Protein 1XX7 (pdb70)

Solvent-accessible surface area: 35501 Å² total; per-residue (Å²): 66,10,107,30,0,43,22,0,0,51,0,16,65,0,11,27,4,26,5,17,20,57,16,10,40,93,32,8,8,0,0,8,0,1,2,0,0,2,0,0,0,0,22,4,1,56,70,0,97,112,64,71,23,86,24,69,16,54,65,0,0,33,0,0,1,0,0,12,1,1,6,0,18,0,4,15,2,13,128,43,0,73,84,67,17,87,28,52,105,4,8,36,59,0,1,57,100,52,0,82,111,13,55,75,23,10,47,30,17,42,129,11,135,57,86,19,0,17,0,0,41,0,0,24,42,0,0,43,0,0,4,0,45,16,30,48,54,22,4,10,122,29,0,87,72,18,45,83,9,14,121,57,1,86,126,24,115,9,8,122,71,0,164,99,12,15,50,68,0,147,119,64,65,9,107,48,0,45,23,0,0,53,0,15,65,0,11,27,5,22,5,21,16,55,15,10,43,62,27,7,10,0,0,7,0,0,2,0,0,3,0,0,0,0,24,6,1,57,81,0,110,105,99,68,26,97,24,75,17,52,50,0,0,43,0,0,1,7,0,8,9,0,4,0,16,0,4,11,1,13,124,42,0,65,82,42,18,93,38,40,81,6,7,7,130,0,1,87,98,60,20,94,85,16,24,83,31,4,59,30,28,24,69,16,144,41,39,18,0,23,0,0,38,1,0,22,60,0,0,44,0,0,3,0,53,17,32,49,62,24,6,10,111,32,0,85,74,18,51,114,12,19,70,37,2,80,72,40,104,4,3,153,55,3,132,98,13,7,49,82,2,130,115,78,65,25,108,27,1,45,20,0,0,54,0,17,62,0,10,26,6,23,5,17,20,56,14,9,49,61,31,8,10,0,0,6,0,0,2,0,0,2,0,0,0,0,23,6,1,48,57,0,110,108,79,68,33,98,26,70,21,48,55,0,0,37,0,0,1,0,0,12,2,0,3,1,16,0,6,9,1,10,139,42,0,65,83,64,22,86,44,46,106,3,6,42,60,0,2,61,100,49,0,76,107,17,60,74,23,10,51,29,19,47,59,18,138,47,34,16,0,11,0,0,42,0,0,24,41,0,0,41,0,0,3,0,47,16,29,50,58,23,4,10,120,29,1,86,70,26,54,88,6,34,131,76,0,78,69,32,122,4,6,164,75,1,73,106,14,34,53,78,0,62,115,68,63,8,109,32,2,44,18,0,0,56,0,18,64,0,11,29,4,23,5,17,17,52,14,10,51,66,31,8,11,0,0,7,0,0,2,0,0,2,0,0,0,0,23,7,0,48,66,0,93,108,82,70,29,94,27,71,15,49,48,0,0,43,0,0,1,0,0,11,2,2,2,0,18,0,4,8,1,10,129,43,0,66,82,64,16,85,46,50,112,2,7,42,59,0,2,82,99,48,1,84,114,11,59,128,26,12,45,13,28,44,135,39,118,43,38,17,0,44,0,0,40,29,0,25,77,10,0,57,66,5,4,4,108,16,28,64,54,24,3,8,109,31,2,109,118,45,122,6,28,160,58,1,144,107,12,65,54,83,32,88,144,65,16,108,36,1,43,21,0,0,52,0,18,64,1,11,28,6,24,6,20,19,61,14,8,47,64,30,7,10,0,0,7,0,1,2,0,0,3,12,0,0,18,39,4,0,60,63,0,102,109,78,71,19,83,24,72,16,52,66,0,0,32,0,0,1,0,0,12,0,0,2,0,15,0,5,13,2,15,123,46,0,64,83,60,16,84,39,51,105,4,6,41,60,0,1,64,95,51,0,78,100,7,58,101,22,11,53,30,20,38,128,17,141,55,50,19,0,4,0,0,46,0,0,28,51,0,0,54,49,0,3,5,55,18,30,63,58,21,5,8,119,24,2,113,118,39,60,92,163,32,84,0,13,140,60,1,73,93,11,24,75,72,14,159,162,78,67,12,107,29,0,44,20,0,0,54,0,16,63,0,10,28,4,24,4,18,19,64,15,8,50,63,29,6,8,0,0,7,0,1,2,0,0,2,0,0,0,0,27,5,0,41,77,0,81,106,100,69,26,157,15,69,5,48,54,0,0,38,0,0,1,0,0,12,0,0,7,0,15,0,5,16,5,12,143,43,0,68,85,65,19,88,33,43,87,1,7,31,93,0,1,64,95,49,0,82,103,12,53,100,18,7,56,1,17,33,92,49,113,41,52,18,0,71,0,0,62,37,0,25,86,6,0,43,2,0,5,0,50,16,27,49,61,24,2,10,114,25,0,82,71,27,54,122,41,63,42,49,178,70,2,76,78,14,31,48,67,0,145,115,62

Nearest PDB structures (foldseek):
  1xx7-assembly1_C  TM=1.003E+00  e=1.089E-21  Pyrococcus furiosus
  1xx7-assembly1_E  TM=1.002E+00  e=3.606E-20  Pyrococcus furiosus
  1xx7-assembly1_F  TM=9.987E-01  e=1.120E-19  Pyrococcus furiosus
  1xx7-assembly1_D  TM=9.949E-01  e=1.136E-18  Pyrococcus furiosus
  2cqz-assembly1_D  TM=9.915E-01  e=1.113E-16  Pyrococcus horikoshii OT3

Organism: Pyrococcus furiosus (strain ATCC 43587 / DSM 3638 / JCM 8422 / Vc1) (NCBI:txid186497)

Radius of gyration: 29.21 Å; Cα contacts (8 Å, |Δi|>4): 1602; chains: 6; bounding box: 80×81×67 Å

Foldseek 3Di:
DVVLVVLVVLQQPFFQVVCVVLPLPPGGGNVSLLVQLLVVLVVVCVLCVVVVHHDPNVLLNVLSNCQCSLCSPVGNDDPVCVVPDPPLVSSLVSCCVPPVVCSVSNVLLVVVPDPSNLSSVVSSLLSQLVVLVVSVVVPRPPSVVSVCCLVVNVVRVCCVSVVVVSVVSVVD/DVVLVVLLVLQQVFFQVVCVVLPLPDGGGNVSLLVQLLVQLLVVCVLVVVVVHDDPNVLLSLLSSLQCSLCSVVGNDDPVCVVPDVRLVSSLVSCCVPPVVSSVSNCCLVVVPDLSNLSSVLSSLLSQLVVLVVSVVVPRPPSPVSCVCLVVNVPHPNVVSVVPVSVVSVVD/DVVLVVLQVLQQVQFQVVCVVLVLPPGGGNVRLLVQLLVQLQVVCVLCVVVVHDDPSVLLNVLSNCQCSLCSPVGNDDPVRVVPDPDLVSSLVSCCVPPVVCSVSNCCLVVVPDPSNLSSVLSSLLSQLVVLVVSVVVPRPDSVCSVVCLVVNVVHPNVVSVVPVSVVSVVD/DVVLVVLLVLQQVFFQVQCVVLPLPPGGGNVVLLVQLLVQLQVVVVLCVVVVHDDDSVLLNVLSNCQCSLCSVVGNDDPVCCVPDPDLVSSLVSCCVPPVVCSVSNVCQVVVVDLSNVSSVVSSLLSQLVVLVVSVVVPRPPSPPRVNCVSVVPVVVVSVD/DVVLVVLQVLQQVQFQVVCVVLPLPDGGGNVVLLVQLLVQLLVVCVLCVVVVHDDPSVLLSVLSNCQCSLCSVVGNDDPVCVVPDPPLVSSLVSCCVVPVVCNVSNVLLVVVPDPSNLSSVQSSLLSQLQVLVVSVVVPRPPSPVRHVVRPNCVSVVVVVVVSVVD/DVVLVVLQVLQQVQFQVVCVVLPLDPGGGNVSLLVQLLVQLQVVQVLCVVVPHDDDSVLLNVLSNCQCSLCSVVGNDDPVNVVPDPDLVSSLVSCCVPPVVCSVSNCCQVVVVDPSNVSSVVSSLLSQLVVLVVSVVVPRPPCVVSNPSQVCVSVVVVSVVSVVD

Structure (mmCIF, N/CA/C/O backbone):
data_1XX7
#
_entry.id   1XX7
#
_cell.length_a   98.073
_cell.length_b   111.335
_cell.length_c   125.984
_cell.angle_alpha   90.00
_cell.angle_beta   90.00
_cell.angle_gamma   90.00
#
_symmetry.space_group_name_H-M   'P 21 21 21'
#
loop_
_entity.id
_entity.type
_entity.pdbx_description
1 polymer 'oxetanocin-like protein'
2 non-polymer 'NICKEL (II) ION'
3 non-polymer 'UNKNOWN ATOM OR ION'
4 water water
#
loop_
_atom_site.group_PDB
_atom_site.id
_atom_site.type_symbol
_atom_site.label_atom_id
_atom_site.label_alt_id
_atom_site.label_comp_id
_atom_site.label_asym_id
_atom_site.label_entity_id
_atom_site.label_seq_id
_atom_site.pdbx_PDB_ins_code
_atom_site.Cartn_x
_atom_site.Cartn_y
_atom_site.Cartn_z
_atom_site.occupancy
_atom_site.B_iso_or_equiv
_atom_site.auth_seq_id
_atom_site.auth_comp_id
_atom_site.auth_asym_id
_atom_site.auth_atom_id
_atom_site.pdbx_PDB_model_num
ATOM 1 N N . SER A 1 9 ? 98.420 65.769 3.278 1.00 45.35 1 SER A N 1
ATOM 2 C CA . SER A 1 9 ? 98.358 64.265 3.362 1.00 42.85 1 SER A CA 1
ATOM 3 C C . SER A 1 9 ? 96.923 63.835 3.697 1.00 39.71 1 SER A C 1
ATOM 4 O O . SER A 1 9 ? 96.363 64.231 4.756 1.00 33.49 1 SER A O 1
ATOM 7 N N . ILE A 1 10 ? 96.341 63.059 2.771 1.00 35.65 2 ILE A N 1
ATOM 8 C CA . ILE A 1 10 ? 95.012 62.468 2.908 1.00 36.39 2 ILE A CA 1
ATOM 9 C C . ILE A 1 10 ? 94.912 61.524 4.124 1.00 32.94 2 ILE A C 1
ATOM 10 O O . ILE A 1 10 ? 93.838 61.406 4.712 1.00 30.82 2 ILE A O 1
ATOM 14 N N . ASP A 1 11 ? 96.036 60.914 4.515 1.00 30.26 3 ASP A N 1
ATOM 15 C CA . ASP A 1 11 ? 96.100 59.997 5.663 1.00 31.44 3 ASP A CA 1
ATOM 16 C C . ASP A 1 11 ? 95.816 60.689 6.965 1.00 28.27 3 ASP A C 1
ATOM 17 O O . ASP A 1 11 ? 95.091 60.154 7.798 1.00 30.07 3 ASP A O 1
ATOM 22 N N . LEU A 1 12 ? 96.400 61.867 7.163 1.00 27.11 4 LEU A N 1
ATOM 23 C CA . LEU A 1 12 ? 96.082 62.673 8.315 1.00 27.18 4 LEU A CA 1
ATOM 24 C C . LEU A 1 12 ? 94.578 62.984 8.373 1.00 25.81 4 LEU A C 1
ATOM 25 O O . LEU A 1 12 ? 93.968 62.946 9.416 1.00 24.38 4 LEU A O 1
ATOM 30 N N . ILE A 1 13 ? 93.995 63.261 7.227 1.00 22.13 5 ILE A N 1
ATOM 31 C CA . ILE A 1 13 ? 92.638 63.743 7.161 1.00 24.40 5 ILE A CA 1
ATOM 32 C C . ILE A 1 13 ? 91.679 62.575 7.403 1.00 21.36 5 ILE A C 1
ATOM 33 O O . ILE A 1 13 ? 90.700 62.728 8.101 1.00 18.69 5 ILE A O 1
ATOM 38 N N . LEU A 1 14 ? 91.999 61.429 6.818 1.00 24.30 6 LEU A N 1
ATOM 39 C CA . LEU A 1 14 ? 91.341 60.148 7.092 1.00 26.75 6 LEU A CA 1
ATOM 40 C C . LEU A 1 14 ? 91.428 59.784 8.572 1.00 25.23 6 LEU A C 1
ATOM 41 O O . LEU A 1 14 ? 90.448 59.331 9.172 1.00 26.64 6 LEU A O 1
ATOM 46 N N . LEU A 1 15 ? 92.593 60.009 9.162 1.00 25.91 7 LEU A N 1
ATOM 47 C CA . LEU A 1 15 ? 92.754 59.849 10.601 1.00 25.92 7 LEU A CA 1
ATOM 48 C C . LEU A 1 15 ? 91.788 60.702 11.425 1.00 25.27 7 LEU A C 1
ATOM 49 O O . LEU A 1 15 ? 91.123 60.182 12.285 1.00 19.62 7 LEU A O 1
ATOM 54 N N . ALA A 1 16 ? 91.763 62.017 11.194 1.00 23.40 8 ALA A N 1
ATOM 55 C CA . ALA A 1 16 ? 90.776 62.899 11.818 1.00 24.83 8 ALA A CA 1
ATOM 56 C C . ALA A 1 16 ? 89.302 62.496 11.554 1.00 23.28 8 ALA A C 1
ATOM 57 O O . ALA A 1 16 ? 88.424 62.719 12.389 1.00 24.88 8 ALA A O 1
ATOM 59 N N . GLY A 1 17 ? 89.021 61.969 10.376 1.00 20.39 9 GLY A N 1
ATOM 60 C CA . GLY A 1 17 ? 87.702 61.414 10.087 1.00 19.09 9 GLY A CA 1
ATOM 61 C C . GLY A 1 17 ? 87.283 60.280 11.026 1.00 14.16 9 GLY A C 1
ATOM 62 O O . GLY A 1 17 ? 86.118 60.099 11.288 1.00 19.61 9 GLY A O 1
ATOM 63 N N . LYS A 1 18 ? 88.237 59.528 11.539 1.00 14.86 10 LYS A N 1
ATOM 64 C CA . LYS A 1 18 ? 87.953 58.510 12.546 1.00 19.44 10 LYS A CA 1
ATOM 65 C C . LYS A 1 18 ? 87.248 59.057 13.817 1.00 18.26 10 LYS A C 1
ATOM 66 O O . LYS A 1 18 ? 86.346 58.401 14.389 1.00 16.98 10 LYS A O 1
ATOM 72 N N . LEU A 1 19 ? 87.606 60.287 14.193 1.00 18.54 11 LEU A N 1
ATOM 73 C CA . LEU A 1 19 ? 86.945 60.980 15.296 1.00 16.90 11 LEU A CA 1
ATOM 74 C C . LEU A 1 19 ? 85.508 61.269 15.055 1.00 16.20 11 LEU A C 1
ATOM 75 O O . LEU A 1 19 ? 84.794 61.524 16.019 1.00 13.03 11 LEU A O 1
ATOM 80 N N . LYS A 1 20 ? 85.059 61.249 13.781 1.00 15.41 12 LYS A N 1
ATOM 81 C CA . LYS A 1 20 ? 83.633 61.452 13.501 1.00 15.02 12 LYS A CA 1
ATOM 82 C C . LYS A 1 20 ? 82.802 60.253 13.930 1.00 11.28 12 LYS A C 1
ATOM 83 O O . LYS A 1 20 ? 81.607 60.376 14.150 1.00 14.80 12 LYS A O 1
ATOM 89 N N . ARG A 1 21 ? 83.439 59.115 14.022 1.00 14.93 13 ARG A N 1
ATOM 90 C CA . ARG A 1 21 ? 82.761 57.845 14.260 1.00 21.48 13 ARG A CA 1
ATOM 91 C C . ARG A 1 21 ? 83.029 57.269 15.648 1.00 21.04 13 ARG A C 1
ATOM 92 O O . ARG A 1 21 ? 82.191 56.560 16.155 1.00 25.12 13 ARG A O 1
ATOM 100 N N . ILE A 1 22 ? 84.179 57.599 16.236 1.00 16.68 14 ILE A N 1
ATOM 101 C CA . ILE A 1 22 ? 84.552 57.109 17.561 1.00 23.73 14 ILE A CA 1
ATOM 102 C C . ILE A 1 22 ? 83.678 57.780 18.648 1.00 20.07 14 ILE A C 1
ATOM 103 O O . ILE A 1 22 ? 83.583 59.006 18.707 1.00 24.01 14 ILE A O 1
ATOM 108 N N . PRO A 1 23 ? 82.930 56.970 19.428 1.00 22.29 15 PRO A N 1
ATOM 109 C CA . PRO A 1 23 ? 82.084 57.570 20.461 1.00 19.71 15 PRO A CA 1
ATOM 110 C C . PRO A 1 23 ? 82.852 58.036 21.726 1.00 17.82 15 PRO A C 1
ATOM 111 O O . PRO A 1 23 ? 83.939 57.548 22.093 1.00 13.45 15 PRO A O 1
ATOM 115 N N . ARG A 1 24 ? 82.295 59.064 22.312 1.00 18.49 16 ARG A N 1
ATOM 116 C CA . ARG A 1 24 ? 82.636 59.447 23.640 1.00 20.38 16 ARG A CA 1
ATOM 117 C C . ARG A 1 24 ? 82.053 58.339 24.605 1.00 18.71 16 ARG A C 1
ATOM 118 O O . ARG A 1 24 ? 80.808 58.263 24.841 1.00 16.54 16 ARG A O 1
ATOM 126 N N . MET A 1 25 ? 82.959 57.504 25.124 1.00 20.74 17 MET A N 1
ATOM 127 C CA . MET A 1 25 ? 82.603 56.219 25.775 1.00 25.22 17 MET A CA 1
ATOM 128 C C . MET A 1 25 ? 81.904 56.364 27.118 1.00 20.54 17 MET A C 1
ATOM 129 O O . MET A 1 25 ? 81.017 55.582 27.432 1.00 21.18 17 MET A O 1
ATOM 134 N N . GLY A 1 26 ? 82.289 57.368 27.885 1.00 23.45 18 GLY A N 1
ATOM 135 C CA . GLY A 1 26 ? 81.622 57.700 29.144 1.00 22.49 18 GLY A CA 1
ATOM 136 C C . GLY A 1 26 ? 80.096 57.724 28.990 1.00 23.32 18 GLY A C 1
ATOM 137 O O . GLY A 1 26 ? 79.383 57.026 29.707 1.00 24.17 18 GLY A O 1
ATOM 138 N N . TRP A 1 27 ? 79.594 58.480 28.011 1.00 21.05 19 TRP A N 1
ATOM 139 C CA . TRP A 1 27 ? 78.133 58.534 27.768 1.00 20.38 19 TRP A CA 1
ATOM 140 C C . TRP A 1 27 ? 77.592 57.127 27.429 1.00 19.04 19 TRP A C 1
ATOM 141 O O . TRP A 1 27 ? 76.581 56.690 27.959 1.00 17.69 19 TRP A O 1
ATOM 152 N N . LEU A 1 28 ? 78.301 56.437 26.553 1.00 17.39 20 LEU A N 1
ATOM 153 C CA . LEU A 1 28 ? 77.800 55.254 25.925 1.00 21.46 20 LEU A CA 1
ATOM 154 C C . LEU A 1 28 ? 77.608 54.143 26.943 1.00 22.08 20 LEU A C 1
ATOM 155 O O . LEU A 1 28 ? 76.569 53.456 26.969 1.00 19.81 20 LEU A O 1
ATOM 160 N N . ILE A 1 29 ? 78.594 54.022 27.810 1.00 24.40 21 ILE A N 1
ATOM 161 C CA . ILE A 1 29 ? 78.574 53.073 28.887 1.00 28.46 21 ILE A CA 1
ATOM 162 C C . ILE A 1 29 ? 77.502 53.391 29.963 1.00 28.01 21 ILE A C 1
ATOM 163 O O . ILE A 1 29 ? 76.981 52.482 30.578 1.00 27.15 21 ILE A O 1
ATOM 168 N N . LYS A 1 30 ? 77.225 54.673 30.187 1.00 24.45 22 LYS A N 1
ATOM 169 C CA . LYS A 1 30 ? 76.124 55.104 30.975 1.00 22.43 22 LYS A CA 1
ATOM 170 C C . LYS A 1 30 ? 74.730 54.773 30.399 1.00 23.70 22 LYS A C 1
ATOM 171 O O . LYS A 1 30 ? 73.765 54.863 31.111 1.00 21.38 22 LYS A O 1
ATOM 177 N N . GLY A 1 31 ? 74.621 54.441 29.121 1.00 21.29 23 GLY A N 1
ATOM 178 C CA . GLY A 1 31 ? 73.322 54.174 28.520 1.00 15.42 23 GLY A CA 1
ATOM 179 C C . GLY A 1 31 ? 72.747 55.328 27.738 1.00 14.68 23 GLY A C 1
ATOM 180 O O . GLY A 1 31 ? 71.602 55.273 27.293 1.00 14.72 23 GLY A O 1
ATOM 181 N N . VAL A 1 32 ? 73.507 56.403 27.590 1.00 16.10 24 VAL A N 1
ATOM 182 C CA . VAL A 1 32 ? 73.067 57.487 26.725 1.00 16.93 24 VAL A CA 1
ATOM 183 C C . VAL A 1 32 ? 72.992 56.901 25.310 1.00 13.17 24 VAL A C 1
ATOM 184 O O . VAL A 1 32 ? 73.973 56.348 24.823 1.00 18.71 24 VAL A O 1
ATOM 188 N N . PRO A 1 33 ? 71.803 56.987 24.679 1.00 21.33 25 PRO A N 1
ATOM 189 C CA . PRO A 1 33 ? 71.483 56.226 23.458 1.00 25.47 25 PRO A CA 1
ATOM 190 C C . PRO A 1 33 ? 72.190 56.547 22.125 1.00 31.02 25 PRO A C 1
ATOM 191 O O . PRO A 1 33 ? 72.431 55.615 21.302 1.00 32.92 25 PRO A O 1
ATOM 195 N N . ASN A 1 34 ? 72.487 57.807 21.868 1.00 29.00 26 ASN A N 1
ATOM 196 C CA . ASN A 1 34 ? 73.207 58.104 20.622 1.00 31.93 26 ASN A CA 1
ATOM 197 C C . ASN A 1 34 ? 74.288 59.087 20.969 1.00 24.96 26 ASN A C 1
ATOM 198 O O . ASN A 1 34 ? 74.185 60.238 20.666 1.00 22.25 26 ASN A O 1
ATOM 203 N N . PRO A 1 35 ? 75.321 58.613 21.666 1.00 19.62 27 PRO A N 1
ATOM 204 C CA . PRO A 1 35 ? 76.237 59.525 22.272 1.00 19.88 27 PRO A CA 1
ATOM 205 C C . PRO A 1 35 ? 77.054 60.309 21.183 1.00 22.26 27 PRO A C 1
ATOM 206 O O . PRO A 1 35 ? 77.285 59.775 20.109 1.00 16.15 27 PRO A O 1
ATOM 210 N N . GLU A 1 36 ? 77.435 61.554 21.483 1.00 20.15 28 GLU A N 1
ATOM 211 C CA . GLU A 1 36 ? 78.378 62.349 20.658 1.00 16.22 28 GLU A CA 1
ATOM 212 C C . GLU A 1 36 ? 79.667 61.601 20.331 1.00 15.77 28 GLU A C 1
ATOM 213 O O . GLU A 1 36 ? 80.104 60.727 21.034 1.00 15.32 28 GLU A O 1
ATOM 219 N N . SER A 1 37 ? 80.243 61.956 19.210 1.00 17.74 29 SER A N 1
ATOM 220 C CA . SER A 1 37 ? 81.531 61.504 18.824 1.00 16.09 29 SER A CA 1
ATOM 221 C C . SER A 1 37 ? 82.634 62.383 19.435 1.00 13.43 29 SER A C 1
ATOM 222 O O . SER A 1 37 ? 82.373 63.465 20.025 1.00 11.38 29 SER A O 1
ATOM 225 N N . VAL A 1 38 ? 83.869 61.912 19.279 1.00 11.65 30 VAL A N 1
ATOM 226 C CA . VAL A 1 38 ? 85.026 62.658 19.748 1.00 14.43 30 VAL A CA 1
ATOM 227 C C . VAL A 1 38 ? 85.203 63.966 18.940 1.00 15.45 30 VAL A C 1
ATOM 228 O O . VAL A 1 38 ? 85.645 64.995 19.482 1.00 17.19 30 VAL A O 1
ATOM 232 N N . ALA A 1 39 ? 84.835 63.927 17.658 1.00 16.15 31 ALA A N 1
ATOM 233 C CA . ALA A 1 39 ? 84.841 65.110 16.829 1.00 17.48 31 ALA A CA 1
ATOM 234 C C . ALA A 1 39 ? 83.781 66.129 17.236 1.00 16.18 31 ALA A C 1
ATOM 235 O O . ALA A 1 39 ? 84.044 67.318 17.197 1.00 17.58 31 ALA A O 1
ATOM 237 N N . ASP A 1 40 ? 82.581 65.658 17.566 1.00 15.91 32 ASP A N 1
ATOM 238 C CA . ASP A 1 40 ? 81.484 66.489 18.112 1.00 16.48 32 ASP A CA 1
ATOM 239 C C . ASP A 1 40 ? 82.003 67.278 19.337 1.00 15.86 32 ASP A C 1
ATOM 240 O O . ASP A 1 40 ? 81.842 68.494 19.460 1.00 12.47 32 ASP A O 1
ATOM 245 N N . HIS A 1 41 ? 82.595 66.514 20.247 1.00 15.09 33 HIS A N 1
ATOM 246 C CA . HIS A 1 41 ? 83.180 67.002 21.450 1.00 13.94 33 HIS A CA 1
ATOM 247 C C . HIS A 1 41 ? 84.268 68.014 21.183 1.00 14.78 33 HIS A C 1
ATOM 248 O O . HIS A 1 41 ? 84.245 69.092 21.760 1.00 11.48 33 HIS A O 1
ATOM 255 N N . SER A 1 42 ? 85.211 67.631 20.325 1.00 14.96 34 SER A N 1
ATOM 256 C CA . SER A 1 42 ? 86.368 68.440 19.979 1.00 18.95 34 SER A CA 1
ATOM 257 C C . SER A 1 42 ? 86.048 69.724 19.247 1.00 20.13 34 SER A C 1
ATOM 258 O O . SER A 1 42 ? 86.757 70.741 19.438 1.00 19.82 34 SER A O 1
ATOM 261 N N . TYR A 1 43 ? 85.010 69.681 18.418 1.00 18.76 35 TYR A N 1
ATOM 262 C CA . TYR A 1 43 ? 84.440 70.885 17.839 1.00 17.19 35 TYR A CA 1
ATOM 263 C C . TYR A 1 43 ? 84.032 71.921 18.888 1.00 20.23 35 TYR A C 1
ATOM 264 O O . TYR A 1 43 ? 84.394 73.124 18.769 1.00 16.40 35 TYR A O 1
ATOM 273 N N . ARG A 1 44 ? 83.214 71.510 19.866 1.00 19.79 36 ARG A N 1
ATOM 274 C CA . ARG A 1 44 ? 82.725 72.488 20.869 1.00 16.96 36 ARG A CA 1
ATOM 275 C C . ARG A 1 44 ? 83.820 72.921 21.845 1.00 17.48 36 ARG A C 1
ATOM 276 O O . ARG A 1 44 ? 83.786 74.057 22.361 1.00 21.49 36 ARG A O 1
ATOM 284 N N . VAL A 1 45 ? 84.791 72.052 22.081 1.00 15.28 37 VAL A N 1
ATOM 285 C CA . VAL A 1 45 ? 85.989 72.437 22.862 1.00 20.20 37 VAL A CA 1
ATOM 286 C C . VAL A 1 45 ? 86.741 73.632 22.157 1.00 21.05 37 VAL A C 1
ATOM 287 O O . VAL A 1 45 ? 87.114 74.606 22.828 1.00 19.25 37 VAL A O 1
ATOM 291 N N . ALA A 1 46 ? 86.948 73.516 20.828 1.00 17.76 38 ALA A N 1
ATOM 292 C CA . ALA A 1 46 ? 87.527 74.580 20.017 1.00 19.10 38 ALA A CA 1
ATOM 293 C C . ALA A 1 46 ? 86.678 75.823 20.109 1.00 21.36 38 ALA A C 1
ATOM 294 O O . ALA A 1 46 ? 87.209 76.923 20.402 1.00 17.11 38 ALA A O 1
ATOM 296 N N . PHE A 1 47 ? 85.350 75.645 19.938 1.00 20.55 39 PHE A N 1
ATOM 297 C CA . PHE A 1 47 ? 84.424 76.752 20.110 1.00 18.69 39 PHE A CA 1
ATOM 298 C C . PHE A 1 47 ? 84.514 77.438 21.489 1.00 19.06 39 PHE A C 1
ATOM 299 O O . PHE A 1 47 ? 84.469 78.669 21.585 1.00 21.02 39 PHE A O 1
ATOM 307 N N . ILE A 1 48 ? 84.534 76.644 22.551 1.00 21.61 40 ILE A N 1
ATOM 308 C CA . ILE A 1 48 ? 84.505 77.190 23.891 1.00 19.79 40 ILE A CA 1
ATOM 309 C C . ILE A 1 48 ? 85.836 77.898 24.152 1.00 19.47 40 ILE A C 1
ATOM 310 O O . ILE A 1 48 ? 85.858 78.963 24.771 1.00 19.93 40 ILE A O 1
ATOM 315 N N . THR A 1 49 ? 86.920 77.297 23.676 1.00 19.41 41 THR A N 1
ATOM 316 C CA . THR A 1 49 ? 88.269 77.882 23.794 1.00 23.05 41 THR A CA 1
ATOM 317 C C . THR A 1 49 ? 88.319 79.319 23.211 1.00 23.87 41 THR A C 1
ATOM 318 O O . THR A 1 49 ? 88.838 80.239 23.848 1.00 22.07 41 THR A O 1
ATOM 322 N N . LEU A 1 50 ? 87.783 79.472 21.994 1.00 26.94 42 LEU A N 1
ATOM 323 C CA . LEU A 1 50 ? 87.617 80.755 21.333 1.00 25.85 42 LEU A CA 1
ATOM 324 C C . LEU A 1 50 ? 86.828 81.736 22.182 1.00 27.50 42 LEU A C 1
ATOM 325 O O . LEU A 1 50 ? 87.273 82.850 22.423 1.00 28.85 42 LEU A O 1
ATOM 330 N N . LEU A 1 51 ? 85.652 81.311 22.615 1.00 25.76 43 LEU A N 1
ATOM 331 C CA . LEU A 1 51 ? 84.795 82.098 23.480 1.00 31.16 43 LEU A CA 1
ATOM 332 C C . LEU A 1 51 ? 85.509 82.529 24.787 1.00 30.76 43 LEU A C 1
ATOM 333 O O . LEU A 1 51 ? 85.489 83.704 25.163 1.00 27.60 43 LEU A O 1
ATOM 338 N N . LEU A 1 52 ? 86.135 81.580 25.475 1.00 29.75 44 LEU A N 1
ATOM 339 C CA . LEU A 1 52 ? 86.828 81.901 26.721 1.00 28.81 44 LEU A CA 1
ATOM 340 C C . LEU A 1 52 ? 88.039 82.816 26.471 1.00 27.32 44 LEU A C 1
ATOM 341 O O . LEU A 1 52 ? 88.218 83.783 27.190 1.00 26.97 44 LEU A O 1
ATOM 346 N N . ALA A 1 53 ? 88.855 82.507 25.462 1.00 26.77 45 ALA A N 1
ATOM 347 C CA . ALA A 1 53 ? 89.946 83.391 25.047 1.00 26.40 45 ALA A CA 1
ATOM 348 C C . ALA A 1 53 ? 89.447 84.838 24.916 1.00 30.05 45 ALA A C 1
ATOM 349 O O . ALA A 1 53 ? 90.071 85.762 25.440 1.00 28.65 45 ALA A O 1
ATOM 351 N N . GLU A 1 54 ? 88.296 85.032 24.273 1.00 31.53 46 GLU A N 1
ATOM 352 C CA . GLU A 1 54 ? 87.746 86.391 24.116 1.00 35.58 46 GLU A CA 1
ATOM 353 C C . GLU A 1 54 ? 87.234 87.047 25.397 1.00 34.59 46 GLU A C 1
ATOM 354 O O . GLU A 1 54 ? 87.523 88.217 25.634 1.00 34.29 46 GLU A O 1
ATOM 360 N N . GLU A 1 55 ? 86.517 86.301 26.222 1.00 34.59 47 GLU A N 1
ATOM 361 C CA . GLU A 1 55 ? 86.197 86.734 27.583 1.00 38.09 47 GLU A CA 1
ATOM 362 C C . GLU A 1 55 ? 87.462 87.140 28.426 1.00 38.45 47 GLU A C 1
ATOM 363 O O . GLU A 1 55 ? 87.417 88.116 29.194 1.00 35.47 47 GLU A O 1
ATOM 369 N N . LEU A 1 56 ? 88.559 86.382 28.279 1.00 36.11 48 LEU A N 1
ATOM 370 C CA . LEU A 1 56 ? 89.824 86.656 28.992 1.00 35.12 48 LEU A CA 1
ATOM 371 C C . LEU A 1 56 ? 90.499 87.951 28.500 1.00 36.39 48 LEU A C 1
ATOM 372 O O . LEU A 1 56 ? 91.084 88.694 29.287 1.00 34.99 48 LEU A O 1
ATOM 377 N N . LYS A 1 57 ? 90.404 88.207 27.201 1.00 37.53 49 LYS A N 1
ATOM 378 C CA . LYS A 1 57 ? 90.930 89.417 26.593 1.00 40.43 49 LYS A CA 1
ATOM 379 C C . LYS A 1 57 ? 90.220 90.635 27.184 1.00 44.09 49 LYS A C 1
ATOM 380 O O . LYS A 1 57 ? 90.865 91.639 27.480 1.00 46.01 49 LYS A O 1
ATOM 384 N N . LYS A 1 58 ? 88.905 90.522 27.387 1.00 44.00 50 LYS A N 1
ATOM 385 C CA . LYS A 1 58 ? 88.112 91.567 28.037 1.00 45.41 50 LYS A CA 1
ATOM 386 C C . LYS A 1 58 ? 88.493 91.787 29.504 1.00 46.17 50 LYS A C 1
ATOM 387 O O . LYS A 1 58 ? 88.201 92.830 30.065 1.00 49.86 50 LYS A O 1
ATOM 390 N N . LYS A 1 59 ? 89.092 90.795 30.141 1.00 43.96 51 LYS A N 1
ATOM 391 C CA . LYS A 1 59 ? 89.497 90.913 31.530 1.00 42.71 51 LYS A CA 1
ATOM 392 C C . LYS A 1 59 ? 90.978 91.294 31.644 1.00 40.69 51 LYS A C 1
ATOM 393 O O . LYS A 1 59 ? 91.544 91.299 32.737 1.00 42.35 51 LYS A O 1
ATOM 398 N N . GLY A 1 60 ? 91.590 91.610 30.510 1.00 38.03 52 GLY A N 1
ATOM 399 C CA . GLY A 1 60 ? 92.976 92.005 30.438 1.00 35.86 52 GLY A CA 1
ATOM 400 C C . GLY A 1 60 ? 93.961 90.859 30.468 1.00 36.67 52 GLY A C 1
ATOM 401 O O . GLY A 1 60 ? 95.100 91.048 30.849 1.00 36.43 52 GLY A O 1
ATOM 402 N N . VAL A 1 61 ? 93.540 89.662 30.071 1.00 37.14 53 VAL A N 1
ATOM 403 C CA . VAL A 1 61 ? 94.430 88.495 30.113 1.00 34.47 53 VAL A CA 1
ATOM 404 C C . VAL A 1 61 ? 94.731 88.101 28.680 1.00 34.40 53 VAL A C 1
ATOM 405 O O . VAL A 1 61 ? 93.863 87.638 27.966 1.00 37.32 53 VAL A O 1
ATOM 409 N N . GLU A 1 62 ? 95.958 88.334 28.254 1.00 35.47 54 GLU A N 1
ATOM 410 C CA . GLU A 1 62 ? 96.374 87.998 26.912 1.00 36.47 54 GLU A CA 1
ATOM 411 C C . GLU A 1 62 ? 96.539 86.490 26.825 1.00 33.59 54 GLU A C 1
ATOM 412 O O . GLU A 1 62 ? 97.029 85.850 27.746 1.00 34.37 54 GLU A O 1
ATOM 414 N N . ILE A 1 63 ? 96.110 85.939 25.700 1.00 33.09 55 ILE A N 1
ATOM 415 C CA . ILE A 1 63 ? 96.229 84.518 25.418 1.00 29.52 55 ILE A CA 1
ATOM 416 C C . ILE A 1 63 ? 96.824 84.492 24.035 1.00 29.24 55 ILE A C 1
ATOM 417 O O . ILE A 1 63 ? 96.498 85.349 23.209 1.00 24.43 55 ILE A O 1
ATOM 422 N N . ASP A 1 64 ? 97.719 83.543 23.791 1.00 26.29 56 ASP A N 1
ATOM 423 C CA . ASP A 1 64 ? 98.088 83.179 22.442 1.00 25.74 56 ASP A CA 1
ATOM 424 C C . ASP A 1 64 ? 96.952 82.320 21.824 1.00 25.90 56 ASP A C 1
ATOM 425 O O . ASP A 1 64 ? 96.909 81.106 21.980 1.00 27.24 56 ASP A O 1
ATOM 430 N N . VAL A 1 65 ? 96.034 82.985 21.139 1.00 25.22 57 VAL A N 1
ATOM 431 C CA . VAL A 1 65 ? 94.829 82.376 20.650 1.00 25.27 57 VAL A CA 1
ATOM 432 C C . VAL A 1 65 ? 95.108 81.359 19.571 1.00 23.97 57 VAL A C 1
ATOM 433 O O . VAL A 1 65 ? 94.506 80.296 19.571 1.00 20.15 57 VAL A O 1
ATOM 437 N N . GLU A 1 66 ? 96.045 81.676 18.682 1.00 20.84 58 GLU A N 1
ATOM 438 C CA . GLU A 1 66 ? 96.491 80.754 17.677 1.00 20.50 58 GLU A CA 1
ATOM 439 C C . GLU A 1 66 ? 96.903 79.444 18.293 1.00 27.52 58 GLU A C 1
ATOM 440 O O . GLU A 1 66 ? 96.372 78.381 17.891 1.00 25.03 58 GLU A O 1
ATOM 446 N N . LYS A 1 67 ? 97.847 79.502 19.266 1.00 24.57 59 LYS A N 1
ATOM 447 C CA . LYS A 1 67 ? 98.240 78.288 19.979 1.00 21.65 59 LYS A CA 1
ATOM 448 C C . LYS A 1 67 ? 97.088 77.552 20.693 1.00 15.58 59 LYS A C 1
ATOM 449 O O . LYS A 1 67 ? 97.019 76.334 20.645 1.00 17.70 59 LYS A O 1
ATOM 455 N N . ALA A 1 68 ? 96.207 78.281 21.347 1.00 17.25 60 ALA A N 1
ATOM 456 C CA . ALA A 1 68 ? 95.112 77.677 22.066 1.00 20.12 60 ALA A CA 1
ATOM 457 C C . ALA A 1 68 ? 94.108 76.935 21.138 1.00 21.52 60 ALA A C 1
ATOM 458 O O . ALA A 1 68 ? 93.623 75.861 21.489 1.00 22.27 60 ALA A O 1
ATOM 460 N N . LEU A 1 69 ? 93.848 77.488 19.951 1.00 22.43 61 LEU A N 1
ATOM 461 C CA . LEU A 1 69 ? 93.001 76.833 18.964 1.00 19.87 61 LEU A CA 1
ATOM 462 C C . LEU A 1 69 ? 93.690 75.635 18.355 1.00 19.08 61 LEU A C 1
ATOM 463 O O . LEU A 1 69 ? 93.038 74.577 18.175 1.00 18.69 61 LEU A O 1
ATOM 468 N N . LYS A 1 70 ? 94.991 75.713 18.079 1.00 19.90 62 LYS A N 1
ATOM 469 C CA . LYS A 1 70 ? 95.669 74.505 17.574 1.00 19.80 62 LYS A CA 1
ATOM 470 C C . LYS A 1 70 ? 95.584 73.365 18.605 1.00 23.38 62 LYS A C 1
ATOM 471 O O . LYS A 1 70 ? 95.355 72.216 18.255 1.00 21.17 62 LYS A O 1
ATOM 477 N N . ILE A 1 71 ? 95.762 73.702 19.877 1.00 21.97 63 ILE A N 1
ATOM 478 C CA . ILE A 1 71 ? 95.744 72.694 20.947 1.00 22.25 63 ILE A CA 1
ATOM 479 C C . ILE A 1 71 ? 94.367 72.041 21.060 1.00 20.36 63 ILE A C 1
ATOM 480 O O . ILE A 1 71 ? 94.274 70.843 21.199 1.00 19.73 63 ILE A O 1
ATOM 485 N N . ALA A 1 72 ? 93.320 72.865 21.025 1.00 19.85 64 ALA A N 1
ATOM 486 C CA . ALA A 1 72 ? 91.957 72.407 21.096 1.00 18.07 64 ALA A CA 1
ATOM 487 C C . ALA A 1 72 ? 91.603 71.403 19.966 1.00 19.01 64 ALA A C 1
ATOM 488 O O . ALA A 1 72 ? 90.915 70.418 20.205 1.00 21.23 64 ALA A O 1
ATOM 490 N N . ILE A 1 73 ? 92.104 71.688 18.771 1.00 20.55 65 ILE A N 1
ATOM 491 C CA . ILE A 1 73 ? 91.950 70.865 17.595 1.00 24.49 65 ILE A CA 1
ATOM 492 C C . ILE A 1 73 ? 92.665 69.542 17.703 1.00 21.89 65 ILE A C 1
ATOM 493 O O . ILE A 1 73 ? 92.078 68.497 17.370 1.00 23.75 65 ILE A O 1
ATOM 498 N N . ILE A 1 74 ? 93.895 69.547 18.195 1.00 22.43 66 ILE A N 1
ATOM 499 C CA . ILE A 1 74 ? 94.675 68.289 18.232 1.00 20.67 66 ILE A CA 1
ATOM 500 C C . ILE A 1 74 ? 94.491 67.501 19.542 1.00 21.50 66 ILE A C 1
ATOM 501 O O . ILE A 1 74 ? 94.924 66.377 19.644 1.00 19.55 66 ILE A O 1
ATOM 506 N N . HIS A 1 75 ? 93.823 68.077 20.539 1.00 21.32 67 HIS A N 1
ATOM 507 C CA . HIS A 1 75 ? 93.985 67.551 21.891 1.00 22.98 67 HIS A CA 1
ATOM 508 C C . HIS A 1 75 ? 93.485 66.101 22.111 1.00 26.29 67 HIS A C 1
ATOM 509 O O . HIS A 1 75 ? 94.061 65.374 22.927 1.00 22.20 67 HIS A O 1
ATOM 516 N N . ASP A 1 76 ? 92.463 65.672 21.359 1.00 25.44 68 ASP A N 1
ATOM 517 C CA . ASP A 1 76 ? 91.939 64.309 21.453 1.00 20.55 68 ASP A CA 1
ATOM 518 C C . ASP A 1 76 ? 92.154 63.533 20.153 1.00 22.40 68 ASP A C 1
ATOM 519 O O . ASP A 1 76 ? 91.606 62.447 19.993 1.00 20.47 68 ASP A O 1
ATOM 524 N N . LEU A 1 77 ? 93.009 64.051 19.265 1.00 17.43 69 LEU A N 1
ATOM 525 C CA . LEU A 1 77 ? 93.251 63.414 17.985 1.00 22.80 69 LEU A CA 1
ATOM 526 C C . LEU A 1 77 ? 93.958 62.041 18.096 1.00 27.32 69 LEU A C 1
ATOM 527 O O . LEU A 1 77 ? 93.761 61.165 17.242 1.00 25.26 69 LEU A O 1
ATOM 532 N N . GLY A 1 78 ? 94.755 61.861 19.157 1.00 23.92 70 GLY A N 1
ATOM 533 C CA . GLY A 1 78 ? 95.336 60.565 19.481 1.00 25.38 70 GLY A CA 1
ATOM 534 C C . GLY A 1 78 ? 94.305 59.460 19.752 1.00 22.90 70 GLY A C 1
ATOM 535 O O . GLY A 1 78 ? 94.627 58.262 19.657 1.00 19.81 70 GLY A O 1
ATOM 536 N N . GLU A 1 79 ? 93.072 59.870 20.063 1.00 22.19 71 GLU A N 1
ATOM 537 C CA . GLU A 1 79 ? 91.967 58.940 20.252 1.00 23.99 71 GLU A CA 1
ATOM 538 C C . GLU A 1 79 ? 91.486 58.310 18.944 1.00 24.20 71 GLU A C 1
ATOM 539 O O . GLU A 1 79 ? 90.837 57.278 18.974 1.00 24.71 71 GLU A O 1
ATOM 545 N N . ALA A 1 80 ? 91.834 58.916 17.802 1.00 21.97 72 ALA A N 1
ATOM 546 C CA . ALA A 1 80 ? 91.629 58.303 16.507 1.00 19.53 72 ALA A CA 1
ATOM 547 C C . ALA A 1 80 ? 92.279 56.938 16.432 1.00 16.67 72 ALA A C 1
ATOM 548 O O . ALA A 1 80 ? 91.768 56.049 15.780 1.00 22.06 72 ALA A O 1
ATOM 550 N N . ILE A 1 81 ? 93.389 56.785 17.126 1.00 18.44 73 ILE A N 1
ATOM 551 C CA . ILE A 1 81 ? 94.152 55.524 17.227 1.00 21.12 73 ILE A CA 1
ATOM 552 C C . ILE A 1 81 ? 93.821 54.698 18.490 1.00 20.50 73 ILE A C 1
ATOM 553 O O . ILE A 1 81 ? 93.607 53.493 18.426 1.00 23.28 73 ILE A O 1
ATOM 558 N N . ILE A 1 82 ? 93.739 55.378 19.625 1.00 25.42 74 ILE A N 1
ATOM 559 C CA . ILE A 1 82 ? 93.622 54.748 20.954 1.00 24.84 74 ILE A CA 1
ATOM 560 C C . ILE A 1 82 ? 92.159 54.519 21.383 1.00 26.12 74 ILE A C 1
ATOM 561 O O . ILE A 1 82 ? 91.901 53.682 22.252 1.00 24.47 74 ILE A O 1
ATOM 566 N N . THR A 1 83 ? 91.224 55.234 20.733 1.00 24.36 75 THR A N 1
ATOM 567 C CA . THR A 1 83 ? 89.817 55.396 21.180 1.00 23.51 75 THR A CA 1
ATOM 568 C C . THR A 1 83 ? 89.751 56.232 22.454 1.00 23.22 75 THR A C 1
ATOM 569 O O . THR A 1 83 ? 90.769 56.570 23.036 1.00 22.96 75 THR A O 1
ATOM 573 N N . ASP A 1 84 ? 88.526 56.582 22.841 1.00 21.24 76 ASP A N 1
ATOM 574 C CA . ASP A 1 84 ? 88.278 57.367 24.007 1.00 24.02 76 ASP A CA 1
ATOM 575 C C . ASP A 1 84 ? 88.151 56.392 25.210 1.00 25.11 76 ASP A C 1
ATOM 576 O O . ASP A 1 84 ? 87.085 55.902 25.506 1.00 28.81 76 ASP A O 1
ATOM 581 N N . LEU A 1 85 ? 89.247 56.124 25.893 1.00 23.96 77 LEU A N 1
ATOM 582 C CA . LEU A 1 85 ? 89.219 55.207 27.016 1.00 25.11 77 LEU A CA 1
ATOM 583 C C . LEU A 1 85 ? 88.418 55.806 28.187 1.00 23.20 77 LEU A C 1
ATOM 584 O O . LEU A 1 85 ? 88.670 56.945 28.619 1.00 22.97 77 LEU A O 1
ATOM 589 N N . PRO A 1 86 ? 87.394 55.062 28.650 1.00 23.25 78 PRO A N 1
ATOM 590 C CA . PRO A 1 86 ? 86.609 55.543 29.789 1.00 24.89 78 PRO A CA 1
ATOM 591 C C . PRO A 1 86 ? 87.407 55.452 31.080 1.00 27.73 78 PRO A C 1
ATOM 592 O O . PRO A 1 86 ? 88.500 54.838 31.107 1.00 22.86 78 PRO A O 1
ATOM 596 N N . LEU A 1 87 ? 86.865 56.046 32.141 1.00 29.13 79 LEU A N 1
ATOM 597 C CA . LEU A 1 87 ? 87.533 56.044 33.446 1.00 30.40 79 LEU A CA 1
ATOM 598 C C . LEU A 1 87 ? 87.832 54.636 33.931 1.00 27.11 79 LEU A C 1
ATOM 599 O O . LEU A 1 87 ? 88.875 54.398 34.518 1.00 32.73 79 LEU A O 1
ATOM 604 N N . SER A 1 88 ? 86.914 53.704 33.682 1.00 27.95 80 SER A N 1
ATOM 605 C CA . SER A 1 88 ? 87.060 52.317 34.143 1.00 26.06 80 SER A CA 1
ATOM 606 C C . SER A 1 88 ? 88.348 51.696 33.598 1.00 26.08 80 SER A C 1
ATOM 607 O O . SER A 1 88 ? 89.047 50.998 34.313 1.00 26.80 80 SER A O 1
ATOM 610 N N . ALA A 1 89 ? 88.650 52.000 32.330 1.00 25.92 81 ALA A N 1
ATOM 611 C CA . ALA A 1 89 ? 89.777 51.450 31.603 1.00 28.45 81 ALA A CA 1
ATOM 612 C C . ALA A 1 89 ? 91.073 52.132 32.015 1.00 30.53 81 ALA A C 1
ATOM 613 O O . ALA A 1 89 ? 92.171 51.526 31.979 1.00 27.45 81 ALA A O 1
ATOM 615 N N . GLN A 1 90 ? 90.940 53.397 32.409 1.00 30.39 82 GLN A N 1
ATOM 616 C CA . GLN A 1 90 ? 92.085 54.201 32.853 1.00 32.96 82 GLN A CA 1
ATOM 617 C C . GLN A 1 90 ? 92.712 53.719 34.171 1.00 31.41 82 GLN A C 1
ATOM 618 O O . GLN A 1 90 ? 93.825 54.085 34.472 1.00 35.71 82 GLN A O 1
ATOM 624 N N . LYS A 1 91 ? 91.997 52.909 34.939 1.00 29.74 83 LYS A N 1
ATOM 625 C CA . LYS A 1 91 ? 92.553 52.301 36.125 1.00 33.54 83 LYS A CA 1
ATOM 626 C C . LYS A 1 91 ? 93.571 51.191 35.782 1.00 32.78 83 LYS A C 1
ATOM 627 O O . LYS A 1 91 ? 94.323 50.769 36.654 1.00 34.04 83 LYS A O 1
ATOM 629 N N . TYR A 1 92 ? 93.568 50.713 34.525 1.00 31.93 84 TYR A N 1
ATOM 630 C CA . TYR A 1 92 ? 94.435 49.615 34.091 1.00 30.13 84 TYR A CA 1
ATOM 631 C C . TYR A 1 92 ? 95.349 49.982 32.952 1.00 32.46 84 TYR A C 1
ATOM 632 O O . TYR A 1 92 ? 96.254 49.223 32.666 1.00 36.25 84 TYR A O 1
ATOM 641 N N . LEU A 1 93 ? 95.101 51.126 32.296 1.00 34.18 85 LEU A N 1
ATOM 642 C CA . LEU A 1 93 ? 95.854 51.569 31.110 1.00 33.20 85 LEU A CA 1
ATOM 643 C C . LEU A 1 93 ? 96.179 53.029 31.253 1.00 34.31 85 LEU A C 1
ATOM 644 O O . LEU A 1 93 ? 95.347 53.784 31.738 1.00 36.16 85 LEU A O 1
ATOM 649 N N . ASN A 1 94 ? 97.358 53.442 30.790 1.00 37.61 86 ASN A N 1
ATOM 650 C CA . ASN A 1 94 ? 97.747 54.872 30.786 1.00 38.89 86 ASN A CA 1
ATOM 651 C C . ASN A 1 94 ? 97.285 55.562 29.485 1.00 36.31 86 ASN A C 1
ATOM 652 O O . ASN A 1 94 ? 97.976 55.546 28.471 1.00 34.35 86 ASN A O 1
ATOM 657 N N . LYS A 1 95 ? 96.115 56.185 29.552 1.00 39.53 87 LYS A N 1
ATOM 658 C CA . LYS A 1 95 ? 95.496 56.826 28.409 1.00 40.65 87 LYS A CA 1
ATOM 659 C C . LYS A 1 95 ? 96.404 57.919 27.804 1.00 38.43 87 LYS A C 1
ATOM 660 O O . LYS A 1 95 ? 96.670 57.906 26.589 1.00 32.12 87 LYS A O 1
ATOM 664 N N . GLU A 1 96 ? 96.876 58.835 28.660 1.00 36.85 88 GLU A N 1
ATOM 665 C CA . GLU A 1 96 ? 97.589 60.024 28.210 1.00 37.94 88 GLU A CA 1
ATOM 666 C C . GLU A 1 96 ? 98.900 59.651 27.542 1.00 37.22 88 GLU A C 1
ATOM 667 O O . GLU A 1 96 ? 99.232 60.172 26.475 1.00 33.12 88 GLU A O 1
ATOM 669 N N . GLU A 1 97 ? 99.612 58.713 28.159 1.00 37.35 89 GLU A N 1
ATOM 670 C CA . GLU A 1 97 ? 100.848 58.202 27.612 1.00 41.74 89 GLU A CA 1
ATOM 671 C C . GLU A 1 97 ? 100.651 57.560 26.233 1.00 37.83 89 GLU A C 1
ATOM 672 O O . GLU A 1 97 ? 101.426 57.799 25.316 1.00 37.77 89 GLU A O 1
ATOM 678 N N . ALA A 1 98 ? 99.612 56.743 26.094 1.00 36.43 90 ALA A N 1
ATOM 679 C CA . ALA A 1 98 ? 99.360 56.028 24.832 1.00 31.93 90 ALA A CA 1
ATOM 680 C C . ALA A 1 98 ? 98.922 57.006 23.719 1.00 28.28 90 ALA A C 1
ATOM 681 O O . ALA A 1 98 ? 99.339 56.863 22.557 1.00 29.93 90 ALA A O 1
ATOM 683 N N . GLU A 1 99 ? 98.139 58.021 24.075 1.00 29.89 91 GLU A N 1
ATOM 684 C CA . GLU A 1 99 ? 97.758 59.091 23.094 1.00 31.42 91 GLU A CA 1
ATOM 685 C C . GLU A 1 99 ? 98.977 59.887 22.630 1.00 33.79 91 GLU A C 1
ATOM 686 O O . GLU A 1 99 ? 99.093 60.201 21.440 1.00 33.72 91 GLU A O 1
ATOM 692 N N . ALA A 1 100 ? 99.883 60.214 23.566 1.00 33.85 92 ALA A N 1
ATOM 693 C CA . ALA A 1 100 ? 101.073 60.996 23.233 1.00 32.84 92 ALA A CA 1
ATOM 694 C C . ALA A 1 100 ? 101.945 60.217 22.274 1.00 33.10 92 ALA A C 1
ATOM 695 O O . ALA A 1 100 ? 102.443 60.786 21.298 1.00 30.69 92 ALA A O 1
ATOM 697 N N . LYS A 1 101 ? 102.095 58.909 22.524 1.00 34.83 93 LYS A N 1
ATOM 698 C CA . LYS A 1 101 ? 102.848 58.048 21.639 1.00 33.13 93 LYS A CA 1
ATOM 699 C C . LYS A 1 101 ? 102.210 57.956 20.249 1.00 36.30 93 LYS A C 1
ATOM 700 O O . LYS A 1 101 ? 102.914 58.000 19.234 1.00 39.73 93 LYS A O 1
ATOM 703 N N . ALA A 1 102 ? 100.896 57.779 20.199 1.00 36.68 94 ALA A N 1
ATOM 704 C CA . ALA A 1 102 ? 100.182 57.692 18.915 1.00 35.54 94 ALA A CA 1
ATOM 705 C C . ALA A 1 102 ? 100.348 58.992 18.125 1.00 37.87 94 ALA A C 1
ATOM 706 O O . ALA A 1 102 ? 100.677 58.959 16.925 1.00 34.74 94 ALA A O 1
ATOM 708 N N . LEU A 1 103 ? 100.119 60.133 18.800 1.00 38.07 95 LEU A N 1
ATOM 709 C CA . LEU A 1 103 ? 100.334 61.436 18.179 1.00 42.41 95 LEU A CA 1
ATOM 710 C C . LEU A 1 103 ? 101.771 61.616 17.649 1.00 42.56 95 LEU A C 1
ATOM 711 O O . LEU A 1 103 ? 101.966 62.091 16.539 1.00 44.94 95 LEU A O 1
ATOM 716 N N . LYS A 1 104 ? 102.763 61.262 18.453 1.00 42.84 96 LYS A N 1
ATOM 717 C CA . LYS A 1 104 ? 104.142 61.434 18.057 1.00 45.86 96 LYS A CA 1
ATOM 718 C C . LYS A 1 104 ? 104.361 60.708 16.730 1.00 47.00 96 LYS A C 1
ATOM 719 O O . LYS A 1 104 ? 104.964 61.268 15.804 1.00 48.03 96 LYS A O 1
ATOM 722 N N . ASP A 1 105 ? 103.842 59.485 16.619 1.00 44.97 97 ASP A N 1
ATOM 723 C CA . ASP A 1 105 ? 104.036 58.678 15.398 1.00 45.42 97 ASP A CA 1
ATOM 724 C C . ASP A 1 105 ? 103.362 59.218 14.134 1.00 43.65 97 ASP A C 1
ATOM 725 O O . ASP A 1 105 ? 103.787 58.878 13.040 1.00 39.69 97 ASP A O 1
ATOM 730 N N . VAL A 1 106 ? 102.328 60.047 14.276 1.00 44.05 98 VAL A N 1
ATOM 731 C CA . VAL A 1 106 ? 101.618 60.584 13.107 1.00 44.12 98 VAL A CA 1
ATOM 732 C C . VAL A 1 106 ? 101.774 62.078 12.866 1.00 45.64 98 VAL A C 1
ATOM 733 O O . VAL A 1 106 ? 101.843 62.510 11.712 1.00 45.35 98 VAL A O 1
ATOM 737 N N . LEU A 1 107 ? 101.772 62.855 13.949 1.00 47.56 99 LEU A N 1
ATOM 738 C CA . LEU A 1 107 ? 101.897 64.323 13.911 1.00 47.03 99 LEU A CA 1
ATOM 739 C C . LEU A 1 107 ? 103.011 64.764 14.872 1.00 45.52 99 LEU A C 1
ATOM 740 O O . LEU A 1 107 ? 102.762 65.519 15.823 1.00 38.21 99 LEU A O 1
ATOM 745 N N . PRO A 1 108 ? 104.252 64.320 14.613 1.00 43.79 100 PRO A N 1
ATOM 746 C CA . PRO A 1 108 ? 105.366 64.631 15.535 1.00 45.56 100 PRO A CA 1
ATOM 747 C C . PRO A 1 108 ? 105.546 66.137 15.795 1.00 45.07 100 PRO A C 1
ATOM 748 O O . PRO A 1 108 ? 106.058 66.517 16.823 1.00 41.89 100 PRO A O 1
ATOM 752 N N . GLU A 1 109 ? 105.082 66.959 14.864 1.00 49.64 101 GLU A N 1
ATOM 753 C CA . GLU A 1 109 ? 105.131 68.420 14.963 1.00 54.31 101 GLU A CA 1
ATOM 754 C C . GLU A 1 109 ? 104.105 69.060 15.917 1.00 51.00 101 GLU A C 1
ATOM 755 O O . GLU A 1 109 ? 104.162 70.251 16.144 1.00 45.46 101 GLU A O 1
ATOM 761 N N . TYR A 1 110 ? 103.163 68.281 16.449 1.00 51.60 102 TYR A N 1
ATOM 762 C CA . TYR A 1 110 ? 102.238 68.780 17.472 1.00 54.18 102 TYR A CA 1
ATOM 763 C C . TYR A 1 110 ? 102.442 68.069 18.810 1.00 55.77 102 TYR A C 1
ATOM 764 O O . TYR A 1 110 ? 101.509 67.965 19.627 1.00 59.21 102 TYR A O 1
ATOM 773 N N . THR A 1 111 ? 103.657 67.580 19.039 1.00 54.72 103 THR A N 1
ATOM 774 C CA . THR A 1 111 ? 103.949 66.804 20.247 1.00 54.24 103 THR A CA 1
ATOM 775 C C . THR A 1 111 ? 103.941 67.709 21.474 1.00 48.78 103 THR A C 1
ATOM 776 O O . THR A 1 111 ? 103.334 67.370 22.494 1.00 46.66 103 THR A O 1
ATOM 780 N N . GLU A 1 112 ? 104.621 68.855 21.345 1.00 45.28 104 GLU A N 1
ATOM 781 C CA . GLU A 1 112 ? 104.708 69.849 22.410 1.00 45.94 104 GLU A CA 1
ATOM 782 C C . GLU A 1 112 ? 103.363 70.468 22.729 1.00 44.24 104 GLU A C 1
ATOM 783 O O . GLU A 1 112 ? 103.119 70.816 23.874 1.00 43.66 104 GLU A O 1
ATOM 785 N N . LEU A 1 113 ? 102.496 70.591 21.719 1.00 44.67 105 LEU A N 1
ATOM 786 C CA . LEU A 1 113 ? 101.130 71.116 21.911 1.00 43.83 105 LEU A CA 1
ATOM 787 C C . LEU A 1 113 ? 100.267 70.185 22.746 1.00 38.39 105 LEU A C 1
ATOM 788 O O . LEU A 1 113 ? 99.563 70.654 23.645 1.00 34.51 105 LEU A O 1
ATOM 793 N N . PHE A 1 114 ? 100.322 68.879 22.455 1.00 35.83 106 PHE A N 1
ATOM 794 C CA . PHE A 1 114 ? 99.602 67.883 23.275 1.00 34.53 106 PHE A CA 1
ATOM 795 C C . PHE A 1 114 ? 100.223 67.752 24.697 1.00 37.52 106 PHE A C 1
ATOM 796 O O . PHE A 1 114 ? 99.492 67.498 25.666 1.00 36.92 106 PHE A O 1
ATOM 804 N N . GLU A 1 115 ? 101.551 67.961 24.820 1.00 37.48 107 GLU A N 1
ATOM 805 C CA . GLU A 1 115 ? 102.197 68.066 26.151 1.00 36.20 107 GLU A CA 1
ATOM 806 C C . GLU A 1 115 ? 101.606 69.229 26.941 1.00 33.21 107 GLU A C 1
ATOM 807 O O . GLU A 1 115 ? 101.308 69.072 28.132 1.00 32.18 107 GLU A O 1
ATOM 809 N N . GLU A 1 116 ? 101.432 70.391 26.291 1.00 30.88 108 GLU A N 1
ATOM 810 C CA . GLU A 1 116 ? 100.874 71.554 26.975 1.00 29.72 108 GLU A CA 1
ATOM 811 C C . GLU A 1 116 ? 99.466 71.270 27.471 1.00 32.01 108 GLU A C 1
ATOM 812 O O . GLU A 1 116 ? 99.060 71.713 28.563 1.00 29.25 108 GLU A O 1
ATOM 818 N N . TYR A 1 117 ? 98.687 70.595 26.627 1.00 31.01 109 TYR A N 1
ATOM 819 C CA . TYR A 1 117 ? 97.318 70.242 26.990 1.00 28.44 109 TYR A CA 1
ATOM 820 C C . TYR A 1 117 ? 97.388 69.281 28.200 1.00 24.63 109 TYR A C 1
ATOM 821 O O . TYR A 1 117 ? 96.733 69.527 29.250 1.00 24.62 109 TYR A O 1
ATOM 830 N N . SER A 1 118 ? 98.167 68.215 28.058 1.00 25.06 110 SER A N 1
ATOM 831 C CA . SER A 1 118 ? 98.142 67.174 29.086 1.00 33.68 110 SER A CA 1
ATOM 832 C C . SER A 1 118 ? 98.713 67.694 30.416 1.00 31.79 110 SER A C 1
ATOM 833 O O . SER A 1 118 ? 98.162 67.452 31.450 1.00 32.87 110 SER A O 1
ATOM 836 N N . LYS A 1 119 ? 99.749 68.500 30.377 1.00 33.08 111 LYS A N 1
ATOM 837 C CA . LYS A 1 119 ? 100.289 69.065 31.608 1.00 29.68 111 LYS A CA 1
ATOM 838 C C . LYS A 1 119 ? 99.398 70.139 32.185 1.00 29.21 111 LYS A C 1
ATOM 839 O O . LYS A 1 119 ? 99.281 70.242 33.414 1.00 25.60 111 LYS A O 1
ATOM 844 N N . ALA A 1 120 ? 98.766 70.930 31.304 1.00 24.78 112 ALA A N 1
ATOM 845 C CA . ALA A 1 120 ? 97.885 72.037 31.677 1.00 23.37 112 ALA A CA 1
ATOM 846 C C . ALA A 1 120 ? 98.540 73.033 32.642 1.00 25.92 112 ALA A C 1
ATOM 847 O O . ALA A 1 120 ? 97.945 73.470 33.647 1.00 23.17 112 ALA A O 1
ATOM 849 N N . LEU A 1 121 ? 99.773 73.372 32.318 1.00 30.51 113 LEU A N 1
ATOM 850 C CA . LEU A 1 121 ? 100.587 74.259 33.143 1.00 31.82 113 LEU A CA 1
ATOM 851 C C . LEU A 1 121 ? 100.618 75.661 32.526 1.00 29.11 113 LEU A C 1
ATOM 852 O O . LEU A 1 121 ? 100.420 76.635 33.241 1.00 33.09 113 LEU A O 1
ATOM 857 N N . THR A 1 122 ? 100.827 75.755 31.207 1.00 27.65 114 THR A N 1
ATOM 858 C CA . THR A 1 122 ? 100.808 77.051 30.512 1.00 26.31 114 THR A CA 1
ATOM 859 C C . THR A 1 122 ? 99.410 77.688 30.471 1.00 26.01 114 THR A C 1
ATOM 860 O O . THR A 1 122 ? 98.415 77.033 30.719 1.00 26.36 114 THR A O 1
ATOM 864 N N . LEU A 1 123 ? 99.331 78.972 30.181 1.00 24.76 115 LEU A N 1
ATOM 865 C CA . LEU A 1 123 ? 98.004 79.625 30.136 1.00 25.97 115 LEU A CA 1
ATOM 866 C C . LEU A 1 123 ? 97.096 78.943 29.096 1.00 24.69 115 LEU A C 1
ATOM 867 O O . LEU A 1 123 ? 95.908 78.694 29.338 1.00 22.81 115 LEU A O 1
ATOM 872 N N . GLU A 1 124 ? 97.675 78.663 27.931 1.00 21.15 116 GLU A N 1
ATOM 873 C CA . GLU A 1 124 ? 96.950 78.069 26.810 1.00 22.51 116 GLU A CA 1
ATOM 874 C C . GLU A 1 124 ? 96.548 76.617 27.129 1.00 22.04 116 GLU A C 1
ATOM 875 O O . GLU A 1 124 ? 95.441 76.238 26.864 1.00 22.00 116 GLU A O 1
ATOM 881 N N . GLY A 1 125 ? 97.456 75.834 27.725 1.00 23.39 117 GLY A N 1
ATOM 882 C CA . GLY A 1 125 ? 97.135 74.497 28.206 1.00 21.90 117 GLY A CA 1
ATOM 883 C C . GLY A 1 125 ? 96.010 74.470 29.232 1.00 22.43 117 GLY A C 1
ATOM 884 O O . GLY A 1 125 ? 95.109 73.625 29.160 1.00 19.90 117 GLY A O 1
ATOM 885 N N . GLN A 1 126 ? 96.052 75.385 30.203 1.00 23.84 118 GLN A N 1
ATOM 886 C CA . GLN A 1 126 ? 94.983 75.511 31.187 1.00 19.51 118 GLN A CA 1
ATOM 887 C C . GLN A 1 126 ? 93.663 75.897 30.555 1.00 21.26 118 GLN A C 1
ATOM 888 O O . GLN A 1 126 ? 92.590 75.404 30.969 1.00 23.37 118 GLN A O 1
ATOM 894 N N . LEU A 1 127 ? 93.727 76.844 29.618 1.00 21.55 119 LEU A N 1
ATOM 895 C CA . LEU A 1 127 ? 92.533 77.301 28.908 1.00 25.41 119 LEU A CA 1
ATOM 896 C C . LEU A 1 127 ? 91.779 76.143 28.179 1.00 20.61 119 LEU A C 1
ATOM 897 O O . LEU A 1 127 ? 90.566 76.067 28.245 1.00 17.28 119 LEU A O 1
ATOM 902 N N . VAL A 1 128 ? 92.516 75.288 27.483 1.00 19.59 120 VAL A N 1
ATOM 903 C CA . VAL A 1 128 ? 91.906 74.211 26.729 1.00 21.04 120 VAL A CA 1
ATOM 904 C C . VAL A 1 128 ? 91.419 73.104 27.664 1.00 21.66 120 VAL A C 1
ATOM 905 O O . VAL A 1 128 ? 90.386 72.500 27.395 1.00 20.02 120 VAL A O 1
ATOM 909 N N . LYS A 1 129 ? 92.142 72.853 28.756 1.00 18.60 121 LYS A N 1
ATOM 910 C CA . LYS A 1 129 ? 91.641 71.969 29.810 1.00 21.06 121 LYS A CA 1
ATOM 911 C C . LYS A 1 129 ? 90.314 72.431 30.434 1.00 20.74 121 LYS A C 1
ATOM 912 O O . LYS A 1 129 ? 89.385 71.627 30.695 1.00 22.50 121 LYS A O 1
ATOM 918 N N . ILE A 1 130 ? 90.202 73.726 30.660 1.00 21.80 122 ILE A N 1
ATOM 919 C CA . ILE A 1 130 ? 88.958 74.283 31.120 1.00 23.18 122 ILE A CA 1
ATOM 920 C C . ILE A 1 130 ? 87.835 74.081 30.092 1.00 20.95 122 ILE A C 1
ATOM 921 O O . ILE A 1 130 ? 86.746 73.707 30.444 1.00 16.65 122 ILE A O 1
ATOM 926 N N . ALA A 1 131 ? 88.119 74.356 28.831 1.00 21.50 123 ALA A N 1
ATOM 927 C CA . ALA A 1 131 ? 87.111 74.235 27.761 1.00 22.64 123 ALA A CA 1
ATOM 928 C C . ALA A 1 131 ? 86.619 72.796 27.620 1.00 18.99 123 ALA A C 1
ATOM 929 O O . ALA A 1 131 ? 85.467 72.538 27.400 1.00 18.14 123 ALA A O 1
ATOM 931 N N . ASP A 1 132 ? 87.551 71.871 27.707 1.00 23.11 124 ASP A N 1
ATOM 932 C CA . ASP A 1 132 ? 87.267 70.464 27.598 1.00 23.80 124 ASP A CA 1
ATOM 933 C C . ASP A 1 132 ? 86.290 69.941 28.684 1.00 23.91 124 ASP A C 1
ATOM 934 O O . ASP A 1 132 ? 85.310 69.219 28.400 1.00 21.40 124 ASP A O 1
ATOM 939 N N . LYS A 1 133 ? 86.577 70.336 29.921 1.00 25.09 125 LYS A N 1
ATOM 940 C CA . LYS A 1 133 ? 85.737 70.026 31.060 1.00 22.62 125 LYS A CA 1
ATOM 941 C C . LYS A 1 133 ? 84.406 70.704 30.995 1.00 21.36 125 LYS A C 1
ATOM 942 O O . LYS A 1 133 ? 83.400 70.117 31.372 1.00 22.89 125 LYS A O 1
ATOM 948 N N . LEU A 1 134 ? 84.379 71.943 30.514 1.00 19.47 126 LEU A N 1
ATOM 949 C CA . LEU A 1 134 ? 83.104 72.657 30.325 1.00 20.68 126 LEU A CA 1
ATOM 950 C C . LEU A 1 134 ? 82.206 72.028 29.262 1.00 18.81 126 LEU A C 1
ATOM 951 O O . LEU A 1 134 ? 81.016 71.952 29.452 1.00 18.16 126 LEU A O 1
ATOM 956 N N . ASP A 1 135 ? 82.781 71.604 28.139 1.00 19.05 127 ASP A N 1
ATOM 957 C CA . ASP A 1 135 ? 82.019 70.898 27.138 1.00 20.05 127 ASP A CA 1
ATOM 958 C C . ASP A 1 135 ? 81.338 69.639 27.761 1.00 15.88 127 ASP A C 1
ATOM 959 O O . ASP A 1 135 ? 80.153 69.422 27.566 1.00 17.78 127 ASP A O 1
ATOM 964 N N . MET A 1 136 ? 82.110 68.862 28.515 1.00 15.98 128 MET A N 1
ATOM 965 C CA . MET A 1 136 ? 81.641 67.639 29.201 1.00 18.58 128 MET A CA 1
ATOM 966 C C . MET A 1 136 ? 80.515 67.855 30.196 1.00 16.58 128 MET A C 1
ATOM 967 O O . MET A 1 136 ? 79.564 67.121 30.200 1.00 18.85 128 MET A O 1
ATOM 972 N N . ILE A 1 137 ? 80.637 68.882 31.024 1.00 18.86 129 ILE A N 1
ATOM 973 C CA . ILE A 1 137 ? 79.708 69.127 32.078 1.00 19.17 129 ILE A CA 1
ATOM 974 C C . ILE A 1 137 ? 78.430 69.643 31.493 1.00 20.27 129 ILE A C 1
ATOM 975 O O . ILE A 1 137 ? 77.333 69.278 31.949 1.00 21.28 129 ILE A O 1
ATOM 980 N N . ILE A 1 138 ? 78.558 70.512 30.504 1.00 17.51 130 ILE A N 1
ATOM 981 C CA . ILE A 1 138 ? 77.394 71.055 29.834 1.00 19.13 130 ILE A CA 1
ATOM 982 C C . ILE A 1 138 ? 76.697 69.967 29.010 1.00 14.40 130 ILE A C 1
ATOM 983 O O . ILE A 1 138 ? 75.479 69.933 28.978 1.00 16.54 130 ILE A O 1
ATOM 988 N N . GLN A 1 139 ? 77.478 69.082 28.386 1.00 13.96 131 GLN A N 1
ATOM 989 C CA . GLN A 1 139 ? 76.932 67.933 27.682 1.00 15.53 131 GLN A CA 1
ATOM 990 C C . GLN A 1 139 ? 76.157 67.011 28.611 1.00 16.09 131 GLN A C 1
ATOM 991 O O . GLN A 1 139 ? 75.118 66.495 28.228 1.00 13.01 131 GLN A O 1
ATOM 997 N N . ALA A 1 140 ? 76.633 66.869 29.850 1.00 17.81 132 ALA A N 1
ATOM 998 C CA . ALA A 1 140 ? 75.957 66.060 30.869 1.00 19.19 132 ALA A CA 1
ATOM 999 C C . ALA A 1 140 ? 74.596 66.635 31.216 1.00 18.72 132 ALA A C 1
ATOM 1000 O O . ALA A 1 140 ? 73.602 65.895 31.220 1.00 18.69 132 ALA A O 1
ATOM 1002 N N . TYR A 1 141 ? 74.537 67.946 31.395 1.00 17.96 133 TYR A N 1
ATOM 1003 C CA . TYR A 1 141 ? 73.273 68.663 31.564 1.00 18.16 133 TYR A CA 1
ATOM 1004 C C . TYR A 1 141 ? 72.321 68.479 30.340 1.00 20.63 133 TYR A C 1
ATOM 1005 O O . TYR A 1 141 ? 71.143 68.205 30.484 1.00 19.99 133 TYR A O 1
ATOM 1014 N N . GLU A 1 142 ? 72.854 68.593 29.127 1.00 24.16 134 GLU A N 1
ATOM 1015 C CA . GLU A 1 142 ? 72.050 68.370 27.918 1.00 20.07 134 GLU A CA 1
ATOM 1016 C C . GLU A 1 142 ? 71.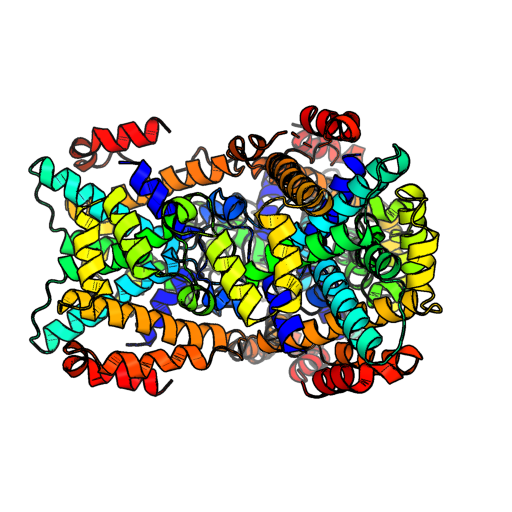540 66.946 27.877 1.00 17.90 134 GLU A C 1
ATOM 1017 O O . GLU A 1 142 ? 70.407 66.747 27.518 1.00 14.17 134 GLU A O 1
ATOM 1023 N N . TYR A 1 143 ? 72.362 65.953 28.253 1.00 16.76 135 TYR A N 1
ATOM 1024 C CA . TYR A 1 143 ? 71.900 64.559 28.215 1.00 13.64 135 TYR A CA 1
ATOM 1025 C C . TYR A 1 143 ? 70.859 64.275 29.296 1.00 15.57 135 TYR A C 1
ATOM 1026 O O . TYR A 1 143 ? 69.961 63.528 29.057 1.00 17.97 135 TYR A O 1
ATOM 1035 N N . GLU A 1 144 ? 70.961 64.928 30.443 1.00 18.64 136 GLU A N 1
ATOM 1036 C CA . GLU A 1 144 ? 69.918 64.891 31.459 1.00 21.20 136 GLU A CA 1
ATOM 1037 C C . GLU A 1 144 ? 68.566 65.460 30.993 1.00 19.41 136 GLU A C 1
ATOM 1038 O O . GLU A 1 144 ? 67.541 64.894 31.299 1.00 22.25 136 GLU A O 1
ATOM 1044 N N . LEU A 1 145 ? 68.580 66.554 30.250 1.00 17.30 137 LEU A N 1
ATOM 1045 C CA . LEU A 1 145 ? 67.379 67.085 29.637 1.00 21.28 137 LEU A CA 1
ATOM 1046 C C . LEU A 1 145 ? 66.640 66.084 28.699 1.00 22.23 137 LEU A C 1
ATOM 1047 O O . LEU A 1 145 ? 65.439 66.161 28.542 1.00 22.04 137 LEU A O 1
ATOM 1052 N N . SER A 1 146 ? 67.376 65.174 28.084 1.00 22.33 138 SER A N 1
ATOM 1053 C CA . SER A 1 146 ? 66.830 64.171 27.162 1.00 23.94 138 SER A CA 1
ATOM 1054 C C . SER A 1 146 ? 66.606 62.841 27.859 1.00 25.22 138 SER A C 1
ATOM 1055 O O . SER A 1 146 ? 66.185 61.889 27.219 1.00 23.86 138 SER A O 1
ATOM 1058 N N . GLY A 1 147 ? 66.925 62.765 29.162 1.00 24.66 139 GLY A N 1
ATOM 1059 C CA . GLY A 1 147 ? 66.438 61.697 29.991 1.00 24.87 139 GLY A CA 1
ATOM 1060 C C . GLY A 1 147 ? 67.393 60.974 30.910 1.00 26.33 139 GLY A C 1
ATOM 1061 O O . GLY A 1 147 ? 66.936 60.203 31.772 1.00 27.61 139 GLY A O 1
ATOM 1062 N N . ALA A 1 148 ? 68.698 61.216 30.779 1.00 20.54 140 ALA A N 1
ATOM 1063 C CA . ALA A 1 148 ? 69.664 60.509 31.634 1.00 21.17 140 ALA A CA 1
ATOM 1064 C C . ALA A 1 148 ? 69.512 60.928 33.114 1.00 22.85 140 ALA A C 1
ATOM 1065 O O . ALA A 1 148 ? 69.452 62.113 33.408 1.00 25.51 140 ALA A O 1
ATOM 1067 N N . LYS A 1 149 ? 69.464 59.946 34.021 1.00 25.07 141 LYS A N 1
ATOM 1068 C CA . LYS A 1 149 ? 69.379 60.198 35.463 1.00 27.60 141 LYS A CA 1
ATOM 1069 C C . LYS A 1 149 ? 70.651 59.793 36.225 1.00 25.59 141 LYS A C 1
ATOM 1070 O O . LYS A 1 149 ? 70.670 59.856 37.435 1.00 21.40 141 LYS A O 1
ATOM 1074 N N . ASN A 1 150 ? 71.689 59.378 35.499 1.00 22.44 142 ASN A N 1
ATOM 1075 C CA . ASN A 1 150 ? 72.848 58.693 36.052 1.00 18.07 142 ASN A CA 1
ATOM 1076 C C . ASN A 1 150 ? 74.204 59.355 35.719 1.00 17.00 142 ASN A C 1
ATOM 1077 O O . ASN A 1 150 ? 75.233 58.701 35.695 1.00 23.92 142 ASN A O 1
ATOM 1082 N N . LEU A 1 151 ? 74.188 60.658 35.486 1.00 18.60 143 LEU A N 1
ATOM 1083 C CA . LEU A 1 151 ? 75.353 61.415 35.049 1.00 23.40 143 LEU A CA 1
ATOM 1084 C C . LEU A 1 151 ? 75.829 62.482 36.077 1.00 28.99 143 LEU A C 1
ATOM 1085 O O . LEU A 1 151 ? 76.605 63.349 35.722 1.00 30.96 143 LEU A O 1
ATOM 1090 N N . SER A 1 152 ? 75.373 62.423 37.330 1.00 32.28 144 SER A N 1
ATOM 1091 C CA . SER A 1 152 ? 75.734 63.444 38.344 1.00 34.21 144 SER A CA 1
ATOM 1092 C C . SER A 1 152 ? 77.242 63.543 38.622 1.00 33.32 144 SER A C 1
ATOM 1093 O O . SER A 1 152 ? 77.757 64.613 38.897 1.00 31.25 144 SER A O 1
ATOM 1096 N N . GLU A 1 153 ? 77.929 62.417 38.565 1.00 34.93 145 GLU A N 1
ATOM 1097 C CA . GLU A 1 153 ? 79.358 62.384 38.756 1.00 38.78 145 GLU A CA 1
ATOM 1098 C C . GLU A 1 153 ? 80.125 63.325 37.803 1.00 38.31 145 GLU A C 1
ATOM 1099 O O . GLU A 1 153 ? 81.235 63.781 38.153 1.00 31.22 145 GLU A O 1
ATOM 1105 N N . PHE A 1 154 ? 79.572 63.586 36.603 1.00 33.10 146 PHE A N 1
ATOM 1106 C CA . PHE A 1 154 ? 80.313 64.330 35.578 1.00 32.42 146 PHE A CA 1
ATOM 1107 C C . PHE A 1 154 ? 80.479 65.783 35.993 1.00 31.82 146 PHE A C 1
ATOM 1108 O O . PHE A 1 154 ? 81.398 66.464 35.560 1.00 36.04 146 PHE A O 1
ATOM 1116 N N . TRP A 1 155 ? 79.601 66.228 36.875 1.00 32.42 147 TRP A N 1
ATOM 1117 C CA . TRP A 1 155 ? 79.677 67.552 37.463 1.00 34.93 147 TRP A CA 1
ATOM 1118 C C . TRP A 1 155 ? 80.838 67.728 38.446 1.00 36.65 147 TRP A C 1
ATOM 1119 O O . TRP A 1 155 ? 81.182 68.855 38.813 1.00 40.11 147 TRP A O 1
ATOM 1130 N N . ASN A 1 156 ? 81.436 66.617 38.881 1.00 38.15 148 ASN A N 1
ATOM 1131 C CA . ASN A 1 156 ? 82.565 66.675 39.796 1.00 37.77 148 ASN A CA 1
ATOM 1132 C C . ASN A 1 156 ? 83.774 67.336 39.126 1.00 38.73 148 ASN A C 1
ATOM 1133 O O . ASN A 1 156 ? 84.709 67.763 39.814 1.00 40.26 148 ASN A O 1
ATOM 1138 N N . ALA A 1 157 ? 83.760 67.428 37.793 1.00 38.79 149 ALA A N 1
ATOM 1139 C CA . ALA A 1 157 ? 84.845 68.100 37.075 1.00 36.85 149 ALA A CA 1
ATOM 1140 C C . ALA A 1 157 ? 84.875 69.617 37.348 1.00 34.54 149 ALA A C 1
ATOM 1141 O O . ALA A 1 157 ? 85.913 70.227 37.171 1.00 35.60 149 ALA A O 1
ATOM 1143 N N . LEU A 1 158 ? 83.761 70.211 37.777 1.00 34.14 150 LEU A N 1
ATOM 1144 C CA . LEU A 1 158 ? 83.787 71.602 38.251 1.00 39.03 150 LEU A CA 1
ATOM 1145 C C . LEU A 1 158 ? 84.885 71.798 39.314 1.00 42.77 150 LEU A C 1
ATOM 1146 O O . LEU A 1 158 ? 85.626 72.793 39.267 1.00 41.35 150 LEU A O 1
ATOM 1151 N N . GLU A 1 159 ? 85.006 70.841 40.242 1.00 42.58 151 GLU A N 1
ATOM 1152 C CA . GLU A 1 159 ? 86.007 70.919 41.314 1.00 46.14 151 GLU A CA 1
ATOM 1153 C C . GLU A 1 159 ? 87.433 70.984 40.768 1.00 46.71 151 GLU A C 1
ATOM 1154 O O . GLU A 1 159 ? 88.299 71.591 41.377 1.00 47.71 151 GLU A O 1
ATOM 1160 N N . ASP A 1 160 ? 87.677 70.334 39.631 1.00 50.09 152 ASP A N 1
ATOM 1161 C CA . ASP A 1 160 ? 89.021 70.289 39.024 1.00 51.01 152 ASP A CA 1
ATOM 1162 C C . ASP A 1 160 ? 89.468 71.647 38.400 1.00 48.77 152 ASP A C 1
ATOM 1163 O O . ASP A 1 160 ? 90.650 71.849 38.126 1.00 43.11 152 ASP A O 1
ATOM 1168 N N . LEU A 1 161 ? 88.516 72.558 38.172 1.00 50.88 153 LEU A N 1
ATOM 1169 C CA . LEU A 1 161 ? 88.790 73.843 37.503 1.00 49.76 153 LEU A CA 1
ATOM 1170 C C . LEU A 1 161 ? 89.456 74.870 38.387 1.00 52.64 153 LEU A C 1
ATOM 1171 O O . LEU A 1 161 ? 90.329 75.613 37.918 1.00 50.32 153 LEU A O 1
ATOM 1176 N N . GLU A 1 162 ? 89.034 74.914 39.652 1.00 54.09 154 GLU A N 1
ATOM 1177 C CA . GLU A 1 162 ? 89.596 75.824 40.645 1.00 54.13 154 GLU A CA 1
ATOM 1178 C C . GLU A 1 162 ? 91.096 75.634 40.795 1.00 53.29 154 GLU A C 1
ATOM 1179 O O . GLU A 1 162 ? 91.842 76.584 41.110 1.00 57.53 154 GLU A O 1
ATOM 1181 N N . LYS A 1 163 ? 91.550 74.415 40.551 1.00 47.13 155 LYS A N 1
ATOM 1182 C CA . LYS A 1 163 ? 92.966 74.106 40.648 1.00 47.67 155 LYS A CA 1
ATOM 1183 C C . LYS A 1 163 ? 93.812 74.736 39.500 1.00 46.33 155 LYS A C 1
ATOM 1184 O O . LYS A 1 163 ? 95.044 74.752 39.558 1.00 50.56 155 LYS A O 1
ATOM 1188 N N . LEU A 1 164 ? 93.140 75.232 38.461 1.00 41.62 156 LEU A N 1
ATOM 1189 C CA . LEU A 1 164 ? 93.783 75.925 37.345 1.00 38.74 156 LEU A CA 1
ATOM 1190 C C . LEU A 1 164 ? 93.703 77.420 37.635 1.00 34.97 156 LEU A C 1
ATOM 1191 O O . LEU A 1 164 ? 92.603 77.962 37.728 1.00 34.44 156 LEU A O 1
ATOM 1196 N N . GLU A 1 165 ? 94.852 78.078 37.811 1.00 33.54 157 GLU A N 1
ATOM 1197 C CA . GLU A 1 165 ? 94.874 79.519 38.090 1.00 33.32 157 GLU A CA 1
ATOM 1198 C C . GLU A 1 165 ? 93.968 80.374 37.209 1.00 29.36 157 GLU A C 1
ATOM 1199 O O . GLU A 1 165 ? 93.331 81.281 37.702 1.00 30.20 157 GLU A O 1
ATOM 1205 N N . ILE A 1 166 ? 93.951 80.105 35.904 1.00 33.16 158 ILE A N 1
ATOM 1206 C CA . ILE A 1 166 ? 93.290 81.001 34.928 1.00 29.70 158 ILE A CA 1
ATOM 1207 C C . ILE A 1 166 ? 91.759 81.068 35.149 1.00 27.96 158 ILE A C 1
ATOM 1208 O O . ILE A 1 166 ? 91.105 82.012 34.731 1.00 25.50 158 ILE A O 1
ATOM 1212 N N . SER A 1 167 ? 91.216 80.088 35.867 1.00 29.14 159 SER A N 1
ATOM 1213 C CA . SER A 1 167 ? 89.780 80.041 36.192 1.00 34.58 159 SER A CA 1
ATOM 1214 C C . SER A 1 167 ? 89.297 81.163 37.121 1.00 33.82 159 SER A C 1
ATOM 1215 O O . SER A 1 167 ? 88.104 81.426 37.209 1.00 33.83 159 SER A O 1
ATOM 1218 N N . ARG A 1 168 ? 90.207 81.825 37.818 1.00 34.83 160 ARG A N 1
ATOM 1219 C CA . ARG A 1 168 ? 89.808 82.993 38.601 1.00 38.36 160 ARG A CA 1
ATOM 1220 C C . ARG A 1 168 ? 89.361 84.160 37.706 1.00 35.24 160 ARG A C 1
ATOM 1221 O O . ARG A 1 168 ? 88.608 85.023 38.137 1.00 37.05 160 ARG A O 1
ATOM 1229 N N . TYR A 1 169 ? 89.787 84.139 36.447 1.00 37.20 161 TYR A N 1
ATOM 1230 C CA . TYR A 1 169 ? 89.317 85.094 35.415 1.00 36.29 161 TYR A CA 1
ATOM 1231 C C . TYR A 1 169 ? 88.072 84.643 34.644 1.00 35.56 161 TYR A C 1
ATOM 1232 O O . TYR A 1 169 ? 87.619 85.344 33.738 1.00 37.94 161 TYR A O 1
ATOM 1241 N N . LEU A 1 170 ? 87.503 83.498 35.039 1.00 35.52 162 LEU A N 1
ATOM 1242 C CA . LEU A 1 170 ? 86.402 82.878 34.315 1.00 36.71 162 LEU A CA 1
ATOM 1243 C C . LEU A 1 170 ? 85.295 82.489 35.248 1.00 39.88 162 LEU A C 1
ATOM 1244 O O . LEU A 1 170 ? 84.582 81.549 34.992 1.00 34.60 162 LEU A O 1
ATOM 1249 N N . ARG A 1 171 ? 85.144 83.253 36.324 1.00 45.77 163 ARG A N 1
ATOM 1250 C CA . ARG A 1 171 ? 84.213 82.917 37.389 1.00 50.32 163 ARG A CA 1
ATOM 1251 C C . ARG A 1 171 ? 82.737 83.040 36.996 1.00 47.24 163 ARG A C 1
ATOM 1252 O O . ARG A 1 171 ? 81.922 82.258 37.451 1.00 41.97 163 ARG A O 1
ATOM 1260 N N . GLU A 1 172 ? 82.422 83.995 36.128 1.00 48.98 164 GLU A N 1
ATOM 1261 C CA . GLU A 1 172 ? 81.043 84.226 35.690 1.00 52.27 164 GLU A CA 1
ATOM 1262 C C . GLU A 1 172 ? 80.481 83.048 34.865 1.00 49.40 164 GLU A C 1
ATOM 1263 O O . GLU A 1 172 ? 79.374 82.585 35.132 1.00 50.13 164 GLU A O 1
ATOM 1269 N N . ILE A 1 173 ? 81.249 82.549 33.893 1.00 46.42 165 ILE A N 1
ATOM 1270 C CA . ILE A 1 173 ? 80.843 81.357 33.131 1.00 43.33 165 ILE A CA 1
ATOM 1271 C C . ILE A 1 173 ? 80.809 80.114 34.020 1.00 41.03 165 ILE A C 1
ATOM 1272 O O . ILE A 1 173 ? 79.884 79.330 33.912 1.00 36.47 165 ILE A O 1
ATOM 1276 N N . ILE A 1 174 ? 81.789 79.940 34.914 1.00 38.70 166 ILE A N 1
ATOM 1277 C CA . ILE A 1 174 ? 81.811 78.758 35.785 1.00 41.52 166 ILE A CA 1
ATOM 1278 C C . ILE A 1 174 ? 80.595 78.730 36.723 1.00 44.76 166 ILE A C 1
ATOM 1279 O O . ILE A 1 174 ? 80.099 77.649 37.070 1.00 48.09 166 ILE A O 1
ATOM 1284 N N . GLU A 1 175 ? 80.132 79.917 37.126 1.00 45.82 167 GLU A N 1
ATOM 1285 C CA . GLU A 1 175 ? 78.923 80.063 37.956 1.00 46.42 167 GLU A CA 1
ATOM 1286 C C . GLU A 1 175 ? 77.634 79.783 37.144 1.00 44.58 167 GLU A C 1
ATOM 1287 O O . GLU A 1 175 ? 76.721 79.184 37.661 1.00 41.24 167 GLU A O 1
ATOM 1289 N N . GLU A 1 176 ? 77.573 80.231 35.885 1.00 45.66 168 GLU A N 1
ATOM 1290 C CA . GLU A 1 176 ? 76.448 79.897 35.003 1.00 44.62 168 GLU A CA 1
ATOM 1291 C C . GLU A 1 176 ? 76.307 78.383 34.900 1.00 43.29 168 GLU A C 1
ATOM 1292 O O . GLU A 1 176 ? 75.200 77.855 34.963 1.00 44.71 168 GLU A O 1
ATOM 1298 N N . VAL A 1 177 ? 77.440 77.692 34.772 1.00 42.89 169 VAL A N 1
ATOM 1299 C CA . VAL A 1 177 ? 77.456 76.239 34.584 1.00 43.42 169 VAL A CA 1
ATOM 1300 C C . VAL A 1 177 ? 76.987 75.522 35.863 1.00 47.80 169 VAL A C 1
ATOM 1301 O O . VAL A 1 177 ? 76.188 74.571 35.797 1.00 48.12 169 VAL A O 1
ATOM 1305 N N . ARG A 1 178 ? 77.469 75.993 37.009 1.00 52.04 170 ARG A N 1
ATOM 1306 C CA . ARG A 1 178 ? 76.995 75.522 38.306 1.00 54.82 170 ARG A CA 1
ATOM 1307 C C . ARG A 1 178 ? 75.474 75.723 38.436 1.00 54.03 170 ARG A C 1
ATOM 1308 O O . ARG A 1 178 ? 74.772 74.841 38.914 1.00 53.97 170 ARG A O 1
ATOM 1316 N N . ARG A 1 179 ? 74.980 76.874 37.971 1.00 55.41 171 ARG A N 1
ATOM 1317 C CA . ARG A 1 179 ? 73.539 77.222 38.026 1.00 55.56 171 ARG A CA 1
ATOM 1318 C C . ARG A 1 179 ? 72.600 76.250 37.256 1.00 56.24 171 ARG A C 1
ATOM 1319 O O . ARG A 1 179 ? 71.388 76.230 37.495 1.00 55.34 171 ARG A O 1
ATOM 1322 N N . LEU A 1 180 ? 73.157 75.457 36.344 1.00 54.76 172 LEU A N 1
ATOM 1323 C CA . LEU A 1 180 ? 72.390 74.407 35.669 1.00 53.65 172 LEU A CA 1
ATOM 1324 C C . LEU A 1 180 ? 72.096 73.288 36.686 1.00 53.47 172 LEU A C 1
ATOM 1325 O O . LEU A 1 180 ? 71.996 72.118 36.339 1.00 52.37 172 LEU A O 1
ATOM 1330 N N . SER B 1 9 ? 54.399 58.394 -12.077 1.00 43.83 1 SER B N 1
ATOM 1331 C CA . SER B 1 9 ? 55.909 58.521 -12.235 1.00 41.08 1 SER B CA 1
ATOM 1332 C C . SER B 1 9 ? 56.692 57.997 -10.997 1.00 35.67 1 SER B C 1
ATOM 1333 O O . SER B 1 9 ? 56.333 58.235 -9.831 1.00 31.30 1 SER B O 1
ATOM 1336 N N . ILE B 1 10 ? 57.755 57.262 -11.288 1.00 35.07 2 ILE B N 1
ATOM 1337 C CA . ILE B 1 10 ? 58.620 56.716 -10.280 1.00 34.53 2 ILE B CA 1
ATOM 1338 C C . ILE B 1 10 ? 59.414 57.826 -9.594 1.00 32.03 2 ILE B C 1
ATOM 1339 O O . ILE B 1 10 ? 59.804 57.636 -8.461 1.00 26.32 2 ILE B O 1
ATOM 1343 N N . ASP B 1 11 ? 59.634 58.985 -10.257 1.00 29.08 3 ASP B N 1
ATOM 1344 C CA . ASP B 1 11 ? 60.376 60.089 -9.625 1.00 29.22 3 ASP B CA 1
ATOM 1345 C C . ASP B 1 11 ? 59.581 60.657 -8.449 1.00 25.69 3 ASP B C 1
ATOM 1346 O O . ASP B 1 11 ? 60.139 60.973 -7.438 1.00 25.02 3 ASP B O 1
ATOM 1351 N N . LEU B 1 12 ? 58.280 60.786 -8.609 1.00 21.60 4 LEU B N 1
ATOM 1352 C CA . LEU B 1 12 ? 57.420 61.247 -7.533 1.00 27.34 4 LEU B CA 1
ATOM 1353 C C . LEU B 1 12 ? 57.409 60.277 -6.350 1.00 22.64 4 LEU B C 1
ATOM 1354 O O . LEU B 1 12 ? 57.288 60.676 -5.202 1.00 23.73 4 LEU B O 1
ATOM 1359 N N . ILE B 1 13 ? 57.520 59.006 -6.656 1.00 23.14 5 ILE B N 1
ATOM 1360 C CA . ILE B 1 13 ? 57.546 57.956 -5.648 1.00 23.72 5 ILE B CA 1
ATOM 1361 C C . ILE B 1 13 ? 58.882 58.013 -4.950 1.00 19.39 5 ILE B C 1
ATOM 1362 O O . ILE B 1 13 ? 58.932 57.914 -3.758 1.00 16.33 5 ILE B O 1
ATOM 1367 N N . LEU B 1 14 ? 59.956 58.218 -5.706 1.00 21.60 6 LEU B N 1
ATOM 1368 C CA . LEU B 1 14 ? 61.275 58.421 -5.099 1.00 23.69 6 LEU B CA 1
ATOM 1369 C C . LEU B 1 14 ? 61.347 59.693 -4.265 1.00 22.55 6 LEU B C 1
ATOM 1370 O O . LEU B 1 14 ? 61.886 59.675 -3.175 1.00 22.74 6 LEU B O 1
ATOM 1375 N N . LEU B 1 15 ? 60.759 60.776 -4.751 1.00 21.87 7 LEU B N 1
ATOM 1376 C CA . LEU B 1 15 ? 60.591 61.981 -3.980 1.00 21.80 7 LEU B CA 1
ATOM 1377 C C . LEU B 1 15 ? 59.871 61.751 -2.610 1.00 23.29 7 LEU B C 1
ATOM 1378 O O . LEU B 1 15 ? 60.340 62.220 -1.568 1.00 18.85 7 LEU B O 1
ATOM 1383 N N . ALA B 1 16 ? 58.722 61.073 -2.637 1.00 17.80 8 ALA B N 1
ATOM 1384 C CA . ALA B 1 16 ? 58.022 60.720 -1.413 1.00 18.71 8 ALA B CA 1
ATOM 1385 C C . ALA B 1 16 ? 58.826 59.804 -0.462 1.00 18.50 8 ALA B C 1
ATOM 1386 O O . ALA B 1 16 ? 58.616 59.869 0.730 1.00 22.53 8 ALA B O 1
ATOM 1388 N N . GLY B 1 17 ? 59.710 58.964 -1.000 1.00 22.24 9 GLY B N 1
ATOM 1389 C CA . GLY B 1 17 ? 60.589 58.083 -0.196 1.00 21.26 9 GLY B CA 1
ATOM 1390 C C . GLY B 1 17 ? 61.542 58.888 0.681 1.00 21.06 9 GLY B C 1
ATOM 1391 O O . GLY B 1 17 ? 61.891 58.484 1.783 1.00 18.82 9 GLY B O 1
ATOM 1392 N N . LYS B 1 18 ? 61.918 60.063 0.209 1.00 21.83 10 LYS B N 1
ATOM 1393 C CA . LYS B 1 18 ? 62.742 60.975 0.999 1.00 22.81 10 LYS B CA 1
ATOM 1394 C C . LYS B 1 18 ? 62.144 61.349 2.347 1.00 18.69 10 LYS B C 1
ATOM 1395 O O . LYS B 1 18 ? 62.876 61.582 3.294 1.00 19.00 10 LYS B O 1
ATOM 1401 N N . LEU B 1 19 ? 60.823 61.381 2.455 1.00 20.40 11 LEU B N 1
ATOM 1402 C CA . LEU B 1 19 ? 60.201 61.622 3.772 1.00 17.65 11 LEU B CA 1
ATOM 1403 C C . LEU B 1 19 ? 60.439 60.499 4.791 1.00 20.45 11 LEU B C 1
ATOM 1404 O O . LEU B 1 19 ? 60.251 60.724 5.994 1.00 21.97 11 LEU B O 1
ATOM 1409 N N . LYS B 1 20 ? 60.782 59.287 4.320 1.00 18.82 12 LYS B N 1
ATOM 1410 C CA . LYS B 1 20 ? 61.134 58.179 5.223 1.00 16.29 12 LYS B CA 1
ATOM 1411 C C . LYS B 1 20 ? 62.454 58.476 5.957 1.00 15.64 12 LYS B C 1
ATOM 1412 O O . LYS B 1 20 ? 62.645 58.024 7.049 1.00 18.98 12 LYS B O 1
ATOM 1418 N N . ARG B 1 21 ? 63.324 59.269 5.341 1.00 15.88 13 ARG B N 1
ATOM 1419 C CA . ARG B 1 21 ? 64.649 59.563 5.848 1.00 19.16 13 ARG B CA 1
ATOM 1420 C C . ARG B 1 21 ? 64.827 60.910 6.519 1.00 21.70 13 ARG B C 1
ATOM 1421 O O . ARG B 1 21 ? 65.664 61.027 7.409 1.00 26.46 13 ARG B O 1
ATOM 1429 N N . ILE B 1 22 ? 64.055 61.903 6.074 1.00 19.16 14 ILE B N 1
ATOM 1430 C CA . ILE B 1 22 ? 64.072 63.277 6.593 1.00 20.59 14 ILE B CA 1
ATOM 1431 C C . ILE B 1 22 ? 63.493 63.387 8.016 1.00 18.27 14 ILE B C 1
ATOM 1432 O O . ILE B 1 22 ? 62.312 63.101 8.254 1.00 18.32 14 ILE B O 1
ATOM 1437 N N . PRO B 1 23 ? 64.332 63.770 8.980 1.00 18.61 15 PRO B N 1
ATOM 1438 C CA . PRO B 1 23 ? 63.856 63.770 10.355 1.00 17.21 15 PRO B CA 1
ATOM 1439 C C . PRO B 1 23 ? 62.931 64.928 10.649 1.00 18.98 15 PRO B C 1
ATOM 1440 O O . PRO B 1 23 ? 63.008 66.009 10.024 1.00 20.09 15 PRO B O 1
ATOM 1444 N N . ARG B 1 24 ? 62.033 64.707 11.594 1.00 19.15 16 ARG B N 1
ATOM 1445 C CA . ARG B 1 24 ? 61.332 65.802 12.175 1.00 13.75 16 ARG B CA 1
ATOM 1446 C C . ARG B 1 24 ? 62.267 66.567 13.113 1.00 15.39 16 ARG B C 1
ATOM 1447 O O . ARG B 1 24 ? 62.682 66.086 14.191 1.00 17.92 16 ARG B O 1
ATOM 1455 N N . MET B 1 25 ? 62.608 67.775 12.679 1.00 18.36 17 MET B N 1
ATOM 1456 C CA . MET B 1 25 ? 63.805 68.460 13.175 1.00 22.89 17 MET B CA 1
ATOM 1457 C C . MET B 1 25 ? 63.696 69.081 14.555 1.00 17.72 17 MET B C 1
ATOM 1458 O O . MET B 1 25 ? 64.676 69.151 15.277 1.00 22.06 17 MET B O 1
ATOM 1463 N N . GLY B 1 26 ? 62.524 69.517 14.930 1.00 19.54 18 GLY B N 1
ATOM 1464 C CA . GLY B 1 26 ? 62.320 70.017 16.275 1.00 23.65 18 GLY B CA 1
ATOM 1465 C C . GLY B 1 26 ? 62.707 69.012 17.378 1.00 21.66 18 GLY B C 1
ATOM 1466 O O . GLY B 1 26 ? 63.309 69.391 18.361 1.00 24.76 18 GLY B O 1
ATOM 1467 N N . TRP B 1 27 ? 62.313 67.747 17.224 1.00 22.02 19 TRP B N 1
ATOM 1468 C CA . TRP B 1 27 ? 62.672 66.688 18.174 1.00 17.79 19 TRP B CA 1
ATOM 1469 C C . TRP B 1 27 ? 64.175 66.535 18.232 1.00 18.65 19 TRP B C 1
ATOM 1470 O O . TRP B 1 27 ? 64.799 66.452 19.308 1.00 17.55 19 TRP B O 1
ATOM 1481 N N . LEU B 1 28 ? 64.762 66.492 17.054 1.00 19.24 20 LEU B N 1
ATOM 1482 C CA . LEU B 1 28 ? 66.180 66.206 16.907 1.00 25.59 20 LEU B CA 1
ATOM 1483 C C . LEU B 1 28 ? 67.078 67.251 17.612 1.00 22.18 20 LEU B C 1
ATOM 1484 O O . LEU B 1 28 ? 68.041 66.902 18.284 1.00 25.63 20 LEU B O 1
ATOM 1489 N N . ILE B 1 29 ? 66.704 68.515 17.490 1.00 19.44 21 ILE B N 1
ATOM 1490 C CA . ILE B 1 29 ? 67.457 69.619 18.026 1.00 22.43 21 ILE B CA 1
ATOM 1491 C C . ILE B 1 29 ? 67.302 69.646 19.538 1.00 24.95 21 ILE B C 1
ATOM 1492 O O . ILE B 1 29 ? 68.213 70.025 20.230 1.00 26.58 21 ILE B O 1
ATOM 1497 N N . LYS B 1 30 ? 66.135 69.249 20.032 1.00 24.14 22 LYS B N 1
ATOM 1498 C CA . LYS B 1 30 ? 65.912 69.054 21.454 1.00 25.22 22 LYS B CA 1
ATOM 1499 C C . LYS B 1 30 ? 66.704 67.899 22.126 1.00 22.61 22 LYS B C 1
ATOM 1500 O O . LYS B 1 30 ? 66.855 67.909 23.324 1.00 29.42 22 LYS B O 1
ATOM 1506 N N . GLY B 1 31 ? 67.184 66.927 21.365 1.00 20.86 23 GLY B N 1
ATOM 1507 C CA . GLY B 1 31 ? 67.951 65.797 21.896 1.00 16.15 23 GLY B CA 1
ATOM 1508 C C . GLY B 1 31 ? 67.179 64.458 21.942 1.00 15.30 23 GLY B C 1
ATOM 1509 O O . GLY B 1 31 ? 67.681 63.454 22.443 1.00 20.68 23 GLY B O 1
ATOM 1510 N N . VAL B 1 32 ? 65.967 64.438 21.428 1.00 15.86 24 VAL B N 1
ATOM 1511 C CA . VAL B 1 32 ? 65.264 63.182 21.243 1.00 17.61 24 VAL B CA 1
ATOM 1512 C C . VAL B 1 32 ? 66.144 62.303 20.328 1.00 19.12 24 VAL B C 1
ATOM 1513 O O . VAL B 1 32 ? 66.471 62.707 19.193 1.00 23.97 24 VAL B O 1
ATOM 1517 N N . PRO B 1 33 ? 66.561 61.123 20.836 1.00 24.03 25 PRO B N 1
ATOM 1518 C CA . PRO B 1 33 ? 67.656 60.300 20.265 1.00 27.98 25 PRO B CA 1
ATOM 1519 C C . PRO B 1 33 ? 67.471 59.760 18.830 1.00 33.60 25 PRO B C 1
ATOM 1520 O O . PRO B 1 33 ? 68.454 59.761 18.019 1.00 39.26 25 PRO B O 1
ATOM 1524 N N . ASN B 1 34 ? 66.273 59.251 18.555 1.00 29.83 26 ASN B N 1
ATOM 1525 C CA . ASN B 1 34 ? 65.935 58.665 17.241 1.00 30.10 26 ASN B CA 1
ATOM 1526 C C . ASN B 1 34 ? 64.566 59.201 16.853 1.00 25.63 26 ASN B C 1
ATOM 1527 O O . ASN B 1 34 ? 63.581 58.489 16.943 1.00 24.30 26 ASN B O 1
ATOM 1529 N N . PRO B 1 35 ? 64.494 60.487 16.489 1.00 20.67 27 PRO B N 1
ATOM 1530 C CA . PRO B 1 35 ? 63.204 61.083 16.272 1.00 21.76 27 PRO B CA 1
ATOM 1531 C C . PRO B 1 35 ? 62.547 60.506 15.013 1.00 18.96 27 PRO B C 1
ATOM 1532 O O . PRO B 1 35 ? 63.228 60.052 14.093 1.00 15.10 27 PRO B O 1
ATOM 1536 N N . GLU B 1 36 ? 61.231 60.493 15.027 1.00 20.05 28 GLU B N 1
ATOM 1537 C CA . GLU B 1 36 ? 60.416 60.187 13.859 1.00 18.49 28 GLU B CA 1
ATOM 1538 C C . GLU B 1 36 ? 60.817 60.922 12.554 1.00 19.58 28 GLU B C 1
ATOM 1539 O O . GLU B 1 36 ? 61.366 62.049 12.554 1.00 17.54 28 GLU B O 1
ATOM 1545 N N . SER B 1 37 ? 60.541 60.248 11.442 1.00 17.93 29 SER B N 1
ATOM 1546 C CA . SER B 1 37 ? 60.697 60.824 10.138 1.00 16.32 29 SER B CA 1
ATOM 1547 C C . SER B 1 37 ? 59.469 61.695 9.811 1.00 16.34 29 SER B C 1
ATOM 1548 O O . SER B 1 37 ? 58.450 61.659 10.503 1.00 14.78 29 SER B O 1
ATOM 1551 N N . VAL B 1 38 ? 59.576 62.498 8.765 1.00 16.72 30 VAL B N 1
ATOM 1552 C CA . VAL B 1 38 ? 58.431 63.259 8.283 1.00 14.86 30 VAL B CA 1
ATOM 1553 C C . VAL B 1 38 ? 57.300 62.322 7.751 1.00 13.43 30 VAL B C 1
ATOM 1554 O O . VAL B 1 38 ? 56.129 62.648 7.879 1.00 19.54 30 VAL B O 1
ATOM 1558 N N . ALA B 1 39 ? 57.673 61.163 7.200 1.00 12.89 31 ALA B N 1
ATOM 1559 C CA . ALA B 1 39 ? 56.738 60.118 6.782 1.00 15.10 31 ALA B CA 1
ATOM 1560 C C . ALA B 1 39 ? 56.003 59.448 7.952 1.00 15.75 31 ALA B C 1
ATOM 1561 O O . ALA B 1 39 ? 54.787 59.208 7.876 1.00 19.47 31 ALA B O 1
ATOM 1563 N N . ASP B 1 40 ? 56.717 59.160 9.038 1.00 16.73 32 ASP B N 1
ATOM 1564 C CA . ASP B 1 40 ? 56.077 58.689 10.299 1.00 15.98 32 ASP B CA 1
ATOM 1565 C C . ASP B 1 40 ? 55.002 59.653 10.740 1.00 17.58 32 ASP B C 1
ATOM 1566 O O . ASP B 1 40 ? 53.867 59.275 11.058 1.00 14.16 32 ASP B O 1
ATOM 1571 N N . HIS B 1 41 ? 55.413 60.913 10.814 1.00 16.25 33 HIS B N 1
ATOM 1572 C CA . HIS B 1 41 ? 54.537 61.986 11.125 1.00 18.48 33 HIS B CA 1
ATOM 1573 C C . HIS B 1 41 ? 53.310 62.059 10.177 1.00 15.43 33 HIS B C 1
ATOM 1574 O O . HIS B 1 41 ? 52.190 62.101 10.635 1.00 14.66 33 HIS B O 1
ATOM 1581 N N . SER B 1 42 ? 53.546 62.076 8.878 1.00 14.41 34 SER B N 1
ATOM 1582 C CA . SER B 1 42 ? 52.465 62.255 7.933 1.00 16.66 34 SER B CA 1
ATOM 1583 C C . SER B 1 42 ? 51.534 61.053 7.936 1.00 19.38 34 SER B C 1
ATOM 1584 O O . SER B 1 42 ? 50.304 61.205 7.705 1.00 20.75 34 SER B O 1
ATOM 1587 N N . TYR B 1 43 ? 52.097 59.844 8.157 1.00 19.88 35 TYR B N 1
ATOM 1588 C CA . TYR B 1 43 ? 51.266 58.656 8.309 1.00 16.24 35 TYR B CA 1
ATOM 1589 C C . TYR B 1 43 ? 50.223 58.874 9.411 1.00 18.98 35 TYR B C 1
ATOM 1590 O O . TYR B 1 43 ? 49.026 58.645 9.200 1.00 16.58 35 TYR B O 1
ATOM 1599 N N . ARG B 1 44 ? 50.653 59.288 10.596 1.00 16.86 36 ARG B N 1
ATOM 1600 C CA . ARG B 1 44 ? 49.682 59.400 11.670 1.00 19.63 36 ARG B CA 1
ATOM 1601 C C . ARG B 1 44 ? 48.751 60.635 11.518 1.00 20.43 36 ARG B C 1
ATOM 1602 O O . ARG B 1 44 ? 47.616 60.604 11.978 1.00 19.08 36 ARG B O 1
ATOM 1610 N N . VAL B 1 45 ? 49.219 61.688 10.860 1.00 21.66 37 VAL B N 1
ATOM 1611 C CA . VAL B 1 45 ? 48.335 62.811 10.500 1.00 23.59 37 VAL B CA 1
ATOM 1612 C C . VAL B 1 45 ? 47.157 62.317 9.621 1.00 22.84 37 VAL B C 1
ATOM 1613 O O . VAL B 1 45 ? 46.027 62.732 9.823 1.00 17.15 37 VAL B O 1
ATOM 1617 N N . ALA B 1 46 ? 47.443 61.408 8.684 1.00 20.95 38 ALA B N 1
ATOM 1618 C CA . ALA B 1 46 ? 46.415 60.816 7.852 1.00 23.74 38 ALA B CA 1
ATOM 1619 C C . ALA B 1 46 ? 45.458 59.970 8.685 1.00 25.24 38 ALA B C 1
ATOM 1620 O O . ALA B 1 46 ? 44.220 60.037 8.505 1.00 25.22 38 ALA B O 1
ATOM 1622 N N . PHE B 1 47 ? 46.017 59.194 9.615 1.00 25.25 39 PHE B N 1
ATOM 1623 C CA . PHE B 1 47 ? 45.208 58.386 10.498 1.00 20.93 39 PHE B CA 1
ATOM 1624 C C . PHE B 1 47 ? 44.299 59.256 11.351 1.00 19.80 39 PHE B C 1
ATOM 1625 O O . PHE B 1 47 ? 43.105 59.018 11.428 1.00 16.03 39 PHE B O 1
ATOM 1633 N N . ILE B 1 48 ? 44.869 60.289 11.964 1.00 20.80 40 ILE B N 1
ATOM 1634 C CA . ILE B 1 48 ? 44.114 61.182 12.808 1.00 18.29 40 ILE B CA 1
ATOM 1635 C C . ILE B 1 48 ? 43.040 61.930 11.979 1.00 22.39 40 ILE B C 1
ATOM 1636 O O . ILE B 1 48 ? 41.939 62.181 12.456 1.00 22.25 40 ILE B O 1
ATOM 1641 N N . THR B 1 49 ? 43.373 62.295 10.749 1.00 22.45 41 THR B N 1
ATOM 1642 C CA . THR B 1 49 ? 42.436 62.982 9.869 1.00 21.99 41 THR B CA 1
ATOM 1643 C C . THR B 1 49 ? 41.208 62.051 9.625 1.00 26.13 41 THR B C 1
ATOM 1644 O O . THR B 1 49 ? 40.055 62.466 9.709 1.00 23.61 41 THR B O 1
ATOM 1648 N N . LEU B 1 50 ? 41.479 60.793 9.307 1.00 23.42 42 LEU B N 1
ATOM 1649 C CA . LEU B 1 50 ? 40.424 59.827 9.145 1.00 27.16 42 LEU B CA 1
ATOM 1650 C C . LEU B 1 50 ? 39.558 59.694 10.414 1.00 29.49 42 LEU B C 1
ATOM 1651 O O . LEU B 1 50 ? 38.340 59.710 10.318 1.00 33.05 42 LEU B O 1
ATOM 1656 N N . LEU B 1 51 ? 40.162 59.572 11.594 1.00 33.11 43 LEU B N 1
ATOM 1657 C CA . LEU B 1 51 ? 39.371 59.527 12.845 1.00 36.89 43 LEU B CA 1
ATOM 1658 C C . LEU B 1 51 ? 38.453 60.753 13.001 1.00 32.80 43 LEU B C 1
ATOM 1659 O O . LEU B 1 51 ? 37.282 60.618 13.268 1.00 32.36 43 LEU B O 1
ATOM 1664 N N . LEU B 1 52 ? 39.019 61.937 12.841 1.00 31.52 44 LEU B N 1
ATOM 1665 C CA . LEU B 1 52 ? 38.278 63.182 13.044 1.00 32.85 44 LEU B CA 1
ATOM 1666 C C . LEU B 1 52 ? 37.202 63.443 11.991 1.00 31.48 44 LEU B C 1
ATOM 1667 O O . LEU B 1 52 ? 36.170 63.980 12.330 1.00 26.17 44 LEU B O 1
ATOM 1672 N N . ALA B 1 53 ? 37.477 63.093 10.735 1.00 27.89 45 ALA B N 1
ATOM 1673 C CA . ALA B 1 53 ? 36.491 63.130 9.673 1.00 32.93 45 ALA B CA 1
ATOM 1674 C C . ALA B 1 53 ? 35.242 62.363 10.070 1.00 40.44 45 ALA B C 1
ATOM 1675 O O . ALA B 1 53 ? 34.131 62.905 9.982 1.00 40.43 45 ALA B O 1
ATOM 1677 N N . GLU B 1 54 ? 35.434 61.114 10.515 1.00 44.35 46 GLU B N 1
ATOM 1678 C CA . GLU B 1 54 ? 34.340 60.268 10.994 1.00 47.08 46 GLU B CA 1
ATOM 1679 C C . GLU B 1 54 ? 33.670 60.911 12.180 1.00 47.39 46 GLU B C 1
ATOM 1680 O O . GLU B 1 54 ? 32.469 60.917 12.272 1.00 51.79 46 GLU B O 1
ATOM 1686 N N . GLU B 1 55 ? 34.444 61.437 13.101 1.00 50.65 47 GLU B N 1
ATOM 1687 C CA . GLU B 1 55 ? 33.876 62.116 14.261 1.00 54.69 47 GLU B CA 1
ATOM 1688 C C . GLU B 1 55 ? 32.968 63.308 13.841 1.00 55.14 47 GLU B C 1
ATOM 1689 O O . GLU B 1 55 ? 31.940 63.603 14.480 1.00 58.60 47 GLU B O 1
ATOM 1695 N N . LEU B 1 56 ? 33.350 63.982 12.764 1.00 49.90 48 LEU B N 1
ATOM 1696 C CA . LEU B 1 56 ? 32.604 65.113 12.271 1.00 49.18 48 LEU B CA 1
ATOM 1697 C C . LEU B 1 56 ? 31.347 64.676 11.463 1.00 50.27 48 LEU B C 1
ATOM 1698 O O . LEU B 1 56 ? 30.358 65.383 11.470 1.00 49.04 48 LEU B O 1
ATOM 1703 N N . LYS B 1 57 ? 31.386 63.521 10.796 1.00 53.98 49 LYS B N 1
ATOM 1704 C CA . LYS B 1 57 ? 30.187 62.946 10.162 1.00 57.93 49 LYS B CA 1
ATOM 1705 C C . LYS B 1 57 ? 29.097 62.623 11.214 1.00 60.49 49 LYS B C 1
ATOM 1706 O O . LYS B 1 57 ? 27.922 62.964 11.018 1.00 61.27 49 LYS B O 1
ATOM 1710 N N . LYS B 1 58 ? 29.492 61.981 12.318 1.00 63.20 50 LYS B N 1
ATOM 1711 C CA . LYS B 1 58 ? 28.637 61.860 13.529 1.00 65.00 50 LYS B CA 1
ATOM 1712 C C . LYS B 1 58 ? 27.874 63.162 13.834 1.00 64.41 50 LYS B C 1
ATOM 1713 O O . LYS B 1 58 ? 26.646 63.194 13.734 1.00 67.54 50 LYS B O 1
ATOM 1716 N N . LYS B 1 59 ? 28.604 64.227 14.178 1.00 61.68 51 LYS B N 1
ATOM 1717 C CA . LYS B 1 59 ? 28.015 65.561 14.409 1.00 59.93 51 LYS B CA 1
ATOM 1718 C C . LYS B 1 59 ? 27.228 66.182 13.213 1.00 57.69 51 LYS B C 1
ATOM 1719 O O . LYS B 1 59 ? 26.826 67.339 13.277 1.00 60.38 51 LYS B O 1
ATOM 1724 N N . GLY B 1 60 ? 27.032 65.442 12.129 1.00 53.46 52 GLY B N 1
ATOM 1725 C CA . GLY B 1 60 ? 26.386 65.979 10.953 1.00 53.64 52 GLY B CA 1
ATOM 1726 C C . GLY B 1 60 ? 27.149 67.064 10.199 1.00 53.56 52 GLY B C 1
ATOM 1727 O O . GLY B 1 60 ? 26.538 67.815 9.419 1.00 49.56 52 GLY B O 1
ATOM 1728 N N . VAL B 1 61 ? 28.469 67.151 10.401 1.00 50.34 53 VAL B N 1
ATOM 1729 C CA . VAL B 1 61 ? 29.289 68.102 9.648 1.00 51.04 53 VAL B CA 1
ATOM 1730 C C . VAL B 1 61 ? 29.740 67.420 8.342 1.00 52.45 53 VAL B C 1
ATOM 1731 O O . VAL B 1 61 ? 30.193 66.270 8.352 1.00 49.61 53 VAL B O 1
ATOM 1735 N N . GLU B 1 62 ? 29.583 68.134 7.223 1.00 53.32 54 GLU B N 1
ATOM 1736 C CA . GLU B 1 62 ? 29.918 67.610 5.904 1.00 53.22 54 GLU B CA 1
ATOM 1737 C C . GLU B 1 62 ? 31.387 67.868 5.644 1.00 49.92 54 GLU B C 1
ATOM 1738 O O . GLU B 1 62 ? 31.828 69.018 5.574 1.00 48.37 54 GLU B O 1
ATOM 1740 N N . ILE B 1 63 ? 32.136 66.785 5.523 1.00 47.76 55 ILE B N 1
ATOM 1741 C CA . ILE B 1 63 ? 33.545 66.834 5.179 1.00 45.84 55 ILE B CA 1
ATOM 1742 C C . ILE B 1 63 ? 33.729 65.994 3.926 1.00 41.20 55 ILE B C 1
ATOM 1743 O O . ILE B 1 63 ? 33.178 64.896 3.833 1.00 40.37 55 ILE B O 1
ATOM 1748 N N . ASP B 1 64 ? 34.462 66.504 2.945 1.00 34.44 56 ASP B N 1
ATOM 1749 C CA . ASP B 1 64 ? 34.879 65.664 1.833 1.00 34.11 56 ASP B CA 1
ATOM 1750 C C . ASP B 1 64 ? 36.099 64.827 2.321 1.00 33.90 56 ASP B C 1
ATOM 1751 O O . ASP B 1 64 ? 37.255 65.315 2.327 1.00 31.30 56 ASP B O 1
ATOM 1756 N N . VAL B 1 65 ? 35.820 63.592 2.770 1.00 31.12 57 VAL B N 1
ATOM 1757 C CA . VAL B 1 65 ? 36.846 62.710 3.368 1.00 31.12 57 VAL B CA 1
ATOM 1758 C C . VAL B 1 65 ? 37.972 62.387 2.375 1.00 30.85 57 VAL B C 1
ATOM 1759 O O . VAL B 1 65 ? 39.152 62.385 2.730 1.00 32.21 57 VAL B O 1
ATOM 1763 N N . GLU B 1 66 ? 37.617 62.142 1.126 1.00 31.62 58 GLU B N 1
ATOM 1764 C CA . GLU B 1 66 ? 38.608 61.871 0.102 1.00 32.48 58 GLU B CA 1
ATOM 1765 C C . GLU B 1 66 ? 39.639 62.997 0.047 1.00 32.46 58 GLU B C 1
ATOM 1766 O O . GLU B 1 66 ? 40.847 62.748 0.021 1.00 30.66 58 GLU B O 1
ATOM 1772 N N . LYS B 1 67 ? 39.134 64.232 0.000 1.00 29.95 59 LYS B N 1
ATOM 1773 C CA . LYS B 1 67 ? 39.954 65.408 -0.145 1.00 26.45 59 LYS B CA 1
ATOM 1774 C C . LYS B 1 67 ? 40.827 65.644 1.072 1.00 22.88 59 LYS B C 1
ATOM 1775 O O . LYS B 1 67 ? 41.995 66.009 0.940 1.00 22.88 59 LYS B O 1
ATOM 1781 N N . ALA B 1 68 ? 40.239 65.492 2.252 1.00 20.45 60 ALA B N 1
ATOM 1782 C CA . ALA B 1 68 ? 40.967 65.674 3.500 1.00 22.33 60 ALA B CA 1
ATOM 1783 C C . ALA B 1 68 ? 42.134 64.667 3.632 1.00 22.91 60 ALA B C 1
ATOM 1784 O O . ALA B 1 68 ? 43.222 65.036 4.121 1.00 26.41 60 ALA B O 1
ATOM 1786 N N . LEU B 1 69 ? 41.930 63.437 3.162 1.00 24.59 61 LEU B N 1
ATOM 1787 C CA . LEU B 1 69 ? 42.992 62.379 3.208 1.00 23.89 61 LEU B CA 1
ATOM 1788 C C . LEU B 1 69 ? 44.063 62.706 2.215 1.00 25.50 61 LEU B C 1
ATOM 1789 O O . LEU B 1 69 ? 45.268 62.534 2.500 1.00 24.77 61 LEU B O 1
ATOM 1794 N N . LYS B 1 70 ? 43.642 63.183 1.042 1.00 22.98 62 LYS B N 1
ATOM 1795 C CA . LYS B 1 70 ? 44.606 63.630 0.042 1.00 26.73 62 LYS B CA 1
ATOM 1796 C C . LYS B 1 70 ? 45.508 64.742 0.596 1.00 23.03 62 LYS B C 1
ATOM 1797 O O . LYS B 1 70 ? 46.688 64.744 0.349 1.00 18.00 62 LYS B O 1
ATOM 1803 N N . ILE B 1 71 ? 44.912 65.704 1.293 1.00 23.66 63 ILE B N 1
ATOM 1804 C CA . ILE B 1 71 ? 45.644 66.833 1.840 1.00 24.15 63 ILE B CA 1
ATOM 1805 C C . ILE B 1 71 ? 46.647 66.349 2.888 1.00 21.30 63 ILE B C 1
ATOM 1806 O O . ILE B 1 71 ? 47.789 66.762 2.885 1.00 25.80 63 ILE B O 1
ATOM 1811 N N . ALA B 1 72 ? 46.202 65.470 3.773 1.00 21.30 64 ALA B N 1
ATOM 1812 C CA . ALA B 1 72 ? 47.081 64.886 4.801 1.00 23.06 64 ALA B CA 1
ATOM 1813 C C . ALA B 1 72 ? 48.321 64.190 4.211 1.00 21.12 64 ALA B C 1
ATOM 1814 O O . ALA B 1 72 ? 49.448 64.394 4.676 1.00 23.79 64 ALA B O 1
ATOM 1816 N N . ILE B 1 73 ? 48.100 63.401 3.167 1.00 21.71 65 ILE B N 1
ATOM 1817 C CA . ILE B 1 73 ? 49.176 62.708 2.463 1.00 23.34 65 ILE B CA 1
ATOM 1818 C C . ILE B 1 73 ? 50.171 63.666 1.823 1.00 24.38 65 ILE B C 1
ATOM 1819 O O . ILE B 1 73 ? 51.391 63.496 1.977 1.00 24.19 65 ILE B O 1
ATOM 1824 N N . ILE B 1 74 ? 49.668 64.715 1.158 1.00 25.78 66 ILE B N 1
ATOM 1825 C CA . ILE B 1 74 ? 50.557 65.696 0.507 1.00 22.96 66 ILE B CA 1
ATOM 1826 C C . ILE B 1 74 ? 51.030 66.856 1.399 1.00 21.67 66 ILE B C 1
ATOM 1827 O O . ILE B 1 74 ? 51.996 67.546 1.046 1.00 20.52 66 ILE B O 1
ATOM 1832 N N . HIS B 1 75 ? 50.424 67.066 2.568 1.00 18.83 67 HIS B N 1
ATOM 1833 C CA . HIS B 1 75 ? 50.647 68.343 3.261 1.00 20.84 67 HIS B CA 1
ATOM 1834 C C . HIS B 1 75 ? 52.134 68.682 3.578 1.00 24.76 67 HIS B C 1
ATOM 1835 O O . HIS B 1 75 ? 52.493 69.868 3.614 1.00 21.15 67 HIS B O 1
ATOM 1842 N N . ASP B 1 76 ? 52.978 67.659 3.795 1.00 25.09 68 ASP B N 1
ATOM 1843 C CA . ASP B 1 76 ? 54.417 67.884 4.084 1.00 22.85 68 ASP B CA 1
ATOM 1844 C C . ASP B 1 76 ? 55.339 67.359 3.011 1.00 21.21 68 ASP B C 1
ATOM 1845 O O . ASP B 1 76 ? 56.552 67.236 3.256 1.00 23.55 68 ASP B O 1
ATOM 1850 N N . LEU B 1 77 ? 54.791 67.070 1.827 1.00 17.25 69 LEU B N 1
ATOM 1851 C CA . LEU B 1 77 ? 55.563 66.499 0.758 1.00 19.51 69 LEU B CA 1
ATOM 1852 C C . LEU B 1 77 ? 56.614 67.460 0.217 1.00 21.25 69 LEU B C 1
ATOM 1853 O O . LEU B 1 77 ? 57.628 67.036 -0.295 1.00 23.59 69 LEU B O 1
ATOM 1858 N N . GLY B 1 78 ? 56.354 68.762 0.305 1.00 22.83 70 GLY B N 1
ATOM 1859 C CA . GLY B 1 78 ? 57.336 69.759 -0.084 1.00 20.84 70 GLY B CA 1
ATOM 1860 C C . GLY B 1 78 ? 58.571 69.759 0.778 1.00 18.65 70 GLY B C 1
ATOM 1861 O O . GLY B 1 78 ? 59.599 70.292 0.371 1.00 17.74 70 GLY B O 1
ATOM 1862 N N . GLU B 1 79 ? 58.478 69.171 1.979 1.00 19.91 71 GLU B N 1
ATOM 1863 C CA . GLU B 1 79 ? 59.635 69.026 2.848 1.00 20.27 71 GLU B CA 1
ATOM 1864 C C . GLU B 1 79 ? 60.607 68.006 2.312 1.00 23.04 71 GLU B C 1
ATOM 1865 O O . GLU B 1 79 ? 61.777 68.009 2.706 1.00 19.84 71 GLU B O 1
ATOM 1871 N N . ALA B 1 80 ? 60.139 67.171 1.367 1.00 21.40 72 ALA B N 1
ATOM 1872 C CA . ALA B 1 80 ? 61.022 66.274 0.628 1.00 21.81 72 ALA B CA 1
ATOM 1873 C C . ALA B 1 80 ? 62.099 67.055 -0.140 1.00 23.42 72 ALA B C 1
ATOM 1874 O O . ALA B 1 80 ? 63.166 66.537 -0.365 1.00 23.43 72 ALA B O 1
ATOM 1876 N N . ILE B 1 81 ? 61.785 68.298 -0.532 1.00 22.75 73 ILE B N 1
ATOM 1877 C CA . ILE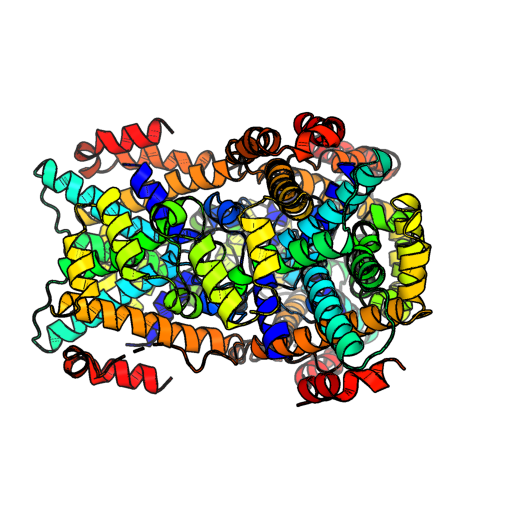 B 1 81 ? 62.738 69.238 -1.147 1.00 24.44 73 ILE B CA 1
ATOM 1878 C C . ILE B 1 81 ? 63.316 70.262 -0.141 1.00 21.82 73 ILE B C 1
ATOM 1879 O O . ILE B 1 81 ? 64.529 70.547 -0.126 1.00 20.94 73 ILE B O 1
ATOM 1884 N N . ILE B 1 82 ? 62.423 70.825 0.666 1.00 23.06 74 ILE B N 1
ATOM 1885 C CA . ILE B 1 82 ? 62.725 71.940 1.580 1.00 23.22 74 ILE B CA 1
ATOM 1886 C C . ILE B 1 82 ? 63.349 71.465 2.932 1.00 24.97 74 ILE B C 1
ATOM 1887 O O . ILE B 1 82 ? 64.083 72.239 3.596 1.00 21.13 74 ILE B O 1
ATOM 1892 N N . THR B 1 83 ? 63.055 70.199 3.294 1.00 24.59 75 THR B N 1
ATOM 1893 C CA . THR B 1 83 ? 63.252 69.618 4.629 1.00 21.04 75 THR B CA 1
ATOM 1894 C C . THR B 1 83 ? 62.288 70.215 5.640 1.00 23.23 75 THR B C 1
ATOM 1895 O O . THR B 1 83 ? 61.546 71.135 5.331 1.00 24.90 75 THR B O 1
ATOM 1899 N N . ASP B 1 84 ? 62.278 69.653 6.849 1.00 20.21 76 ASP B N 1
ATOM 1900 C CA . ASP B 1 84 ? 61.409 70.115 7.905 1.00 24.58 76 ASP B CA 1
ATOM 1901 C C . ASP B 1 84 ? 62.077 71.228 8.737 1.00 23.87 76 ASP B C 1
ATOM 1902 O O . ASP B 1 84 ? 62.549 71.006 9.864 1.00 26.54 76 ASP B O 1
ATOM 1907 N N . LEU B 1 85 ? 62.117 72.426 8.177 1.00 24.94 77 LEU B N 1
ATOM 1908 C CA . LEU B 1 85 ? 62.707 73.575 8.856 1.00 25.85 77 LEU B CA 1
ATOM 1909 C C . LEU B 1 85 ? 62.092 73.818 10.263 1.00 26.66 77 LEU B C 1
ATOM 1910 O O . LEU B 1 85 ? 60.877 73.891 10.417 1.00 25.43 77 LEU B O 1
ATOM 1915 N N . PRO B 1 86 ? 62.942 73.859 11.302 1.00 27.46 78 PRO B N 1
ATOM 1916 C CA . PRO B 1 86 ? 62.402 74.119 12.659 1.00 30.15 78 PRO B CA 1
ATOM 1917 C C . PRO B 1 86 ? 62.021 75.577 12.866 1.00 28.35 78 PRO B C 1
ATOM 1918 O O . PRO B 1 86 ? 62.333 76.437 12.031 1.00 27.23 78 PRO B O 1
ATOM 1922 N N . LEU B 1 87 ? 61.336 75.812 13.969 1.00 26.50 79 LEU B N 1
ATOM 1923 C CA . LEU B 1 87 ? 60.845 77.139 14.361 1.00 31.10 79 LEU B CA 1
ATOM 1924 C C . LEU B 1 87 ? 61.943 78.209 14.318 1.00 26.75 79 LEU B C 1
ATOM 1925 O O . LEU B 1 87 ? 61.737 79.303 13.788 1.00 31.03 79 LEU B O 1
ATOM 1930 N N . SER B 1 88 ? 63.110 77.857 14.836 1.00 28.50 80 SER B N 1
ATOM 1931 C CA . SER B 1 88 ? 64.291 78.727 14.820 1.00 28.29 80 SER B CA 1
ATOM 1932 C C . SER B 1 88 ? 64.593 79.220 13.406 1.00 24.61 80 SER B C 1
ATOM 1933 O O . SER B 1 88 ? 64.896 80.414 13.221 1.00 26.25 80 SER B O 1
ATOM 1936 N N . ALA B 1 89 ? 64.481 78.325 12.417 1.00 21.29 81 ALA B N 1
ATOM 1937 C CA . ALA B 1 89 ? 64.823 78.654 11.028 1.00 23.98 81 ALA B CA 1
ATOM 1938 C C . ALA B 1 89 ? 63.713 79.468 10.369 1.00 26.63 81 ALA B C 1
ATOM 1939 O O . ALA B 1 89 ? 63.972 80.254 9.439 1.00 26.41 81 ALA B O 1
ATOM 1941 N N . GLN B 1 90 ? 62.479 79.237 10.824 1.00 25.99 82 GLN B N 1
ATOM 1942 C CA . GLN B 1 90 ? 61.289 79.892 10.264 1.00 27.63 82 GLN B CA 1
ATOM 1943 C C . GLN B 1 90 ? 61.253 81.389 10.622 1.00 30.78 82 GLN B C 1
ATOM 1944 O O . GLN B 1 90 ? 60.487 82.140 10.025 1.00 31.59 82 GLN B O 1
ATOM 1950 N N . LYS B 1 91 ? 62.096 81.805 11.580 1.00 29.24 83 LYS B N 1
ATOM 1951 C CA . LYS B 1 91 ? 62.293 83.215 11.878 1.00 32.29 83 LYS B CA 1
ATOM 1952 C C . LYS B 1 91 ? 63.011 83.923 10.714 1.00 31.38 83 LYS B C 1
ATOM 1953 O O . LYS B 1 91 ? 62.822 85.102 10.505 1.00 35.21 83 LYS B O 1
ATOM 1955 N N . TYR B 1 92 ? 63.784 83.177 9.928 1.00 30.96 84 TYR B N 1
ATOM 1956 C CA . TYR B 1 92 ? 64.615 83.745 8.851 1.00 28.59 84 TYR B CA 1
ATOM 1957 C C . TYR B 1 92 ? 64.184 83.351 7.439 1.00 26.85 84 TYR B C 1
ATOM 1958 O O . TYR B 1 92 ? 64.621 83.966 6.473 1.00 29.44 84 TYR B O 1
ATOM 1967 N N . LEU B 1 93 ? 63.334 82.339 7.331 1.00 27.12 85 LEU B N 1
ATOM 1968 C CA . LEU B 1 93 ? 62.950 81.741 6.056 1.00 31.06 85 LEU B CA 1
ATOM 1969 C C . LEU B 1 93 ? 61.430 81.589 6.007 1.00 33.64 85 LEU B C 1
ATOM 1970 O O . LEU B 1 93 ? 60.802 81.299 7.035 1.00 39.76 85 LEU B O 1
ATOM 1975 N N . ASN B 1 94 ? 60.835 81.769 4.827 1.00 29.70 86 ASN B N 1
ATOM 1976 C CA . ASN B 1 94 ? 59.391 81.569 4.675 1.00 30.57 86 ASN B CA 1
ATOM 1977 C C . ASN B 1 94 ? 59.151 80.148 4.206 1.00 27.70 86 ASN B C 1
ATOM 1978 O O . ASN B 1 94 ? 59.224 79.845 3.022 1.00 27.81 86 ASN B O 1
ATOM 1983 N N . LYS B 1 95 ? 58.886 79.286 5.164 1.00 29.12 87 LYS B N 1
ATOM 1984 C CA . LYS B 1 95 ? 58.844 77.841 4.951 1.00 32.19 87 LYS B CA 1
ATOM 1985 C C . LYS B 1 95 ? 57.621 77.422 4.136 1.00 25.25 87 LYS B C 1
ATOM 1986 O O . LYS B 1 95 ? 57.733 76.625 3.210 1.00 22.65 87 LYS B O 1
ATOM 1992 N N . GLU B 1 96 ? 56.456 77.948 4.502 1.00 22.67 88 GLU B N 1
ATOM 1993 C CA . GLU B 1 96 ? 55.215 77.545 3.856 1.00 25.23 88 GLU B CA 1
ATOM 1994 C C . GLU B 1 96 ? 55.232 77.945 2.387 1.00 24.35 88 GLU B C 1
ATOM 1995 O O . GLU B 1 96 ? 54.808 77.168 1.523 1.00 23.48 88 GLU B O 1
ATOM 1997 N N . GLU B 1 97 ? 55.774 79.134 2.087 1.00 23.34 89 GLU B N 1
ATOM 1998 C CA . GLU B 1 97 ? 55.806 79.609 0.703 1.00 22.41 89 GLU B CA 1
ATOM 1999 C C . GLU B 1 97 ? 56.875 78.885 -0.122 1.00 21.55 89 GLU B C 1
ATOM 2000 O O . GLU B 1 97 ? 56.670 78.629 -1.312 1.00 20.33 89 GLU B O 1
ATOM 2006 N N . ALA B 1 98 ? 57.987 78.520 0.507 1.00 21.77 90 ALA B N 1
ATOM 2007 C CA . ALA B 1 98 ? 59.009 77.739 -0.189 1.00 23.76 90 ALA B CA 1
ATOM 2008 C C . ALA B 1 98 ? 58.443 76.318 -0.537 1.00 22.81 90 ALA B C 1
ATOM 2009 O O . ALA B 1 98 ? 58.637 75.797 -1.660 1.00 25.50 90 ALA B O 1
ATOM 2011 N N . GLU B 1 99 ? 57.713 75.735 0.406 1.00 19.36 91 GLU B N 1
ATOM 2012 C CA . GLU B 1 99 ? 57.034 74.468 0.165 1.00 23.97 91 GLU B CA 1
ATOM 2013 C C . GLU B 1 99 ? 55.997 74.540 -0.962 1.00 25.62 91 GLU B C 1
ATOM 2014 O O . GLU B 1 99 ? 55.932 73.632 -1.778 1.00 25.92 91 GLU B O 1
ATOM 2020 N N . ALA B 1 100 ? 55.177 75.596 -0.978 1.00 23.32 92 ALA B N 1
ATOM 2021 C CA . ALA B 1 100 ? 54.148 75.776 -2.013 1.00 27.21 92 ALA B CA 1
ATOM 2022 C C . ALA B 1 100 ? 54.768 75.833 -3.387 1.00 25.06 92 ALA B C 1
ATOM 2023 O O . ALA B 1 100 ? 54.306 75.192 -4.301 1.00 26.54 92 ALA B O 1
ATOM 2025 N N . LYS B 1 101 ? 55.843 76.590 -3.494 1.00 27.27 93 LYS B N 1
ATOM 2026 C CA . LYS B 1 101 ? 56.588 76.729 -4.722 1.00 31.61 93 LYS B CA 1
ATOM 2027 C C . LYS B 1 101 ? 57.266 75.448 -5.112 1.00 28.72 93 LYS B C 1
ATOM 2028 O O . LYS B 1 101 ? 57.261 75.111 -6.281 1.00 27.58 93 LYS B O 1
ATOM 2034 N N . ALA B 1 102 ? 57.871 74.740 -4.153 1.00 28.24 94 ALA B N 1
ATOM 2035 C CA . ALA B 1 102 ? 58.466 73.407 -4.460 1.00 27.17 94 ALA B CA 1
ATOM 2036 C C . ALA B 1 102 ? 57.399 72.433 -4.977 1.00 26.46 94 ALA B C 1
ATOM 2037 O O . ALA B 1 102 ? 57.592 71.742 -5.985 1.00 28.23 94 ALA B O 1
ATOM 2039 N N . LEU B 1 103 ? 56.275 72.382 -4.284 1.00 28.18 95 LEU B N 1
ATOM 2040 C CA . LEU B 1 103 ? 55.185 71.526 -4.701 1.00 33.00 95 LEU B CA 1
ATOM 2041 C C . LEU B 1 103 ? 54.659 71.903 -6.073 1.00 34.08 95 LEU B C 1
ATOM 2042 O O . LEU B 1 103 ? 54.387 71.012 -6.905 1.00 32.46 95 LEU B O 1
ATOM 2047 N N . LYS B 1 104 ? 54.528 73.209 -6.328 1.00 33.98 96 LYS B N 1
ATOM 2048 C CA . LYS B 1 104 ? 54.055 73.654 -7.643 1.00 36.34 96 LYS B CA 1
ATOM 2049 C C . LYS B 1 104 ? 54.929 73.021 -8.726 1.00 38.03 96 LYS B C 1
ATOM 2050 O O . LYS B 1 104 ? 54.409 72.470 -9.723 1.00 39.22 96 LYS B O 1
ATOM 2054 N N . ASP B 1 105 ? 56.244 73.074 -8.500 1.00 34.73 97 ASP B N 1
ATOM 2055 C CA . ASP B 1 105 ? 57.241 72.545 -9.436 1.00 36.14 97 ASP B CA 1
ATOM 2056 C C . ASP B 1 105 ? 57.221 71.037 -9.672 1.00 36.64 97 ASP B C 1
ATOM 2057 O O . ASP B 1 105 ? 57.714 70.599 -10.682 1.00 35.33 97 ASP B O 1
ATOM 2062 N N . VAL B 1 106 ? 56.685 70.242 -8.745 1.00 40.15 98 VAL B N 1
ATOM 2063 C CA . VAL B 1 106 ? 56.670 68.785 -8.942 1.00 41.55 98 VAL B CA 1
ATOM 2064 C C . VAL B 1 106 ? 55.283 68.237 -9.249 1.00 41.96 98 VAL B C 1
ATOM 2065 O O . VAL B 1 106 ? 55.151 67.341 -10.072 1.00 42.27 98 VAL B O 1
ATOM 2069 N N . LEU B 1 107 ? 54.254 68.789 -8.624 1.00 42.36 99 LEU B N 1
ATOM 2070 C CA . LEU B 1 107 ? 52.882 68.422 -8.956 1.00 42.96 99 LEU B CA 1
ATOM 2071 C C . LEU B 1 107 ? 51.928 69.588 -8.674 1.00 43.27 99 LEU B C 1
ATOM 2072 O O . LEU B 1 107 ? 51.552 69.808 -7.516 1.00 37.46 99 LEU B O 1
ATOM 2073 N N . PRO B 1 108 ? 51.528 70.331 -9.728 1.00 44.55 100 PRO B N 1
ATOM 2074 C CA . PRO B 1 108 ? 50.651 71.482 -9.531 1.00 44.46 100 PRO B CA 1
ATOM 2075 C C . PRO B 1 108 ? 49.303 71.143 -8.930 1.00 42.68 100 PRO B C 1
ATOM 2076 O O . PRO B 1 108 ? 48.753 71.975 -8.208 1.00 42.55 100 PRO B O 1
ATOM 2080 N N . GLU B 1 109 ? 48.794 69.930 -9.156 1.00 44.19 101 GLU B N 1
ATOM 2081 C CA . GLU B 1 109 ? 47.557 69.500 -8.472 1.00 47.64 101 GLU B CA 1
ATOM 2082 C C . GLU B 1 109 ? 47.719 69.436 -6.947 1.00 52.17 101 GLU B C 1
ATOM 2083 O O . GLU B 1 109 ? 46.743 69.596 -6.198 1.00 59.76 101 GLU B O 1
ATOM 2085 N N . TYR B 1 110 ? 48.948 69.221 -6.486 1.00 51.63 102 TYR B N 1
ATOM 2086 C CA . TYR B 1 110 ? 49.245 69.135 -5.054 1.00 52.45 102 TYR B CA 1
ATOM 2087 C C . TYR B 1 110 ? 49.429 70.511 -4.374 1.00 54.04 102 TYR B C 1
ATOM 2088 O O . TYR B 1 110 ? 49.623 70.570 -3.148 1.00 53.22 102 TYR B O 1
ATOM 2090 N N . THR B 1 111 ? 49.418 71.599 -5.164 1.00 50.81 103 THR B N 1
ATOM 2091 C CA . THR B 1 111 ? 49.716 72.947 -4.646 1.00 46.76 103 THR B CA 1
ATOM 2092 C C . THR B 1 111 ? 48.447 73.495 -4.057 1.00 40.94 103 THR B C 1
ATOM 2093 O O . THR B 1 111 ? 48.456 74.097 -3.001 1.00 35.93 103 THR B O 1
ATOM 2097 N N . GLU B 1 112 ? 47.356 73.261 -4.772 1.00 40.93 104 GLU B N 1
ATOM 2098 C CA . GLU B 1 112 ? 46.013 73.606 -4.337 1.00 40.40 104 GLU B CA 1
ATOM 2099 C C . GLU B 1 112 ? 45.635 72.931 -3.002 1.00 37.99 104 GLU B C 1
ATOM 2100 O O . GLU B 1 112 ? 44.989 73.547 -2.158 1.00 37.77 104 GLU B O 1
ATOM 2103 N N . LEU B 1 113 ? 46.047 71.679 -2.832 1.00 36.93 105 LEU B N 1
ATOM 2104 C CA . LEU B 1 113 ? 45.745 70.900 -1.625 1.00 38.78 105 LEU B CA 1
ATOM 2105 C C . LEU B 1 113 ? 46.576 71.388 -0.456 1.00 34.95 105 LEU B C 1
ATOM 2106 O O . LEU B 1 113 ? 46.078 71.550 0.642 1.00 34.93 105 LEU B O 1
ATOM 2111 N N . PHE B 1 114 ? 47.858 71.600 -0.713 1.00 30.97 106 PHE B N 1
ATOM 2112 C CA . PHE B 1 114 ? 48.732 72.194 0.256 1.00 28.95 106 PHE B CA 1
ATOM 2113 C C . PHE B 1 114 ? 48.182 73.502 0.758 1.00 27.58 106 PHE B C 1
ATOM 2114 O O . PHE B 1 114 ? 48.208 73.753 1.992 1.00 26.12 106 PHE B O 1
ATOM 2122 N N . GLU B 1 115 ? 47.675 74.331 -0.176 1.00 26.55 107 GLU B N 1
ATOM 2123 C CA . GLU B 1 115 ? 47.151 75.651 0.156 1.00 27.92 107 GLU B CA 1
ATOM 2124 C C . GLU B 1 115 ? 45.936 75.578 1.081 1.00 27.63 107 GLU B C 1
ATOM 2125 O O . GLU B 1 115 ? 45.799 76.415 1.978 1.00 25.71 107 GLU B O 1
ATOM 2131 N N . GLU B 1 116 ? 45.065 74.586 0.868 1.00 24.48 108 GLU B N 1
ATOM 2132 C CA . GLU B 1 116 ? 43.935 74.339 1.790 1.00 28.07 108 GLU B CA 1
ATOM 2133 C C . GLU B 1 116 ? 44.398 74.102 3.244 1.00 27.08 108 GLU B C 1
ATOM 2134 O O . GLU B 1 116 ? 43.845 74.663 4.197 1.00 26.05 108 GLU B O 1
ATOM 2140 N N . TYR B 1 117 ? 45.404 73.245 3.379 1.00 28.82 109 TYR B N 1
ATOM 2141 C CA . TYR B 1 117 ? 46.049 72.960 4.654 1.00 28.22 109 TYR B CA 1
ATOM 2142 C C . TYR B 1 117 ? 46.733 74.219 5.124 1.00 25.15 109 TYR B C 1
ATOM 2143 O O . TYR B 1 117 ? 46.494 74.670 6.215 1.00 22.83 109 TYR B O 1
ATOM 2152 N N . SER B 1 118 ? 47.587 74.782 4.278 1.00 27.35 110 SER B N 1
ATOM 2153 C CA . SER B 1 118 ? 48.484 75.820 4.716 1.00 26.94 110 SER B CA 1
ATOM 2154 C C . SER B 1 118 ? 47.738 77.071 5.175 1.00 26.40 110 SER B C 1
ATOM 2155 O O . SER B 1 118 ? 48.063 77.631 6.215 1.00 22.47 110 SER B O 1
ATOM 2158 N N . LYS B 1 119 ? 46.734 77.488 4.402 1.00 27.75 111 LYS B N 1
ATOM 2159 C CA . LYS B 1 119 ? 45.993 78.718 4.683 1.00 30.56 111 LYS B CA 1
ATOM 2160 C C . LYS B 1 119 ? 44.658 78.423 5.384 1.00 32.90 111 LYS B C 1
ATOM 2161 O O . LYS B 1 119 ? 43.916 79.338 5.727 1.00 33.44 111 LYS B O 1
ATOM 2164 N N . ALA B 1 120 ? 44.374 77.139 5.608 1.00 33.17 112 ALA B N 1
ATOM 2165 C CA . ALA B 1 120 ? 43.221 76.718 6.378 1.00 32.96 112 ALA B CA 1
ATOM 2166 C C . ALA B 1 120 ? 41.914 77.360 5.874 1.00 30.83 112 ALA B C 1
ATOM 2167 O O . ALA B 1 120 ? 41.098 77.778 6.645 1.00 31.51 112 ALA B O 1
ATOM 2169 N N . LEU B 1 121 ? 41.727 77.400 4.570 1.00 29.71 113 LEU B N 1
ATOM 2170 C CA . LEU B 1 121 ? 40.619 78.120 3.989 1.00 32.35 113 LEU B CA 1
ATOM 2171 C C . LEU B 1 121 ? 39.390 77.248 3.825 1.00 30.06 113 LEU B C 1
ATOM 2172 O O . LEU B 1 121 ? 38.314 77.765 3.623 1.00 27.08 113 LEU B O 1
ATOM 2177 N N . THR B 1 122 ? 39.575 75.930 3.918 1.00 30.79 114 THR B N 1
ATOM 2178 C CA . THR B 1 122 ? 38.504 74.950 3.809 1.00 27.76 114 THR B CA 1
ATOM 2179 C C . THR B 1 122 ? 38.428 74.179 5.086 1.00 25.42 114 THR B C 1
ATOM 2180 O O . THR B 1 122 ? 39.378 74.168 5.869 1.00 26.42 114 THR B O 1
ATOM 2184 N N . LEU B 1 123 ? 37.264 73.577 5.310 1.00 26.96 115 LEU B N 1
ATOM 2185 C CA . LEU B 1 123 ? 37.019 72.670 6.428 1.00 27.91 115 LEU B CA 1
ATOM 2186 C C . LEU B 1 123 ? 37.983 71.489 6.387 1.00 24.38 115 LEU B C 1
ATOM 2187 O O . LEU B 1 123 ? 38.503 71.109 7.390 1.00 28.26 115 LEU B O 1
ATOM 2189 N N . GLU B 1 124 ? 38.198 70.924 5.212 1.00 25.93 116 GLU B N 1
ATOM 2190 C CA . GLU B 1 124 ? 39.133 69.810 5.013 1.00 24.80 116 GLU B CA 1
ATOM 2191 C C . GLU B 1 124 ? 40.557 70.237 5.339 1.00 24.80 116 GLU B C 1
ATOM 2192 O O . GLU B 1 124 ? 41.297 69.482 5.978 1.00 23.69 116 GLU B O 1
ATOM 2198 N N . GLY B 1 125 ? 40.944 71.431 4.867 1.00 21.90 117 GLY B N 1
ATOM 2199 C CA . GLY B 1 125 ? 42.241 72.037 5.175 1.00 20.70 117 GLY B CA 1
ATOM 2200 C C . GLY B 1 125 ? 42.483 72.288 6.666 1.00 22.44 117 GLY B C 1
ATOM 2201 O O . GLY B 1 125 ? 43.550 71.984 7.213 1.00 21.45 117 GLY B O 1
ATOM 2202 N N . GLN B 1 126 ? 41.474 72.844 7.311 1.00 21.52 118 GLN B N 1
ATOM 2203 C CA . GLN B 1 126 ? 41.434 72.991 8.762 1.00 26.97 118 GLN B CA 1
ATOM 2204 C C . GLN B 1 126 ? 41.516 71.692 9.539 1.00 22.75 118 GLN B C 1
ATOM 2205 O O . GLN B 1 126 ? 42.100 71.650 10.589 1.00 22.88 118 GLN B O 1
ATOM 2211 N N . LEU B 1 127 ? 40.881 70.647 9.047 1.00 24.03 119 LEU B N 1
ATOM 2212 C CA . LEU B 1 127 ? 40.886 69.389 9.739 1.00 25.23 119 LEU B CA 1
ATOM 2213 C C . LEU B 1 127 ? 42.330 68.846 9.765 1.00 24.01 119 LEU B C 1
ATOM 2214 O O . LEU B 1 127 ? 42.801 68.404 10.805 1.00 25.95 119 LEU B O 1
ATOM 2219 N N . VAL B 1 128 ? 43.031 68.945 8.643 1.00 21.78 120 VAL B N 1
ATOM 2220 C CA . VAL B 1 128 ? 44.415 68.448 8.548 1.00 24.56 120 VAL B CA 1
ATOM 2221 C C . VAL B 1 128 ? 45.391 69.277 9.401 1.00 23.88 120 VAL B C 1
ATOM 2222 O O . VAL B 1 128 ? 46.271 68.734 10.088 1.00 23.34 120 VAL B O 1
ATOM 2226 N N . LYS B 1 129 ? 45.197 70.580 9.395 1.00 24.23 121 LYS B N 1
ATOM 2227 C CA . LYS B 1 129 ? 45.936 71.462 10.273 1.00 26.11 121 LYS B CA 1
ATOM 2228 C C . LYS B 1 129 ? 45.810 70.990 11.715 1.00 24.07 121 LYS B C 1
ATOM 2229 O O . LYS B 1 129 ? 46.785 70.887 12.412 1.00 24.07 121 LYS B O 1
ATOM 2235 N N . ILE B 1 130 ? 44.605 70.654 12.142 1.00 28.84 122 ILE B N 1
ATOM 2236 C CA . ILE B 1 130 ? 44.372 70.155 13.494 1.00 28.45 122 ILE B CA 1
ATOM 2237 C C . ILE B 1 130 ? 44.992 68.759 13.749 1.00 23.53 122 ILE B C 1
ATOM 2238 O O . ILE B 1 130 ? 45.543 68.513 14.801 1.00 27.85 122 ILE B O 1
ATOM 2243 N N . ALA B 1 131 ? 44.785 67.847 12.819 1.00 20.29 123 ALA B N 1
ATOM 2244 C CA . ALA B 1 131 ? 45.383 66.534 12.849 1.00 22.89 123 ALA B CA 1
ATOM 2245 C C . ALA B 1 131 ? 46.914 66.664 12.940 1.00 24.13 123 ALA B C 1
ATOM 2246 O O . ALA B 1 131 ? 47.562 65.926 13.667 1.00 23.38 123 ALA B O 1
ATOM 2248 N N . ASP B 1 132 ? 47.470 67.604 12.173 1.00 23.53 124 ASP B N 1
ATOM 2249 C CA . ASP B 1 132 ? 48.893 67.853 12.170 1.00 28.28 124 ASP B CA 1
ATOM 2250 C C . ASP B 1 132 ? 49.435 68.252 13.543 1.00 29.25 124 ASP B C 1
ATOM 2251 O O . ASP B 1 132 ? 50.488 67.765 13.963 1.00 26.03 124 ASP B O 1
ATOM 2256 N N . LYS B 1 133 ? 48.723 69.177 14.197 1.00 29.09 125 LYS B N 1
ATOM 2257 C CA . LYS B 1 133 ? 49.069 69.639 15.521 1.00 32.33 125 LYS B CA 1
ATOM 2258 C C . LYS B 1 133 ? 48.774 68.632 16.608 1.00 28.50 125 LYS B C 1
ATOM 2259 O O . LYS B 1 133 ? 49.519 68.542 17.561 1.00 32.03 125 LYS B O 1
ATOM 2265 N N . LEU B 1 134 ? 47.693 67.879 16.489 1.00 26.34 126 LEU B N 1
ATOM 2266 C CA . LEU B 1 134 ? 47.427 66.806 17.444 1.00 24.75 126 LEU B CA 1
ATOM 2267 C C . LEU B 1 134 ? 48.539 65.715 17.394 1.00 27.08 126 LEU B C 1
ATOM 2268 O O . LEU B 1 134 ? 48.976 65.215 18.454 1.00 25.58 126 LEU B O 1
ATOM 2273 N N . ASP B 1 135 ? 48.998 65.354 16.186 1.00 22.98 127 ASP B N 1
ATOM 2274 C CA . ASP B 1 135 ? 50.095 64.373 16.067 1.00 22.37 127 ASP B CA 1
ATOM 2275 C C . ASP B 1 135 ? 51.290 64.823 16.896 1.00 23.87 127 ASP B C 1
ATOM 2276 O O . ASP B 1 135 ? 51.821 64.050 17.686 1.00 22.19 127 ASP B O 1
ATOM 2281 N N . MET B 1 136 ? 51.659 66.093 16.705 1.00 23.00 128 MET B N 1
ATOM 2282 C CA . MET B 1 136 ? 52.804 66.705 17.331 1.00 27.99 128 MET B CA 1
ATOM 2283 C C . MET B 1 136 ? 52.694 66.754 18.844 1.00 24.68 128 MET B C 1
ATOM 2284 O O . MET B 1 136 ? 53.606 66.335 19.523 1.00 22.11 128 MET B O 1
ATOM 2289 N N . ILE B 1 137 ? 51.580 67.259 19.359 1.00 25.70 129 ILE B N 1
ATOM 2290 C CA . ILE B 1 137 ? 51.347 67.332 20.812 1.00 26.40 129 ILE B CA 1
ATOM 2291 C C . ILE B 1 137 ? 51.375 65.941 21.479 1.00 22.97 129 ILE B C 1
ATOM 2292 O O . ILE B 1 137 ? 51.980 65.719 22.558 1.00 18.41 129 ILE B O 1
ATOM 2297 N N . ILE B 1 138 ? 50.698 64.996 20.858 1.00 21.55 130 ILE B N 1
ATOM 2298 C CA . ILE B 1 138 ? 50.708 63.617 21.386 1.00 21.82 130 ILE B CA 1
ATOM 2299 C C . ILE B 1 138 ? 52.091 62.978 21.262 1.00 20.43 130 ILE B C 1
ATOM 2300 O O . ILE B 1 138 ? 52.519 62.261 22.170 1.00 20.18 130 ILE B O 1
ATOM 2305 N N . GLN B 1 139 ? 52.792 63.244 20.160 1.00 21.84 131 GLN B N 1
ATOM 2306 C CA . GLN B 1 139 ? 54.162 62.771 20.027 1.00 22.25 131 GLN B CA 1
ATOM 2307 C C . GLN B 1 139 ? 55.098 63.340 21.131 1.00 22.26 131 GLN B C 1
ATOM 2308 O O . GLN B 1 139 ? 56.011 62.646 21.578 1.00 18.14 131 GLN B O 1
ATOM 2314 N N . ALA B 1 140 ? 54.866 64.585 21.568 1.00 18.68 132 ALA B N 1
ATOM 2315 C CA . ALA B 1 140 ? 55.694 65.182 22.611 1.00 21.87 132 ALA B CA 1
ATOM 2316 C C . ALA B 1 140 ? 55.467 64.461 23.955 1.00 24.56 132 ALA B C 1
ATOM 2317 O O . ALA B 1 140 ? 56.403 64.154 24.673 1.00 23.21 132 ALA B O 1
ATOM 2319 N N . TYR B 1 141 ? 54.214 64.132 24.233 1.00 27.22 133 TYR B N 1
ATOM 2320 C CA . TYR B 1 141 ? 53.849 63.302 25.357 1.00 27.49 133 TYR B CA 1
ATOM 2321 C C . TYR B 1 141 ? 54.557 61.940 25.299 1.00 28.04 133 TYR B C 1
ATOM 2322 O O . TYR B 1 141 ? 55.087 61.457 26.303 1.00 30.57 133 TYR B O 1
ATOM 2331 N N . GLU B 1 142 ? 54.571 61.318 24.134 1.00 23.59 134 GLU B N 1
ATOM 2332 C CA . GLU B 1 142 ? 55.212 60.042 24.003 1.00 23.88 134 GLU B CA 1
ATOM 2333 C C . GLU B 1 142 ? 56.715 60.169 24.228 1.00 24.72 134 GLU B C 1
ATOM 2334 O O . GLU B 1 142 ? 57.268 59.400 25.002 1.00 23.22 134 GLU B O 1
ATOM 2340 N N . TYR B 1 143 ? 57.374 61.118 23.561 1.00 23.63 135 TYR B N 1
ATOM 2341 C CA . TYR B 1 143 ? 58.797 61.348 23.812 1.00 20.11 135 TYR B CA 1
ATOM 2342 C C . TYR B 1 143 ? 59.058 61.723 25.275 1.00 21.55 135 TYR B C 1
ATOM 2343 O O . TYR B 1 143 ? 60.049 61.322 25.823 1.00 20.37 135 TYR B O 1
ATOM 2352 N N . GLU B 1 144 ? 58.134 62.410 25.935 1.00 27.72 136 GLU B N 1
ATOM 2353 C CA . GLU B 1 144 ? 58.262 62.609 27.396 1.00 29.78 136 GLU B CA 1
ATOM 2354 C C . GLU B 1 144 ? 58.282 61.302 28.193 1.00 28.57 136 GLU B C 1
ATOM 2355 O O . GLU B 1 144 ? 59.095 61.153 29.109 1.00 30.85 136 GLU B O 1
ATOM 2361 N N . LEU B 1 145 ? 57.436 60.346 27.824 1.00 23.41 137 LEU B N 1
ATOM 2362 C CA . LEU B 1 145 ? 57.413 59.033 28.499 1.00 25.65 137 LEU B CA 1
ATOM 2363 C C . LEU B 1 145 ? 58.747 58.258 28.409 1.00 27.77 137 LEU B C 1
ATOM 2364 O O . LEU B 1 145 ? 59.059 57.451 29.287 1.00 29.19 137 LEU B O 1
ATOM 2369 N N . SER B 1 146 ? 59.492 58.477 27.328 1.00 24.56 138 SER B N 1
ATOM 2370 C CA . SER B 1 146 ? 60.784 57.849 27.114 1.00 26.12 138 SER B CA 1
ATOM 2371 C C . SER B 1 146 ? 61.974 58.727 27.524 1.00 22.10 138 SER B C 1
ATOM 2372 O O . SER B 1 146 ? 63.083 58.398 27.228 1.00 20.78 138 SER B O 1
ATOM 2375 N N . GLY B 1 147 ? 61.731 59.834 28.203 1.00 22.84 139 GLY B N 1
ATOM 2376 C CA . GLY B 1 147 ? 62.810 60.560 28.862 1.00 26.20 139 GLY B CA 1
ATOM 2377 C C . GLY B 1 147 ? 62.920 62.052 28.633 1.00 24.87 139 GLY B C 1
ATOM 2378 O O . GLY B 1 147 ? 63.548 62.755 29.448 1.00 25.04 139 GLY B O 1
ATOM 2379 N N . ALA B 1 148 ? 62.329 62.561 27.550 1.00 18.92 140 ALA B N 1
ATOM 2380 C CA . ALA B 1 148 ? 62.471 64.005 27.231 1.00 21.58 140 ALA B CA 1
ATOM 2381 C C . ALA B 1 148 ? 61.849 64.937 28.320 1.00 23.62 140 ALA B C 1
ATOM 2382 O O . ALA B 1 148 ? 60.683 64.793 28.666 1.00 25.01 140 ALA B O 1
ATOM 2384 N N . LYS B 1 149 ? 62.629 65.896 28.822 1.00 26.21 141 LYS B N 1
ATOM 2385 C CA . LYS B 1 149 ? 62.162 66.870 29.838 1.00 28.68 141 LYS B CA 1
ATOM 2386 C C . LYS B 1 149 ? 61.983 68.268 29.308 1.00 27.88 141 LYS B C 1
ATOM 2387 O O . LYS B 1 149 ? 61.469 69.126 30.021 1.00 27.74 141 LYS B O 1
ATOM 2391 N N . ASN B 1 150 ? 62.371 68.490 28.050 1.00 27.60 142 ASN B N 1
ATOM 2392 C CA . ASN B 1 150 ? 62.462 69.846 27.435 1.00 23.55 142 ASN B CA 1
ATOM 2393 C C . ASN B 1 150 ? 61.453 70.065 26.289 1.00 21.25 142 ASN B C 1
ATOM 2394 O O . ASN B 1 150 ? 61.685 70.862 25.408 1.00 23.94 142 ASN B O 1
ATOM 2399 N N . LEU B 1 151 ? 60.332 69.355 26.318 1.00 28.08 143 LEU B N 1
ATOM 2400 C CA . LEU B 1 151 ? 59.297 69.427 25.257 1.00 29.18 143 LEU B CA 1
ATOM 2401 C C . LEU B 1 151 ? 57.988 70.197 25.589 1.00 30.12 143 LEU B C 1
ATOM 2402 O O . LEU B 1 151 ? 57.045 70.183 24.786 1.00 25.26 143 LEU B O 1
ATOM 2407 N N . SER B 1 152 ? 57.947 70.886 26.725 1.00 34.40 144 SER B N 1
ATOM 2408 C CA . SER B 1 152 ? 56.715 71.575 27.192 1.00 40.17 144 SER B CA 1
ATOM 2409 C C . SER B 1 152 ? 56.106 72.597 26.185 1.00 41.28 144 SER B C 1
ATOM 2410 O O . SER B 1 152 ? 54.905 72.761 26.144 1.00 42.71 144 SER B O 1
ATOM 2413 N N . GLU B 1 153 ? 56.954 73.259 25.401 1.00 43.25 145 GLU B N 1
ATOM 2414 C CA . GLU B 1 153 ? 56.538 74.240 24.392 1.00 46.78 145 GLU B CA 1
ATOM 2415 C C . GLU B 1 153 ? 55.713 73.661 23.232 1.00 47.59 145 GLU B C 1
ATOM 2416 O O . GLU B 1 153 ? 54.965 74.389 22.561 1.00 46.05 145 GLU B O 1
ATOM 2422 N N . PHE B 1 154 ? 55.878 72.372 22.966 1.00 46.54 146 PHE B N 1
ATOM 2423 C CA . PHE B 1 154 ? 55.121 71.707 21.914 1.00 45.52 146 PHE B CA 1
ATOM 2424 C C . PHE B 1 154 ? 53.630 71.519 22.308 1.00 49.15 146 PHE B C 1
ATOM 2425 O O . PHE B 1 154 ? 52.819 71.094 21.483 1.00 51.93 146 PHE B O 1
ATOM 2433 N N . TRP B 1 155 ? 53.279 71.843 23.553 1.00 52.07 147 TRP B N 1
ATOM 2434 C CA . TRP B 1 155 ? 51.864 71.899 23.992 1.00 54.13 147 TRP B CA 1
ATOM 2435 C C . TRP B 1 155 ? 51.209 73.271 23.725 1.00 55.03 147 TRP B C 1
ATOM 2436 O O . TRP B 1 155 ? 49.985 73.394 23.754 1.00 52.69 147 TRP B O 1
ATOM 2447 N N . ASN B 1 156 ? 52.030 74.286 23.440 1.00 56.86 148 ASN B N 1
ATOM 2448 C CA . ASN B 1 156 ? 51.535 75.613 23.050 1.00 58.02 148 ASN B CA 1
ATOM 2449 C C . ASN B 1 156 ? 50.672 75.570 21.790 1.00 58.16 148 ASN B C 1
ATOM 2450 O O . ASN B 1 156 ? 49.979 76.544 21.473 1.00 57.82 148 ASN B O 1
ATOM 2455 N N . ALA B 1 157 ? 50.751 74.465 21.046 1.00 58.79 149 ALA B N 1
ATOM 2456 C CA . ALA B 1 157 ? 49.937 74.287 19.837 1.00 57.74 149 ALA B CA 1
ATOM 2457 C C . ALA B 1 157 ? 48.454 74.065 20.164 1.00 55.54 149 ALA B C 1
ATOM 2458 O O . ALA B 1 157 ? 47.601 74.316 19.319 1.00 53.92 149 ALA B O 1
ATOM 2460 N N . LEU B 1 158 ? 48.163 73.599 21.381 1.00 55.67 150 LEU B N 1
ATOM 2461 C CA . LEU B 1 158 ? 46.795 73.321 21.807 1.00 56.62 150 LEU B CA 1
ATOM 2462 C C . LEU B 1 158 ? 45.915 74.568 21.694 1.00 57.74 150 LEU B C 1
ATOM 2463 O O . LEU B 1 158 ? 44.758 74.476 21.267 1.00 55.45 150 LEU B O 1
ATOM 2465 N N . GLU B 1 159 ? 46.476 75.725 22.065 1.00 58.20 151 GLU B N 1
ATOM 2466 C CA . GLU B 1 159 ? 45.769 77.001 21.981 1.00 58.39 151 GLU B CA 1
ATOM 2467 C C . GLU B 1 159 ? 45.463 77.354 20.527 1.00 59.32 151 GLU B C 1
ATOM 2468 O O . GLU B 1 159 ? 44.387 77.868 20.221 1.00 59.30 151 GLU B O 1
ATOM 2470 N N . ASP B 1 160 ? 46.406 77.072 19.634 1.00 60.64 152 ASP B N 1
ATOM 2471 C CA . ASP B 1 160 ? 46.197 77.288 18.199 1.00 61.75 152 ASP B CA 1
ATOM 2472 C C . ASP B 1 160 ? 45.031 76.476 17.596 1.00 61.30 152 ASP B C 1
ATOM 2473 O O . ASP B 1 160 ? 44.462 76.879 16.593 1.00 58.52 152 ASP B O 1
ATOM 2474 N N . LEU B 1 161 ? 44.680 75.338 18.204 1.00 64.93 153 LEU B N 1
ATOM 2475 C CA . LEU B 1 161 ? 43.562 74.491 17.696 1.00 68.07 153 LEU B CA 1
ATOM 2476 C C . LEU B 1 161 ? 42.203 75.219 17.698 1.00 68.46 153 LEU B C 1
ATOM 2477 O O . LEU B 1 161 ? 41.368 75.018 16.805 1.00 69.37 153 LEU B O 1
ATOM 2482 N N . GLU B 1 162 ? 42.015 76.077 18.695 1.00 67.84 154 GLU B N 1
ATOM 2483 C CA . GLU B 1 162 ? 40.769 76.814 18.902 1.00 68.50 154 GLU B CA 1
ATOM 2484 C C . GLU B 1 162 ? 40.525 77.951 17.905 1.00 64.81 154 GLU B C 1
ATOM 2485 O O . GLU B 1 162 ? 39.400 78.402 17.759 1.00 65.57 154 GLU B O 1
ATOM 2491 N N . LYS B 1 163 ? 41.566 78.399 17.210 1.00 63.64 155 LYS B N 1
ATOM 2492 C CA . LYS B 1 163 ? 41.451 79.529 16.277 1.00 63.10 155 LYS B CA 1
ATOM 2493 C C . LYS B 1 163 ? 40.633 79.244 15.002 1.00 61.20 155 LYS B C 1
ATOM 2494 O O . LYS B 1 163 ? 40.173 80.168 14.319 1.00 62.97 155 LYS B O 1
ATOM 2495 N N . LEU B 1 164 ? 40.442 77.971 14.691 1.00 57.79 156 LEU B N 1
ATOM 2496 C CA . LEU B 1 164 ? 39.801 77.581 13.448 1.00 55.38 156 LEU B CA 1
ATOM 2497 C C . LEU B 1 164 ? 38.291 77.350 13.631 1.00 54.71 156 LEU B C 1
ATOM 2498 O O . LEU B 1 164 ? 37.841 76.984 14.707 1.00 54.95 156 LEU B O 1
ATOM 2503 N N . GLU B 1 165 ? 37.530 77.565 12.557 1.00 54.96 157 GLU B N 1
ATOM 2504 C CA . GLU B 1 165 ? 36.073 77.330 12.529 1.00 55.87 157 GLU B CA 1
ATOM 2505 C C . GLU B 1 165 ? 35.670 75.886 12.891 1.00 53.64 157 GLU B C 1
ATOM 2506 O O . GLU B 1 165 ? 34.728 75.678 13.661 1.00 51.27 157 GLU B O 1
ATOM 2512 N N . ILE B 1 166 ? 36.408 74.913 12.341 1.00 50.18 158 ILE B N 1
ATOM 2513 C CA . ILE B 1 166 ? 36.186 73.468 12.575 1.00 45.88 158 ILE B CA 1
ATOM 2514 C C . ILE B 1 166 ? 36.296 73.066 14.080 1.00 41.65 158 ILE B C 1
ATOM 2515 O O . ILE B 1 166 ? 35.691 72.087 14.506 1.00 40.80 158 ILE B O 1
ATOM 2519 N N . SER B 1 167 ? 37.053 73.817 14.886 1.00 43.61 159 SER B N 1
ATOM 2520 C CA . SER B 1 167 ? 37.319 73.377 16.283 1.00 44.27 159 SER B CA 1
ATOM 2521 C C . SER B 1 167 ? 36.073 73.412 17.192 1.00 46.82 159 SER B C 1
ATOM 2522 O O . SER B 1 167 ? 36.051 72.740 18.245 1.00 43.74 159 SER B O 1
ATOM 2525 N N . ARG B 1 168 ? 35.053 74.187 16.779 1.00 45.65 160 ARG B N 1
ATOM 2526 C CA . ARG B 1 168 ? 33.768 74.203 17.467 1.00 46.91 160 ARG B CA 1
ATOM 2527 C C . ARG B 1 168 ? 33.160 72.806 17.468 1.00 43.76 160 ARG B C 1
ATOM 2528 O O . ARG B 1 168 ? 32.398 72.471 18.361 1.00 45.61 160 ARG B O 1
ATOM 2536 N N . TYR B 1 169 ? 33.503 71.984 16.477 1.00 41.93 161 TYR B N 1
ATOM 2537 C CA . TYR B 1 169 ? 32.998 70.599 16.434 1.00 40.95 161 TYR B CA 1
ATOM 2538 C C . TYR B 1 169 ? 33.909 69.537 17.076 1.00 40.06 161 TYR B C 1
ATOM 2539 O O . TYR B 1 169 ? 33.590 68.345 17.075 1.00 39.18 161 TYR B O 1
ATOM 2548 N N . LEU B 1 170 ? 35.023 69.956 17.651 1.00 43.53 162 LEU B N 1
ATOM 2549 C CA . LEU B 1 170 ? 35.981 68.996 18.222 1.00 48.69 162 LEU B CA 1
ATOM 2550 C C . LEU B 1 170 ? 36.354 69.350 19.648 1.00 51.35 162 LEU B C 1
ATOM 2551 O O . LEU B 1 170 ? 37.484 69.098 20.073 1.00 51.47 162 LEU B O 1
ATOM 2556 N N . ARG B 1 171 ? 35.400 69.907 20.395 1.00 55.34 163 ARG B N 1
ATOM 2557 C CA . ARG B 1 171 ? 35.680 70.394 21.744 1.00 57.77 163 ARG B CA 1
ATOM 2558 C C . ARG B 1 171 ? 36.027 69.209 22.659 1.00 58.10 163 ARG B C 1
ATOM 2559 O O . ARG B 1 171 ? 36.640 69.404 23.704 1.00 58.48 163 ARG B O 1
ATOM 2567 N N . GLU B 1 172 ? 35.625 67.997 22.263 1.00 60.75 164 GLU B N 1
ATOM 2568 C CA . GLU B 1 172 ? 35.897 66.770 23.042 1.00 63.66 164 GLU B CA 1
ATOM 2569 C C . GLU B 1 172 ? 37.352 66.359 22.951 1.00 65.02 164 GLU B C 1
ATOM 2570 O O . GLU B 1 172 ? 38.065 66.441 23.943 1.00 66.07 164 GLU B O 1
ATOM 2573 N N . ILE B 1 173 ? 37.792 65.917 21.764 1.00 67.80 165 ILE B N 1
ATOM 2574 C CA . ILE B 1 173 ? 39.185 65.429 21.560 1.00 68.46 165 ILE B CA 1
ATOM 2575 C C . ILE B 1 173 ? 40.232 66.462 22.013 1.00 68.96 165 ILE B C 1
ATOM 2576 O O . ILE B 1 173 ? 41.337 66.104 22.395 1.00 66.96 165 ILE B O 1
ATOM 2580 N N . ILE B 1 174 ? 39.861 67.738 21.933 1.00 72.19 166 ILE B N 1
ATOM 2581 C CA . ILE B 1 174 ? 40.633 68.848 22.476 1.00 76.48 166 ILE B CA 1
ATOM 2582 C C . ILE B 1 174 ? 40.810 68.679 23.999 1.00 79.32 166 ILE B C 1
ATOM 2583 O O . ILE B 1 174 ? 41.937 68.689 24.501 1.00 79.32 166 ILE B O 1
ATOM 2588 N N . GLU B 1 175 ? 39.696 68.507 24.716 1.00 82.29 167 GLU B N 1
ATOM 2589 C CA . GLU B 1 175 ? 39.721 68.287 26.169 1.00 83.68 167 GLU B CA 1
ATOM 2590 C C . GLU B 1 175 ? 40.490 67.013 26.542 1.00 85.05 167 GLU B C 1
ATOM 2591 O O . GLU B 1 175 ? 41.291 67.037 27.468 1.00 87.96 167 GLU B O 1
ATOM 2593 N N . GLU B 1 176 ? 40.252 65.913 25.827 1.00 85.08 168 GLU B N 1
ATOM 2594 C CA . GLU B 1 176 ? 41.052 64.690 26.007 1.00 86.80 168 GLU B CA 1
ATOM 2595 C C . GLU B 1 176 ? 42.550 64.999 26.027 1.00 88.86 168 GLU B C 1
ATOM 2596 O O . GLU B 1 176 ? 43.286 64.459 26.851 1.00 91.05 168 GLU B O 1
ATOM 2602 N N . VAL B 1 177 ? 42.980 65.872 25.116 1.00 90.21 169 VAL B N 1
ATOM 2603 C CA . VAL B 1 177 ? 44.400 66.137 24.866 1.00 90.92 169 VAL B CA 1
ATOM 2604 C C . VAL B 1 177 ? 44.955 67.234 25.788 1.00 91.53 169 VAL B C 1
ATOM 2605 O O . VAL B 1 177 ? 46.140 67.220 26.123 1.00 92.33 169 VAL B O 1
ATOM 2609 N N . ARG B 1 178 ? 44.110 68.173 26.202 1.00 91.60 170 ARG B N 1
ATOM 2610 C CA . ARG B 1 178 ? 44.496 69.119 27.249 1.00 92.35 170 ARG B CA 1
ATOM 2611 C C . ARG B 1 178 ? 44.785 68.374 28.555 1.00 93.08 170 ARG B C 1
ATOM 2612 O O . ARG B 1 178 ? 45.856 68.545 29.156 1.00 92.73 170 ARG B O 1
ATOM 2620 N N . ARG B 1 179 ? 43.820 67.556 28.985 1.00 92.34 171 ARG B N 1
ATOM 2621 C CA . ARG B 1 179 ? 43.983 66.695 30.158 1.00 91.40 171 ARG B CA 1
ATOM 2622 C C . ARG B 1 179 ? 45.419 66.167 30.266 1.00 91.31 171 ARG B C 1
ATOM 2623 O O . ARG B 1 179 ? 45.989 66.174 31.358 1.00 93.02 171 ARG B O 1
ATOM 2626 N N . LEU B 1 180 ? 46.007 65.728 29.150 1.00 89.89 172 LEU B N 1
ATOM 2627 C CA . LEU B 1 180 ? 47.442 65.395 29.129 1.00 90.11 172 LEU B CA 1
ATOM 2628 C C . LEU B 1 180 ? 48.284 66.653 29.392 1.00 90.77 172 LEU B C 1
ATOM 2629 O O . LEU B 1 180 ? 49.262 66.618 30.145 1.00 92.96 172 LEU B O 1
ATOM 2634 N N . SER C 1 9 ? 77.951 23.698 10.656 1.00 47.47 1 SER C N 1
ATOM 2635 C CA . SER C 1 9 ? 77.199 24.349 9.537 1.00 45.40 1 SER C CA 1
ATOM 2636 C C . SER C 1 9 ? 77.330 25.892 9.635 1.00 42.78 1 SER C C 1
ATOM 2637 O O . SER C 1 9 ? 77.030 26.487 10.681 1.00 41.65 1 SER C O 1
ATOM 2640 N N . ILE C 1 10 ? 77.794 26.517 8.553 1.00 35.37 2 ILE C N 1
ATOM 2641 C CA . ILE C 1 10 ? 77.730 27.966 8.420 1.00 37.04 2 ILE C CA 1
ATOM 2642 C C . ILE C 1 10 ? 76.279 28.522 8.484 1.00 32.77 2 ILE C C 1
ATOM 2643 O O . ILE C 1 10 ? 76.075 29.628 8.974 1.00 28.37 2 ILE C O 1
ATOM 2647 N N . ASP C 1 11 ? 75.293 27.762 8.008 1.00 31.20 3 ASP C N 1
ATOM 2648 C CA . ASP C 1 11 ? 73.884 28.243 7.979 1.00 31.33 3 ASP C CA 1
ATOM 2649 C C . ASP C 1 11 ? 73.336 28.430 9.369 1.00 27.49 3 ASP C C 1
ATOM 2650 O O . ASP C 1 11 ? 72.651 29.397 9.620 1.00 28.99 3 ASP C O 1
ATOM 2655 N N . LEU C 1 12 ? 73.663 27.506 10.266 1.00 28.25 4 LEU C N 1
ATOM 2656 C CA . LEU C 1 12 ? 73.335 27.620 11.678 1.00 29.56 4 LEU C CA 1
ATOM 2657 C C . LEU C 1 12 ? 74.024 28.811 12.339 1.00 26.10 4 LEU C C 1
ATOM 2658 O O . LEU C 1 12 ? 73.432 29.503 13.129 1.00 19.71 4 LEU C O 1
ATOM 2663 N N . ILE C 1 13 ? 75.269 29.075 11.968 1.00 26.94 5 ILE C N 1
ATOM 2664 C CA . ILE C 1 13 ? 75.993 30.209 12.545 1.00 25.95 5 ILE C CA 1
ATOM 2665 C C . ILE C 1 13 ? 75.381 31.520 12.052 1.00 24.19 5 ILE C C 1
ATOM 2666 O O . ILE C 1 13 ? 75.160 32.431 12.860 1.00 22.87 5 ILE C O 1
ATOM 2671 N N . LEU C 1 14 ? 75.070 31.587 10.749 1.00 20.41 6 LEU C N 1
ATOM 2672 C CA . LEU C 1 14 ? 74.373 32.734 10.154 1.00 22.71 6 LEU C CA 1
ATOM 2673 C C . LEU C 1 14 ? 72.997 32.928 10.766 1.00 23.32 6 LEU C C 1
ATOM 2674 O O . LEU C 1 14 ? 72.569 34.048 10.964 1.00 23.64 6 LEU C O 1
ATOM 2679 N N . LEU C 1 15 ? 72.331 31.830 11.099 1.00 26.93 7 LEU C N 1
ATOM 2680 C CA . LEU C 1 15 ? 71.020 31.870 11.758 1.00 30.13 7 LEU C CA 1
ATOM 2681 C C . LEU C 1 15 ? 71.087 32.456 13.168 1.00 26.49 7 LEU C C 1
ATOM 2682 O O . LEU C 1 15 ? 70.245 33.310 13.543 1.00 23.32 7 LEU C O 1
ATOM 2687 N N . ALA C 1 16 ? 72.062 32.002 13.968 1.00 24.12 8 ALA C N 1
ATOM 2688 C CA . ALA C 1 16 ? 72.282 32.624 15.283 1.00 23.93 8 ALA C CA 1
ATOM 2689 C C . ALA C 1 16 ? 72.664 34.117 15.182 1.00 22.60 8 ALA C C 1
ATOM 2690 O O . ALA C 1 16 ? 72.331 34.899 16.077 1.00 20.97 8 ALA C O 1
ATOM 2692 N N . GLY C 1 17 ? 73.388 34.484 14.116 1.00 19.06 9 GLY C N 1
ATOM 2693 C CA . GLY C 1 17 ? 73.753 35.882 13.845 1.00 20.41 9 GLY C CA 1
ATOM 2694 C C . GLY C 1 17 ? 72.544 36.807 13.685 1.00 24.37 9 GLY C C 1
ATOM 2695 O O . GLY C 1 17 ? 72.631 38.030 13.900 1.00 21.37 9 GLY C O 1
ATOM 2696 N N . LYS C 1 18 ? 71.392 36.236 13.339 1.00 23.44 10 LYS C N 1
ATOM 2697 C CA . LYS C 1 18 ? 70.207 37.047 13.243 1.00 22.36 10 LYS C CA 1
ATOM 2698 C C . LYS C 1 18 ? 69.793 37.597 14.564 1.00 17.84 10 LYS C C 1
ATOM 2699 O O . LYS C 1 18 ? 69.142 38.639 14.620 1.00 17.47 10 LYS C O 1
ATOM 2705 N N . LEU C 1 19 ? 70.143 36.898 15.637 1.00 20.96 11 LEU C N 1
ATOM 2706 C CA . LEU C 1 19 ? 69.879 37.419 16.980 1.00 17.70 11 LEU C CA 1
ATOM 2707 C C . LEU C 1 19 ? 70.659 38.671 17.335 1.00 16.96 11 LEU C C 1
ATOM 2708 O O . LEU C 1 19 ? 70.246 39.366 18.264 1.00 15.76 11 LEU C O 1
ATOM 2713 N N . LYS C 1 20 ? 71.754 38.983 16.609 1.00 17.05 12 LYS C N 1
ATOM 2714 C CA . LYS C 1 20 ? 72.474 40.271 16.807 1.00 15.42 12 LYS C CA 1
ATOM 2715 C C . LYS C 1 20 ? 71.668 41.456 16.284 1.00 14.15 12 LYS C C 1
ATOM 2716 O O . LYS C 1 20 ? 71.838 42.576 16.764 1.00 20.33 12 LYS C O 1
ATOM 2722 N N . ARG C 1 21 ? 70.794 41.203 15.311 1.00 19.26 13 ARG C N 1
ATOM 2723 C CA . ARG C 1 21 ? 69.961 42.243 14.672 1.00 18.49 13 ARG C CA 1
ATOM 2724 C C . ARG C 1 21 ? 68.500 42.291 15.206 1.00 23.32 13 ARG C C 1
ATOM 2725 O O . ARG C 1 21 ? 67.934 43.358 15.354 1.00 28.13 13 ARG C O 1
ATOM 2733 N N . ILE C 1 22 ? 67.916 41.133 15.526 1.00 24.53 14 ILE C N 1
ATOM 2734 C CA . ILE C 1 22 ? 66.522 41.059 15.972 1.00 21.83 14 ILE C CA 1
ATOM 2735 C C . ILE C 1 22 ? 66.401 41.765 17.345 1.00 20.95 14 ILE C C 1
ATOM 2736 O O . ILE C 1 22 ? 67.066 41.383 18.322 1.00 22.94 14 ILE C O 1
ATOM 2741 N N . PRO C 1 23 ? 65.597 42.846 17.400 1.00 22.37 15 PRO C N 1
ATOM 2742 C CA . PRO C 1 23 ? 65.487 43.589 18.658 1.00 20.24 15 PRO C CA 1
ATOM 2743 C C . PRO C 1 23 ? 64.563 42.928 19.649 1.00 18.80 15 PRO C C 1
ATOM 2744 O O . PRO C 1 23 ? 63.684 42.151 19.284 1.00 23.64 15 PRO C O 1
ATOM 2748 N N . ARG C 1 24 ? 64.783 43.237 20.907 1.00 20.36 16 ARG C N 1
ATOM 2749 C CA . ARG C 1 24 ? 63.868 42.900 21.976 1.00 20.62 16 ARG C CA 1
ATOM 2750 C C . ARG C 1 24 ? 62.751 43.921 21.957 1.00 19.68 16 ARG C C 1
ATOM 2751 O O . ARG C 1 24 ? 62.949 45.075 22.342 1.00 21.35 16 ARG C O 1
ATOM 2759 N N . MET C 1 25 ? 61.566 43.442 21.573 1.00 24.42 17 MET C N 1
ATOM 2760 C CA . MET C 1 25 ? 60.468 44.259 21.060 1.00 26.46 17 MET C CA 1
ATOM 2761 C C . MET C 1 25 ? 59.636 44.920 22.113 1.00 24.39 17 MET C C 1
ATOM 2762 O O . MET C 1 25 ? 59.048 45.969 21.857 1.00 25.71 17 MET C O 1
ATOM 2767 N N . GLY C 1 26 ? 59.594 44.339 23.293 1.00 21.21 18 GLY C N 1
ATOM 2768 C CA . GLY C 1 26 ? 58.948 44.993 24.415 1.00 22.86 18 GLY C CA 1
ATOM 2769 C C . GLY C 1 26 ? 59.476 46.414 24.636 1.00 22.88 18 GLY C C 1
ATOM 2770 O O . GLY C 1 26 ? 58.709 47.350 24.868 1.00 25.04 18 GLY C O 1
ATOM 2771 N N . TRP C 1 27 ? 60.796 46.567 24.578 1.00 23.96 19 TRP C N 1
ATOM 2772 C CA . TRP C 1 27 ? 61.456 47.832 24.928 1.00 17.74 19 TRP C CA 1
ATOM 2773 C C . TRP C 1 27 ? 61.154 48.850 23.806 1.00 19.21 19 TRP C C 1
ATOM 2774 O O . TRP C 1 27 ? 60.789 49.983 24.029 1.00 20.57 19 TRP C O 1
ATOM 2785 N N . LEU C 1 28 ? 61.319 48.372 22.591 1.00 18.65 20 LEU C N 1
ATOM 2786 C CA . LEU C 1 28 ? 61.105 49.123 21.396 1.00 24.35 20 LEU C CA 1
ATOM 2787 C C . LEU C 1 28 ? 59.705 49.748 21.324 1.00 24.85 20 LEU C C 1
ATOM 2788 O O . LEU C 1 28 ? 59.553 50.929 21.027 1.00 30.38 20 LEU C O 1
ATOM 2793 N N . ILE C 1 29 ? 58.701 48.941 21.592 1.00 25.97 21 ILE C N 1
ATOM 2794 C CA . ILE C 1 29 ? 57.324 49.356 21.622 1.00 29.79 21 ILE C CA 1
ATOM 2795 C C . ILE C 1 29 ? 57.036 50.360 22.754 1.00 29.00 21 ILE C C 1
ATOM 2796 O O . ILE C 1 29 ? 56.235 51.260 22.555 1.00 28.53 21 ILE C O 1
ATOM 2801 N N . LYS C 1 30 ? 57.694 50.220 23.905 1.00 24.44 22 LYS C N 1
ATOM 2802 C CA . LYS C 1 30 ? 57.667 51.255 24.920 1.00 28.43 22 LYS C CA 1
ATOM 2803 C C . LYS C 1 30 ? 58.384 52.585 24.507 1.00 26.79 22 LYS C C 1
ATOM 2804 O O . LYS C 1 30 ? 58.251 53.564 25.184 1.00 28.85 22 LYS C O 1
ATOM 2810 N N . GLY C 1 31 ? 59.095 52.613 23.387 1.00 26.93 23 GLY C N 1
ATOM 2811 C CA . GLY C 1 31 ? 59.836 53.808 22.986 1.00 22.51 23 GLY C CA 1
ATOM 2812 C C . GLY C 1 31 ? 61.249 53.905 23.567 1.00 20.27 23 GLY C C 1
ATOM 2813 O O . GLY C 1 31 ? 61.849 54.978 23.562 1.00 27.71 23 GLY C O 1
ATOM 2814 N N . VAL C 1 32 ? 61.800 52.799 24.065 1.00 18.22 24 VAL C N 1
ATOM 2815 C CA . VAL C 1 32 ? 63.201 52.765 24.411 1.00 16.31 24 VAL C CA 1
ATOM 2816 C C . VAL C 1 32 ? 63.964 52.907 23.089 1.00 15.17 24 VAL C C 1
ATOM 2817 O O . VAL C 1 32 ? 63.706 52.173 22.150 1.00 18.98 24 VAL C O 1
ATOM 2821 N N . PRO C 1 33 ? 64.847 53.907 23.001 1.00 21.01 25 PRO C N 1
ATOM 2822 C CA . PRO C 1 33 ? 65.411 54.300 21.688 1.00 26.42 25 PRO C CA 1
ATOM 2823 C C . PRO C 1 33 ? 66.395 53.363 20.978 1.00 31.46 25 PRO C C 1
ATOM 2824 O O . PRO C 1 33 ? 66.294 53.226 19.741 1.00 34.09 25 PRO C O 1
ATOM 2828 N N . ASN C 1 34 ? 67.314 52.736 21.693 1.00 26.93 26 ASN C N 1
ATOM 2829 C CA . ASN C 1 34 ? 68.238 51.791 21.031 1.00 28.04 26 ASN C CA 1
ATOM 2830 C C . ASN C 1 34 ? 68.141 50.447 21.741 1.00 25.42 26 ASN C C 1
ATOM 2831 O O . ASN C 1 34 ? 69.074 50.049 22.446 1.00 21.74 26 ASN C O 1
ATOM 2833 N N . PRO C 1 35 ? 67.004 49.759 21.583 1.00 21.19 27 PRO C N 1
ATOM 2834 C CA . PRO C 1 35 ? 66.718 48.599 22.413 1.00 19.63 27 PRO C CA 1
ATOM 2835 C C . PRO C 1 35 ? 67.770 47.488 22.162 1.00 20.12 27 PRO C C 1
ATOM 2836 O O . PRO C 1 35 ? 68.278 47.345 21.041 1.00 15.63 27 PRO C O 1
ATOM 2840 N N . GLU C 1 36 ? 68.152 46.778 23.210 1.00 17.86 28 GLU C N 1
ATOM 2841 C CA . GLU C 1 36 ? 69.041 45.606 23.069 1.00 16.59 28 GLU C CA 1
ATOM 2842 C C . GLU C 1 36 ? 68.542 44.599 22.046 1.00 15.67 28 GLU C C 1
ATOM 2843 O O . GLU C 1 36 ? 67.329 44.470 21.773 1.00 16.46 28 GLU C O 1
ATOM 2849 N N . SER C 1 37 ? 69.478 43.860 21.492 1.00 19.61 29 SER C N 1
ATOM 2850 C CA . SER C 1 37 ? 69.146 42.714 20.666 1.00 18.75 29 SER C CA 1
ATOM 2851 C C . SER C 1 37 ? 68.805 41.433 21.493 1.00 18.07 29 SER C C 1
ATOM 2852 O O . SER C 1 37 ? 68.978 41.372 22.717 1.00 15.78 29 SER C O 1
ATOM 2855 N N . VAL C 1 38 ? 68.276 40.426 20.795 1.00 17.56 30 VAL C N 1
ATOM 2856 C CA . VAL C 1 38 ? 68.005 39.122 21.413 1.00 18.71 30 VAL C CA 1
ATOM 2857 C C . VAL C 1 38 ? 69.350 38.425 21.790 1.00 13.42 30 VAL C C 1
ATOM 2858 O O . VAL C 1 38 ? 69.470 37.801 22.840 1.00 17.90 30 VAL C O 1
ATOM 2862 N N . ALA C 1 39 ? 70.366 38.577 20.957 1.00 14.86 31 ALA C N 1
ATOM 2863 C CA . ALA C 1 39 ? 71.725 38.134 21.305 1.00 15.77 31 ALA C CA 1
ATOM 2864 C C . ALA C 1 39 ? 72.289 38.801 22.568 1.00 19.88 31 ALA C C 1
ATOM 2865 O O . ALA C 1 39 ? 72.944 38.131 23.390 1.00 17.08 31 ALA C O 1
ATOM 2867 N N . ASP C 1 40 ? 72.066 40.115 22.699 1.00 17.39 32 ASP C N 1
ATOM 2868 C CA . ASP C 1 40 ? 72.457 40.887 23.893 1.00 17.49 32 ASP C CA 1
ATOM 2869 C C . ASP C 1 40 ? 71.841 40.279 25.171 1.00 17.69 32 ASP C C 1
ATOM 2870 O O . ASP C 1 40 ? 72.494 40.070 26.185 1.00 16.23 32 ASP C O 1
ATOM 2875 N N . HIS C 1 41 ? 70.552 40.103 25.103 1.00 15.51 33 HIS C N 1
ATOM 2876 C CA . HIS C 1 41 ? 69.789 39.494 26.155 1.00 17.15 33 HIS C CA 1
ATOM 2877 C C . HIS C 1 41 ? 70.274 38.078 26.490 1.00 17.56 33 HIS C C 1
ATOM 2878 O O . HIS C 1 41 ? 70.571 37.788 27.654 1.00 15.53 33 HIS C O 1
ATOM 2885 N N . SER C 1 42 ? 70.334 37.208 25.470 1.00 17.23 34 SER C N 1
ATOM 2886 C CA . SER C 1 42 ? 70.780 35.832 25.654 1.00 18.70 34 SER C CA 1
ATOM 2887 C C . SER C 1 42 ? 72.164 35.731 26.216 1.00 20.00 34 SER C C 1
ATOM 2888 O O . SER C 1 42 ? 72.406 34.838 27.002 1.00 16.93 34 SER C O 1
ATOM 2891 N N . TYR C 1 43 ? 73.067 36.645 25.831 1.00 19.95 35 TYR C N 1
ATOM 2892 C CA . TYR C 1 43 ? 74.400 36.674 26.391 1.00 16.81 35 TYR C CA 1
ATOM 2893 C C . TYR C 1 43 ? 74.307 36.781 27.913 1.00 20.43 35 TYR C C 1
ATOM 2894 O O . TYR C 1 43 ? 74.887 35.950 28.669 1.00 16.11 35 TYR C O 1
ATOM 2903 N N . ARG C 1 44 ? 73.586 37.797 28.374 1.00 19.19 36 ARG C N 1
ATOM 2904 C CA . ARG C 1 44 ? 73.524 38.017 29.802 1.00 22.12 36 ARG C CA 1
ATOM 2905 C C . ARG C 1 44 ? 72.667 36.966 30.556 1.00 17.82 36 ARG C C 1
ATOM 2906 O O . ARG C 1 44 ? 72.873 36.768 31.747 1.00 22.68 36 ARG C O 1
ATOM 2914 N N . VAL C 1 45 ? 71.710 36.331 29.880 1.00 21.19 37 VAL C N 1
ATOM 2915 C CA . VAL C 1 45 ? 70.971 35.195 30.473 1.00 20.98 37 VAL C CA 1
ATOM 2916 C C . VAL C 1 45 ? 71.996 34.067 30.763 1.00 21.84 37 VAL C C 1
ATOM 2917 O O . VAL C 1 45 ? 72.013 33.531 31.851 1.00 16.69 37 VAL C O 1
ATOM 2921 N N . ALA C 1 46 ? 72.891 33.782 29.804 1.00 19.75 38 ALA C N 1
ATOM 2922 C CA . ALA C 1 46 ? 73.926 32.801 29.994 1.00 19.48 38 ALA C CA 1
ATOM 2923 C C . ALA C 1 46 ? 74.836 33.175 31.153 1.00 22.81 38 ALA C C 1
ATOM 2924 O O . ALA C 1 46 ? 75.179 32.326 31.962 1.00 21.91 38 ALA C O 1
ATOM 2926 N N . PHE C 1 47 ? 75.227 34.444 31.239 1.00 21.99 39 PHE C N 1
ATOM 2927 C CA . PHE C 1 47 ? 76.127 34.874 32.294 1.00 19.60 39 PHE C CA 1
ATOM 2928 C C . PHE C 1 47 ? 75.451 34.703 33.637 1.00 21.74 39 PHE C C 1
ATOM 2929 O O . PHE C 1 47 ? 76.051 34.202 34.582 1.00 19.81 39 PHE C O 1
ATOM 2937 N N . ILE C 1 48 ? 74.197 35.153 33.719 1.00 22.56 40 ILE C N 1
ATOM 2938 C CA . ILE C 1 48 ? 73.438 35.033 34.937 1.00 21.98 40 ILE C CA 1
ATOM 2939 C C . ILE C 1 48 ? 73.255 33.566 35.334 1.00 22.45 40 ILE C C 1
ATOM 2940 O O . ILE C 1 48 ? 73.310 33.246 36.512 1.00 20.03 40 ILE C O 1
ATOM 2945 N N . THR C 1 49 ? 73.027 32.706 34.355 1.00 21.97 41 THR C N 1
ATOM 2946 C CA . THR C 1 49 ? 72.784 31.301 34.610 1.00 23.91 41 THR C CA 1
ATOM 2947 C C . THR C 1 49 ? 74.062 30.741 35.268 1.00 27.24 41 THR C C 1
ATOM 2948 O O . THR C 1 49 ? 73.988 30.018 36.241 1.00 22.97 41 THR C O 1
ATOM 2952 N N . LEU C 1 50 ? 75.222 31.145 34.752 1.00 27.47 42 LEU C N 1
ATOM 2953 C CA . LEU C 1 50 ? 76.510 30.732 35.264 1.00 27.68 42 LEU C CA 1
ATOM 2954 C C . LEU C 1 50 ? 76.694 31.131 36.746 1.00 30.05 42 LEU C C 1
ATOM 2955 O O . LEU C 1 50 ? 77.099 30.298 37.602 1.00 24.68 42 LEU C O 1
ATOM 2960 N N . LEU C 1 51 ? 76.377 32.389 37.047 1.00 26.23 43 LEU C N 1
ATOM 2961 C CA . LEU C 1 51 ? 76.465 32.892 38.390 1.00 30.40 43 LEU C CA 1
ATOM 2962 C C . LEU C 1 51 ? 75.483 32.230 39.354 1.00 34.25 43 LEU C C 1
ATOM 2963 O O . LEU C 1 51 ? 75.834 31.962 40.494 1.00 35.09 43 LEU C O 1
ATOM 2968 N N . LEU C 1 52 ? 74.247 32.018 38.919 1.00 32.63 44 LEU C N 1
ATOM 2969 C CA . LEU C 1 52 ? 73.256 31.435 39.783 1.00 31.86 44 LEU C CA 1
ATOM 2970 C C . LEU C 1 52 ? 73.568 29.952 40.065 1.00 29.00 44 LEU C C 1
ATOM 2971 O O . LEU C 1 52 ? 73.375 29.509 41.162 1.00 30.10 44 LEU C O 1
ATOM 2976 N N . ALA C 1 53 ? 73.988 29.208 39.054 1.00 27.13 45 ALA C N 1
ATOM 2977 C CA . ALA C 1 53 ? 74.491 27.839 39.201 1.00 30.49 45 ALA C CA 1
ATOM 2978 C C . ALA C 1 53 ? 75.560 27.724 40.282 1.00 37.08 45 ALA C C 1
ATOM 2979 O O . ALA C 1 53 ? 75.494 26.843 41.123 1.00 40.57 45 ALA C O 1
ATOM 2981 N N . GLU C 1 54 ? 76.529 28.629 40.277 1.00 41.34 46 GLU C N 1
ATOM 2982 C CA . GLU C 1 54 ? 77.566 28.632 41.311 1.00 44.79 46 GLU C CA 1
ATOM 2983 C C . GLU C 1 54 ? 77.017 28.943 42.689 1.00 46.98 46 GLU C C 1
ATOM 2984 O O . GLU C 1 54 ? 77.453 28.365 43.672 1.00 46.87 46 GLU C O 1
ATOM 2987 N N . GLU C 1 55 ? 76.062 29.854 42.763 1.00 47.61 47 GLU C N 1
ATOM 2988 C CA . GLU C 1 55 ? 75.402 30.123 44.021 1.00 49.71 47 GLU C CA 1
ATOM 2989 C C . GLU C 1 55 ? 74.606 28.889 44.521 1.00 48.93 47 GLU C C 1
ATOM 2990 O O . GLU C 1 55 ? 74.574 28.617 45.726 1.00 45.77 47 GLU C O 1
ATOM 2996 N N . LEU C 1 56 ? 73.967 28.164 43.605 1.00 43.95 48 LEU C N 1
ATOM 2997 C CA . LEU C 1 56 ? 73.236 26.959 43.968 1.00 45.03 48 LEU C CA 1
ATOM 2998 C 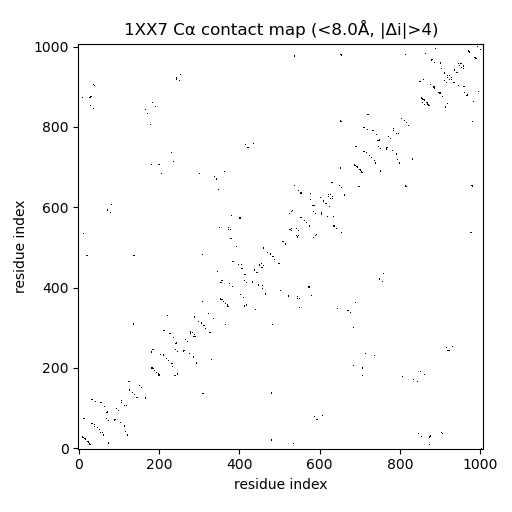C . LEU C 1 56 ? 74.201 25.859 44.477 1.00 47.39 48 LEU C C 1
ATOM 2999 O O . LEU C 1 56 ? 73.912 25.209 45.482 1.00 41.90 48 LEU C O 1
ATOM 3004 N N . LYS C 1 57 ? 75.345 25.691 43.809 1.00 49.94 49 LYS C N 1
ATOM 3005 C CA . LYS C 1 57 ? 76.425 24.797 44.294 1.00 53.52 49 LYS C CA 1
ATOM 3006 C C . LYS C 1 57 ? 76.850 25.145 45.745 1.00 54.14 49 LYS C C 1
ATOM 3007 O O . LYS C 1 57 ? 76.865 24.282 46.618 1.00 54.75 49 LYS C O 1
ATOM 3011 N N . LYS C 1 58 ? 77.163 26.412 45.996 1.00 54.35 50 LYS C N 1
ATOM 3012 C CA . LYS C 1 58 ? 77.468 26.887 47.351 1.00 55.19 50 LYS C CA 1
ATOM 3013 C C . LYS C 1 58 ? 76.410 26.421 48.377 1.00 53.60 50 LYS C C 1
ATOM 3014 O O . LYS C 1 58 ? 76.755 25.994 49.482 1.00 53.90 50 LYS C O 1
ATOM 3017 N N . LYS C 1 59 ? 75.134 26.505 48.001 1.00 50.46 51 LYS C N 1
ATOM 3018 C CA . LYS C 1 59 ? 74.027 26.097 48.871 1.00 48.85 51 LYS C CA 1
ATOM 3019 C C . LYS C 1 59 ? 73.804 24.567 48.919 1.00 48.65 51 LYS C C 1
ATOM 3020 O O . LYS C 1 59 ? 72.875 24.104 49.583 1.00 50.89 51 LYS C O 1
ATOM 3025 N N . GLY C 1 60 ? 74.648 23.793 48.226 1.00 45.85 52 GLY C N 1
ATOM 3026 C CA . GLY C 1 60 ? 74.511 22.336 48.159 1.00 45.30 52 GLY C CA 1
ATOM 3027 C C . GLY C 1 60 ? 73.402 21.831 47.245 1.00 45.12 52 GLY C C 1
ATOM 3028 O O . GLY C 1 60 ? 73.011 20.676 47.332 1.00 42.07 52 GLY C O 1
ATOM 3029 N N . VAL C 1 61 ? 72.902 22.682 46.352 1.00 43.51 53 VAL C N 1
ATOM 3030 C CA . VAL C 1 61 ? 71.867 22.263 45.401 1.00 42.08 53 VAL C CA 1
ATOM 3031 C C . VAL C 1 61 ? 72.508 21.753 44.108 1.00 46.28 53 VAL C C 1
ATOM 3032 O O . VAL C 1 61 ? 73.272 22.476 43.454 1.00 48.56 53 VAL C O 1
ATOM 3036 N N . GLU C 1 62 ? 72.203 20.503 43.752 1.00 49.03 54 GLU C N 1
ATOM 3037 C CA . GLU C 1 62 ? 72.854 19.832 42.623 1.00 51.34 54 GLU C CA 1
ATOM 3038 C C . GLU C 1 62 ? 72.336 20.348 41.287 1.00 50.75 54 GLU C C 1
ATOM 3039 O O . GLU C 1 62 ? 71.182 20.114 40.931 1.00 52.34 54 GLU C O 1
ATOM 3041 N N . ILE C 1 63 ? 73.207 21.024 40.541 1.00 52.49 55 ILE C N 1
ATOM 3042 C CA . ILE C 1 63 ? 72.868 21.576 39.235 1.00 50.57 55 ILE C CA 1
ATOM 3043 C C . ILE C 1 63 ? 73.802 21.004 38.183 1.00 46.42 55 ILE C C 1
ATOM 3044 O O . ILE C 1 63 ? 75.013 20.976 38.393 1.00 44.31 55 ILE C O 1
ATOM 3049 N N . ASP C 1 64 ? 73.229 20.539 37.065 1.00 40.32 56 ASP C N 1
ATOM 3050 C CA . ASP C 1 64 ? 73.999 20.238 35.858 1.00 36.98 56 ASP C CA 1
ATOM 3051 C C . ASP C 1 64 ? 74.290 21.547 35.117 1.00 36.31 56 ASP C C 1
ATOM 3052 O O . ASP C 1 64 ? 73.467 22.030 34.325 1.00 37.57 56 ASP C O 1
ATOM 3057 N N . VAL C 1 65 ? 75.468 22.094 35.386 1.00 32.13 57 VAL C N 1
ATOM 3058 C CA . VAL C 1 65 ? 75.870 23.405 34.942 1.00 34.03 57 VAL C CA 1
ATOM 3059 C C . VAL C 1 65 ? 76.041 23.421 33.430 1.00 35.93 57 VAL C C 1
ATOM 3060 O O . VAL C 1 65 ? 75.602 24.361 32.760 1.00 35.15 57 VAL C O 1
ATOM 3064 N N . GLU C 1 66 ? 76.634 22.368 32.879 1.00 32.49 58 GLU C N 1
ATOM 3065 C CA . GLU C 1 66 ? 76.786 22.285 31.445 1.00 30.83 58 GLU C CA 1
ATOM 3066 C C . GLU C 1 66 ? 75.432 22.371 30.727 1.00 30.26 58 GLU C C 1
ATOM 3067 O O . GLU C 1 66 ? 75.298 23.017 29.693 1.00 28.99 58 GLU C O 1
ATOM 3073 N N . LYS C 1 67 ? 74.451 21.690 31.281 1.00 29.50 59 LYS C N 1
ATOM 3074 C CA . LYS C 1 67 ? 73.137 21.601 30.697 1.00 29.84 59 LYS C CA 1
ATOM 3075 C C . LYS C 1 67 ? 72.415 22.951 30.788 1.00 26.62 59 LYS C C 1
ATOM 3076 O O . LYS C 1 67 ? 71.780 23.392 29.830 1.00 23.16 59 LYS C O 1
ATOM 3082 N N . ALA C 1 68 ? 72.498 23.572 31.951 1.00 21.02 60 ALA C N 1
ATOM 3083 C CA . ALA C 1 68 ? 71.905 24.871 32.148 1.00 25.62 60 ALA C CA 1
ATOM 3084 C C . ALA C 1 68 ? 72.498 25.921 31.134 1.00 23.54 60 ALA C C 1
ATOM 3085 O O . ALA C 1 68 ? 71.769 26.715 30.548 1.00 27.37 60 ALA C O 1
ATOM 3087 N N . LEU C 1 69 ? 73.810 25.894 30.938 1.00 23.51 61 LEU C N 1
ATOM 3088 C CA . LEU C 1 69 ? 74.486 26.809 30.016 1.00 23.39 61 LEU C CA 1
ATOM 3089 C C . LEU C 1 69 ? 74.019 26.586 28.577 1.00 25.62 61 LEU C C 1
ATOM 3090 O O . LEU C 1 69 ? 73.745 27.541 27.858 1.00 28.27 61 LEU C O 1
ATOM 3095 N N . LYS C 1 70 ? 73.876 25.331 28.166 1.00 25.99 62 LYS C N 1
ATOM 3096 C CA . LYS C 1 70 ? 73.384 25.046 26.821 1.00 26.04 62 LYS C CA 1
ATOM 3097 C C . LYS C 1 70 ? 71.946 25.552 26.645 1.00 26.74 62 LYS C C 1
ATOM 3098 O O . LYS C 1 70 ? 71.586 26.074 25.616 1.00 25.09 62 LYS C O 1
ATOM 3104 N N . ILE C 1 71 ? 71.121 25.347 27.650 1.00 24.33 63 ILE C N 1
ATOM 3105 C CA . ILE C 1 71 ? 69.751 25.781 27.580 1.00 25.46 63 ILE C CA 1
ATOM 3106 C C . ILE C 1 71 ? 69.701 27.319 27.446 1.00 25.36 63 ILE C C 1
ATOM 3107 O O . ILE C 1 71 ? 68.971 27.843 26.622 1.00 25.50 63 ILE C O 1
ATOM 3112 N N . ALA C 1 72 ? 70.487 28.022 28.254 1.00 23.07 64 ALA C N 1
ATOM 3113 C CA . ALA C 1 72 ? 70.571 29.493 28.165 1.00 23.67 64 ALA C CA 1
ATOM 3114 C C . ALA C 1 72 ? 70.989 29.964 26.774 1.00 22.01 64 ALA C C 1
ATOM 3115 O O . ALA C 1 72 ? 70.380 30.869 26.237 1.00 20.15 64 ALA C O 1
ATOM 3117 N N . ILE C 1 73 ? 72.016 29.337 26.197 1.00 22.06 65 ILE C N 1
ATOM 3118 C CA . ILE C 1 73 ? 72.463 29.672 24.827 1.00 20.35 65 ILE C CA 1
ATOM 3119 C C . ILE C 1 73 ? 71.340 29.500 23.770 1.00 26.40 65 ILE C C 1
ATOM 3120 O O . ILE C 1 73 ? 71.153 30.371 22.867 1.00 25.26 65 ILE C O 1
ATOM 3125 N N . ILE C 1 74 ? 70.557 28.425 23.898 1.00 26.32 66 ILE C N 1
ATOM 3126 C CA . ILE C 1 74 ? 69.561 28.085 22.870 1.00 25.14 66 ILE C CA 1
ATOM 3127 C C . ILE C 1 74 ? 68.146 28.576 23.108 1.00 24.82 66 ILE C C 1
ATOM 3128 O O . ILE C 1 74 ? 67.323 28.531 22.183 1.00 26.92 66 ILE C O 1
ATOM 3133 N N . HIS C 1 75 ? 67.851 29.064 24.310 1.00 22.20 67 HIS C N 1
ATOM 3134 C CA . HIS C 1 75 ? 66.460 29.210 24.733 1.00 24.33 67 HIS C CA 1
ATOM 3135 C C . HIS C 1 75 ? 65.674 30.177 23.882 1.00 25.53 67 HIS C C 1
ATOM 3136 O O . HIS C 1 75 ? 64.488 30.019 23.801 1.00 28.11 67 HIS C O 1
ATOM 3143 N N . ASP C 1 76 ? 66.324 31.192 23.300 1.00 24.48 68 ASP C N 1
ATOM 3144 C CA . ASP C 1 76 ? 65.634 32.198 22.477 1.00 25.52 68 ASP C CA 1
ATOM 3145 C C . ASP C 1 76 ? 66.008 32.108 21.003 1.00 23.73 68 ASP C C 1
ATOM 3146 O O . ASP C 1 76 ? 65.632 32.976 20.199 1.00 25.99 68 ASP C O 1
ATOM 3151 N N . LEU C 1 77 ? 66.730 31.051 20.651 1.00 24.00 69 LEU C N 1
ATOM 3152 C CA . LEU C 1 77 ? 67.198 30.830 19.292 1.00 24.78 69 LEU C CA 1
ATOM 3153 C C . LEU C 1 77 ? 66.094 30.724 18.267 1.00 25.99 69 LEU C C 1
ATOM 3154 O O . LEU C 1 77 ? 66.294 31.117 17.095 1.00 29.27 69 LEU C O 1
ATOM 3159 N N . GLY C 1 78 ? 64.935 30.199 18.681 1.00 26.18 70 GLY C N 1
ATOM 3160 C CA . GLY C 1 78 ? 63.761 30.150 17.819 1.00 25.95 70 GLY C CA 1
ATOM 3161 C C . GLY C 1 78 ? 63.305 31.515 17.306 1.00 25.07 70 GLY C C 1
ATOM 3162 O O . GLY C 1 78 ? 62.697 31.625 16.213 1.00 26.01 70 GLY C O 1
ATOM 3163 N N . GLU C 1 79 ? 63.639 32.549 18.079 1.00 24.91 71 GLU C N 1
ATOM 3164 C CA . GLU C 1 79 ? 63.390 33.940 17.723 1.00 21.75 71 GLU C CA 1
ATOM 3165 C C . GLU C 1 79 ? 64.187 34.420 16.527 1.00 20.50 71 GLU C C 1
ATOM 3166 O O . GLU C 1 79 ? 63.819 35.419 15.918 1.00 19.66 71 GLU C O 1
ATOM 3172 N N . ALA C 1 80 ? 65.213 33.675 16.123 1.00 22.26 72 ALA C N 1
ATOM 3173 C CA . ALA C 1 80 ? 65.942 34.000 14.876 1.00 25.75 72 ALA C CA 1
ATOM 3174 C C . ALA C 1 80 ? 65.049 33.786 13.634 1.00 25.86 72 ALA C C 1
ATOM 3175 O O . ALA C 1 80 ? 65.285 34.363 12.592 1.00 27.25 72 ALA C O 1
ATOM 3177 N N . ILE C 1 81 ? 64.004 32.991 13.799 1.00 26.37 73 ILE C N 1
ATOM 3178 C CA . ILE C 1 81 ? 63.001 32.708 12.762 1.00 28.45 73 ILE C CA 1
ATOM 3179 C C . ILE C 1 81 ? 61.631 33.403 13.057 1.00 27.76 73 ILE C C 1
ATOM 3180 O O . ILE C 1 81 ? 61.042 34.018 12.169 1.00 23.75 73 ILE C O 1
ATOM 3185 N N . ILE C 1 82 ? 61.167 33.317 14.314 1.00 25.85 74 ILE C N 1
ATOM 3186 C CA . ILE C 1 82 ? 59.869 33.856 14.745 1.00 26.17 74 ILE C CA 1
ATOM 3187 C C . ILE C 1 82 ? 59.872 35.364 15.054 1.00 29.04 74 ILE C C 1
ATOM 3188 O O . ILE C 1 82 ? 58.821 36.034 14.963 1.00 25.91 74 ILE C O 1
ATOM 3193 N N . THR C 1 83 ? 61.064 35.886 15.359 1.00 30.92 75 THR C N 1
ATOM 3194 C CA . THR C 1 83 ? 61.257 37.203 16.012 1.00 28.24 75 THR C CA 1
ATOM 3195 C C . THR C 1 83 ? 60.782 37.187 17.463 1.00 29.34 75 THR C C 1
ATOM 3196 O O . THR C 1 83 ? 60.133 36.196 17.939 1.00 24.33 75 THR C O 1
ATOM 3200 N N . ASP C 1 84 ? 61.158 38.250 18.176 1.00 26.08 76 ASP C N 1
ATOM 3201 C CA . ASP C 1 84 ? 60.783 38.401 19.580 1.00 28.56 76 ASP C CA 1
ATOM 3202 C C . ASP C 1 84 ? 59.370 39.013 19.695 1.00 28.73 76 ASP C C 1
ATOM 3203 O O . ASP C 1 84 ? 59.198 40.222 19.918 1.00 32.45 76 ASP C O 1
ATOM 3208 N N . LEU C 1 85 ? 58.364 38.158 19.575 1.00 31.15 77 LEU C N 1
ATOM 3209 C CA . LEU C 1 85 ? 56.966 38.553 19.721 1.00 33.32 77 LEU C CA 1
ATOM 3210 C C . LEU C 1 85 ? 56.667 39.201 21.091 1.00 30.89 77 LEU C C 1
ATOM 3211 O O . LEU C 1 85 ? 56.859 38.588 22.129 1.00 29.60 77 LEU C O 1
ATOM 3216 N N . PRO C 1 86 ? 56.225 40.472 21.079 1.00 31.26 78 PRO C N 1
ATOM 3217 C CA . PRO C 1 86 ? 55.857 41.157 22.316 1.00 31.64 78 PRO C CA 1
ATOM 3218 C C . PRO C 1 86 ? 54.543 40.632 22.914 1.00 30.39 78 PRO C C 1
ATOM 3219 O O . PRO C 1 86 ? 53.765 39.959 22.214 1.00 27.65 78 PRO C O 1
ATOM 3223 N N . LEU C 1 87 ? 54.299 40.974 24.184 1.00 30.78 79 LEU C N 1
ATOM 3224 C CA . LEU C 1 87 ? 53.071 40.564 24.889 1.00 33.74 79 LEU C CA 1
ATOM 3225 C C . LEU C 1 87 ? 51.808 40.818 24.059 1.00 33.60 79 LEU C C 1
ATOM 3226 O O . LEU C 1 87 ? 51.001 39.917 23.928 1.00 34.71 79 LEU C O 1
ATOM 3231 N N . SER C 1 88 ? 51.687 42.024 23.461 1.00 30.58 80 SER C N 1
ATOM 3232 C CA . SER C 1 88 ? 50.522 42.411 22.672 1.00 28.73 80 SER C CA 1
ATOM 3233 C C . SER C 1 88 ? 50.252 41.365 21.560 1.00 30.81 80 SER C C 1
ATOM 3234 O O . SER C 1 88 ? 49.104 40.956 21.328 1.00 29.54 80 SER C O 1
ATOM 3237 N N . ALA C 1 89 ? 51.319 40.931 20.893 1.00 31.68 81 ALA C N 1
ATOM 3238 C CA . ALA C 1 89 ? 51.212 39.902 19.856 1.00 33.60 81 ALA C CA 1
ATOM 3239 C C . ALA C 1 89 ? 50.806 38.514 20.414 1.00 35.50 81 ALA C C 1
ATOM 3240 O O . ALA C 1 89 ? 50.254 37.681 19.677 1.00 32.53 81 ALA C O 1
ATOM 3242 N N . GLN C 1 90 ? 51.131 38.256 21.687 1.00 35.69 82 GLN C N 1
ATOM 3243 C CA . GLN C 1 90 ? 50.931 36.930 22.275 1.00 39.85 82 GLN C CA 1
ATOM 3244 C C . GLN C 1 90 ? 49.471 36.675 22.652 1.00 40.03 82 GLN C C 1
ATOM 3245 O O . GLN C 1 90 ? 49.102 35.546 22.911 1.00 42.44 82 GLN C O 1
ATOM 3251 N N . LYS C 1 91 ? 48.657 37.729 22.682 1.00 40.84 83 LYS C N 1
ATOM 3252 C CA . LYS C 1 91 ? 47.212 37.581 22.777 1.00 41.33 83 LYS C CA 1
ATOM 3253 C C . LYS C 1 91 ? 46.646 36.818 21.556 1.00 39.83 83 LYS C C 1
ATOM 3254 O O . LYS C 1 91 ? 45.684 36.091 21.685 1.00 42.75 83 LYS C O 1
ATOM 3256 N N . TYR C 1 92 ? 47.283 36.927 20.393 1.00 38.38 84 TYR C N 1
ATOM 3257 C CA . TYR C 1 92 ? 46.730 36.360 19.161 1.00 36.13 84 TYR C CA 1
ATOM 3258 C C . TYR C 1 92 ? 47.536 35.233 18.544 1.00 38.95 84 TYR C C 1
ATOM 3259 O O . TYR C 1 92 ? 47.074 34.614 17.570 1.00 39.21 84 TYR C O 1
ATOM 3268 N N . LEU C 1 93 ? 48.736 34.977 19.072 1.00 39.46 85 LEU C N 1
ATOM 3269 C CA . LEU C 1 93 ? 49.636 33.948 18.509 1.00 41.93 85 LEU C CA 1
ATOM 3270 C C . LEU C 1 93 ? 50.298 33.165 19.643 1.00 44.86 85 LEU C C 1
ATOM 3271 O O . LEU C 1 93 ? 50.528 33.712 20.730 1.00 46.96 85 LEU C O 1
ATOM 3276 N N . ASN C 1 94 ? 50.585 31.889 19.389 1.00 45.06 86 ASN C N 1
ATOM 3277 C CA . ASN C 1 94 ? 51.285 31.043 20.356 1.00 45.52 86 ASN C CA 1
ATOM 3278 C C . ASN C 1 94 ? 52.796 31.072 20.080 1.00 41.14 86 ASN C C 1
ATOM 3279 O O . ASN C 1 94 ? 53.313 30.381 19.200 1.00 38.83 86 ASN C O 1
ATOM 3284 N N . LYS C 1 95 ? 53.466 31.921 20.847 1.00 43.89 87 LYS C N 1
ATOM 3285 C CA . LYS C 1 95 ? 54.898 32.225 20.716 1.00 44.28 87 LYS C CA 1
ATOM 3286 C C . LYS C 1 95 ? 55.799 30.980 20.932 1.00 41.83 87 LYS C C 1
ATOM 3287 O O . LYS C 1 95 ? 56.573 30.612 20.039 1.00 43.84 87 LYS C O 1
ATOM 3293 N N . GLU C 1 96 ? 55.679 30.327 22.095 1.00 40.69 88 GLU C N 1
ATOM 3294 C CA . GLU C 1 96 ? 56.525 29.168 22.419 1.00 41.54 88 GLU C CA 1
ATOM 3295 C C . GLU C 1 96 ? 56.314 28.029 21.437 1.00 39.35 88 GLU C C 1
ATOM 3296 O O . GLU C 1 96 ? 57.257 27.387 21.036 1.00 40.37 88 GLU C O 1
ATOM 3298 N N . GLU C 1 97 ? 55.068 27.824 21.032 1.00 40.87 89 GLU C N 1
ATOM 3299 C CA . GLU C 1 97 ? 54.703 26.780 20.076 1.00 43.88 89 GLU C CA 1
ATOM 3300 C C . GLU C 1 97 ? 55.342 27.002 18.717 1.00 36.69 89 GLU C C 1
ATOM 3301 O O . GLU C 1 97 ? 55.829 26.049 18.082 1.00 35.75 89 GLU C O 1
ATOM 3307 N N . ALA C 1 98 ? 55.313 28.238 18.237 1.00 34.46 90 ALA C N 1
ATOM 3308 C CA . ALA C 1 98 ? 55.930 28.523 16.946 1.00 34.04 90 ALA C CA 1
ATOM 3309 C C . ALA C 1 98 ? 57.467 28.436 17.081 1.00 30.27 90 ALA C C 1
ATOM 3310 O O . ALA C 1 98 ? 58.130 27.900 16.209 1.00 32.61 90 ALA C O 1
ATOM 3312 N N . GLU C 1 99 ? 58.009 28.918 18.191 1.00 33.76 91 GLU C N 1
ATOM 3313 C CA . GLU C 1 99 ? 59.464 28.792 18.481 1.00 37.50 91 GLU C CA 1
ATOM 3314 C C . GLU C 1 99 ? 59.956 27.357 18.511 1.00 37.14 91 GLU C C 1
ATOM 3315 O O . GLU C 1 99 ? 61.030 27.052 17.961 1.00 35.66 91 GLU C O 1
ATOM 3321 N N . ALA C 1 100 ? 59.173 26.498 19.178 1.00 39.45 92 ALA C N 1
ATOM 3322 C CA . ALA C 1 100 ? 59.442 25.061 19.269 1.00 41.17 92 ALA C CA 1
ATOM 3323 C C . ALA C 1 100 ? 59.415 24.421 17.898 1.00 39.08 92 ALA C C 1
ATOM 3324 O O . ALA C 1 100 ? 60.330 23.679 17.543 1.00 40.00 92 ALA C O 1
ATOM 3326 N N . LYS C 1 101 ? 58.371 24.712 17.123 1.00 40.77 93 LYS C N 1
ATOM 3327 C CA . LYS C 1 101 ? 58.273 24.204 15.746 1.00 39.57 93 LYS C CA 1
ATOM 3328 C C . LYS C 1 101 ? 59.520 24.595 14.956 1.00 41.04 93 LYS C C 1
ATOM 3329 O O . LYS C 1 101 ? 60.122 23.756 14.276 1.00 41.36 93 LYS C O 1
ATOM 3332 N N . ALA C 1 102 ? 59.906 25.876 15.034 1.00 39.07 94 ALA C N 1
ATOM 3333 C CA . ALA C 1 102 ? 61.016 26.373 14.232 1.00 35.84 94 ALA C CA 1
ATOM 3334 C C . ALA C 1 102 ? 62.357 25.791 14.709 1.00 33.49 94 ALA C C 1
ATOM 3335 O O . ALA C 1 102 ? 63.235 25.479 13.918 1.00 29.23 94 ALA C O 1
ATOM 3337 N N . LEU C 1 103 ? 62.510 25.661 16.013 1.00 37.97 95 LEU C N 1
ATOM 3338 C CA . LEU C 1 103 ? 63.656 24.965 16.573 1.00 45.96 95 LEU C CA 1
ATOM 3339 C C . LEU C 1 103 ? 63.737 23.500 16.111 1.00 46.87 95 LEU C C 1
ATOM 3340 O O . LEU C 1 103 ? 64.803 23.032 15.732 1.00 48.50 95 LEU C O 1
ATOM 3345 N N . LYS C 1 104 ? 62.614 22.796 16.149 1.00 49.43 96 LYS C N 1
ATOM 3346 C CA . LYS C 1 104 ? 62.564 21.399 15.724 1.00 52.57 96 LYS C CA 1
ATOM 3347 C C . LYS C 1 104 ? 63.051 21.301 14.269 1.00 53.41 96 LYS C C 1
ATOM 3348 O O . LYS C 1 104 ? 63.783 20.368 13.901 1.00 56.41 96 LYS C O 1
ATOM 3351 N N . ASP C 1 105 ? 62.674 22.285 13.459 1.00 52.51 97 ASP C N 1
ATOM 3352 C CA . ASP C 1 105 ? 63.001 22.291 12.030 1.00 52.44 97 ASP C CA 1
ATOM 3353 C C . ASP C 1 105 ? 64.481 22.549 11.702 1.00 52.69 97 ASP C C 1
ATOM 3354 O O . ASP C 1 105 ? 64.936 22.117 10.657 1.00 54.53 97 ASP C O 1
ATOM 3359 N N . VAL C 1 106 ? 65.224 23.245 12.565 1.00 52.93 98 VAL C N 1
ATOM 3360 C CA . VAL C 1 106 ? 66.664 23.540 12.297 1.00 55.29 98 VAL C CA 1
ATOM 3361 C C . VAL C 1 106 ? 67.668 22.919 13.280 1.00 55.94 98 VAL C C 1
ATOM 3362 O O . VAL C 1 106 ? 68.807 22.612 12.886 1.00 55.88 98 VAL C O 1
ATOM 3366 N N . LEU C 1 107 ? 67.263 22.778 14.545 1.00 57.05 99 LEU C N 1
ATOM 3367 C CA . LEU C 1 107 ? 68.080 22.130 15.567 1.00 59.34 99 LEU C CA 1
ATOM 3368 C C . LEU C 1 107 ? 67.260 21.129 16.392 1.00 58.77 99 LEU C C 1
ATOM 3369 O O . LEU C 1 107 ? 67.076 21.318 17.597 1.00 59.11 99 LEU C O 1
ATOM 3374 N N . PRO C 1 108 ? 66.782 20.042 15.754 1.00 59.73 100 PRO C N 1
ATOM 3375 C CA . PRO C 1 108 ? 66.032 19.016 16.521 1.00 57.80 100 PRO C CA 1
ATOM 3376 C C . PRO C 1 108 ? 66.877 18.497 17.686 1.00 56.54 100 PRO C C 1
ATOM 3377 O O . PRO C 1 108 ? 66.391 18.327 18.795 1.00 55.90 100 PRO C O 1
ATOM 3381 N N . GLU C 1 109 ? 68.133 18.216 17.389 1.00 57.93 101 GLU C N 1
ATOM 3382 C CA . GLU C 1 109 ? 69.238 18.242 18.357 1.00 61.34 101 GLU C CA 1
ATOM 3383 C C . GLU C 1 109 ? 68.891 18.829 19.759 1.00 60.68 101 GLU C C 1
ATOM 3384 O O . GLU C 1 109 ? 69.064 18.166 20.784 1.00 58.77 101 GLU C O 1
ATOM 3390 N N . TYR C 1 110 ? 68.399 20.064 19.783 1.00 61.40 102 TYR C N 1
ATOM 3391 C CA . TYR C 1 110 ? 68.147 20.775 21.034 1.00 63.84 102 TYR C CA 1
ATOM 3392 C C . TYR C 1 110 ? 66.655 20.879 21.422 1.00 61.02 102 TYR C C 1
ATOM 3393 O O . TYR C 1 110 ? 66.278 21.723 22.226 1.00 59.61 102 TYR C O 1
ATOM 3402 N N . THR C 1 111 ? 65.831 19.982 20.881 1.00 57.33 103 THR C N 1
ATOM 3403 C CA . THR C 1 111 ? 64.387 20.016 21.102 1.00 54.43 103 THR C CA 1
ATOM 3404 C C . THR C 1 111 ? 64.035 19.720 22.568 1.00 52.11 103 THR C C 1
ATOM 3405 O O . THR C 1 111 ? 63.189 20.414 23.167 1.00 51.98 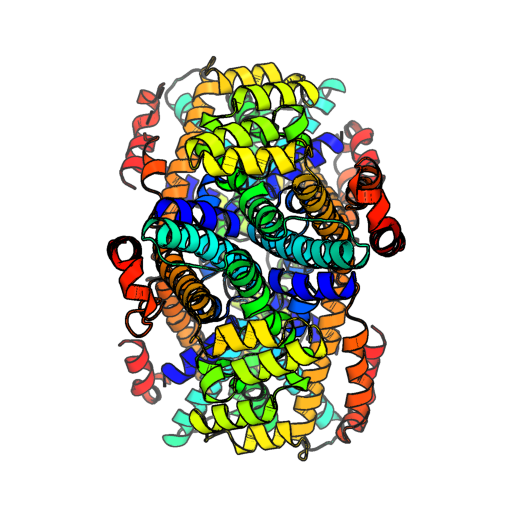103 THR C O 1
ATOM 3409 N N . GLU C 1 112 ? 64.681 18.707 23.144 1.00 47.32 104 GLU C N 1
ATOM 3410 C CA . GLU C 1 112 ? 64.519 18.414 24.564 1.00 46.98 104 GLU C CA 1
ATOM 3411 C C . GLU C 1 112 ? 65.006 19.564 25.489 1.00 45.57 104 GLU C C 1
ATOM 3412 O O . GLU C 1 112 ? 64.390 19.842 26.509 1.00 48.93 104 GLU C O 1
ATOM 3414 N N . LEU C 1 113 ? 66.094 20.231 25.137 1.00 45.00 105 LEU C N 1
ATOM 3415 C CA . LEU C 1 113 ? 66.552 21.404 25.919 1.00 44.23 105 LEU C CA 1
ATOM 3416 C C . LEU C 1 113 ? 65.538 22.565 25.915 1.00 39.43 105 LEU C C 1
ATOM 3417 O O . LEU C 1 113 ? 65.310 23.221 26.950 1.00 39.81 105 LEU C O 1
ATOM 3422 N N . PHE C 1 114 ? 64.950 22.855 24.767 1.00 37.48 106 PHE C N 1
ATOM 3423 C CA . PHE C 1 114 ? 63.937 23.920 24.740 1.00 38.23 106 PHE C CA 1
ATOM 3424 C C . PHE C 1 114 ? 62.728 23.536 25.627 1.00 36.41 106 PHE C C 1
ATOM 3425 O O . PHE C 1 114 ? 62.320 24.309 26.451 1.00 32.74 106 PHE C O 1
ATOM 3433 N N . GLU C 1 115 ? 62.197 22.326 25.461 1.00 41.23 107 GLU C N 1
ATOM 3434 C CA . GLU C 1 115 ? 61.092 21.812 26.284 1.00 40.23 107 GLU C CA 1
ATOM 3435 C C . GLU C 1 115 ? 61.363 21.913 27.773 1.00 40.65 107 GLU C C 1
ATOM 3436 O O . GLU C 1 115 ? 60.491 22.343 28.519 1.00 36.26 107 GLU C O 1
ATOM 3438 N N . GLU C 1 116 ? 62.570 21.530 28.206 1.00 39.61 108 GLU C N 1
ATOM 3439 C CA . GLU C 1 116 ? 62.965 21.707 29.601 1.00 39.95 108 GLU C CA 1
ATOM 3440 C C . GLU C 1 116 ? 62.758 23.124 30.053 1.00 36.86 108 GLU C C 1
ATOM 3441 O O . GLU C 1 116 ? 62.138 23.351 31.070 1.00 35.76 108 GLU C O 1
ATOM 3447 N N . TYR C 1 117 ? 63.347 24.068 29.315 1.00 35.67 109 TYR C N 1
ATOM 3448 C CA . TYR C 1 117 ? 63.182 25.502 29.583 1.00 33.53 109 TYR C CA 1
ATOM 3449 C C . TYR C 1 117 ? 61.722 25.876 29.580 1.00 30.80 109 TYR C C 1
ATOM 3450 O O . TYR C 1 117 ? 61.243 26.561 30.464 1.00 27.22 109 TYR C O 1
ATOM 3459 N N . SER C 1 118 ? 61.046 25.452 28.523 1.00 33.15 110 SER C N 1
ATOM 3460 C CA . SER C 1 118 ? 59.697 25.867 28.210 1.00 37.77 110 SER C CA 1
ATOM 3461 C C . SER C 1 118 ? 58.699 25.311 29.233 1.00 38.90 110 SER C C 1
ATOM 3462 O O . SER C 1 118 ? 57.849 26.026 29.756 1.00 41.10 110 SER C O 1
ATOM 3465 N N . LYS C 1 119 ? 58.853 24.040 29.557 1.00 42.38 111 LYS C N 1
ATOM 3466 C CA . LYS C 1 119 ? 58.058 23.401 30.607 1.00 45.03 111 LYS C CA 1
ATOM 3467 C C . LYS C 1 119 ? 58.585 23.739 31.998 1.00 44.72 111 LYS C C 1
ATOM 3468 O O . LYS C 1 119 ? 57.856 23.581 32.982 1.00 46.14 111 LYS C O 1
ATOM 3470 N N . ALA C 1 120 ? 59.840 24.187 32.093 1.00 41.92 112 ALA C N 1
ATOM 3471 C CA . ALA C 1 120 ? 60.439 24.549 33.384 1.00 45.07 112 ALA C CA 1
ATOM 3472 C C . ALA C 1 120 ? 60.203 23.493 34.491 1.00 47.89 112 ALA C C 1
ATOM 3473 O O . ALA C 1 120 ? 59.927 23.852 35.645 1.00 47.85 112 ALA C O 1
ATOM 3475 N N . LEU C 1 121 ? 60.306 22.210 34.145 1.00 49.92 113 LEU C N 1
ATOM 3476 C CA . LEU C 1 121 ? 60.213 21.130 35.159 1.00 55.11 113 LEU C CA 1
ATOM 3477 C C . LEU C 1 121 ? 61.542 20.976 35.894 1.00 51.00 113 LEU C C 1
ATOM 3478 O O . LEU C 1 121 ? 61.643 21.318 37.091 1.00 52.34 113 LEU C O 1
ATOM 3483 N N . THR C 1 122 ? 62.564 20.533 35.163 1.00 43.58 114 THR C N 1
ATOM 3484 C CA . THR C 1 122 ? 63.913 20.353 35.716 1.00 38.42 114 THR C CA 1
ATOM 3485 C C . THR C 1 122 ? 64.442 21.615 36.405 1.00 38.02 114 THR C C 1
ATOM 3486 O O . THR C 1 122 ? 64.030 22.728 36.079 1.00 36.85 114 THR C O 1
ATOM 3490 N N . LEU C 1 123 ? 65.323 21.421 37.386 1.00 35.88 115 LEU C N 1
ATOM 3491 C CA . LEU C 1 123 ? 65.989 22.514 38.061 1.00 36.21 115 LEU C CA 1
ATOM 3492 C C . LEU C 1 123 ? 66.734 23.397 37.048 1.00 31.40 115 LEU C C 1
ATOM 3493 O O . LEU C 1 123 ? 66.769 24.610 37.199 1.00 24.53 115 LEU C O 1
ATOM 3495 N N . GLU C 1 124 ? 67.297 22.768 36.013 1.00 28.79 116 GLU C N 1
ATOM 3496 C CA . GLU C 1 124 ? 68.066 23.465 34.992 1.00 27.18 116 GLU C CA 1
ATOM 3497 C C . GLU C 1 124 ? 67.200 24.401 34.122 1.00 26.99 116 GLU C C 1
ATOM 3498 O O . GLU C 1 124 ? 67.629 25.511 33.785 1.00 26.30 116 GLU C O 1
ATOM 3504 N N . GLY C 1 125 ? 66.010 23.926 33.758 1.00 26.80 117 GLY C N 1
ATOM 3505 C CA . GLY C 1 125 ? 65.017 24.696 33.025 1.00 27.00 117 GLY C CA 1
ATOM 3506 C C . GLY C 1 125 ? 64.453 25.857 33.815 1.00 25.21 117 GLY C C 1
ATOM 3507 O O . GLY C 1 125 ? 64.295 26.932 33.287 1.00 30.20 117 GLY C O 1
ATOM 3508 N N . GLN C 1 126 ? 64.178 25.635 35.089 1.00 28.41 118 GLN C N 1
ATOM 3509 C CA . GLN C 1 126 ? 63.735 26.688 36.019 1.00 28.00 118 GLN C CA 1
ATOM 3510 C C . GLN C 1 126 ? 64.784 27.770 36.257 1.00 24.61 118 GLN C C 1
ATOM 3511 O O . GLN C 1 126 ? 64.457 28.927 36.432 1.00 26.24 118 GLN C O 1
ATOM 3517 N N . LEU C 1 127 ? 66.035 27.368 36.353 1.00 26.09 119 LEU C N 1
ATOM 3518 C CA . LEU C 1 127 ? 67.146 28.288 36.584 1.00 30.45 119 LEU C CA 1
ATOM 3519 C C . LEU C 1 127 ? 67.272 29.316 35.428 1.00 26.21 119 LEU C C 1
ATOM 3520 O O . LEU C 1 127 ? 67.512 30.499 35.653 1.00 22.18 119 LEU C O 1
ATOM 3525 N N . VAL C 1 128 ? 67.146 28.824 34.202 1.00 25.52 120 VAL C N 1
ATOM 3526 C CA . VAL C 1 128 ? 67.300 29.656 33.038 1.00 25.02 120 VAL C CA 1
ATOM 3527 C C . VAL C 1 128 ? 66.091 30.565 32.906 1.00 26.31 120 VAL C C 1
ATOM 3528 O O . VAL C 1 128 ? 66.211 31.684 32.433 1.00 21.56 120 VAL C O 1
ATOM 3532 N N . LYS C 1 129 ? 64.939 30.065 33.336 1.00 24.07 121 LYS C N 1
ATOM 3533 C CA . LYS C 1 129 ? 63.720 30.851 33.390 1.00 28.41 121 LYS C CA 1
ATOM 3534 C C . LYS C 1 129 ? 63.900 32.017 34.365 1.00 26.38 121 LYS C C 1
ATOM 3535 O O . LYS C 1 129 ? 63.502 33.153 34.079 1.00 26.43 121 LYS C O 1
ATOM 3541 N N . ILE C 1 130 ? 64.534 31.738 35.497 1.00 23.97 122 ILE C N 1
ATOM 3542 C CA . ILE C 1 130 ? 64.857 32.760 36.470 1.00 26.62 122 ILE C CA 1
ATOM 3543 C C . ILE C 1 130 ? 65.924 33.749 35.926 1.00 24.98 122 ILE C C 1
ATOM 3544 O O . ILE C 1 130 ? 65.846 34.943 36.180 1.00 24.42 122 ILE C O 1
ATOM 3548 N N . ALA C 1 131 ? 66.920 33.242 35.226 1.00 21.80 123 ALA C N 1
ATOM 3549 C CA . ALA C 1 131 ? 67.973 34.089 34.658 1.00 24.03 123 ALA C CA 1
ATOM 3550 C C . ALA C 1 131 ? 67.390 35.010 33.573 1.00 22.04 123 ALA C C 1
ATOM 3551 O O . ALA C 1 131 ? 67.708 36.186 33.509 1.00 21.15 123 ALA C O 1
ATOM 3553 N N . ASP C 1 132 ? 66.489 34.448 32.778 1.00 23.56 124 ASP C N 1
ATOM 3554 C CA . ASP C 1 132 ? 65.776 35.156 31.761 1.00 25.94 124 ASP C CA 1
ATOM 3555 C C . ASP C 1 132 ? 65.005 36.337 32.288 1.00 29.41 124 ASP C C 1
ATOM 3556 O O . ASP C 1 132 ? 65.057 37.462 31.739 1.00 28.78 124 ASP C O 1
ATOM 3561 N N . LYS C 1 133 ? 64.285 36.088 33.369 1.00 30.47 125 LYS C N 1
ATOM 3562 C CA . LYS C 1 133 ? 63.458 37.116 33.989 1.00 29.43 125 LYS C CA 1
ATOM 3563 C C . LYS C 1 133 ? 64.287 38.155 34.697 1.00 26.60 125 LYS C C 1
ATOM 3564 O O . LYS C 1 133 ? 63.967 39.336 34.647 1.00 21.02 125 LYS C O 1
ATOM 3570 N N . LEU C 1 134 ? 65.370 37.717 35.340 1.00 22.30 126 LEU C N 1
ATOM 3571 C CA . LEU C 1 134 ? 66.265 38.648 35.973 1.00 22.95 126 LEU C CA 1
ATOM 3572 C C . LEU C 1 134 ? 66.972 39.606 34.989 1.00 21.14 126 LEU C C 1
ATOM 3573 O O . LEU C 1 134 ? 67.170 40.780 35.297 1.00 23.14 126 LEU C O 1
ATOM 3578 N N . ASP C 1 135 ? 67.370 39.101 33.840 1.00 18.45 127 ASP C N 1
ATOM 3579 C CA . ASP C 1 135 ? 67.943 39.936 32.842 1.00 20.66 127 ASP C CA 1
ATOM 3580 C C . ASP C 1 135 ? 66.987 41.066 32.431 1.00 19.53 127 ASP C C 1
ATOM 3581 O O . ASP C 1 135 ? 67.377 42.221 32.318 1.00 19.39 127 ASP C O 1
ATOM 3586 N N . MET C 1 136 ? 65.756 40.677 32.174 1.00 21.51 128 MET C N 1
ATOM 3587 C CA . MET C 1 136 ? 64.708 41.574 31.809 1.00 25.69 128 MET C CA 1
ATOM 3588 C C . MET C 1 136 ? 64.396 42.612 32.891 1.00 24.82 128 MET C C 1
ATOM 3589 O O . MET C 1 136 ? 64.258 43.787 32.572 1.00 19.01 128 MET C O 1
ATOM 3594 N N . ILE C 1 137 ? 64.299 42.188 34.153 1.00 22.00 129 ILE C N 1
ATOM 3595 C CA . ILE C 1 137 ? 63.971 43.123 35.239 1.00 21.55 129 ILE C CA 1
ATOM 3596 C C . ILE C 1 137 ? 65.103 44.121 35.469 1.00 19.85 129 ILE C C 1
ATOM 3597 O O . ILE C 1 137 ? 64.887 45.325 35.641 1.00 17.18 129 ILE C O 1
ATOM 3602 N N . ILE C 1 138 ? 66.310 43.601 35.492 1.00 20.69 130 ILE C N 1
ATOM 3603 C CA . ILE C 1 138 ? 67.466 44.408 35.677 1.00 19.17 130 ILE C CA 1
ATOM 3604 C C . ILE C 1 138 ? 67.599 45.368 34.495 1.00 19.05 130 ILE C C 1
ATOM 3605 O O . ILE C 1 138 ? 67.934 46.509 34.699 1.00 15.87 130 ILE C O 1
ATOM 3610 N N . GLN C 1 139 ? 67.302 44.902 33.284 1.00 19.78 131 GLN C N 1
ATOM 3611 C CA . GLN C 1 139 ? 67.401 45.728 32.089 1.00 19.25 131 GLN C CA 1
ATOM 3612 C C . GLN C 1 139 ? 66.379 46.881 32.094 1.00 20.13 131 GLN C C 1
ATOM 3613 O O . GLN C 1 139 ? 66.669 47.980 31.578 1.00 21.28 131 GLN C O 1
ATOM 3619 N N . ALA C 1 140 ? 65.219 46.641 32.694 1.00 19.16 132 ALA C N 1
ATOM 3620 C CA . ALA C 1 140 ? 64.193 47.673 32.852 1.00 21.63 132 ALA C CA 1
ATOM 3621 C C . ALA C 1 140 ? 64.698 48.791 33.728 1.00 19.57 132 ALA C C 1
ATOM 3622 O O . ALA C 1 140 ? 64.530 49.981 33.427 1.00 17.66 132 ALA C O 1
ATOM 3624 N N . TYR C 1 141 ? 65.329 48.399 34.819 1.00 22.92 133 TYR C N 1
ATOM 3625 C CA . TYR C 1 141 ? 65.966 49.338 35.737 1.00 22.06 133 TYR C CA 1
ATOM 3626 C C . TYR C 1 141 ? 67.032 50.201 35.019 1.00 19.45 133 TYR C C 1
ATOM 3627 O O . TYR C 1 141 ? 67.111 51.406 35.235 1.00 20.87 133 TYR C O 1
ATOM 3636 N N . GLU C 1 142 ? 67.841 49.583 34.172 1.00 20.20 134 GLU C N 1
ATOM 3637 C CA . GLU C 1 142 ? 68.907 50.287 33.446 1.00 21.32 134 GLU C CA 1
ATOM 3638 C C . GLU C 1 142 ? 68.326 51.226 32.399 1.00 18.32 134 GLU C C 1
ATOM 3639 O O . GLU C 1 142 ? 68.783 52.334 32.262 1.00 16.20 134 GLU C O 1
ATOM 3645 N N . TYR C 1 143 ? 67.311 50.784 31.665 1.00 18.01 135 TYR C N 1
ATOM 3646 C CA . TYR C 1 143 ? 66.601 51.709 30.799 1.00 18.29 135 TYR C CA 1
ATOM 3647 C C . TYR C 1 143 ? 65.883 52.824 31.538 1.00 16.55 135 TYR C C 1
ATOM 3648 O O . TYR C 1 143 ? 65.793 53.887 30.992 1.00 20.08 135 TYR C O 1
ATOM 3657 N N . GLU C 1 144 ? 65.409 52.619 32.771 1.00 20.16 136 GLU C N 1
ATOM 3658 C CA . GLU C 1 144 ? 64.843 53.756 33.560 1.00 21.60 136 GLU C CA 1
ATOM 3659 C C . GLU C 1 144 ? 65.926 54.769 33.946 1.00 19.67 136 GLU C C 1
ATOM 3660 O O . GLU C 1 144 ? 65.718 55.967 33.883 1.00 18.88 136 GLU C O 1
ATOM 3666 N N . LEU C 1 145 ? 67.105 54.278 34.293 1.00 20.40 137 LEU C N 1
ATOM 3667 C CA . LEU C 1 145 ? 68.252 55.136 34.581 1.00 22.55 137 LEU C CA 1
ATOM 3668 C C . LEU C 1 145 ? 68.641 56.086 33.421 1.00 23.42 137 LEU C C 1
ATOM 3669 O O . LEU C 1 145 ? 69.062 57.238 33.637 1.00 21.77 137 LEU C O 1
ATOM 3674 N N . SER C 1 146 ? 68.514 55.590 32.195 1.00 24.97 138 SER C N 1
ATOM 3675 C CA . SER C 1 146 ? 68.679 56.414 30.979 1.00 25.35 138 SER C CA 1
ATOM 3676 C C . SER C 1 146 ? 67.401 57.118 30.492 1.00 22.71 138 SER C C 1
ATOM 3677 O O . SER C 1 146 ? 67.414 57.737 29.471 1.00 24.39 138 SER C O 1
ATOM 3680 N N . GLY C 1 147 ? 66.298 57.016 31.205 1.00 22.57 139 GLY C N 1
ATOM 3681 C CA . GLY C 1 147 ? 65.156 57.870 30.890 1.00 24.00 139 GLY C CA 1
ATOM 3682 C C . GLY C 1 147 ? 63.778 57.261 30.712 1.00 21.83 139 GLY C C 1
ATOM 3683 O O . GLY C 1 147 ? 62.798 57.993 30.718 1.00 19.59 139 GLY C O 1
ATOM 3684 N N . ALA C 1 148 ? 63.680 55.943 30.573 1.00 17.78 140 ALA C N 1
ATOM 3685 C CA . ALA C 1 148 ? 62.380 55.317 30.409 1.00 21.28 140 ALA C CA 1
ATOM 3686 C C . ALA C 1 148 ? 61.509 55.506 31.674 1.00 24.11 140 ALA C C 1
ATOM 3687 O O . ALA C 1 148 ? 61.911 55.117 32.760 1.00 24.28 140 ALA C O 1
ATOM 3689 N N . LYS C 1 149 ? 60.326 56.101 31.518 1.00 22.82 141 LYS C N 1
ATOM 3690 C CA . LYS C 1 149 ? 59.398 56.309 32.633 1.00 30.88 141 LYS C CA 1
ATOM 3691 C C . LYS C 1 149 ? 58.225 55.335 32.598 1.00 29.23 141 LYS C C 1
ATOM 3692 O O . LYS C 1 149 ? 57.365 55.379 33.441 1.00 34.00 141 LYS C O 1
ATOM 3696 N N . ASN C 1 150 ? 58.225 54.417 31.660 1.00 25.27 142 ASN C N 1
ATOM 3697 C CA . ASN C 1 150 ? 57.052 53.608 31.392 1.00 25.91 142 ASN C CA 1
ATOM 3698 C C . ASN C 1 150 ? 57.326 52.098 31.459 1.00 23.28 142 ASN C C 1
ATOM 3699 O O . ASN C 1 150 ? 56.676 51.351 30.767 1.00 26.03 142 ASN C O 1
ATOM 3704 N N . LEU C 1 151 ? 58.279 51.674 32.312 1.00 28.21 143 LEU C N 1
ATOM 3705 C CA . LEU C 1 151 ? 58.700 50.259 32.426 1.00 28.82 143 LEU C CA 1
ATOM 3706 C C . LEU C 1 151 ? 58.331 49.534 33.752 1.00 32.56 143 LEU C C 1
ATOM 3707 O O . LEU C 1 151 ? 58.830 48.438 34.015 1.00 31.58 143 LEU C O 1
ATOM 3712 N N . SER C 1 152 ? 57.480 50.145 34.563 1.00 34.67 144 SER C N 1
ATOM 3713 C CA . SER C 1 152 ? 57.048 49.583 35.853 1.00 39.41 144 SER C CA 1
ATOM 3714 C C . SER C 1 152 ? 56.538 48.125 35.811 1.00 39.98 144 SER C C 1
ATOM 3715 O O . SER C 1 152 ? 56.871 47.350 36.682 1.00 38.03 144 SER C O 1
ATOM 3718 N N . GLU C 1 153 ? 55.769 47.765 34.786 1.00 42.27 145 GLU C N 1
ATOM 3719 C CA . GLU C 1 153 ? 55.212 46.411 34.648 1.00 46.63 145 GLU C CA 1
ATOM 3720 C C . GLU C 1 153 ? 56.235 45.280 34.393 1.00 49.72 145 GLU C C 1
ATOM 3721 O O . GLU C 1 153 ? 55.951 44.099 34.643 1.00 48.00 145 GLU C O 1
ATOM 3727 N N . PHE C 1 154 ? 57.402 45.629 33.869 1.00 51.70 146 PHE C N 1
ATOM 3728 C CA . PHE C 1 154 ? 58.483 44.653 33.727 1.00 54.92 146 PHE C CA 1
ATOM 3729 C C . PHE C 1 154 ? 59.049 44.198 35.084 1.00 59.36 146 PHE C C 1
ATOM 3730 O O . PHE C 1 154 ? 59.863 43.273 35.125 1.00 59.38 146 PHE C O 1
ATOM 3738 N N . TRP C 1 155 ? 58.584 44.824 36.179 1.00 63.60 147 TRP C N 1
ATOM 3739 C CA . TRP C 1 155 ? 58.854 44.352 37.549 1.00 66.43 14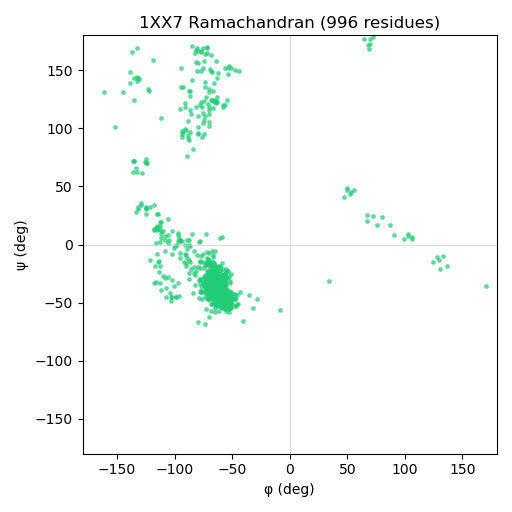7 TRP C CA 1
ATOM 3740 C C . TRP C 1 155 ? 57.815 43.344 38.083 1.00 69.89 147 TRP C C 1
ATOM 3741 O O . TRP C 1 155 ? 58.038 42.711 39.113 1.00 70.42 147 TRP C O 1
ATOM 3752 N N . ASN C 1 156 ? 56.694 43.187 37.380 1.00 71.59 148 ASN C N 1
ATOM 3753 C CA . ASN C 1 156 ? 55.724 42.130 37.699 1.00 72.31 148 ASN C CA 1
ATOM 3754 C C . ASN C 1 156 ? 56.301 40.725 37.477 1.00 72.36 148 ASN C C 1
ATOM 3755 O O . ASN C 1 156 ? 55.649 39.723 37.778 1.00 71.49 148 ASN C O 1
ATOM 3760 N N . ALA C 1 157 ? 57.511 40.662 36.927 1.00 71.90 149 ALA C N 1
ATOM 3761 C CA . ALA C 1 157 ? 58.186 39.399 36.719 1.00 72.70 149 ALA C CA 1
ATOM 3762 C C . ALA C 1 157 ? 58.733 38.799 38.017 1.00 71.66 149 ALA C C 1
ATOM 3763 O O . ALA C 1 157 ? 58.991 37.604 38.047 1.00 71.64 149 ALA C O 1
ATOM 3765 N N . LEU C 1 158 ? 58.911 39.608 39.069 1.00 70.59 150 LEU C N 1
ATOM 3766 C CA . LEU C 1 158 ? 59.416 39.091 40.359 1.00 72.44 150 LEU C CA 1
ATOM 3767 C C . LEU C 1 158 ? 58.413 38.133 40.998 1.00 75.50 150 LEU C C 1
ATOM 3768 O O . LEU C 1 158 ? 58.784 37.063 41.472 1.00 76.30 150 LEU C O 1
ATOM 3773 N N . GLU C 1 159 ? 57.143 38.521 40.993 1.00 78.59 151 GLU C N 1
ATOM 3774 C CA . GLU C 1 159 ? 56.069 37.657 41.473 1.00 82.59 151 GLU C CA 1
ATOM 3775 C C . GLU C 1 159 ? 56.090 36.306 40.754 1.00 81.29 151 GLU C C 1
ATOM 3776 O O . GLU C 1 159 ? 55.840 35.273 41.376 1.00 80.59 151 GLU C O 1
ATOM 3782 N N . ASP C 1 160 ? 56.394 36.320 39.455 1.00 81.56 152 ASP C N 1
ATOM 3783 C CA . ASP C 1 160 ? 56.511 35.078 38.659 1.00 82.73 152 ASP C CA 1
ATOM 3784 C C . ASP C 1 160 ? 57.648 34.162 39.140 1.00 80.77 152 ASP C C 1
ATOM 3785 O O . ASP C 1 160 ? 57.492 32.932 39.155 1.00 81.58 152 ASP C O 1
ATOM 3790 N N . LEU C 1 161 ? 58.782 34.771 39.517 1.00 77.36 153 LEU C N 1
ATOM 3791 C CA . LEU C 1 161 ? 59.985 34.047 39.976 1.00 73.25 153 LEU C CA 1
ATOM 3792 C C . LEU C 1 161 ? 59.672 33.165 41.178 1.00 70.42 153 LEU C C 1
ATOM 3793 O O . LEU C 1 161 ? 59.934 31.945 41.154 1.00 68.68 153 LEU C O 1
ATOM 3798 N N . GLU C 1 162 ? 59.108 33.795 42.219 1.00 66.76 154 GLU C N 1
ATOM 3799 C CA . GLU C 1 162 ? 58.706 33.101 43.454 1.00 63.94 154 GLU C CA 1
ATOM 3800 C C . GLU C 1 162 ? 57.831 31.874 43.168 1.00 60.54 154 GLU C C 1
ATOM 3801 O O . GLU C 1 162 ? 57.797 30.948 43.973 1.00 55.01 154 GLU C O 1
ATOM 3803 N N . LYS C 1 163 ? 57.141 31.882 42.017 1.00 59.43 155 LYS C N 1
ATOM 3804 C CA . LYS C 1 163 ? 56.406 30.718 41.504 1.00 58.72 155 LYS C CA 1
ATOM 3805 C C . LYS C 1 163 ? 57.260 29.443 41.313 1.00 58.78 155 LYS C C 1
ATOM 3806 O O . LYS C 1 163 ? 56.730 28.328 41.392 1.00 58.19 155 LYS C O 1
ATOM 3807 N N . LEU C 1 164 ? 58.565 29.610 41.059 1.00 56.32 156 LEU C N 1
ATOM 3808 C CA . LEU C 1 164 ? 59.456 28.479 40.738 1.00 55.66 156 LEU C CA 1
ATOM 3809 C C . LEU C 1 164 ? 60.118 27.946 42.002 1.00 54.44 156 LEU C C 1
ATOM 3810 O O . LEU C 1 164 ? 60.582 28.730 42.814 1.00 52.24 156 LEU C O 1
ATOM 3815 N N . GLU C 1 165 ? 60.167 26.618 42.162 1.00 56.08 157 GLU C N 1
ATOM 3816 C CA . GLU C 1 165 ? 60.690 26.031 43.407 1.00 57.92 157 GLU C CA 1
ATOM 3817 C C . GLU C 1 165 ? 62.137 26.463 43.698 1.00 52.50 157 GLU C C 1
ATOM 3818 O O . GLU C 1 165 ? 62.467 26.767 44.842 1.00 49.62 157 GLU C O 1
ATOM 3824 N N . ILE C 1 166 ? 62.970 26.512 42.649 1.00 50.87 158 ILE C N 1
ATOM 3825 C CA . ILE C 1 166 ? 64.413 26.813 42.773 1.00 48.12 158 ILE C CA 1
ATOM 3826 C C . ILE C 1 166 ? 64.641 28.222 43.379 1.00 43.83 158 ILE C C 1
ATOM 3827 O O . ILE C 1 166 ? 65.636 28.458 44.063 1.00 41.74 158 ILE C O 1
ATOM 3831 N N . SER C 1 167 ? 63.675 29.117 43.182 1.00 40.26 159 SER C N 1
ATOM 3832 C CA . SER C 1 167 ? 63.739 30.478 43.713 1.00 43.09 159 SER C CA 1
ATOM 3833 C C . SER C 1 167 ? 63.984 30.542 45.240 1.00 44.85 159 SER C C 1
ATOM 3834 O O . SER C 1 167 ? 64.480 31.550 45.773 1.00 40.07 159 SER C O 1
ATOM 3837 N N . ARG C 1 168 ? 63.648 29.457 45.932 1.00 47.23 160 ARG C N 1
ATOM 3838 C CA . ARG C 1 168 ? 63.830 29.388 47.366 1.00 52.19 160 ARG C CA 1
ATOM 3839 C C . ARG C 1 168 ? 65.304 29.238 47.763 1.00 45.49 160 ARG C C 1
ATOM 3840 O O . ARG C 1 168 ? 65.667 29.541 48.878 1.00 42.75 160 ARG C O 1
ATOM 3848 N N . TYR C 1 169 ? 66.157 28.862 46.821 1.00 41.93 161 TYR C N 1
ATOM 3849 C CA . TYR C 1 169 ? 67.603 28.861 47.058 1.00 43.97 161 TYR C CA 1
ATOM 3850 C C . TYR C 1 169 ? 68.324 30.160 46.573 1.00 39.42 161 TYR C C 1
ATOM 3851 O O . TYR C 1 169 ? 69.534 30.279 46.701 1.00 37.42 161 TYR C O 1
ATOM 3860 N N . LEU C 1 170 ? 67.561 31.141 46.085 1.00 39.63 162 LEU C N 1
ATOM 3861 C CA . LEU C 1 170 ? 68.111 32.371 45.459 1.00 40.65 162 LEU C CA 1
ATOM 3862 C C . LEU C 1 170 ? 67.499 33.639 46.049 1.00 43.38 162 LEU C C 1
ATOM 3863 O O . LEU C 1 170 ? 67.269 34.627 45.347 1.00 43.57 162 LEU C O 1
ATOM 3868 N N . ARG C 1 171 ? 67.222 33.618 47.334 1.00 46.37 163 ARG C N 1
ATOM 3869 C CA . ARG C 1 171 ? 66.448 34.694 47.934 1.00 48.97 163 ARG C CA 1
ATOM 3870 C C . ARG C 1 171 ? 67.296 35.959 48.088 1.00 48.88 163 ARG C C 1
ATOM 3871 O O . ARG C 1 171 ? 66.762 37.064 48.051 1.00 47.55 163 ARG C O 1
ATOM 3874 N N . GLU C 1 172 ? 68.606 35.777 48.241 1.00 49.40 164 GLU C N 1
ATOM 3875 C CA . GLU C 1 172 ? 69.560 36.883 48.416 1.00 52.08 164 GLU C CA 1
ATOM 3876 C C . GLU C 1 172 ? 69.728 37.737 47.127 1.00 50.37 164 GLU C C 1
ATOM 3877 O O . GLU C 1 172 ? 69.725 38.958 47.217 1.00 46.47 164 GLU C O 1
ATOM 3883 N N . ILE C 1 173 ? 69.882 37.089 45.953 1.00 47.50 165 ILE C N 1
ATOM 3884 C CA . ILE C 1 173 ? 69.956 37.826 44.666 1.00 46.52 165 ILE C CA 1
ATOM 3885 C C . ILE C 1 173 ? 68.622 38.458 44.306 1.00 43.86 165 ILE C C 1
ATOM 3886 O O . ILE C 1 173 ? 68.595 39.579 43.817 1.00 39.77 165 ILE C O 1
ATOM 3890 N N . ILE C 1 174 ? 67.521 37.749 44.567 1.00 43.25 166 ILE C N 1
ATOM 3891 C CA . ILE C 1 174 ? 66.192 38.290 44.318 1.00 43.77 166 ILE C CA 1
ATOM 3892 C C . ILE C 1 174 ? 65.968 39.532 45.171 1.00 46.70 166 ILE C C 1
ATOM 3893 O O . ILE C 1 174 ? 65.245 40.417 44.755 1.00 49.70 166 ILE C O 1
ATOM 3898 N N . GLU C 1 175 ? 66.594 39.594 46.355 1.00 48.14 167 GLU C N 1
ATOM 3899 C CA . GLU C 1 175 ? 66.481 40.759 47.250 1.00 48.28 167 GLU C CA 1
ATOM 3900 C C . GLU C 1 175 ? 67.385 41.905 46.796 1.00 47.44 167 GLU C C 1
ATOM 3901 O O . GLU C 1 175 ? 66.947 43.051 46.783 1.00 44.11 167 GLU C O 1
ATOM 3903 N N . GLU C 1 176 ? 68.646 41.594 46.464 1.00 46.03 168 GLU C N 1
ATOM 3904 C CA . GLU C 1 176 ? 69.546 42.559 45.829 1.00 51.06 168 GLU C CA 1
ATOM 3905 C C . GLU C 1 176 ? 68.798 43.340 44.711 1.00 52.50 168 GLU C C 1
ATOM 3906 O O . GLU C 1 176 ? 68.955 44.571 44.579 1.00 52.54 168 GLU C O 1
ATOM 3912 N N . VAL C 1 177 ? 67.972 42.616 43.945 1.00 53.29 169 VAL C N 1
ATOM 3913 C CA . VAL C 1 177 ? 67.250 43.154 42.793 1.00 53.66 169 VAL C CA 1
ATOM 3914 C C . VAL C 1 177 ? 66.068 43.983 43.240 1.00 57.56 169 VAL C C 1
ATOM 3915 O O . VAL C 1 177 ? 65.860 45.080 42.716 1.00 60.46 169 VAL C O 1
ATOM 3919 N N . ARG C 1 178 ? 65.278 43.451 44.181 1.00 60.96 170 ARG C N 1
ATOM 3920 C CA . ARG C 1 178 ? 64.181 44.206 44.833 1.00 60.54 170 ARG C CA 1
ATOM 3921 C C . ARG C 1 178 ? 64.681 45.583 45.289 1.00 58.70 170 ARG C C 1
ATOM 3922 O O . ARG C 1 178 ? 64.060 46.595 45.000 1.00 59.07 170 ARG C O 1
ATOM 3924 N N . ARG C 1 179 ? 65.845 45.588 45.946 1.00 58.99 171 ARG C N 1
ATOM 3925 C CA . ARG C 1 179 ? 66.554 46.799 46.410 1.00 59.85 171 ARG C CA 1
ATOM 3926 C C . ARG C 1 179 ? 66.966 47.792 45.287 1.00 62.95 171 ARG C C 1
ATOM 3927 O O . ARG C 1 179 ? 67.687 48.769 45.548 1.00 64.71 171 ARG C O 1
ATOM 3930 N N . LEU C 1 180 ? 66.542 47.520 44.050 1.00 63.71 172 LEU C N 1
ATOM 3931 C CA . LEU C 1 180 ? 66.516 48.516 42.967 1.00 61.69 172 LEU C CA 1
ATOM 3932 C C . LEU C 1 180 ? 65.053 48.961 42.823 1.00 63.23 172 LEU C C 1
ATOM 3933 O O . LEU C 1 180 ? 64.744 49.973 42.184 1.00 63.84 172 LEU C O 1
ATOM 3938 N N . SER D 1 9 ? 75.684 38.339 42.644 1.00 43.16 1 SER D N 1
ATOM 3939 C CA . SER D 1 9 ? 75.860 39.814 42.768 1.00 41.20 1 SER D CA 1
ATOM 3940 C C . SER D 1 9 ? 75.281 40.571 41.565 1.00 38.59 1 SER D C 1
ATOM 3941 O O . SER D 1 9 ? 75.573 40.263 40.376 1.00 28.44 1 SER D O 1
ATOM 3944 N N . ILE D 1 10 ? 74.466 41.570 41.900 1.00 35.02 2 ILE D N 1
ATOM 3945 C CA . ILE D 1 10 ? 73.897 42.481 40.940 1.00 37.00 2 ILE D CA 1
ATOM 3946 C C . ILE D 1 10 ? 74.992 43.356 40.296 1.00 30.96 2 ILE D C 1
ATOM 3947 O O . ILE D 1 10 ? 74.872 43.708 39.150 1.00 30.95 2 ILE D O 1
ATOM 3951 N N . ASP D 1 11 ? 76.068 43.655 41.006 1.00 28.22 3 ASP D N 1
ATOM 3952 C CA . ASP D 1 11 ? 77.149 44.453 40.421 1.00 30.81 3 ASP D CA 1
ATOM 3953 C C . ASP D 1 11 ? 77.763 43.762 39.197 1.00 28.70 3 ASP D C 1
ATOM 3954 O O . ASP D 1 11 ? 77.989 44.414 38.175 1.00 27.03 3 ASP D O 1
ATOM 3959 N N . LEU D 1 12 ? 77.997 42.453 39.306 1.00 25.20 4 LEU D N 1
ATOM 3960 C CA . LEU D 1 12 ? 78.556 41.666 38.228 1.00 23.58 4 LEU D CA 1
ATOM 3961 C C . LEU D 1 12 ? 77.578 41.633 37.035 1.00 23.17 4 LEU D C 1
ATOM 3962 O O . LEU D 1 12 ? 77.982 41.683 35.897 1.00 19.05 4 LEU D O 1
ATOM 3967 N N . ILE D 1 13 ? 76.289 41.537 37.332 1.00 20.59 5 ILE D N 1
ATOM 3968 C CA . ILE D 1 13 ? 75.276 41.468 36.323 1.00 21.08 5 ILE D CA 1
ATOM 3969 C C . ILE D 1 13 ? 75.163 42.815 35.641 1.00 21.00 5 ILE D C 1
ATOM 3970 O O . ILE D 1 13 ? 75.033 42.872 34.446 1.00 20.06 5 ILE D O 1
ATOM 3975 N N . LEU D 1 14 ? 75.194 43.897 36.414 1.00 23.08 6 LEU D N 1
ATOM 3976 C CA . LEU D 1 14 ? 75.322 45.215 35.824 1.00 28.38 6 LEU D CA 1
ATOM 3977 C C . LEU D 1 14 ? 76.588 45.357 34.952 1.00 26.00 6 LEU D C 1
ATOM 3978 O O . LEU D 1 14 ? 76.504 45.865 33.814 1.00 23.22 6 LEU D O 1
ATOM 3983 N N . LEU D 1 15 ? 77.723 44.877 35.466 1.00 23.62 7 LEU D N 1
ATOM 3984 C CA . LEU D 1 15 ? 78.982 44.916 34.747 1.00 26.10 7 LEU D CA 1
ATOM 3985 C C . LEU D 1 15 ? 78.852 44.229 33.366 1.00 22.10 7 LEU D C 1
ATOM 3986 O O . LEU D 1 15 ? 79.206 44.795 32.353 1.00 21.68 7 LEU D O 1
ATOM 3991 N N . ALA D 1 16 ? 78.326 43.014 33.357 1.00 20.45 8 ALA D N 1
ATOM 3992 C CA . ALA D 1 16 ? 78.064 42.268 32.126 1.00 22.17 8 ALA D CA 1
ATOM 3993 C C . ALA D 1 16 ? 77.070 42.969 31.164 1.00 21.76 8 ALA D C 1
ATOM 3994 O O . ALA D 1 16 ? 77.200 42.840 29.954 1.00 20.77 8 ALA D O 1
ATOM 3996 N N . GLY D 1 17 ? 76.119 43.718 31.703 1.00 16.70 9 GLY D N 1
ATOM 3997 C CA . GLY D 1 17 ? 75.207 44.528 30.883 1.00 17.86 9 GLY D CA 1
ATOM 3998 C C . GLY D 1 17 ? 75.856 45.600 29.996 1.00 19.05 9 GLY D C 1
ATOM 3999 O O . GLY D 1 17 ? 75.359 45.924 28.907 1.00 19.07 9 GLY D O 1
ATOM 4000 N N . LYS D 1 18 ? 76.955 46.146 30.473 1.00 19.81 10 LYS D N 1
ATOM 4001 C CA . LYS D 1 18 ? 77.773 47.060 29.699 1.00 21.14 10 LYS D CA 1
ATOM 4002 C C . LYS D 1 18 ? 78.234 46.481 28.391 1.00 19.56 10 LYS D C 1
ATOM 4003 O O . LYS D 1 18 ? 78.550 47.232 27.496 1.00 18.42 10 LYS D O 1
ATOM 4009 N N . LEU D 1 19 ? 78.325 45.155 28.305 1.00 19.41 11 LEU D N 1
ATOM 4010 C CA . LEU D 1 19 ? 78.642 44.515 27.059 1.00 20.86 11 LEU D CA 1
ATOM 4011 C C . LEU D 1 19 ? 77.528 44.697 26.003 1.00 20.20 11 LEU D C 1
ATOM 4012 O O . LEU D 1 19 ? 77.807 44.648 24.795 1.00 16.99 11 LEU D O 1
ATOM 4017 N N . LYS D 1 20 ? 76.282 44.924 26.452 1.00 15.08 12 LYS D N 1
ATOM 4018 C CA . LYS D 1 20 ? 75.192 45.121 25.520 1.00 16.69 12 LYS D CA 1
ATOM 4019 C C . LYS D 1 20 ? 75.360 46.492 24.798 1.00 19.74 12 LYS D C 1
ATOM 4020 O O . LYS D 1 20 ? 74.800 46.695 23.741 1.00 24.79 12 LYS D O 1
ATOM 4026 N N . ARG D 1 21 ? 76.177 47.379 25.360 1.00 17.44 13 ARG D N 1
ATOM 4027 C CA . ARG D 1 21 ? 76.319 48.756 24.889 1.00 20.40 13 ARG D CA 1
ATOM 4028 C C . ARG D 1 21 ? 77.701 49.054 24.316 1.00 19.30 13 ARG D C 1
ATOM 4029 O O . ARG D 1 21 ? 77.844 49.964 23.541 1.00 24.55 13 ARG D O 1
ATOM 4037 N N . ILE D 1 22 ? 78.702 48.284 24.717 1.00 18.42 14 ILE D N 1
ATOM 4038 C CA . ILE D 1 22 ? 80.071 48.480 24.269 1.00 21.59 14 ILE D CA 1
ATOM 4039 C C . ILE D 1 22 ? 80.221 47.915 22.853 1.00 19.86 14 ILE D C 1
ATOM 4040 O O . ILE D 1 22 ? 79.990 46.717 22.613 1.00 21.05 14 ILE D O 1
ATOM 4045 N N . PRO D 1 23 ? 80.589 48.788 21.905 1.00 20.83 15 PRO D N 1
ATOM 4046 C CA . PRO D 1 23 ? 80.677 48.337 20.561 1.00 18.39 15 PRO D CA 1
ATOM 4047 C C . PRO D 1 23 ? 81.989 47.591 20.247 1.00 18.40 15 PRO D C 1
ATOM 4048 O O . PRO D 1 23 ? 83.061 47.839 20.853 1.00 19.87 15 PRO D O 1
ATOM 4052 N N . ARG D 1 24 ? 81.854 46.658 19.312 1.00 19.23 16 ARG D N 1
ATOM 4053 C CA . ARG D 1 24 ? 82.968 46.080 18.630 1.00 19.51 16 ARG D CA 1
ATOM 4054 C C . ARG D 1 24 ? 83.564 47.129 17.699 1.00 19.41 16 ARG D C 1
ATOM 4055 O O . ARG D 1 24 ? 83.043 47.393 16.601 1.00 16.26 16 ARG D O 1
ATOM 4063 N N . MET D 1 25 ? 84.678 47.702 18.178 1.00 22.92 17 MET D N 1
ATOM 4064 C CA . MET D 1 25 ? 85.310 48.912 17.627 1.00 25.45 17 MET D CA 1
ATOM 4065 C C . MET D 1 25 ? 85.983 48.738 16.299 1.00 20.06 17 MET D C 1
ATOM 4066 O O . MET D 1 25 ? 86.031 49.679 15.537 1.00 20.01 17 MET D O 1
ATOM 4071 N N . GLY D 1 26 ? 86.523 47.563 16.014 1.00 18.47 18 GLY D N 1
ATOM 4072 C CA . GLY D 1 26 ? 87.054 47.308 14.686 1.00 20.91 18 GLY D CA 1
ATOM 4073 C C . GLY D 1 26 ? 86.068 47.742 13.580 1.00 20.77 18 GLY D C 1
ATOM 4074 O O . GLY D 1 26 ? 86.414 48.510 12.706 1.00 23.62 18 GLY D O 1
ATOM 4075 N N . TRP D 1 27 ? 84.834 47.260 13.662 1.00 16.39 19 TRP D N 1
ATOM 4076 C CA . TRP D 1 27 ? 83.823 47.525 12.658 1.00 17.90 19 TRP D CA 1
ATOM 4077 C C . TRP D 1 27 ? 83.486 49.005 12.609 1.00 19.38 19 TRP D C 1
ATOM 4078 O O . TRP D 1 27 ? 83.428 49.630 11.509 1.00 18.67 19 TRP D O 1
ATOM 4089 N N . LEU D 1 28 ? 83.284 49.571 13.805 1.00 18.72 20 LEU D N 1
ATOM 4090 C CA . LEU D 1 28 ? 82.937 50.994 13.973 1.00 21.58 20 LEU D CA 1
ATOM 4091 C C . LEU D 1 28 ? 83.955 51.909 13.268 1.00 20.58 20 LEU D C 1
ATOM 4092 O O . LEU D 1 28 ? 83.609 52.865 12.572 1.00 23.92 20 LEU D O 1
ATOM 4097 N N . ILE D 1 29 ? 85.209 51.573 13.417 1.00 22.74 21 ILE D N 1
ATOM 4098 C CA . ILE D 1 29 ? 86.268 52.360 12.862 1.00 30.00 21 ILE D CA 1
ATOM 4099 C C . ILE D 1 29 ? 86.327 52.209 11.326 1.00 30.58 21 ILE D C 1
ATOM 4100 O O . ILE D 1 29 ? 86.693 53.167 10.635 1.00 27.46 21 ILE D O 1
ATOM 4105 N N . LYS D 1 30 ? 85.928 51.036 10.816 1.00 24.68 22 LYS D N 1
ATOM 4106 C CA . LYS D 1 30 ? 85.844 50.816 9.387 1.00 23.41 22 LYS D CA 1
ATOM 4107 C C . LYS D 1 30 ? 84.670 51.568 8.715 1.00 24.30 22 LYS D C 1
ATOM 4108 O O . LYS D 1 30 ? 84.695 51.746 7.524 1.00 27.33 22 LYS D O 1
ATOM 4114 N N . GLY D 1 31 ? 83.696 52.035 9.505 1.00 22.10 23 GLY D N 1
ATOM 4115 C CA . GLY D 1 31 ? 82.547 52.801 9.040 1.00 16.11 23 GLY D CA 1
ATOM 4116 C C . GLY D 1 31 ? 81.260 51.981 8.952 1.00 15.38 23 GLY D C 1
ATOM 4117 O O . GLY D 1 31 ? 80.264 52.426 8.397 1.00 22.26 23 GLY D O 1
ATOM 4118 N N . VAL D 1 32 ? 81.295 50.753 9.431 1.00 14.49 24 VAL D N 1
ATOM 4119 C CA . VAL D 1 32 ? 80.063 49.964 9.602 1.00 17.72 24 VAL D CA 1
ATOM 4120 C C . VAL D 1 32 ? 79.092 50.725 10.492 1.00 14.76 24 VAL D C 1
ATOM 4121 O O . VAL D 1 32 ? 79.454 51.063 11.600 1.00 21.81 24 VAL D O 1
ATOM 4125 N N . PRO D 1 33 ? 77.883 51.049 9.992 1.00 22.62 25 PRO D N 1
ATOM 4126 C CA . PRO D 1 33 ? 77.049 52.051 10.715 1.00 27.30 25 PRO D CA 1
ATOM 4127 C C . PRO D 1 33 ? 76.343 51.660 12.039 1.00 30.35 25 PRO D C 1
ATOM 4128 O O . PRO D 1 33 ? 76.195 52.537 12.935 1.00 33.24 25 PRO D O 1
ATOM 4132 N N . ASN D 1 34 ? 75.887 50.412 12.162 1.00 27.49 26 ASN D N 1
ATOM 4133 C CA . ASN D 1 34 ? 75.305 49.940 13.438 1.00 29.14 26 ASN D CA 1
ATOM 4134 C C . ASN D 1 34 ? 76.065 48.681 13.931 1.00 24.12 26 ASN D C 1
ATOM 4135 O O . ASN D 1 34 ? 75.533 47.593 13.892 1.00 18.62 26 ASN D O 1
ATOM 4137 N N . PRO D 1 35 ? 77.310 48.845 14.370 1.00 19.45 27 PRO D N 1
ATOM 4138 C CA . PRO D 1 35 ? 78.158 47.692 14.657 1.00 20.26 27 PRO D CA 1
ATOM 4139 C C . PRO D 1 35 ? 77.615 46.863 15.839 1.00 20.78 27 PRO D C 1
ATOM 4140 O O . PRO D 1 35 ? 77.103 47.430 16.802 1.00 16.94 27 PRO D O 1
ATOM 4144 N N . GLU D 1 36 ? 77.666 45.538 15.728 1.00 19.15 28 GLU D N 1
ATOM 4145 C CA . GLU D 1 36 ? 77.407 44.657 16.874 1.00 17.40 28 GLU D CA 1
ATOM 4146 C C . GLU D 1 36 ? 78.101 45.117 18.170 1.00 15.91 28 GLU D C 1
ATOM 4147 O O . GLU D 1 36 ? 79.184 45.744 18.167 1.00 16.31 28 GLU D O 1
ATOM 4153 N N . SER D 1 37 ? 77.445 44.804 19.274 1.00 20.14 29 SER D N 1
ATOM 4154 C CA . SER D 1 37 ? 78.017 44.986 20.605 1.00 19.51 29 SER D CA 1
ATOM 4155 C C . SER D 1 37 ? 78.935 43.810 20.958 1.00 19.17 29 SER D C 1
ATOM 4156 O O . SER D 1 37 ? 78.911 42.756 20.307 1.00 12.34 29 SER D O 1
ATOM 4159 N N . VAL D 1 38 ? 79.757 43.997 21.982 1.00 16.34 30 VAL D N 1
ATOM 4160 C CA . VAL D 1 38 ? 80.557 42.889 22.523 1.00 15.83 30 VAL D CA 1
ATOM 4161 C C . VAL D 1 38 ? 79.708 41.706 23.024 1.00 13.86 30 VAL D C 1
ATOM 4162 O O . VAL D 1 38 ? 80.102 40.584 22.818 1.00 18.57 30 VAL D O 1
ATOM 4166 N N . ALA D 1 39 ? 78.583 41.968 23.706 1.00 14.50 31 ALA D N 1
ATOM 4167 C CA . ALA D 1 39 ? 77.578 40.933 24.021 1.00 18.36 31 ALA D CA 1
ATOM 4168 C C . ALA D 1 39 ? 77.091 40.150 22.805 1.00 20.21 31 ALA D C 1
ATOM 4169 O O . ALA D 1 39 ? 77.020 38.910 22.839 1.00 17.79 31 ALA D O 1
ATOM 4171 N N . ASP D 1 40 ? 76.751 40.857 21.730 1.00 20.78 32 ASP D N 1
ATOM 4172 C CA . ASP D 1 40 ? 76.271 40.196 20.483 1.00 18.54 32 ASP D CA 1
ATOM 4173 C C . ASP D 1 40 ? 77.301 39.183 20.004 1.00 14.84 32 ASP D C 1
ATOM 4174 O O . ASP D 1 40 ? 77.002 38.033 19.620 1.00 14.88 32 ASP D O 1
ATOM 4179 N N . HIS D 1 41 ? 78.510 39.694 19.924 1.00 16.28 33 HIS D N 1
ATOM 4180 C CA . HIS D 1 41 ? 79.645 38.944 19.558 1.00 16.99 33 HIS D CA 1
ATOM 4181 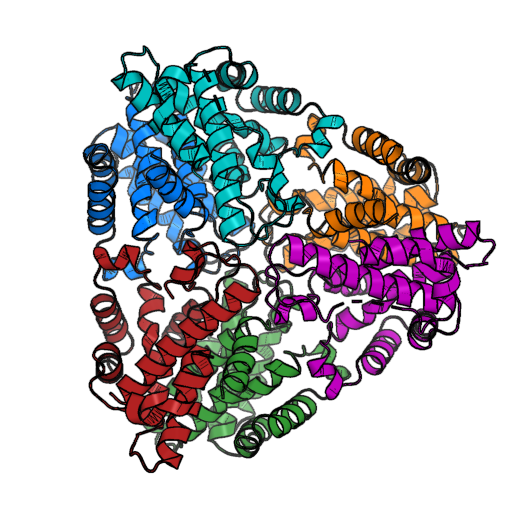C C . HIS D 1 41 ? 79.853 37.730 20.502 1.00 18.92 33 HIS D C 1
ATOM 4182 O O . HIS D 1 41 ? 79.915 36.611 20.029 1.00 14.65 33 HIS D O 1
ATOM 4189 N N . SER D 1 42 ? 79.904 37.969 21.814 1.00 17.57 34 SER D N 1
ATOM 4190 C CA . SER D 1 42 ? 80.063 36.901 22.771 1.00 17.67 34 SER D CA 1
ATOM 4191 C C . SER D 1 42 ? 78.953 35.876 22.753 1.00 19.39 34 SER D C 1
ATOM 4192 O O . SER D 1 42 ? 79.241 34.700 22.950 1.00 16.61 34 SER D O 1
ATOM 4195 N N . TYR D 1 43 ? 77.687 36.300 22.544 1.00 19.06 35 TYR D N 1
ATOM 4196 C CA . TYR D 1 43 ? 76.623 35.361 22.338 1.00 14.21 35 TYR D CA 1
ATOM 4197 C C . TYR D 1 43 ? 76.973 34.339 21.218 1.00 19.16 35 TYR D C 1
ATOM 4198 O O . TYR D 1 43 ? 76.840 33.099 21.409 1.00 16.70 35 TYR D O 1
ATOM 4207 N N . ARG D 1 44 ? 77.391 34.828 20.048 1.00 19.03 36 ARG D N 1
ATOM 4208 C CA . ARG D 1 44 ? 77.619 33.894 18.946 1.00 19.91 36 ARG D CA 1
ATOM 4209 C C . ARG D 1 44 ? 78.899 33.059 19.121 1.00 19.78 36 ARG D C 1
ATOM 4210 O O . ARG D 1 44 ? 78.935 31.918 18.676 1.00 16.81 36 ARG D O 1
ATOM 4218 N N . VAL D 1 45 ? 79.912 33.599 19.809 1.00 20.16 37 VAL D N 1
ATOM 4219 C CA . VAL D 1 45 ? 81.085 32.807 20.174 1.00 17.32 37 VAL D CA 1
ATOM 4220 C C . VAL D 1 45 ? 80.635 31.635 21.090 1.00 17.11 37 VAL D C 1
ATOM 4221 O O . VAL D 1 45 ? 81.052 30.535 20.879 1.00 17.13 37 VAL D O 1
ATOM 4225 N N . ALA D 1 46 ? 79.780 31.893 22.090 1.00 17.39 38 ALA D N 1
ATOM 4226 C CA . ALA D 1 46 ? 79.231 30.838 22.926 1.00 21.41 38 ALA D CA 1
ATOM 4227 C C . ALA D 1 46 ? 78.490 29.781 22.090 1.00 23.78 38 ALA D C 1
ATOM 4228 O O . ALA D 1 46 ? 78.670 28.565 22.305 1.00 17.26 38 ALA D O 1
ATOM 4230 N N . PHE D 1 47 ? 77.672 30.240 21.134 1.00 22.91 39 PHE D N 1
ATOM 4231 C CA . PHE D 1 47 ? 76.934 29.316 20.259 1.00 21.44 39 PHE D CA 1
ATOM 4232 C C . PHE D 1 47 ? 77.841 28.476 19.339 1.00 22.73 39 PHE D C 1
ATOM 4233 O O . PHE D 1 47 ? 77.595 27.281 19.127 1.00 18.30 39 PHE D O 1
ATOM 4241 N N . ILE D 1 48 ? 78.832 29.132 18.733 1.00 22.04 40 ILE D N 1
ATOM 4242 C CA . ILE D 1 48 ? 79.790 28.466 17.906 1.00 21.53 40 ILE D CA 1
ATOM 4243 C C . ILE D 1 48 ? 80.624 27.471 18.724 1.00 22.25 40 ILE D C 1
ATOM 4244 O O . ILE D 1 48 ? 80.867 26.368 18.284 1.00 23.43 40 ILE D O 1
ATOM 4249 N N . THR D 1 49 ? 81.058 27.885 19.900 1.00 22.96 41 THR D N 1
ATOM 4250 C CA . THR D 1 49 ? 81.772 26.994 20.831 1.00 27.26 41 THR D CA 1
ATOM 4251 C C . THR D 1 49 ? 80.971 25.682 21.136 1.00 28.34 41 THR D C 1
ATOM 4252 O O . THR D 1 49 ? 81.514 24.585 21.072 1.00 24.47 41 THR D O 1
ATOM 4256 N N . LEU D 1 50 ? 79.683 25.820 21.422 1.00 27.02 42 LEU D N 1
ATOM 4257 C CA . LEU D 1 50 ? 78.815 24.688 21.614 1.00 29.76 42 LEU D CA 1
ATOM 4258 C C . LEU D 1 50 ? 78.772 23.744 20.395 1.00 32.91 42 LEU D C 1
ATOM 4259 O O . LEU D 1 50 ? 78.895 22.520 20.540 1.00 32.17 42 LEU D O 1
ATOM 4264 N N . LEU D 1 51 ? 78.553 24.326 19.223 1.00 27.59 43 LEU D N 1
ATOM 4265 C CA . LEU D 1 51 ? 78.367 23.580 17.994 1.00 31.12 43 LEU D CA 1
ATOM 4266 C C . LEU D 1 51 ? 79.628 22.785 17.656 1.00 31.40 43 LEU D C 1
ATOM 4267 O O . LEU D 1 51 ? 79.542 21.606 17.300 1.00 26.30 43 LEU D O 1
ATOM 4272 N N . LEU D 1 52 ? 80.786 23.452 17.785 1.00 28.48 44 LEU D N 1
ATOM 4273 C CA . LEU D 1 52 ? 82.082 22.869 17.528 1.00 28.53 44 LEU D CA 1
ATOM 4274 C C . LEU D 1 52 ? 82.491 21.799 18.561 1.00 28.27 44 LEU D C 1
ATOM 4275 O O . LEU D 1 52 ? 83.045 20.765 18.182 1.00 26.09 44 LEU D O 1
ATOM 4280 N N . ALA D 1 53 ? 82.238 22.050 19.839 1.00 26.90 45 ALA D N 1
ATOM 4281 C CA . ALA D 1 53 ? 82.441 21.040 20.893 1.00 28.36 45 ALA D CA 1
ATOM 4282 C C . ALA D 1 53 ? 81.669 19.750 20.576 1.00 30.99 45 ALA D C 1
ATOM 4283 O O . ALA D 1 53 ? 82.210 18.670 20.680 1.00 31.87 45 ALA D O 1
ATOM 4285 N N . GLU D 1 54 ? 80.437 19.870 20.117 1.00 36.28 46 GLU D N 1
ATOM 4286 C CA . GLU D 1 54 ? 79.665 18.699 19.719 1.00 42.18 46 GLU D CA 1
ATOM 4287 C C . GLU D 1 54 ? 80.213 17.974 18.462 1.00 40.37 46 GLU D C 1
ATOM 4288 O O . GLU D 1 54 ? 80.058 16.756 18.310 1.00 38.97 46 GLU D O 1
ATOM 4294 N N . GLU D 1 55 ? 80.856 18.718 17.582 1.00 38.62 47 GLU D N 1
ATOM 4295 C CA . GLU D 1 55 ? 81.557 18.123 16.453 1.00 40.18 47 GLU D CA 1
ATOM 4296 C C . GLU D 1 55 ? 82.820 17.390 16.937 1.00 38.11 47 GLU D C 1
ATOM 4297 O O . GLU D 1 55 ? 83.108 16.299 16.466 1.00 36.07 47 GLU D O 1
ATOM 4303 N N . LEU D 1 56 ? 83.553 17.969 17.892 1.00 36.44 48 LEU D N 1
ATOM 4304 C CA . LEU D 1 56 ? 84.703 17.290 18.470 1.00 38.91 48 LEU D CA 1
ATOM 4305 C C . LEU D 1 56 ? 84.290 15.971 19.133 1.00 41.66 48 LEU D C 1
ATOM 4306 O O . LEU D 1 56 ? 84.938 14.929 18.912 1.00 40.17 48 LEU D O 1
ATOM 4311 N N . LYS D 1 57 ? 83.226 16.037 19.939 1.00 43.33 49 LYS D N 1
ATOM 4312 C CA . LYS D 1 57 ? 82.582 14.856 20.553 1.00 46.86 49 LYS D CA 1
ATOM 4313 C C . LYS D 1 57 ? 82.234 13.739 19.519 1.00 45.86 49 LYS D C 1
ATOM 4314 O O . LYS D 1 57 ? 82.586 12.585 19.730 1.00 45.17 49 LYS D O 1
ATOM 4318 N N . LYS D 1 58 ? 81.567 14.096 18.417 1.00 44.21 50 LYS D N 1
ATOM 4319 C CA . LYS D 1 58 ? 81.287 13.165 17.293 1.00 46.39 50 LYS D CA 1
ATOM 4320 C C . LYS D 1 58 ? 82.532 12.419 16.756 1.00 44.77 50 LYS D C 1
ATOM 4321 O O . LYS D 1 58 ? 82.435 11.278 16.272 1.00 43.27 50 LYS D O 1
ATOM 4324 N N . LYS D 1 59 ? 83.669 13.104 16.799 1.00 40.26 51 LYS D N 1
ATOM 4325 C CA . LYS D 1 59 ? 84.948 12.556 16.393 1.00 37.91 51 LYS D CA 1
ATOM 4326 C C . LYS D 1 59 ? 85.653 11.809 17.533 1.00 32.46 51 LYS D C 1
ATOM 4327 O O . LYS D 1 59 ? 86.723 11.304 17.335 1.00 33.91 51 LYS D O 1
ATOM 4332 N N . GLY D 1 60 ? 85.069 11.757 18.724 1.00 33.40 52 GLY D N 1
ATOM 4333 C CA . GLY D 1 60 ? 85.710 11.121 19.878 1.00 33.46 52 GLY D CA 1
ATOM 4334 C C . GLY D 1 60 ? 86.881 11.881 20.493 1.00 35.91 52 GLY D C 1
ATOM 4335 O O . GLY D 1 60 ? 87.740 11.281 21.120 1.00 37.57 52 GLY D O 1
ATOM 4336 N N . VAL D 1 61 ? 86.923 13.203 20.313 1.00 34.82 53 VAL D N 1
ATOM 4337 C CA . VAL D 1 61 ? 87.962 14.059 20.909 1.00 31.45 53 VAL D CA 1
ATOM 4338 C C . VAL D 1 61 ? 87.496 14.449 22.323 1.00 36.63 53 VAL D C 1
ATOM 4339 O O . VAL D 1 61 ? 86.345 14.882 22.517 1.00 36.54 53 VAL D O 1
ATOM 4343 N N . GLU D 1 62 ? 88.377 14.304 23.309 1.00 39.06 54 GLU D N 1
ATOM 4344 C CA . GLU D 1 62 ? 88.025 14.634 24.670 1.00 42.68 54 GLU D CA 1
ATOM 4345 C C . GLU D 1 62 ? 87.981 16.140 24.770 1.00 42.35 54 GLU D C 1
ATOM 4346 O O . GLU D 1 62 ? 88.849 16.826 24.252 1.00 44.91 54 GLU D O 1
ATOM 4348 N N . ILE D 1 63 ? 86.953 16.655 25.415 1.00 39.68 55 ILE D N 1
ATOM 4349 C CA . ILE D 1 63 ? 86.833 18.081 25.611 1.00 38.37 55 ILE D CA 1
ATOM 4350 C C . ILE D 1 63 ? 85.850 18.289 26.727 1.00 34.26 55 ILE D C 1
ATOM 4351 O O . ILE D 1 63 ? 84.795 17.675 26.732 1.00 30.76 55 ILE D O 1
ATOM 4356 N N . ASP D 1 64 ? 86.217 19.125 27.688 1.00 30.10 56 ASP D N 1
ATOM 4357 C CA . ASP D 1 64 ? 85.309 19.507 28.744 1.00 31.50 56 ASP D CA 1
ATOM 4358 C C . ASP D 1 64 ? 84.388 20.596 28.173 1.00 31.03 56 ASP D C 1
ATOM 4359 O O . ASP D 1 64 ? 84.823 21.763 28.032 1.00 27.46 56 ASP D O 1
ATOM 4364 N N . VAL D 1 65 ? 83.156 20.195 27.805 1.00 28.73 57 VAL D N 1
ATOM 4365 C CA . VAL D 1 65 ? 82.185 21.094 27.173 1.00 30.02 57 VAL D CA 1
ATOM 4366 C C . VAL D 1 65 ? 81.781 22.200 28.109 1.00 28.78 57 VAL D C 1
ATOM 4367 O O . VAL D 1 65 ? 81.817 23.350 27.720 1.00 25.45 57 VAL D O 1
ATOM 4371 N N . GLU D 1 66 ? 81.457 21.854 29.353 1.00 28.06 58 GLU D N 1
ATOM 4372 C CA . GLU D 1 66 ? 81.183 22.839 30.409 1.00 29.59 58 GLU D CA 1
ATOM 4373 C C . GLU D 1 66 ? 82.242 23.916 30.556 1.00 26.63 58 GLU D C 1
ATOM 4374 O O . GLU D 1 66 ? 81.914 25.099 30.696 1.00 24.86 58 GLU D O 1
ATOM 4380 N N . LYS D 1 67 ? 83.501 23.517 30.572 1.00 25.30 59 LYS D N 1
ATOM 4381 C CA . LYS D 1 67 ? 84.561 24.480 30.697 1.00 26.92 59 LYS D CA 1
ATOM 4382 C C . LYS D 1 67 ? 84.645 25.437 29.485 1.00 23.50 59 LYS D C 1
ATOM 4383 O O . LYS D 1 67 ? 84.841 26.634 29.654 1.00 23.37 59 LYS D O 1
ATOM 4389 N N . ALA D 1 68 ? 84.566 24.880 28.295 1.00 19.77 60 ALA D N 1
ATOM 4390 C CA . ALA D 1 68 ? 84.600 25.647 27.067 1.00 23.06 60 ALA D CA 1
ATOM 4391 C C . ALA D 1 68 ? 83.487 26.736 27.021 1.00 22.31 60 ALA D C 1
ATOM 4392 O O . ALA D 1 68 ? 83.704 27.855 26.534 1.00 21.27 60 ALA D O 1
ATOM 4394 N N . LEU D 1 69 ? 82.308 26.379 27.496 1.00 20.72 61 LEU D N 1
ATOM 4395 C CA . LEU D 1 69 ? 81.157 27.283 27.499 1.00 22.57 61 LEU D CA 1
ATOM 4396 C C . LEU D 1 69 ? 81.357 28.411 28.544 1.00 26.07 61 LEU D C 1
ATOM 4397 O O . LEU D 1 69 ? 81.034 29.588 28.288 1.00 19.78 61 LEU D O 1
ATOM 4402 N N . LYS D 1 70 ? 81.939 28.058 29.687 1.00 22.21 62 LYS D N 1
ATOM 4403 C CA . LYS D 1 70 ? 82.271 29.030 30.686 1.00 23.21 62 LYS D CA 1
ATOM 4404 C C . LYS D 1 70 ? 83.299 30.040 30.162 1.00 24.41 62 LYS D C 1
ATOM 4405 O O . LYS D 1 70 ? 83.147 31.238 30.343 1.00 23.17 62 LYS D O 1
ATOM 4411 N N . ILE D 1 71 ? 84.346 29.545 29.519 1.00 19.68 63 ILE D N 1
ATOM 4412 C CA . ILE D 1 71 ? 85.350 30.389 28.943 1.00 21.89 63 ILE D CA 1
ATOM 4413 C C . ILE D 1 71 ? 84.724 31.309 27.882 1.00 23.80 63 ILE D C 1
ATOM 4414 O O . ILE D 1 71 ? 85.062 32.488 27.830 1.00 20.85 63 ILE D O 1
ATOM 4419 N N . ALA D 1 72 ? 83.845 30.762 27.027 1.00 24.12 64 ALA D N 1
ATOM 4420 C CA . ALA D 1 72 ? 83.204 31.565 25.983 1.00 22.58 64 ALA D CA 1
ATOM 4421 C C . ALA D 1 72 ? 82.417 32.714 26.635 1.00 22.07 64 ALA D C 1
ATOM 4422 O O . ALA D 1 72 ? 82.601 33.843 26.261 1.00 22.34 64 ALA D O 1
ATOM 4424 N N . ILE D 1 73 ? 81.615 32.418 27.661 1.00 22.10 65 ILE D N 1
ATOM 4425 C CA . ILE D 1 73 ? 80.859 33.466 28.371 1.00 24.93 65 ILE D CA 1
ATOM 4426 C C . ILE D 1 73 ? 81.768 34.607 28.909 1.00 24.05 65 ILE D C 1
ATOM 4427 O O . ILE D 1 73 ? 81.438 35.801 28.786 1.00 26.25 65 ILE D O 1
ATOM 4432 N N . ILE D 1 74 ? 82.954 34.250 29.410 1.00 23.43 66 ILE D N 1
ATOM 4433 C CA . ILE D 1 74 ? 83.754 35.208 30.162 1.00 21.95 66 ILE D CA 1
ATOM 4434 C C . ILE D 1 74 ? 84.866 35.777 29.352 1.00 20.58 66 ILE D C 1
ATOM 4435 O O . ILE D 1 74 ? 85.537 36.715 29.799 1.00 21.29 66 ILE D O 1
ATOM 4440 N N . HIS D 1 75 ? 85.094 35.241 28.158 1.00 19.78 67 HIS D N 1
ATOM 4441 C CA . HIS D 1 75 ? 86.350 35.556 27.497 1.00 23.28 67 HIS D CA 1
ATOM 4442 C C . HIS D 1 75 ? 86.513 37.047 27.096 1.00 27.15 67 HIS D C 1
ATOM 4443 O O . HIS D 1 75 ? 87.640 37.481 26.911 1.00 25.56 67 HIS D O 1
ATOM 4450 N N . ASP D 1 76 ? 85.420 37.810 26.955 1.00 24.91 68 ASP D N 1
ATOM 4451 C CA . ASP D 1 76 ? 85.538 39.249 26.629 1.00 23.91 68 ASP D CA 1
ATOM 4452 C C . ASP D 1 76 ? 84.952 40.085 27.737 1.00 21.52 68 ASP D C 1
ATOM 4453 O O . ASP D 1 76 ? 84.761 41.276 27.570 1.00 25.55 68 ASP D O 1
ATOM 4458 N N . LEU D 1 77 ? 84.676 39.488 28.887 1.00 20.79 69 LEU D N 1
ATOM 4459 C CA . LEU D 1 77 ? 84.093 40.229 30.009 1.00 24.47 69 LEU D CA 1
ATOM 4460 C C . LEU D 1 77 ? 84.958 41.372 30.565 1.00 25.69 69 LEU D C 1
ATOM 4461 O O . LEU D 1 77 ? 84.422 42.387 31.031 1.00 26.26 69 LEU D O 1
ATOM 4466 N N . GLY D 1 78 ? 86.288 41.206 30.537 1.00 25.48 70 GLY D N 1
ATOM 4467 C CA . GLY D 1 78 ? 87.214 42.289 30.846 1.00 23.60 70 GLY D CA 1
ATOM 4468 C C . GLY D 1 78 ? 86.953 43.561 30.028 1.00 24.74 70 GLY D C 1
ATOM 4469 O O . GLY D 1 78 ? 87.262 44.664 30.466 1.00 26.61 70 GLY D O 1
ATOM 4470 N N . GLU D 1 79 ? 86.383 43.405 28.839 1.00 24.72 71 GLU D N 1
ATOM 4471 C CA . GLU D 1 79 ? 86.041 44.538 27.979 1.00 23.64 71 GLU D CA 1
ATOM 4472 C C . GLU D 1 79 ? 84.891 45.397 28.509 1.00 21.66 71 GLU D C 1
ATOM 4473 O O . GLU D 1 79 ? 84.717 46.558 28.087 1.00 18.83 71 GLU D O 1
ATOM 4479 N N . ALA D 1 80 ? 84.145 44.876 29.478 1.00 20.70 72 ALA D N 1
ATOM 4480 C CA . ALA D 1 80 ? 83.147 45.689 30.153 1.00 21.14 72 ALA D CA 1
ATOM 4481 C C . ALA D 1 80 ? 83.798 46.823 30.916 1.00 18.19 72 ALA D C 1
ATOM 4482 O O . ALA D 1 80 ? 83.158 47.852 31.137 1.00 18.37 72 ALA D O 1
ATOM 4484 N N . ILE D 1 81 ? 85.070 46.641 31.282 1.00 18.42 73 ILE D N 1
ATOM 4485 C CA . ILE D 1 81 ? 85.891 47.658 31.976 1.00 20.57 73 ILE D CA 1
ATOM 4486 C C . ILE D 1 81 ? 86.916 48.363 31.073 1.00 20.94 73 ILE D C 1
ATOM 4487 O O . ILE D 1 81 ? 87.137 49.583 31.175 1.00 19.48 73 ILE D O 1
ATOM 4492 N N . ILE D 1 82 ? 87.561 47.578 30.229 1.00 20.46 74 ILE D N 1
ATOM 4493 C CA . ILE D 1 82 ? 88.632 48.049 29.358 1.00 22.95 74 ILE D CA 1
ATOM 4494 C C . ILE D 1 82 ? 88.079 48.633 28.021 1.00 23.98 74 ILE D C 1
ATOM 4495 O O . ILE D 1 82 ? 88.747 49.458 27.387 1.00 24.48 74 ILE D O 1
ATOM 4500 N N . THR D 1 83 ? 86.843 48.228 27.671 1.00 27.43 75 THR D N 1
ATOM 4501 C CA . THR D 1 83 ? 86.197 48.383 26.317 1.00 25.68 75 THR D CA 1
ATOM 4502 C C . THR D 1 83 ? 86.918 47.448 25.328 1.00 26.29 75 THR D C 1
ATOM 4503 O O . THR D 1 83 ? 87.850 46.773 25.711 1.00 23.21 75 THR D O 1
ATOM 4507 N N . ASP D 1 84 ? 86.441 47.402 24.072 1.00 24.73 76 ASP D N 1
ATOM 4508 C CA . ASP D 1 84 ? 87.011 46.553 23.025 1.00 26.84 76 ASP D CA 1
ATOM 4509 C C . ASP D 1 84 ? 88.059 47.359 22.229 1.00 27.63 76 ASP D C 1
ATOM 4510 O O . ASP D 1 84 ? 87.739 48.106 21.302 1.00 27.53 76 ASP D O 1
ATOM 4515 N N . LEU D 1 85 ? 89.309 47.200 22.599 1.00 27.47 77 LEU D N 1
ATOM 4516 C CA . LEU D 1 85 ? 90.377 47.971 21.975 1.00 29.25 77 LEU D CA 1
ATOM 4517 C C . LEU D 1 85 ? 90.684 47.460 20.559 1.00 27.16 77 LEU D C 1
ATOM 4518 O O . LEU D 1 85 ? 91.003 46.273 20.363 1.00 24.36 77 LEU D O 1
ATOM 4523 N N . PRO D 1 86 ? 90.593 48.364 19.573 1.00 25.52 78 PRO D N 1
ATOM 4524 C CA . PRO D 1 86 ? 90.880 47.970 18.195 1.00 26.54 78 PRO D CA 1
ATOM 4525 C C . PRO D 1 86 ? 92.400 47.724 18.007 1.00 27.82 78 PRO D C 1
ATOM 4526 O O . PRO D 1 86 ? 93.233 48.023 18.913 1.00 23.56 78 PRO D O 1
ATOM 4530 N N . LEU D 1 87 ? 92.755 47.144 16.863 1.00 30.27 79 LEU D N 1
ATOM 4531 C CA . LEU D 1 87 ? 94.161 46.858 16.534 1.00 32.02 79 LEU D CA 1
ATOM 4532 C C . LEU D 1 87 ? 95.063 48.094 16.620 1.00 28.46 79 LEU D C 1
ATOM 4533 O O . LEU D 1 87 ? 96.164 48.048 17.191 1.00 27.95 79 LEU D O 1
ATOM 4538 N N . SER D 1 88 ? 94.579 49.204 16.066 1.00 27.55 80 SER D N 1
ATOM 4539 C CA . SER D 1 88 ? 95.331 50.450 16.049 1.00 25.43 80 SER D CA 1
ATOM 4540 C C . SER D 1 88 ? 95.813 50.800 17.472 1.00 27.11 80 SER D C 1
ATOM 4541 O O . SER D 1 88 ? 96.928 51.295 17.656 1.00 26.96 80 SER D O 1
ATOM 4544 N N . ALA D 1 89 ? 94.929 50.578 18.456 1.00 26.38 81 ALA D N 1
ATOM 4545 C CA . ALA D 1 89 ? 95.220 50.874 19.855 1.00 26.75 81 ALA D CA 1
ATOM 4546 C C . ALA D 1 89 ? 96.201 49.874 20.464 1.00 25.57 81 ALA D C 1
ATOM 4547 O O . ALA D 1 89 ? 96.962 50.233 21.350 1.00 22.87 81 ALA D O 1
ATOM 4549 N N . GLN D 1 90 ? 96.161 48.626 19.999 1.00 26.31 82 GLN D N 1
ATOM 4550 C CA . GLN D 1 90 ? 96.991 47.552 20.571 1.00 30.29 82 GLN D CA 1
ATOM 4551 C C . GLN D 1 90 ? 98.472 47.683 20.216 1.00 33.77 82 GLN D C 1
ATOM 4552 O O . GLN D 1 90 ? 99.287 46.994 20.792 1.00 34.64 82 GLN D O 1
ATOM 4558 N N . LYS D 1 91 ? 98.809 48.567 19.274 1.00 34.71 83 LYS D N 1
ATOM 4559 C CA . LYS D 1 91 ? 100.200 48.937 19.026 1.00 37.35 83 LYS D CA 1
ATOM 4560 C C . LYS D 1 91 ? 100.793 49.740 20.208 1.00 37.04 83 LYS D C 1
ATOM 4561 O O . LYS D 1 91 ? 102.017 49.770 20.393 1.00 40.08 83 LYS D O 1
ATOM 4563 N N . TYR D 1 92 ? 99.925 50.371 21.006 1.00 30.40 84 TYR D N 1
ATOM 4564 C CA . TYR D 1 92 ? 100.350 51.200 22.128 1.00 32.09 84 TYR D CA 1
ATOM 4565 C C . TYR D 1 92 ? 99.956 50.657 23.511 1.00 35.46 84 TYR D C 1
ATOM 4566 O O . TYR D 1 92 ? 100.457 51.133 24.532 1.00 38.52 84 TYR D O 1
ATOM 4575 N N . LEU D 1 93 ? 99.036 49.701 23.549 1.00 35.16 85 LEU D N 1
ATOM 4576 C CA . LEU D 1 93 ? 98.422 49.284 24.802 1.00 36.60 85 LEU D CA 1
ATOM 4577 C C . LEU D 1 93 ? 98.306 47.781 24.797 1.00 37.12 85 LEU D C 1
ATOM 4578 O O . LEU D 1 93 ? 97.948 47.187 23.771 1.00 36.95 85 LEU D O 1
ATOM 4583 N N . ASN D 1 94 ? 98.599 47.165 25.939 1.00 38.85 86 ASN D N 1
ATOM 4584 C CA . ASN D 1 94 ? 98.537 45.698 26.054 1.00 37.90 86 ASN D CA 1
ATOM 4585 C C . ASN D 1 94 ? 97.142 45.294 26.519 1.00 35.10 86 ASN D C 1
ATOM 4586 O O . ASN D 1 94 ? 96.811 45.371 27.716 1.00 32.47 86 ASN D O 1
ATOM 4591 N N . LYS D 1 95 ? 96.332 44.885 25.543 1.00 34.28 87 LYS D N 1
ATOM 4592 C CA . LYS D 1 95 ? 94.893 44.595 25.724 1.00 33.70 87 LYS D CA 1
ATOM 4593 C C . LYS D 1 95 ? 94.594 43.359 26.625 1.00 29.27 87 LYS D C 1
ATOM 4594 O O . LYS D 1 95 ? 93.803 43.444 27.538 1.00 28.96 87 LYS D O 1
ATOM 4600 N N . GLU D 1 96 ? 95.216 42.222 26.331 1.00 30.67 88 GLU D N 1
ATOM 4601 C CA . GLU D 1 96 ? 95.026 40.995 27.117 1.00 32.91 88 GLU D CA 1
ATOM 4602 C C . GLU D 1 96 ? 95.459 41.198 28.583 1.00 32.05 88 GLU D C 1
ATOM 4603 O O . GLU D 1 96 ? 94.746 40.828 29.502 1.00 34.69 88 GLU D O 1
ATOM 4605 N N . GLU D 1 97 ? 96.612 41.820 28.776 1.00 35.41 89 GLU D N 1
ATOM 4606 C CA . GLU D 1 97 ? 97.156 42.127 30.108 1.00 39.16 89 GLU D CA 1
ATOM 4607 C C . GLU D 1 97 ? 96.195 43.019 30.909 1.00 36.47 89 GLU D C 1
ATOM 4608 O O . GLU D 1 97 ? 95.875 42.733 32.077 1.00 31.17 89 GLU D O 1
ATOM 4614 N N . ALA D 1 98 ? 95.701 44.081 30.276 1.00 33.36 90 ALA D N 1
ATOM 4615 C CA . ALA D 1 98 ? 94.650 44.918 30.905 1.00 29.21 90 ALA D CA 1
ATOM 4616 C C . ALA D 1 98 ? 93.357 44.150 31.191 1.00 25.16 90 ALA D C 1
ATOM 4617 O O . ALA D 1 98 ? 92.772 44.311 32.252 1.00 25.77 90 ALA D O 1
ATOM 4619 N N . GLU D 1 99 ? 92.900 43.315 30.249 1.00 27.70 91 GLU D N 1
ATOM 4620 C CA . GLU D 1 99 ? 91.641 42.540 30.442 1.00 27.24 91 GLU D CA 1
ATOM 4621 C C . GLU D 1 99 ? 91.801 41.547 31.582 1.00 27.27 91 GLU D C 1
ATOM 4622 O O . GLU D 1 99 ? 90.871 41.362 32.373 1.00 25.80 91 GLU D O 1
ATOM 4628 N N . ALA D 1 100 ? 92.975 40.910 31.651 1.00 28.06 92 ALA D N 1
ATOM 4629 C CA . ALA D 1 100 ? 93.284 39.917 32.719 1.00 31.40 92 ALA D CA 1
ATOM 4630 C C . ALA D 1 100 ? 93.272 40.519 34.127 1.00 27.79 92 ALA D C 1
ATOM 4631 O O . ALA D 1 100 ? 92.702 39.945 35.055 1.00 29.90 92 ALA D O 1
ATOM 4633 N N . LYS D 1 101 ? 93.867 41.686 34.279 1.00 30.49 93 LYS D N 1
ATOM 4634 C CA . LYS D 1 101 ? 93.810 42.424 35.554 1.00 32.63 93 LYS D CA 1
ATOM 4635 C C . LYS D 1 101 ? 92.375 42.831 35.918 1.00 31.17 93 LYS D C 1
ATOM 4636 O O . LYS D 1 101 ? 91.904 42.628 37.041 1.00 28.43 93 LYS D O 1
ATOM 4639 N N . ALA D 1 102 ? 91.671 43.410 34.957 1.00 31.40 94 ALA D N 1
ATOM 4640 C CA . ALA D 1 102 ? 90.298 43.872 35.217 1.00 26.54 94 ALA D CA 1
ATOM 4641 C C . ALA D 1 102 ? 89.453 42.687 35.669 1.00 30.06 94 ALA D C 1
ATOM 4642 O O . ALA D 1 102 ? 88.681 42.784 36.641 1.00 29.90 94 ALA D O 1
ATOM 4644 N N . LEU D 1 103 ? 89.591 41.571 34.948 1.00 31.82 95 LEU D N 1
ATOM 4645 C CA . LEU D 1 103 ? 88.841 40.361 35.256 1.00 33.99 95 LEU D CA 1
ATOM 4646 C C . LEU D 1 103 ? 89.178 39.819 36.642 1.00 31.24 95 LEU D C 1
ATOM 4647 O O . LEU D 1 103 ? 88.285 39.424 37.388 1.00 33.71 95 LEU D O 1
ATOM 4652 N N . LYS D 1 104 ? 90.455 39.826 36.982 1.00 32.41 96 LYS D N 1
ATOM 4653 C CA . LYS D 1 104 ? 90.922 39.322 38.270 1.00 36.19 96 LYS D CA 1
ATOM 4654 C C . LYS D 1 104 ? 90.258 40.078 39.422 1.00 38.28 96 LYS D C 1
ATOM 4655 O O . LYS D 1 104 ? 89.837 39.464 40.418 1.00 40.47 96 LYS D O 1
ATOM 4659 N N . ASP D 1 105 ? 90.147 41.402 39.267 1.00 40.33 97 ASP D N 1
ATOM 4660 C CA . ASP D 1 105 ? 89.512 42.282 40.264 1.00 37.87 97 ASP D CA 1
ATOM 4661 C C . ASP D 1 105 ? 88.009 42.045 40.440 1.00 38.22 97 ASP D C 1
ATOM 4662 O O . ASP D 1 105 ? 87.448 42.372 41.483 1.00 37.06 97 ASP D O 1
ATOM 4667 N N . VAL D 1 106 ? 87.335 41.480 39.443 1.00 34.78 98 VAL D N 1
ATOM 4668 C CA . VAL D 1 106 ? 85.902 41.217 39.627 1.00 30.68 98 VAL D CA 1
ATOM 4669 C C . VAL D 1 106 ? 85.542 39.742 39.689 1.00 28.61 98 VAL D C 1
ATOM 4670 O O . VAL D 1 106 ? 84.597 39.368 40.364 1.00 23.74 98 VAL D O 1
ATOM 4674 N N . LEU D 1 107 ? 86.271 38.920 38.950 1.00 25.00 99 LEU D N 1
ATOM 4675 C CA . LEU D 1 107 ? 86.013 37.499 38.906 1.00 29.38 99 LEU D CA 1
ATOM 4676 C C . LEU D 1 107 ? 87.349 36.753 39.010 1.00 28.98 99 LEU D C 1
ATOM 4677 O O . LEU D 1 107 ? 87.822 36.202 38.043 1.00 25.60 99 LEU D O 1
ATOM 4682 N N . PRO D 1 108 ? 87.957 36.763 40.209 1.00 32.98 100 PRO D N 1
ATOM 4683 C CA . PRO D 1 108 ? 89.264 36.123 40.422 1.00 31.56 100 PRO D CA 1
ATOM 4684 C C . PRO D 1 108 ? 89.221 34.628 40.188 1.00 30.91 100 PRO D C 1
ATOM 4685 O O . PRO D 1 108 ? 90.225 34.044 39.809 1.00 29.19 100 PRO D O 1
ATOM 4689 N N . GLU D 1 109 ? 88.044 34.028 40.392 1.00 33.24 101 GLU D N 1
ATOM 4690 C CA . GLU D 1 109 ? 87.833 32.621 40.129 1.00 36.87 101 GLU D CA 1
ATOM 4691 C C . GLU D 1 109 ? 87.923 32.196 38.656 1.00 36.06 101 GLU D C 1
ATOM 4692 O O . GLU D 1 109 ? 88.014 31.002 38.403 1.00 40.49 101 GLU D O 1
ATOM 4698 N N . TYR D 1 110 ? 87.853 33.135 37.702 1.00 33.13 102 TYR D N 1
ATOM 4699 C CA . TYR D 1 110 ? 87.849 32.796 36.268 1.00 33.15 102 TYR D CA 1
ATOM 4700 C C . TYR D 1 110 ? 89.194 33.182 35.609 1.00 31.69 102 TYR D C 1
ATOM 4701 O O . TYR D 1 110 ? 89.370 33.109 34.392 1.00 27.33 102 TYR D O 1
ATOM 4710 N N . THR D 1 111 ? 90.135 33.594 36.444 1.00 29.22 103 THR D N 1
ATOM 4711 C CA . THR D 1 111 ? 91.468 33.980 36.004 1.00 29.63 103 THR D CA 1
ATOM 4712 C C . THR D 1 111 ? 92.168 32.900 35.173 1.00 28.32 103 THR D C 1
ATOM 4713 O O . THR D 1 111 ? 92.821 33.214 34.168 1.00 23.96 103 THR D O 1
ATOM 4717 N N . GLU D 1 112 ? 92.052 31.641 35.595 1.00 26.86 104 GLU D N 1
ATOM 4718 C CA . GLU D 1 112 ? 92.763 30.587 34.893 1.00 31.22 104 GLU D CA 1
ATOM 4719 C C . GLU D 1 112 ? 92.031 30.240 33.589 1.00 27.27 104 GLU D C 1
ATOM 4720 O O . GLU D 1 112 ? 92.674 30.042 32.575 1.00 26.64 104 GLU D O 1
ATOM 4726 N N . LEU D 1 113 ? 90.704 30.187 33.625 1.00 30.88 105 LEU D N 1
ATOM 4727 C CA . LEU D 1 113 ? 89.885 30.079 32.390 1.00 30.44 105 LEU D CA 1
ATOM 4728 C C . LEU D 1 113 ? 90.243 31.147 31.346 1.00 28.46 105 LEU D C 1
ATOM 4729 O O . LEU D 1 113 ? 90.485 30.834 30.171 1.00 26.64 105 LEU D O 1
ATOM 4734 N N . PHE D 1 114 ? 90.305 32.411 31.765 1.00 30.05 106 PHE D N 1
ATOM 4735 C CA . PHE D 1 114 ? 90.722 33.472 30.841 1.00 27.15 106 PHE D CA 1
ATOM 4736 C C . PHE D 1 114 ? 92.112 33.174 30.248 1.00 29.24 106 PHE D C 1
ATOM 4737 O O . PHE D 1 114 ? 92.357 33.372 29.040 1.00 25.63 106 PHE D O 1
ATOM 4745 N N . GLU D 1 115 ? 93.014 32.674 31.092 1.00 29.13 107 GLU D N 1
ATOM 4746 C CA . GLU D 1 115 ? 94.396 32.392 30.675 1.00 30.22 107 GLU D CA 1
ATOM 4747 C C . GLU D 1 115 ? 94.416 31.245 29.656 1.00 24.41 107 GLU D C 1
ATOM 4748 O O . GLU D 1 115 ? 95.125 31.315 28.668 1.00 28.20 107 GLU D O 1
ATOM 4751 N N . GLU D 1 116 ? 93.633 30.189 29.902 1.00 25.05 108 GLU D N 1
ATOM 4752 C CA . GLU D 1 116 ? 93.485 29.097 28.945 1.00 27.88 108 GLU D CA 1
ATOM 4753 C C . GLU D 1 116 ? 93.091 29.658 27.529 1.00 30.22 108 GLU D C 1
ATOM 4754 O O . GLU D 1 116 ? 93.624 29.239 26.512 1.00 30.96 108 GLU D O 1
ATOM 4760 N N . TYR D 1 117 ? 92.169 30.631 27.515 1.00 30.08 109 TYR D N 1
ATOM 4761 C CA . TYR D 1 117 ? 91.721 31.305 26.292 1.00 27.71 109 TYR D CA 1
ATOM 4762 C C . TYR D 1 117 ? 92.799 32.155 25.691 1.00 24.80 109 TYR D C 1
ATOM 4763 O O . TYR D 1 117 ? 93.161 31.986 24.526 1.00 21.57 109 TYR D O 1
ATOM 4772 N N . SER D 1 118 ? 93.305 33.085 26.476 1.00 25.59 110 SER D N 1
ATOM 4773 C CA . SER D 1 118 ? 94.114 34.154 25.931 1.00 28.38 110 SER D CA 1
ATOM 4774 C C . SER D 1 118 ? 95.468 33.646 25.455 1.00 30.28 110 SER D C 1
ATOM 4775 O O . SER D 1 118 ? 96.058 34.225 24.551 1.00 28.19 110 SER D O 1
ATOM 4778 N N . LYS D 1 119 ? 95.977 32.577 26.073 1.00 29.66 111 LYS D N 1
ATOM 4779 C CA . LYS D 1 119 ? 97.234 31.992 25.624 1.00 28.21 111 LYS D CA 1
ATOM 4780 C C . LYS D 1 119 ? 97.030 30.640 24.970 1.00 26.74 111 LYS D C 1
ATOM 4781 O O . LYS D 1 119 ? 97.998 29.962 24.727 1.00 33.16 111 LYS D O 1
ATOM 4787 N N . ALA D 1 120 ? 95.777 30.272 24.667 1.00 25.48 112 ALA D N 1
ATOM 4788 C CA . ALA D 1 120 ? 95.420 29.066 23.909 1.00 27.29 112 ALA D CA 1
ATOM 4789 C C . ALA D 1 120 ? 96.114 27.811 24.468 1.00 29.49 112 ALA D C 1
ATOM 4790 O O . ALA D 1 120 ? 96.706 27.026 23.717 1.00 27.18 112 ALA D O 1
ATOM 4792 N N . LEU D 1 121 ? 96.022 27.637 25.791 1.00 29.40 113 LEU D N 1
ATOM 4793 C CA . LEU D 1 121 ? 96.854 26.651 26.494 1.00 29.86 113 LEU D CA 1
ATOM 4794 C C . LEU D 1 121 ? 96.225 25.282 26.647 1.00 25.21 113 LEU D C 1
ATOM 4795 O O . LEU D 1 121 ? 96.924 24.369 26.954 1.00 26.83 113 LEU D O 1
ATOM 4800 N N . THR D 1 122 ? 94.919 25.171 26.424 1.00 25.63 114 THR D N 1
ATOM 4801 C CA . THR D 1 122 ? 94.182 23.920 26.523 1.00 23.11 114 THR D CA 1
ATOM 4802 C C . THR D 1 122 ? 93.293 23.778 25.288 1.00 25.25 114 THR D C 1
ATOM 4803 O O . THR D 1 122 ? 93.122 24.744 24.551 1.00 23.22 114 THR D O 1
ATOM 4807 N N . LEU D 1 123 ? 92.711 22.594 25.084 1.00 21.87 115 LEU D N 1
ATOM 4808 C CA . LEU D 1 123 ? 91.827 22.359 23.951 1.00 24.58 115 LEU D CA 1
ATOM 4809 C C . LEU D 1 123 ? 90.581 23.228 24.027 1.00 26.25 115 LEU D C 1
ATOM 4810 O O . LEU D 1 123 ? 90.054 23.631 22.988 1.00 26.83 115 LEU D O 1
ATOM 4812 N N . GLU D 1 124 ? 90.127 23.483 25.259 1.00 24.98 116 GLU D N 1
ATOM 4813 C CA . GLU D 1 124 ? 88.947 24.299 25.549 1.00 23.24 116 GLU D CA 1
ATOM 4814 C C . GLU D 1 124 ? 89.226 25.748 25.232 1.00 24.98 116 GLU D C 1
ATOM 4815 O O . GLU D 1 124 ? 88.390 26.412 24.637 1.00 26.35 116 GLU D O 1
ATOM 4821 N N . GLY D 1 125 ? 90.397 26.235 25.634 1.00 26.01 117 GLY D N 1
ATOM 4822 C CA . GLY D 1 125 ? 90.823 27.596 25.309 1.00 26.21 117 GLY D CA 1
ATOM 4823 C C . GLY D 1 125 ? 90.964 27.802 23.801 1.00 26.96 117 GLY D C 1
ATOM 4824 O O . GLY D 1 125 ? 90.542 28.829 23.241 1.00 20.51 117 GLY D O 1
ATOM 4825 N N . GLN D 1 126 ? 91.562 26.813 23.146 1.00 23.70 118 GLN D N 1
ATOM 4826 C CA . GLN D 1 126 ? 91.736 26.824 21.711 1.00 21.02 118 GLN D CA 1
ATOM 4827 C C . GLN D 1 126 ? 90.417 26.854 20.949 1.00 21.71 118 GLN D C 1
ATOM 4828 O O . GLN D 1 126 ? 90.289 27.553 19.972 1.00 26.53 118 GLN D O 1
ATOM 4834 N N . LEU D 1 127 ? 89.473 26.039 21.386 1.00 23.59 119 LEU D N 1
ATOM 4835 C CA . LEU D 1 127 ? 88.161 25.976 20.805 1.00 25.76 119 LEU D CA 1
ATOM 4836 C C . LEU D 1 127 ? 87.472 27.366 20.795 1.00 26.85 119 LEU D C 1
ATOM 4837 O O . LEU D 1 127 ? 86.901 27.757 19.803 1.00 20.66 119 LEU D O 1
ATOM 4842 N N . VAL D 1 128 ? 87.507 28.053 21.937 1.00 25.18 120 VAL D N 1
ATOM 4843 C CA . VAL D 1 128 ? 86.942 29.389 22.061 1.00 23.50 120 VAL D CA 1
ATOM 4844 C C . VAL D 1 128 ? 87.693 30.438 21.216 1.00 22.45 120 VAL D C 1
ATOM 4845 O O . VAL D 1 128 ? 87.072 31.334 20.661 1.00 19.75 120 VAL D O 1
ATOM 4849 N N . LYS D 1 129 ? 89.014 30.336 21.138 1.00 21.59 121 LYS D N 1
ATOM 4850 C CA . LYS D 1 129 ? 89.803 31.190 20.220 1.00 25.04 121 LYS D CA 1
ATOM 4851 C C . LYS D 1 129 ? 89.378 31.041 18.747 1.00 26.26 121 LYS D C 1
ATOM 4852 O O . LYS D 1 129 ? 89.266 32.016 17.986 1.00 21.74 121 LYS D O 1
ATOM 4855 N N . ILE D 1 130 ? 89.175 29.794 18.352 1.00 26.63 122 ILE D N 1
ATOM 4856 C CA . ILE D 1 130 ? 88.622 29.442 17.055 1.00 30.28 122 ILE D CA 1
ATOM 4857 C C . ILE D 1 130 ? 87.203 29.999 16.804 1.00 26.31 122 ILE D C 1
ATOM 4858 O O . ILE D 1 130 ? 86.943 30.582 15.749 1.00 26.50 122 ILE D O 1
ATOM 4863 N N . ALA D 1 131 ? 86.290 29.731 17.741 1.00 19.33 123 ALA D N 1
ATOM 4864 C CA . ALA D 1 131 ? 84.927 30.248 17.688 1.00 22.54 123 ALA D CA 1
ATOM 4865 C C . ALA D 1 131 ? 84.924 31.796 17.618 1.00 22.83 123 ALA D C 1
ATOM 4866 O O . ALA D 1 131 ? 84.155 32.426 16.861 1.00 21.97 123 ALA D O 1
ATOM 4868 N N . ASP D 1 132 ? 85.800 32.392 18.409 1.00 20.80 124 ASP D N 1
ATOM 4869 C CA . ASP D 1 132 ? 86.008 33.829 18.401 1.00 25.03 124 ASP D CA 1
ATOM 4870 C C . ASP D 1 132 ? 86.418 34.446 17.013 1.00 23.09 124 ASP D C 1
ATOM 4871 O O . ASP D 1 132 ? 85.798 35.452 16.528 1.00 14.30 124 ASP D O 1
ATOM 4876 N N . LYS D 1 133 ? 87.433 33.839 16.391 1.00 20.70 125 LYS D N 1
ATOM 4877 C CA . LYS D 1 133 ? 87.847 34.173 15.044 1.00 24.44 125 LYS D CA 1
ATOM 4878 C C . LYS D 1 133 ? 86.755 33.889 14.017 1.00 22.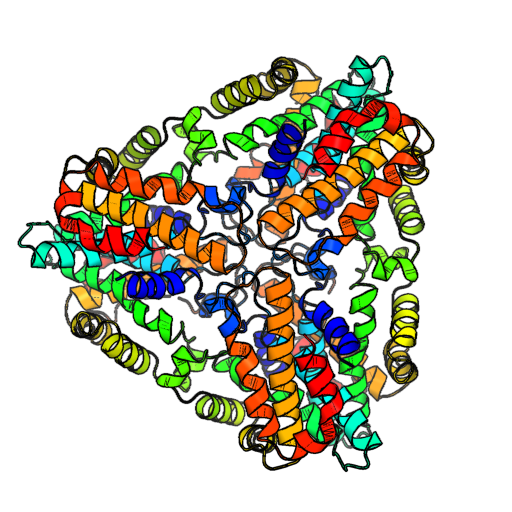32 125 LYS D C 1
ATOM 4879 O O . LYS D 1 133 ? 86.557 34.690 13.121 1.00 23.68 125 LYS D O 1
ATOM 4883 N N . LEU D 1 134 ? 86.085 32.740 14.127 1.00 21.60 126 LEU D N 1
ATOM 4884 C CA . LEU D 1 134 ? 85.052 32.371 13.160 1.00 24.20 126 LEU D CA 1
ATOM 4885 C C . LEU D 1 134 ? 83.858 33.375 13.208 1.00 24.29 126 LEU D C 1
ATOM 4886 O O . LEU D 1 134 ? 83.313 33.745 12.179 1.00 20.86 126 LEU D O 1
ATOM 4891 N N . ASP D 1 135 ? 83.472 33.804 14.406 1.00 20.83 127 ASP D N 1
ATOM 4892 C CA . ASP D 1 135 ? 82.439 34.816 14.530 1.00 23.66 127 ASP D CA 1
ATOM 4893 C C . ASP D 1 135 ? 82.837 36.103 13.784 1.00 23.56 127 ASP D C 1
ATOM 4894 O O . ASP D 1 135 ? 82.040 36.662 13.070 1.00 21.02 127 ASP D O 1
ATOM 4899 N N . MET D 1 136 ? 84.067 36.561 13.980 1.00 27.10 128 MET D N 1
ATOM 4900 C CA . MET D 1 136 ? 84.537 37.793 13.359 1.00 28.34 128 MET D CA 1
ATOM 4901 C C . MET D 1 136 ? 84.650 37.672 11.834 1.00 23.80 128 MET D C 1
ATOM 4902 O O . MET D 1 136 ? 84.281 38.586 11.118 1.00 17.82 128 MET D O 1
ATOM 4907 N N . ILE D 1 137 ? 85.212 36.574 11.342 1.00 22.21 129 ILE D N 1
ATOM 4908 C CA . ILE D 1 137 ? 85.274 36.328 9.899 1.00 22.05 129 ILE D CA 1
ATOM 4909 C C . ILE D 1 137 ? 83.874 36.255 9.263 1.00 18.82 129 ILE D C 1
ATOM 4910 O O . ILE D 1 137 ? 83.601 36.838 8.205 1.00 19.62 129 ILE D O 1
ATOM 4915 N N . ILE D 1 138 ? 82.991 35.510 9.880 1.00 17.99 130 ILE D N 1
ATOM 4916 C CA . ILE D 1 138 ? 81.677 35.388 9.354 1.00 18.65 130 ILE D CA 1
ATOM 4917 C C . ILE D 1 138 ? 80.930 36.727 9.465 1.00 19.69 130 ILE D C 1
ATOM 4918 O O . ILE D 1 138 ? 80.187 37.072 8.573 1.00 16.45 130 ILE D O 1
ATOM 4923 N N . GLN D 1 139 ? 81.151 37.475 10.540 1.00 19.23 131 GLN D N 1
ATOM 4924 C CA . GLN D 1 139 ? 80.526 38.773 10.693 1.00 17.63 131 GLN D CA 1
ATOM 4925 C C . GLN D 1 139 ? 81.009 39.734 9.622 1.00 16.02 131 GLN D C 1
ATOM 4926 O O . GLN D 1 139 ? 80.215 40.533 9.116 1.00 13.97 131 GLN D O 1
ATOM 4932 N N . ALA D 1 140 ? 82.271 39.640 9.231 1.00 16.18 132 ALA D N 1
ATOM 4933 C CA . ALA D 1 140 ? 82.825 40.537 8.168 1.00 20.55 132 ALA D CA 1
ATOM 4934 C C . ALA D 1 140 ? 82.163 40.244 6.833 1.00 21.16 132 ALA D C 1
ATOM 4935 O O . ALA D 1 140 ? 81.827 41.167 6.089 1.00 22.17 132 ALA D O 1
ATOM 4937 N N . TYR D 1 141 ? 81.953 38.963 6.550 1.00 23.63 133 TYR D N 1
ATOM 4938 C CA . TYR D 1 141 ? 81.166 38.537 5.383 1.00 25.11 133 TYR D CA 1
ATOM 4939 C C . TYR D 1 141 ? 79.736 39.129 5.461 1.00 21.89 133 TYR D C 1
ATOM 4940 O O . TYR D 1 141 ? 79.205 39.605 4.480 1.00 20.41 133 TYR D O 1
ATOM 4949 N N . GLU D 1 142 ? 79.120 39.108 6.637 1.00 22.42 134 GLU D N 1
ATOM 4950 C CA . GLU D 1 142 ? 77.763 39.650 6.791 1.00 20.20 134 GLU D CA 1
ATOM 4951 C C . GLU D 1 142 ? 77.687 41.182 6.568 1.00 20.25 134 GLU D C 1
ATOM 4952 O O . GLU D 1 142 ? 76.791 41.686 5.900 1.00 20.51 134 GLU D O 1
ATOM 4958 N N . TYR D 1 143 ? 78.662 41.905 7.085 1.00 20.95 135 TYR D N 1
ATOM 4959 C CA . TYR D 1 143 ? 78.721 43.339 6.887 1.00 19.11 135 TYR D CA 1
ATOM 4960 C C . TYR D 1 143 ? 79.070 43.694 5.437 1.00 20.82 135 TYR D C 1
ATOM 4961 O O . TYR D 1 143 ? 78.580 44.676 4.941 1.00 21.60 135 TYR D O 1
ATOM 4970 N N . GLU D 1 144 ? 79.861 42.868 4.739 1.00 22.97 136 GLU D N 1
ATOM 4971 C CA . GLU D 1 144 ? 80.030 43.038 3.284 1.00 23.86 136 GLU D CA 1
ATOM 4972 C C . GLU D 1 144 ? 78.700 42.915 2.510 1.00 21.77 136 GLU D C 1
ATOM 4973 O O . GLU D 1 144 ? 78.442 43.679 1.619 1.00 23.39 136 GLU D O 1
ATOM 4979 N N . LEU D 1 145 ? 77.849 41.978 2.889 1.00 20.74 137 LEU D N 1
ATOM 4980 C CA . LEU D 1 145 ? 76.533 41.845 2.274 1.00 24.82 137 LEU D CA 1
ATOM 4981 C C . LEU D 1 145 ? 75.635 43.100 2.428 1.00 26.39 137 LEU D C 1
ATOM 4982 O O . LEU D 1 145 ? 74.807 43.378 1.568 1.00 24.80 137 LEU D O 1
ATOM 4987 N N . SER D 1 146 ? 75.815 43.826 3.527 1.00 25.90 138 SER D N 1
ATOM 4988 C CA . SER D 1 146 ? 75.094 45.054 3.806 1.00 24.24 138 SER D CA 1
ATOM 4989 C C . SER D 1 146 ? 75.828 46.312 3.391 1.00 20.93 138 SER D C 1
ATOM 4990 O O . SER D 1 146 ? 75.331 47.354 3.636 1.00 22.84 138 SER D O 1
ATOM 4993 N N . GLY D 1 147 ? 77.005 46.221 2.775 1.00 24.60 139 GLY D N 1
ATOM 4994 C CA . GLY D 1 147 ? 77.629 47.384 2.162 1.00 21.56 139 GLY D CA 1
ATOM 4995 C C . GLY D 1 147 ? 79.115 47.612 2.364 1.00 21.89 139 GLY D C 1
ATOM 4996 O O . GLY D 1 147 ? 79.740 48.353 1.592 1.00 24.01 139 GLY D O 1
ATOM 4997 N N . ALA D 1 148 ? 79.720 46.995 3.368 1.00 19.53 140 ALA D N 1
ATOM 4998 C CA . ALA D 1 148 ? 81.110 47.331 3.677 1.00 20.79 140 ALA D CA 1
ATOM 4999 C C . ALA D 1 148 ? 82.019 46.816 2.568 1.00 24.11 140 ALA D C 1
ATOM 5000 O O . ALA D 1 148 ? 81.898 45.664 2.162 1.00 27.40 140 ALA D O 1
ATOM 5002 N N . LYS D 1 149 ? 82.919 47.665 2.074 1.00 24.10 141 LYS D N 1
ATOM 5003 C CA . LYS D 1 149 ? 83.854 47.273 1.024 1.00 26.12 141 LYS D CA 1
ATOM 5004 C C . LYS D 1 149 ? 85.296 47.244 1.546 1.00 25.54 141 LYS D C 1
ATOM 5005 O O . LYS D 1 149 ? 86.188 46.957 0.832 1.00 26.67 141 LYS D O 1
ATOM 5009 N N . ASN D 1 150 ? 85.503 47.520 2.819 1.00 26.23 142 ASN D N 1
ATOM 5010 C CA . ASN D 1 150 ? 86.836 47.705 3.342 1.00 26.14 142 ASN D CA 1
ATOM 5011 C C . ASN D 1 150 ? 87.154 46.700 4.499 1.00 25.49 142 ASN D C 1
ATOM 5012 O O . ASN D 1 150 ? 87.885 47.042 5.427 1.00 25.55 142 ASN D O 1
ATOM 5017 N N . LEU D 1 151 ? 86.586 45.480 4.439 1.00 28.56 143 LEU D N 1
ATOM 5018 C CA . LEU D 1 151 ? 86.737 44.490 5.537 1.00 30.40 143 LEU D CA 1
ATOM 5019 C C . LEU D 1 151 ? 87.565 43.249 5.174 1.00 32.30 143 LEU D C 1
ATOM 5020 O O . LEU D 1 151 ? 87.509 42.234 5.889 1.00 30.66 143 LEU D O 1
ATOM 5025 N N . SER D 1 152 ? 88.313 43.312 4.081 1.00 39.08 144 SER D N 1
ATOM 5026 C CA . SER D 1 152 ? 89.038 42.116 3.573 1.00 45.96 144 SER D CA 1
ATOM 5027 C C . SER D 1 152 ? 90.099 41.620 4.554 1.00 45.07 144 SER D C 1
ATOM 5028 O O . SER D 1 152 ? 90.282 40.420 4.709 1.00 41.18 144 SER D O 1
ATOM 5031 N N . GLU D 1 153 ? 90.761 42.543 5.239 1.00 48.16 145 GLU D N 1
ATOM 5032 C CA . GLU D 1 153 ? 91.736 42.167 6.270 1.00 54.02 145 GLU D CA 1
ATOM 5033 C C . GLU D 1 153 ? 91.148 41.275 7.398 1.00 54.29 145 GLU D C 1
ATOM 5034 O O . GLU D 1 153 ? 91.888 40.509 8.017 1.00 54.07 145 GLU D O 1
ATOM 5040 N N . PHE D 1 154 ? 89.848 41.406 7.681 1.00 51.75 146 PHE D N 1
ATOM 5041 C CA . PHE D 1 154 ? 89.185 40.510 8.620 1.00 50.45 146 PHE D CA 1
ATOM 5042 C C . PHE D 1 154 ? 88.924 39.185 7.926 1.00 51.01 146 PHE D C 1
ATOM 5043 O O . PHE D 1 154 ? 88.856 38.162 8.595 1.00 53.63 146 PHE D O 1
ATOM 5051 N N . GLU D 1 165 ? 95.915 24.364 15.726 1.00 43.55 157 GLU D N 1
ATOM 5052 C CA . GLU D 1 165 ? 96.214 23.009 16.194 1.00 44.90 157 GLU D CA 1
ATOM 5053 C C . GLU D 1 165 ? 94.967 22.123 16.301 1.00 45.18 157 GLU D C 1
ATOM 5054 O O . GLU D 1 165 ? 94.972 20.967 15.858 1.00 43.56 157 GLU D O 1
ATOM 5057 N N . ILE D 1 166 ? 93.907 22.665 16.915 1.00 42.91 158 ILE D N 1
ATOM 5058 C CA . ILE D 1 166 ? 92.634 21.931 17.123 1.00 39.92 158 ILE D CA 1
ATOM 5059 C C . ILE D 1 166 ? 91.844 21.982 15.819 1.00 35.83 158 ILE D C 1
ATOM 5060 O O . ILE D 1 166 ? 90.830 21.323 15.657 1.00 39.24 158 ILE D O 1
ATOM 5065 N N . SER D 1 167 ? 92.347 22.793 14.901 1.00 35.01 159 SER D N 1
ATOM 5066 C CA . SER D 1 167 ? 91.837 22.932 13.577 1.00 36.12 159 SER D CA 1
ATOM 5067 C C . SER D 1 167 ? 91.969 21.638 12.771 1.00 36.88 159 SER D C 1
ATOM 5068 O O . SER D 1 167 ? 91.222 21.437 11.810 1.00 36.44 159 SER D O 1
ATOM 5071 N N . ARG D 1 168 ? 92.908 20.752 13.142 1.00 36.79 160 ARG D N 1
ATOM 5072 C CA . ARG D 1 168 ? 92.951 19.406 12.527 1.00 35.18 160 ARG D CA 1
ATOM 5073 C C . ARG D 1 168 ? 91.636 18.658 12.663 1.00 34.09 160 ARG D C 1
ATOM 5074 O O . ARG D 1 168 ? 91.326 17.804 11.834 1.00 32.46 160 ARG D O 1
ATOM 5082 N N . TYR D 1 169 ? 90.866 18.964 13.714 1.00 35.12 161 TYR D N 1
ATOM 5083 C CA . TYR D 1 169 ? 89.536 18.348 13.906 1.00 34.64 161 TYR D CA 1
ATOM 5084 C C . TYR D 1 169 ? 88.371 19.107 13.298 1.00 33.68 161 TYR D C 1
ATOM 5085 O O . TYR D 1 169 ? 87.220 18.642 13.405 1.00 33.15 161 TYR D O 1
ATOM 5094 N N . LEU D 1 170 ? 88.644 20.251 12.670 1.00 34.67 162 LEU D N 1
ATOM 5095 C CA . LEU D 1 170 ? 87.584 21.163 12.266 1.00 35.65 162 LEU D CA 1
ATOM 5096 C C . LEU D 1 170 ? 87.740 21.601 10.828 1.00 39.51 162 LEU D C 1
ATOM 5097 O O . LEU D 1 170 ? 87.334 22.704 10.481 1.00 37.56 162 LEU D O 1
ATOM 5102 N N . ARG D 1 171 ? 88.278 20.710 9.982 1.00 40.20 163 ARG D N 1
ATOM 5103 C CA . ARG D 1 171 ? 88.541 21.000 8.568 1.00 40.99 163 ARG D CA 1
ATOM 5104 C C . ARG D 1 171 ? 87.274 21.279 7.762 1.00 39.17 163 ARG D C 1
ATOM 5105 O O . ARG D 1 171 ? 87.266 22.124 6.874 1.00 41.27 163 ARG D O 1
ATOM 5113 N N . GLU D 1 172 ? 86.224 20.534 8.058 1.00 40.31 164 GLU D N 1
ATOM 5114 C CA . GLU D 1 172 ? 84.918 20.693 7.417 1.00 43.84 164 GLU D CA 1
ATOM 5115 C C . GLU D 1 172 ? 84.355 22.148 7.534 1.00 44.45 164 GLU D C 1
ATOM 5116 O O . GLU D 1 172 ? 84.085 22.793 6.522 1.00 41.89 164 GLU D O 1
ATOM 5122 N N . ILE D 1 173 ? 84.211 22.649 8.769 1.00 43.95 165 ILE D N 1
ATOM 5123 C CA . ILE D 1 173 ? 83.674 23.989 9.021 1.00 42.67 165 ILE D CA 1
ATOM 5124 C C . ILE D 1 173 ? 84.638 25.071 8.534 1.00 44.17 165 ILE D C 1
ATOM 5125 O O . ILE D 1 173 ? 84.216 26.090 8.014 1.00 42.56 165 ILE D O 1
ATOM 5129 N N . ILE D 1 174 ? 85.935 24.847 8.672 1.00 46.16 166 ILE D N 1
ATOM 5130 C CA . ILE D 1 174 ? 86.896 25.824 8.182 1.00 48.94 166 ILE D CA 1
ATOM 5131 C C . ILE D 1 174 ? 86.740 26.043 6.658 1.00 50.47 166 ILE D C 1
ATOM 5132 O O . ILE D 1 174 ? 86.791 27.181 6.203 1.00 50.47 166 ILE D O 1
ATOM 5137 N N . GLU D 1 175 ? 86.506 24.970 5.886 1.00 50.26 167 GLU D N 1
ATOM 5138 C CA . GLU D 1 175 ? 86.304 25.104 4.424 1.00 50.05 167 GLU D CA 1
ATOM 5139 C C . GLU D 1 175 ? 84.891 25.600 4.015 1.00 47.64 167 GLU D C 1
ATOM 5140 O O . GLU D 1 175 ? 84.752 26.284 3.010 1.00 50.29 167 GLU D O 1
ATOM 5142 N N . GLU D 1 176 ? 83.857 25.245 4.773 1.00 46.61 168 GLU D N 1
ATOM 5143 C CA . GLU D 1 176 ? 82.537 25.837 4.600 1.00 47.48 168 GLU D CA 1
ATOM 5144 C C . GLU D 1 176 ? 82.599 27.374 4.663 1.00 51.75 168 GLU D C 1
ATOM 5145 O O . GLU D 1 176 ? 81.911 28.086 3.881 1.00 54.87 168 GLU D O 1
ATOM 5151 N N . VAL D 1 177 ? 83.412 27.877 5.596 1.00 51.07 169 VAL D N 1
ATOM 5152 C CA . VAL D 1 177 ? 83.638 29.307 5.753 1.00 50.93 169 VAL D CA 1
ATOM 5153 C C . VAL D 1 177 ? 84.414 29.854 4.543 1.00 53.24 169 VAL D C 1
ATOM 5154 O O . VAL D 1 177 ? 83.976 30.825 3.932 1.00 53.80 169 VAL D O 1
ATOM 5158 N N . ARG D 1 178 ? 85.528 29.225 4.184 1.00 55.32 170 ARG D N 1
ATOM 5159 C CA . ARG D 1 178 ? 86.299 29.632 2.995 1.00 60.76 170 ARG D CA 1
ATOM 5160 C C . ARG D 1 178 ? 85.419 29.783 1.726 1.00 62.96 170 ARG D C 1
ATOM 5161 O O . ARG D 1 178 ? 85.455 30.807 1.049 1.00 66.53 170 ARG D O 1
ATOM 5163 N N . ARG D 1 179 ? 84.629 28.764 1.416 1.00 63.83 171 ARG D N 1
ATOM 5164 C CA . ARG D 1 179 ? 83.713 28.825 0.288 1.00 64.10 171 ARG D CA 1
ATOM 5165 C C . ARG D 1 179 ? 82.918 30.142 0.301 1.00 64.66 171 ARG D C 1
ATOM 5166 O O . ARG D 1 179 ? 81.848 30.237 0.905 1.00 65.91 171 ARG D O 1
ATOM 5169 N N . SER E 1 9 ? 39.790 59.561 20.053 1.00 51.59 1 SER E N 1
ATOM 5170 C CA . SER E 1 9 ? 40.407 58.707 21.111 1.00 50.52 1 SER E CA 1
ATOM 5171 C C . SER E 1 9 ? 41.937 58.728 20.985 1.00 46.06 1 SER E C 1
ATOM 5172 O O . SER E 1 9 ? 42.511 58.269 19.994 1.00 41.48 1 SER E O 1
ATOM 5175 N N . ILE E 1 10 ? 42.553 59.297 22.017 1.00 44.53 2 ILE E N 1
ATOM 5176 C CA . ILE E 1 10 ? 43.993 59.372 22.185 1.00 44.41 2 ILE E CA 1
ATOM 5177 C C . ILE E 1 10 ? 44.628 57.981 22.180 1.00 39.32 2 ILE E C 1
ATOM 5178 O O . ILE E 1 10 ? 45.681 57.802 21.611 1.00 39.25 2 ILE E O 1
ATOM 5182 N N . ASP E 1 11 ? 43.953 56.990 22.741 1.00 37.62 3 ASP E N 1
ATOM 5183 C CA . ASP E 1 11 ? 44.479 55.620 22.761 1.00 38.32 3 ASP E CA 1
ATOM 5184 C C . ASP E 1 11 ? 44.665 54.997 21.393 1.00 34.30 3 ASP E C 1
ATOM 5185 O O . ASP E 1 11 ? 45.639 54.269 21.160 1.00 36.50 3 ASP E O 1
ATOM 5190 N N . LEU E 1 12 ? 43.710 55.228 20.503 1.00 32.27 4 LEU E N 1
ATOM 5191 C CA . LEU E 1 12 ? 43.828 54.790 19.124 1.00 33.63 4 LEU E CA 1
ATOM 5192 C C . LEU E 1 12 ? 44.954 55.530 18.390 1.00 28.87 4 LEU E C 1
ATOM 5193 O O . LEU E 1 12 ? 45.665 54.960 17.582 1.00 21.76 4 LEU E O 1
ATOM 5198 N N . ILE E 1 13 ? 45.116 56.802 18.706 1.00 29.11 5 ILE E N 1
ATOM 5199 C CA . ILE E 1 13 ? 46.169 57.583 18.117 1.00 27.41 5 ILE E CA 1
ATOM 5200 C C . ILE E 1 13 ? 47.517 57.030 18.610 1.00 29.19 5 ILE E C 1
ATOM 5201 O O . ILE E 1 13 ? 48.455 56.898 17.808 1.00 24.51 5 ILE E O 1
ATOM 5206 N N . LEU E 1 14 ? 47.586 56.675 19.905 1.00 25.76 6 LEU E N 1
ATOM 5207 C CA . LEU E 1 14 ? 48.770 56.063 20.485 1.00 27.18 6 LEU E CA 1
ATOM 5208 C C . LEU E 1 14 ? 49.081 54.753 19.843 1.00 28.39 6 LEU E C 1
ATOM 5209 O O . LEU E 1 14 ? 50.233 54.492 19.489 1.00 29.45 6 LEU E O 1
ATOM 5214 N N . LEU E 1 15 ? 48.057 53.939 19.656 1.00 31.83 7 LEU E N 1
ATOM 5215 C CA . LEU E 1 15 ? 48.193 52.675 18.932 1.00 32.53 7 LEU E CA 1
ATOM 5216 C C . LEU E 1 15 ? 48.863 52.899 17.584 1.00 29.86 7 LEU E C 1
ATOM 5217 O O . LEU E 1 15 ? 49.836 52.230 17.244 1.00 26.25 7 LEU E O 1
ATOM 5222 N N . ALA E 1 16 ? 48.301 53.810 16.791 1.00 30.43 8 ALA E N 1
ATOM 5223 C CA . ALA E 1 16 ? 48.840 54.119 15.473 1.00 25.96 8 ALA E CA 1
ATOM 5224 C C . ALA E 1 16 ? 50.293 54.636 15.577 1.00 24.16 8 ALA E C 1
ATOM 5225 O O . ALA E 1 16 ? 51.112 54.380 14.704 1.00 24.09 8 ALA E O 1
ATOM 5227 N N . GLY E 1 17 ? 50.603 55.352 16.649 1.00 22.42 9 GLY E N 1
ATOM 5228 C CA . GLY E 1 17 ? 51.974 55.802 16.914 1.00 23.68 9 GLY E CA 1
ATOM 5229 C C . GLY E 1 17 ? 53.003 54.688 17.055 1.00 23.61 9 GLY E C 1
ATOM 5230 O O . GLY E 1 17 ? 54.166 54.879 16.713 1.00 24.82 9 GLY E O 1
ATOM 5231 N N . LYS E 1 18 ? 52.585 53.516 17.531 1.00 22.61 10 LYS E N 1
ATOM 5232 C CA . LYS E 1 18 ? 53.484 52.359 17.566 1.00 22.85 10 LYS E CA 1
ATOM 5233 C C . LYS E 1 18 ? 54.046 52.029 16.196 1.00 18.91 10 LYS E C 1
ATOM 5234 O O . LYS E 1 18 ? 55.157 51.505 16.094 1.00 18.69 10 LYS E O 1
ATOM 5240 N N . LEU E 1 19 ? 53.300 52.315 15.135 1.00 21.54 11 LEU E N 1
ATOM 5241 C CA . LEU E 1 19 ? 53.841 52.069 13.764 1.00 19.47 11 LEU E CA 1
ATOM 5242 C C . LEU E 1 19 ? 55.054 52.936 13.465 1.00 18.58 11 LEU E C 1
ATOM 5243 O O . LEU E 1 19 ? 55.847 52.582 12.599 1.00 16.69 11 LEU E O 1
ATOM 5248 N N . LYS E 1 20 ? 55.216 54.051 14.180 1.00 16.69 12 LYS E N 1
ATOM 5249 C CA . LYS E 1 20 ? 56.414 54.902 13.995 1.00 17.17 12 LYS E CA 1
ATOM 5250 C C . LYS E 1 20 ? 57.704 54.231 14.495 1.00 17.49 12 LYS E C 1
ATOM 5251 O O . LYS E 1 20 ? 58.820 54.580 14.045 1.00 21.97 12 LYS E O 1
ATOM 5257 N N . ARG E 1 21 ? 57.547 53.273 15.397 1.00 19.60 13 ARG E N 1
ATOM 5258 C CA . ARG E 1 21 ? 58.661 52.586 16.066 1.00 22.31 13 ARG E CA 1
ATOM 5259 C C . ARG E 1 21 ? 58.877 51.155 15.639 1.00 22.21 13 ARG E C 1
ATOM 5260 O O . ARG E 1 21 ? 59.991 50.678 15.708 1.00 28.36 13 ARG E O 1
ATOM 5268 N N . ILE E 1 22 ? 57.817 50.468 15.217 1.00 24.86 14 ILE E N 1
ATOM 5269 C CA . ILE E 1 22 ? 57.921 49.066 14.766 1.00 24.89 14 ILE E CA 1
ATOM 5270 C C . ILE E 1 22 ? 58.661 48.986 13.419 1.00 23.38 14 ILE E C 1
ATOM 5271 O O . ILE E 1 22 ? 58.230 49.609 12.445 1.00 23.45 14 ILE E O 1
ATOM 5276 N N . PRO E 1 23 ? 59.824 48.279 13.386 1.00 25.23 15 PRO E N 1
ATOM 5277 C CA . PRO E 1 23 ? 60.574 48.199 12.145 1.00 24.81 15 PRO E CA 1
ATOM 5278 C C . PRO E 1 23 ? 59.971 47.277 11.107 1.00 22.05 15 PRO E C 1
ATOM 5279 O O . PRO E 1 23 ? 59.201 46.349 11.409 1.00 18.79 15 PRO E O 1
ATOM 5283 N N . ARG E 1 24 ? 60.343 47.532 9.871 1.00 23.39 16 ARG E N 1
ATOM 5284 C CA . ARG E 1 24 ? 59.995 46.621 8.797 1.00 21.40 16 ARG E CA 1
ATOM 5285 C C . ARG E 1 24 ? 61.107 45.574 8.819 1.00 19.89 16 ARG E C 1
ATOM 5286 O O . ARG E 1 24 ? 62.260 45.887 8.527 1.00 20.24 16 ARG E O 1
ATOM 5294 N N . MET E 1 25 ? 60.729 44.346 9.195 1.00 22.09 17 MET E N 1
ATOM 5295 C CA . MET E 1 25 ? 61.648 43.277 9.630 1.00 21.96 17 MET E CA 1
ATOM 5296 C C . MET E 1 25 ? 62.472 42.614 8.582 1.00 19.50 17 MET E C 1
ATOM 5297 O O . MET E 1 25 ? 63.595 42.203 8.858 1.00 22.75 17 MET E O 1
ATOM 5302 N N . GLY E 1 26 ? 61.941 42.511 7.377 1.00 20.95 18 GLY E N 1
ATOM 5303 C CA . GLY E 1 26 ? 62.684 42.013 6.250 1.00 18.73 18 GLY E CA 1
ATOM 5304 C C . GLY E 1 26 ? 64.003 42.719 6.084 1.00 20.32 18 GLY E C 1
ATOM 5305 O O . GLY E 1 26 ? 65.064 42.087 6.025 1.00 25.15 18 GLY E O 1
ATOM 5306 N N . TRP E 1 27 ? 63.952 44.052 5.999 1.00 19.42 19 TRP E N 1
ATOM 5307 C CA . TRP E 1 27 ? 65.177 44.826 5.839 1.00 17.57 19 TRP E CA 1
ATOM 5308 C C . TRP E 1 27 ? 66.139 44.587 7.029 1.00 18.31 19 TRP E C 1
ATOM 5309 O O . TRP E 1 27 ? 67.350 44.423 6.870 1.00 19.44 19 TRP E O 1
ATOM 5320 N N . LEU E 1 28 ? 65.578 44.596 8.227 1.00 22.14 20 LEU E N 1
ATOM 5321 C CA . LEU E 1 28 ? 66.356 44.542 9.462 1.00 26.44 20 LEU E CA 1
ATOM 5322 C C . LEU E 1 28 ? 67.155 43.215 9.597 1.00 25.47 20 LEU E C 1
ATOM 5323 O O . LEU E 1 28 ? 68.343 43.209 9.914 1.00 26.39 20 LEU E O 1
ATOM 5328 N N . ILE E 1 29 ? 66.502 42.107 9.306 1.00 26.94 21 ILE E N 1
ATOM 5329 C CA . ILE E 1 29 ? 67.113 40.815 9.443 1.00 29.09 21 ILE E CA 1
ATOM 5330 C C . ILE E 1 29 ? 68.137 40.587 8.349 1.00 29.18 21 ILE E C 1
ATOM 5331 O O . ILE E 1 29 ? 69.102 39.867 8.565 1.00 30.41 21 ILE E O 1
ATOM 5336 N N . LYS E 1 30 ? 67.921 41.189 7.182 1.00 24.94 22 LYS E N 1
ATOM 5337 C CA . LYS E 1 30 ? 68.906 41.189 6.124 1.00 24.67 22 LYS E CA 1
ATOM 5338 C C . LYS E 1 30 ? 70.149 42.012 6.496 1.00 25.23 22 LYS E C 1
ATOM 5339 O O . LYS E 1 30 ? 71.181 41.834 5.876 1.00 23.12 22 LYS E O 1
ATOM 5345 N N . GLY E 1 31 ? 70.062 42.914 7.474 1.00 22.15 23 GLY E N 1
ATOM 5346 C CA . GLY E 1 31 ? 71.213 43.773 7.771 1.00 22.03 23 GLY E CA 1
ATOM 5347 C C . GLY E 1 31 ? 71.154 45.225 7.267 1.00 18.76 23 GLY E C 1
ATOM 5348 O O . GLY E 1 31 ? 72.118 45.943 7.353 1.00 22.72 23 GLY E O 1
ATOM 5349 N N . VAL E 1 32 ? 70.015 45.676 6.758 1.00 21.27 24 VAL E N 1
ATOM 5350 C CA . VAL E 1 32 ? 69.865 47.089 6.415 1.00 18.51 24 VAL E CA 1
ATOM 5351 C C . VAL E 1 32 ? 69.921 47.863 7.746 1.00 17.59 24 VAL E C 1
ATOM 5352 O O . VAL E 1 32 ? 69.171 47.546 8.705 1.00 18.70 24 VAL E O 1
ATOM 5356 N N . PRO E 1 33 ? 70.852 48.816 7.835 1.00 22.26 25 PRO E N 1
ATOM 5357 C CA . PRO E 1 33 ? 71.207 49.380 9.120 1.00 29.36 25 PRO E CA 1
ATOM 5358 C C . PRO E 1 33 ? 70.175 50.226 9.846 1.00 33.22 25 PRO E C 1
ATOM 5359 O O . PRO E 1 33 ? 70.047 50.085 11.098 1.00 42.93 25 PRO E O 1
ATOM 5363 N N . ASN E 1 34 ? 69.459 51.072 9.125 1.00 27.05 26 ASN E N 1
ATOM 5364 C CA . ASN E 1 34 ? 68.399 51.863 9.768 1.00 31.60 26 ASN E CA 1
ATOM 5365 C C . ASN E 1 34 ? 67.103 51.639 9.014 1.00 26.75 26 ASN E C 1
ATOM 5366 O O . ASN E 1 34 ? 66.641 52.510 8.314 1.00 28.80 26 ASN E O 1
ATOM 5368 N N . PRO E 1 35 ? 66.531 50.444 9.137 1.00 21.19 27 PRO E N 1
ATOM 5369 C CA . PRO E 1 35 ? 65.395 50.111 8.318 1.00 18.42 27 PRO E CA 1
ATOM 5370 C C . PRO E 1 35 ? 64.189 51.041 8.604 1.00 20.16 27 PRO E C 1
ATOM 5371 O O . PRO E 1 35 ? 63.962 51.486 9.715 1.00 17.63 27 PRO E O 1
ATOM 5375 N N . GLU E 1 36 ? 63.421 51.301 7.585 1.00 17.70 28 GLU E N 1
ATOM 5376 C CA . GLU E 1 36 ? 62.200 52.046 7.722 1.00 16.94 28 GLU E CA 1
ATOM 5377 C C . GLU E 1 36 ? 61.224 51.405 8.754 1.00 17.14 28 GLU E C 1
ATOM 5378 O O . GLU E 1 36 ? 61.240 50.214 9.005 1.00 16.75 28 GLU E O 1
ATOM 5384 N N . SER E 1 37 ? 60.409 52.240 9.362 1.00 16.98 29 SER E N 1
ATOM 5385 C CA . SER E 1 37 ? 59.280 51.802 10.167 1.00 16.25 29 SER E CA 1
ATOM 5386 C C . SER E 1 37 ? 58.077 51.350 9.320 1.00 19.66 29 SER E C 1
ATOM 5387 O O . SER E 1 37 ? 58.003 51.592 8.076 1.00 15.17 29 SER E O 1
ATOM 5390 N N . VAL E 1 38 ? 57.138 50.678 9.990 1.00 19.25 30 VAL E N 1
ATOM 5391 C CA . VAL E 1 38 ? 55.880 50.319 9.356 1.00 18.74 30 VAL E CA 1
ATOM 5392 C C . VAL E 1 38 ? 55.025 51.565 8.921 1.00 16.57 30 VAL E C 1
ATOM 5393 O O . VAL E 1 38 ? 54.356 51.505 7.903 1.00 18.17 30 VAL E O 1
ATOM 5397 N N . ALA E 1 39 ? 55.046 52.647 9.704 1.00 19.61 31 ALA E N 1
ATOM 5398 C CA . ALA E 1 39 ? 54.497 53.984 9.313 1.00 17.86 31 ALA E CA 1
ATOM 5399 C C . ALA E 1 39 ? 55.181 54.624 8.090 1.00 17.01 31 ALA E C 1
ATOM 5400 O O . ALA E 1 39 ? 54.527 55.179 7.214 1.00 17.27 31 ALA E O 1
ATOM 5402 N N . ASP E 1 40 ? 56.492 54.561 8.022 1.00 15.02 32 ASP E N 1
ATOM 5403 C CA . ASP E 1 40 ? 57.205 55.059 6.858 1.00 14.19 32 ASP E CA 1
ATOM 5404 C C . ASP E 1 40 ? 56.647 54.364 5.588 1.00 19.21 32 ASP E C 1
ATOM 5405 O O . ASP E 1 40 ? 56.366 54.995 4.572 1.00 20.56 32 ASP E O 1
ATOM 5410 N N . HIS E 1 41 ? 56.548 53.047 5.672 1.00 18.82 33 HIS E N 1
ATOM 5411 C CA . HIS E 1 41 ? 56.054 52.196 4.608 1.00 17.99 33 HIS E CA 1
ATOM 5412 C C . HIS E 1 41 ? 54.594 52.469 4.286 1.00 17.99 33 HIS E C 1
ATOM 5413 O O . HIS E 1 41 ? 54.243 52.658 3.109 1.00 16.04 33 HIS E O 1
ATOM 5420 N N . SER E 1 42 ? 53.755 52.471 5.323 1.00 18.08 34 SER E N 1
ATOM 5421 C CA . SER E 1 42 ? 52.344 52.771 5.163 1.00 18.90 34 SER E CA 1
ATOM 5422 C C . SER E 1 42 ? 52.120 54.172 4.583 1.00 19.97 34 SER E C 1
ATOM 5423 O O . SER E 1 42 ? 51.172 54.356 3.821 1.00 18.81 34 SER E O 1
ATOM 5426 N N . TYR E 1 43 ? 52.945 55.158 4.958 1.00 17.24 35 TYR E N 1
ATOM 5427 C CA . TYR E 1 43 ? 52.848 56.485 4.344 1.00 14.63 35 TYR E CA 1
ATOM 5428 C C . TYR E 1 43 ? 52.986 56.372 2.819 1.00 16.01 35 TYR E C 1
ATOM 5429 O O . TYR E 1 43 ? 52.142 56.877 2.073 1.00 13.89 35 TYR E O 1
ATOM 5438 N N . ARG E 1 44 ? 54.069 55.782 2.352 1.00 15.89 36 ARG E N 1
ATOM 5439 C CA . ARG E 1 44 ? 54.303 55.791 0.941 1.00 17.35 36 ARG E CA 1
ATOM 5440 C C . ARG E 1 44 ? 53.362 54.855 0.157 1.00 19.67 36 ARG E C 1
ATOM 5441 O O . ARG E 1 44 ? 53.070 55.112 -1.004 1.00 22.61 36 ARG E O 1
ATOM 5449 N N . VAL E 1 45 ? 52.892 53.789 0.796 1.00 22.19 37 VAL E N 1
ATOM 5450 C CA . VAL E 1 45 ? 51.817 52.989 0.253 1.00 20.08 37 VAL E CA 1
ATOM 5451 C C . VAL E 1 45 ? 50.568 53.901 0.011 1.00 21.98 37 VAL E C 1
ATOM 5452 O O . VAL E 1 45 ? 49.963 53.818 -1.040 1.00 22.25 37 VAL E O 1
ATOM 5456 N N . ALA E 1 46 ? 50.198 54.771 0.962 1.00 19.74 38 ALA E N 1
ATOM 5457 C CA . ALA E 1 46 ? 49.085 55.688 0.740 1.00 19.91 38 ALA E CA 1
ATOM 5458 C C . ALA E 1 46 ? 49.359 56.653 -0.414 1.00 23.96 38 ALA E C 1
ATOM 5459 O O . ALA E 1 46 ? 48.474 56.878 -1.258 1.00 25.84 38 ALA E O 1
ATOM 5461 N N . PHE E 1 47 ? 50.575 57.210 -0.467 1.00 21.57 39 PHE E N 1
ATOM 5462 C CA . PHE E 1 47 ? 50.970 58.076 -1.581 1.00 21.51 39 PHE E CA 1
ATOM 5463 C C . PHE E 1 47 ? 50.919 57.351 -2.958 1.00 20.38 39 PHE E C 1
ATOM 5464 O O . PHE E 1 47 ? 50.441 57.903 -3.966 1.00 18.82 39 PHE E O 1
ATOM 5472 N N . ILE E 1 48 ? 51.452 56.140 -3.008 1.00 21.59 40 ILE E N 1
ATOM 5473 C CA . ILE E 1 48 ? 51.442 55.364 -4.256 1.00 22.03 40 ILE E CA 1
ATOM 5474 C C . ILE E 1 48 ? 50.004 55.046 -4.660 1.00 18.30 40 ILE E C 1
ATOM 5475 O O . ILE E 1 48 ? 49.676 55.171 -5.792 1.00 18.04 40 ILE E O 1
ATOM 5480 N N . THR E 1 49 ? 49.146 54.717 -3.703 1.00 21.48 41 THR E N 1
ATOM 5481 C CA . THR E 1 49 ? 47.741 54.440 -3.966 1.00 22.76 41 THR E CA 1
ATOM 5482 C C . THR E 1 49 ? 47.046 55.682 -4.610 1.00 24.01 41 THR E C 1
ATOM 5483 O O . THR E 1 49 ? 46.367 55.587 -5.628 1.00 21.46 41 THR E O 1
ATOM 5487 N N . LEU E 1 50 ? 47.253 56.847 -4.014 1.00 26.08 42 LEU E N 1
ATOM 5488 C CA . LEU E 1 50 ? 46.723 58.115 -4.536 1.00 25.99 42 LEU E CA 1
ATOM 5489 C C . LEU E 1 50 ? 47.156 58.360 -5.963 1.00 26.96 42 LEU E C 1
ATOM 5490 O O . LEU E 1 50 ? 46.350 58.639 -6.823 1.00 26.53 42 LEU E O 1
ATOM 5495 N N . LEU E 1 51 ? 48.452 58.237 -6.193 1.00 26.50 43 LEU E N 1
ATOM 5496 C CA . LEU E 1 51 ? 49.043 58.392 -7.509 1.00 27.34 43 LEU E CA 1
ATOM 5497 C C . LEU E 1 51 ? 48.475 57.393 -8.529 1.00 30.16 43 LEU E C 1
ATOM 5498 O O . LEU E 1 51 ? 48.100 57.773 -9.627 1.00 27.75 43 LEU E O 1
ATOM 5503 N N . LEU E 1 52 ? 48.432 56.104 -8.168 1.00 28.72 44 LEU E N 1
ATOM 5504 C CA . LEU E 1 52 ? 47.984 55.082 -9.106 1.00 28.59 44 LEU E CA 1
ATOM 5505 C C . LEU E 1 52 ? 46.470 55.186 -9.320 1.00 31.50 44 LEU E C 1
ATOM 5506 O O . LEU E 1 52 ? 46.019 54.907 -10.409 1.00 26.40 44 LEU E O 1
ATOM 5511 N N . ALA E 1 53 ? 45.698 55.558 -8.273 1.00 30.52 45 ALA E N 1
ATOM 5512 C CA . ALA E 1 53 ? 44.263 55.817 -8.431 1.00 31.14 45 ALA E CA 1
ATOM 5513 C C . ALA E 1 53 ? 43.973 56.920 -9.461 1.00 34.93 45 ALA E C 1
ATOM 5514 O O . ALA E 1 53 ? 42.938 56.868 -10.142 1.00 32.76 45 ALA E O 1
ATOM 5516 N N . GLU E 1 54 ? 44.881 57.890 -9.600 1.00 38.26 46 GLU E N 1
ATOM 5517 C CA . GLU E 1 54 ? 44.710 58.976 -10.576 1.00 42.75 46 GLU E CA 1
ATOM 5518 C C . GLU E 1 54 ? 45.041 58.501 -11.979 1.00 42.52 46 GLU E C 1
ATOM 5519 O O . GLU E 1 54 ? 44.341 58.840 -12.929 1.00 39.67 46 GLU E O 1
ATOM 5525 N N . GLU E 1 55 ? 46.092 57.706 -12.105 1.00 45.09 47 GLU E N 1
ATOM 5526 C CA . GLU E 1 55 ? 46.432 57.087 -13.390 1.00 46.99 47 GLU E CA 1
ATOM 5527 C C . GLU E 1 55 ? 45.334 56.099 -13.879 1.00 48.24 47 GLU E C 1
ATOM 5528 O O . GLU E 1 55 ? 45.083 55.983 -15.085 1.00 49.08 47 GLU E O 1
ATOM 5534 N N . LEU E 1 56 ? 44.689 55.397 -12.952 1.00 44.82 48 LEU E N 1
ATOM 5535 C CA . LEU E 1 56 ? 43.548 54.572 -13.292 1.00 43.59 48 LEU E CA 1
ATOM 5536 C C . LEU E 1 56 ? 42.373 55.452 -13.796 1.00 44.32 48 LEU E C 1
ATOM 5537 O O . LEU E 1 56 ? 41.827 55.186 -14.854 1.00 43.00 48 LEU E O 1
ATOM 5542 N N . LYS E 1 57 ? 42.009 56.487 -13.046 1.00 47.87 49 LYS E N 1
ATOM 5543 C CA . LYS E 1 57 ? 40.981 57.455 -13.475 1.00 53.16 49 LYS E CA 1
ATOM 5544 C C . LYS E 1 57 ? 41.178 57.903 -14.931 1.00 55.07 49 LYS E C 1
ATOM 5545 O O . LYS E 1 57 ? 40.238 57.829 -15.717 1.00 56.02 49 LYS E O 1
ATOM 5549 N N . LYS E 1 58 ? 42.396 58.342 -15.272 1.00 56.88 50 LYS E N 1
ATOM 5550 C CA . LYS E 1 58 ? 42.772 58.738 -16.652 1.00 57.71 50 LYS E CA 1
ATOM 5551 C C . LYS E 1 58 ? 42.411 57.662 -17.678 1.00 58.97 50 LYS E C 1
ATOM 5552 O O . LYS E 1 58 ? 41.843 57.964 -18.740 1.00 60.86 50 LYS E O 1
ATOM 5555 N N . LYS E 1 59 ? 42.755 56.415 -17.358 1.00 57.47 51 LYS E N 1
ATOM 5556 C CA . LYS E 1 59 ? 42.459 55.266 -18.215 1.00 55.31 51 LYS E CA 1
ATOM 5557 C C . LYS E 1 59 ? 40.949 54.880 -18.214 1.00 53.02 51 LYS E C 1
ATOM 5558 O O . LYS E 1 59 ? 40.568 53.834 -18.735 1.00 54.06 51 LYS E O 1
ATOM 5563 N N . GLY E 1 60 ? 40.107 55.708 -17.617 1.00 49.39 52 GLY E N 1
ATOM 5564 C CA . GLY E 1 60 ? 38.685 55.430 -17.540 1.00 51.59 52 GLY E CA 1
ATOM 5565 C C . GLY E 1 60 ? 38.299 54.246 -16.676 1.00 51.17 52 GLY E C 1
ATOM 5566 O O . GLY E 1 60 ? 37.239 53.641 -16.883 1.00 51.18 52 GLY E O 1
ATOM 5567 N N . VAL E 1 61 ? 39.152 53.914 -15.706 1.00 49.88 53 VAL E N 1
ATOM 5568 C CA . VAL E 1 61 ? 38.838 52.892 -14.718 1.00 46.68 53 VAL E CA 1
ATOM 5569 C C . VAL E 1 61 ? 38.247 53.567 -13.478 1.00 47.94 53 VAL E C 1
ATOM 5570 O O . VAL E 1 61 ? 38.751 54.587 -13.011 1.00 49.35 53 VAL E O 1
ATOM 5574 N N . GLU E 1 62 ? 37.177 52.984 -12.946 1.00 46.76 54 GLU E N 1
ATOM 5575 C CA . GLU E 1 62 ? 36.491 53.553 -11.814 1.00 46.69 54 GLU E CA 1
ATOM 5576 C C . GLU E 1 62 ? 37.162 53.070 -10.522 1.00 44.85 54 GLU E C 1
ATOM 5577 O O . GLU E 1 62 ? 37.359 51.882 -10.334 1.00 46.58 54 GLU E O 1
ATOM 5579 N N . ILE E 1 63 ? 37.526 54.001 -9.650 1.00 42.97 55 ILE E N 1
ATOM 5580 C CA . ILE E 1 63 ? 38.136 53.677 -8.362 1.00 41.25 55 ILE E CA 1
ATOM 5581 C C . ILE E 1 63 ? 37.476 54.538 -7.292 1.00 37.66 55 ILE E C 1
ATOM 5582 O O . ILE E 1 63 ? 37.456 55.764 -7.408 1.00 34.84 55 ILE E O 1
ATOM 5587 N N . ASP E 1 64 ? 36.934 53.902 -6.262 1.00 32.79 56 ASP E N 1
ATOM 5588 C CA . ASP E 1 64 ? 36.536 54.636 -5.079 1.00 32.35 56 ASP E CA 1
ATOM 5589 C C . ASP E 1 64 ? 37.838 55.007 -4.310 1.00 33.23 56 ASP E C 1
ATOM 5590 O O . ASP E 1 64 ? 38.389 54.179 -3.535 1.00 32.95 56 ASP E O 1
ATOM 5595 N N . VAL E 1 65 ? 38.327 56.231 -4.579 1.00 28.31 57 VAL E N 1
ATOM 5596 C CA . VAL E 1 65 ? 39.617 56.739 -4.115 1.00 30.50 57 VAL E CA 1
ATOM 5597 C C . VAL E 1 65 ? 39.592 56.913 -2.608 1.00 32.18 57 VAL E C 1
ATOM 5598 O O . VAL E 1 65 ? 40.567 56.602 -1.938 1.00 31.08 57 VAL E O 1
ATOM 5602 N N . GLU E 1 66 ? 38.474 57.407 -2.075 1.00 33.54 58 GLU E N 1
ATOM 5603 C CA . GLU E 1 66 ? 38.298 57.518 -0.619 1.00 32.66 58 GLU E CA 1
ATOM 5604 C C . GLU E 1 66 ? 38.484 56.160 0.074 1.00 32.70 58 GLU E C 1
ATOM 5605 O O . GLU E 1 66 ? 39.186 56.053 1.064 1.00 33.21 58 GLU E O 1
ATOM 5611 N N . LYS E 1 67 ? 37.846 55.133 -0.467 1.00 29.59 59 LYS E N 1
ATOM 5612 C CA . LYS E 1 67 ? 37.965 53.792 0.050 1.00 32.12 59 LYS E CA 1
ATOM 5613 C C . LYS E 1 67 ? 39.386 53.240 -0.096 1.00 24.27 59 LYS E C 1
ATOM 5614 O O . LYS E 1 67 ? 39.902 52.601 0.819 1.00 24.38 59 LYS E O 1
ATOM 5620 N N . ALA E 1 68 ? 39.984 53.449 -1.257 1.00 25.38 60 ALA E N 1
ATOM 5621 C CA . ALA E 1 68 ? 41.347 52.969 -1.513 1.00 24.20 60 ALA E CA 1
ATOM 5622 C C . ALA E 1 68 ? 42.376 53.639 -0.554 1.00 24.12 60 ALA E C 1
ATOM 5623 O O . ALA E 1 68 ? 43.242 52.963 -0.006 1.00 23.24 60 ALA E O 1
ATOM 5625 N N . LEU E 1 69 ? 42.225 54.942 -0.312 1.00 22.25 61 LEU E N 1
ATOM 5626 C CA . LEU E 1 69 ? 43.069 55.662 0.654 1.00 25.04 61 LEU E CA 1
ATOM 5627 C C . LEU E 1 69 ? 42.844 55.194 2.102 1.00 23.68 61 LEU E C 1
ATOM 5628 O O . LEU E 1 69 ? 43.788 54.985 2.852 1.00 23.67 61 LEU E O 1
ATOM 5633 N N . LYS E 1 70 ? 41.595 54.978 2.469 1.00 24.81 62 LYS E N 1
ATOM 5634 C CA . LYS E 1 70 ? 41.294 54.405 3.763 1.00 27.63 62 LYS E CA 1
ATOM 5635 C C . LYS E 1 70 ? 41.940 53.049 3.912 1.00 26.01 62 LYS E C 1
ATOM 5636 O O . LYS E 1 70 ? 42.506 52.753 4.952 1.00 27.90 62 LYS E O 1
ATOM 5642 N N . ILE E 1 71 ? 41.837 52.208 2.892 1.00 26.13 63 ILE E N 1
ATOM 5643 C CA . ILE E 1 71 ? 42.422 50.886 2.985 1.00 23.95 63 ILE E CA 1
ATOM 5644 C C . ILE E 1 71 ? 43.918 50.976 3.168 1.00 24.18 63 ILE E C 1
ATOM 5645 O O . ILE E 1 71 ? 44.475 50.253 3.981 1.00 28.10 63 ILE E O 1
ATOM 5650 N N . ALA E 1 72 ? 44.579 51.834 2.402 1.00 25.15 64 ALA E N 1
ATOM 5651 C CA . ALA E 1 72 ? 46.036 51.943 2.489 1.00 22.32 64 ALA E CA 1
ATOM 5652 C C . ALA E 1 72 ? 46.462 52.366 3.888 1.00 23.22 64 ALA E C 1
ATOM 5653 O O . ALA E 1 72 ? 47.442 51.831 4.424 1.00 19.80 64 ALA E O 1
ATOM 5655 N N . ILE E 1 73 ? 45.713 53.303 4.479 1.00 22.70 65 ILE E N 1
ATOM 5656 C CA . ILE E 1 73 ? 46.028 53.797 5.818 1.00 23.81 65 ILE E CA 1
ATOM 5657 C C . ILE E 1 73 ? 45.982 52.703 6.880 1.00 23.98 65 ILE E C 1
ATOM 5658 O O . ILE E 1 73 ? 46.842 52.667 7.762 1.00 25.42 65 ILE E O 1
ATOM 5663 N N . ILE E 1 74 ? 45.025 51.782 6.763 1.00 27.54 66 ILE E N 1
ATOM 5664 C CA . ILE E 1 74 ? 44.771 50.781 7.822 1.00 26.52 66 ILE E CA 1
ATOM 5665 C C . ILE E 1 74 ? 45.360 49.432 7.534 1.00 24.23 66 ILE E C 1
ATOM 5666 O O . ILE E 1 74 ? 45.323 48.591 8.401 1.00 28.25 66 ILE E O 1
ATOM 5671 N N . HIS E 1 75 ? 45.976 49.240 6.363 1.00 23.76 67 HIS E N 1
ATOM 5672 C CA . HIS E 1 75 ? 46.246 47.890 5.877 1.00 24.91 67 HIS E CA 1
ATOM 5673 C C . HIS E 1 75 ? 47.245 47.137 6.747 1.00 27.88 67 HIS E C 1
ATOM 5674 O O . HIS E 1 75 ? 47.193 45.922 6.819 1.00 31.23 67 HIS E O 1
ATOM 5681 N N . ASP E 1 76 ? 48.144 47.873 7.395 1.00 27.86 68 ASP E N 1
ATOM 5682 C CA . ASP E 1 76 ? 49.167 47.297 8.279 1.00 27.18 68 ASP E CA 1
ATOM 5683 C C . ASP E 1 76 ? 49.037 47.771 9.735 1.00 25.12 68 ASP E C 1
ATOM 5684 O O . ASP E 1 76 ? 49.950 47.561 10.524 1.00 24.52 68 ASP E O 1
ATOM 5689 N N . LEU E 1 77 ? 47.905 48.386 10.083 1.00 24.58 69 LEU E N 1
ATOM 5690 C CA . LEU E 1 77 ? 47.623 48.888 11.452 1.00 26.42 69 LEU E CA 1
ATOM 5691 C C . LEU E 1 77 ? 47.523 47.787 12.501 1.00 25.98 69 LEU E C 1
ATOM 5692 O O . LEU E 1 77 ? 47.838 48.004 13.673 1.00 27.83 69 LEU E O 1
ATOM 5697 N N . GLY E 1 78 ? 47.097 46.606 12.075 1.00 26.50 70 GLY E N 1
ATOM 5698 C CA . GLY E 1 78 ? 47.193 45.395 12.897 1.00 26.26 70 GLY E CA 1
ATOM 5699 C C . GLY E 1 78 ? 48.601 45.081 13.367 1.00 27.36 70 GLY E C 1
ATOM 5700 O O . GLY E 1 78 ? 48.780 44.543 14.474 1.00 26.35 70 GLY E O 1
ATOM 5701 N N . GLU E 1 79 ? 49.608 45.436 12.554 1.00 26.35 71 GLU E N 1
ATOM 5702 C CA . GLU E 1 79 ? 51.001 45.254 12.951 1.00 25.78 71 GLU E CA 1
ATOM 5703 C C . GLU E 1 79 ? 51.434 46.133 14.133 1.00 26.98 71 GLU E C 1
ATOM 5704 O O . GLU E 1 79 ? 52.495 45.899 14.714 1.00 29.25 71 GLU E O 1
ATOM 5710 N N . ALA E 1 80 ? 50.613 47.106 14.533 1.00 25.02 72 ALA E N 1
ATOM 5711 C CA . ALA E 1 80 ? 50.859 47.801 15.801 1.00 25.11 72 ALA E CA 1
ATOM 5712 C C . ALA E 1 80 ? 50.746 46.858 17.001 1.00 26.29 72 ALA E C 1
ATOM 5713 O O . ALA E 1 80 ? 51.394 47.075 18.029 1.00 27.95 72 ALA E O 1
ATOM 5715 N N . ILE E 1 81 ? 49.928 45.813 16.854 1.00 28.89 73 ILE E N 1
ATOM 5716 C CA . ILE E 1 81 ? 49.710 44.795 17.881 1.00 28.55 73 ILE E CA 1
ATOM 5717 C C . ILE E 1 81 ? 50.575 43.535 17.606 1.00 30.58 73 ILE E C 1
ATOM 5718 O O . ILE E 1 81 ? 51.262 43.011 18.504 1.00 28.48 73 ILE E O 1
ATOM 5723 N N . ILE E 1 82 ? 50.566 43.110 16.346 1.00 28.61 74 ILE E N 1
ATOM 5724 C CA . ILE E 1 82 ? 51.189 41.870 15.919 1.00 30.10 74 ILE E CA 1
ATOM 5725 C C . ILE E 1 82 ? 52.704 41.972 15.650 1.00 28.96 74 ILE E C 1
ATOM 5726 O O . ILE E 1 82 ? 53.407 40.960 15.737 1.00 28.36 74 ILE E O 1
ATOM 5731 N N . THR E 1 83 ? 53.179 43.207 15.437 1.00 32.55 75 THR E N 1
ATOM 5732 C CA . THR E 1 83 ? 54.470 43.557 14.778 1.00 27.60 75 THR E CA 1
ATOM 5733 C C . THR E 1 83 ? 54.461 43.106 13.317 1.00 26.54 75 THR E C 1
ATOM 5734 O O . THR E 1 83 ? 53.505 42.488 12.848 1.00 24.58 75 THR E O 1
ATOM 5738 N N . ASP E 1 84 ? 55.537 43.427 12.604 1.00 28.02 76 ASP E N 1
ATOM 5739 C CA . ASP E 1 84 ? 55.694 43.094 11.192 1.00 29.32 76 ASP E CA 1
ATOM 5740 C C . ASP E 1 84 ? 56.456 41.767 11.054 1.00 31.55 76 ASP E C 1
ATOM 5741 O O . ASP E 1 84 ? 57.676 41.744 10.997 1.00 32.87 76 ASP E O 1
ATOM 5746 N N . LEU E 1 85 ? 55.720 40.672 10.977 1.00 31.70 77 LEU E N 1
ATOM 5747 C CA . LEU E 1 85 ? 56.300 39.339 10.979 1.00 31.06 77 LEU E CA 1
ATOM 5748 C C . LEU E 1 85 ? 56.983 39.072 9.664 1.00 31.05 77 LEU E C 1
ATOM 5749 O O . LEU E 1 85 ? 56.348 39.208 8.608 1.00 30.49 77 LEU E O 1
ATOM 5754 N N . PRO E 1 86 ? 58.270 38.667 9.710 1.00 29.01 78 PRO E N 1
ATOM 5755 C CA . PRO E 1 86 ? 58.999 38.363 8.469 1.00 30.35 78 PRO E CA 1
ATOM 5756 C C . PRO E 1 86 ? 58.535 37.030 7.849 1.00 29.59 78 PRO E C 1
ATOM 5757 O O . PRO E 1 86 ? 57.849 36.250 8.508 1.00 26.53 78 PRO E O 1
ATOM 5761 N N . LEU E 1 87 ? 58.873 36.811 6.580 1.00 30.34 79 LEU E N 1
ATOM 5762 C CA . LEU E 1 87 ? 58.502 35.584 5.871 1.00 32.97 79 LEU E CA 1
ATOM 5763 C C . LEU E 1 87 ? 58.876 34.294 6.641 1.00 31.06 79 LEU E C 1
ATOM 5764 O O . LEU E 1 87 ? 58.079 33.357 6.724 1.00 34.21 79 LEU E O 1
ATOM 5769 N N . SER E 1 88 ? 60.068 34.278 7.232 1.00 30.39 80 SER E N 1
ATOM 5770 C CA . SER E 1 88 ? 60.549 33.160 8.044 1.00 29.53 80 SER E CA 1
ATOM 5771 C C . SER E 1 88 ? 59.526 32.766 9.098 1.00 29.49 80 SER E C 1
ATOM 5772 O O . SER E 1 88 ? 59.166 31.588 9.212 1.00 30.92 80 SER E O 1
ATOM 5775 N N . ALA E 1 89 ? 59.033 33.765 9.824 1.00 29.24 81 ALA E N 1
ATOM 5776 C CA . ALA E 1 89 ? 58.015 33.558 10.845 1.00 32.55 81 ALA E CA 1
ATOM 5777 C C . ALA E 1 89 ? 56.635 33.138 10.270 1.00 33.68 81 ALA E C 1
ATOM 5778 O O . ALA E 1 89 ? 55.847 32.472 10.946 1.00 32.86 81 ALA E O 1
ATOM 5780 N N . GLN E 1 90 ? 56.344 33.559 9.045 1.00 34.97 82 GLN E N 1
ATOM 5781 C CA . GLN E 1 90 ? 55.053 33.290 8.419 1.00 37.16 82 GLN E CA 1
ATOM 5782 C C . GLN E 1 90 ? 54.918 31.817 8.034 1.00 37.55 82 GLN E C 1
ATOM 5783 O O . GLN E 1 90 ? 53.818 31.356 7.754 1.00 37.79 82 GLN E O 1
ATOM 5789 N N . LYS E 1 91 ? 56.037 31.086 8.027 1.00 38.72 83 LYS E N 1
ATOM 5790 C CA . LYS E 1 91 ? 56.011 29.636 7.835 1.00 39.29 83 LYS E CA 1
ATOM 5791 C C . LYS E 1 91 ? 55.318 28.936 9.029 1.00 39.13 83 LYS E C 1
ATOM 5792 O O . LYS E 1 91 ? 54.788 27.845 8.873 1.00 37.51 83 LYS E O 1
ATOM 5794 N N . TYR E 1 92 ? 55.302 29.602 10.192 1.00 33.37 84 TYR E N 1
ATOM 5795 C CA . TYR E 1 92 ? 54.824 29.030 11.448 1.00 34.08 84 TYR E CA 1
ATOM 5796 C C . TYR E 1 92 ? 53.629 29.739 12.009 1.00 34.61 84 TYR E C 1
ATOM 5797 O O . TYR E 1 92 ? 52.944 29.194 12.872 1.00 34.81 84 TYR E O 1
ATOM 5806 N N . LEU E 1 93 ? 53.393 30.969 11.560 1.00 36.29 85 LEU E N 1
ATOM 5807 C CA . LEU E 1 93 ? 52.335 31.785 12.114 1.00 40.77 85 LEU E CA 1
ATOM 5808 C C . LEU E 1 93 ? 51.504 32.390 10.996 1.00 40.93 85 LEU E C 1
ATOM 5809 O O . LEU E 1 93 ? 52.051 32.765 9.976 1.00 40.79 85 LEU E O 1
ATOM 5814 N N . ASN E 1 94 ? 50.187 32.495 11.198 1.00 45.15 86 ASN E N 1
ATOM 5815 C CA . ASN E 1 94 ? 49.309 33.160 10.219 1.00 48.02 86 ASN E CA 1
ATOM 5816 C C . ASN E 1 94 ? 49.242 34.668 10.477 1.00 44.53 86 ASN E C 1
ATOM 5817 O O . ASN E 1 94 ? 48.462 35.163 11.305 1.00 43.57 86 ASN E O 1
ATOM 5822 N N . LYS E 1 95 ? 50.068 35.377 9.726 1.00 42.89 87 LYS E N 1
ATOM 5823 C CA . LYS E 1 95 ? 50.175 36.833 9.791 1.00 40.48 87 LYS E CA 1
ATOM 5824 C C . LYS E 1 95 ? 48.805 37.553 9.647 1.00 36.72 87 LYS E C 1
ATOM 5825 O O . LYS E 1 95 ? 48.380 38.313 10.550 1.00 37.09 87 LYS E O 1
ATOM 5831 N N . GLU E 1 96 ? 48.131 37.300 8.529 1.00 35.76 88 GLU E N 1
ATOM 5832 C CA . GLU E 1 96 ? 46.916 38.048 8.131 1.00 39.34 88 GLU E CA 1
ATOM 5833 C C . GLU E 1 96 ? 45.726 37.787 9.092 1.00 37.84 88 GLU E C 1
ATOM 5834 O O . GLU E 1 96 ? 44.953 38.690 9.417 1.00 39.25 88 GLU E O 1
ATOM 5836 N N . GLU E 1 97 ? 45.631 36.550 9.564 1.00 39.13 89 GLU E N 1
ATOM 5837 C CA . GLU E 1 97 ? 44.595 36.129 10.502 1.00 45.35 89 GLU E CA 1
ATOM 5838 C C . GLU E 1 97 ? 44.760 36.830 11.852 1.00 39.97 89 GLU E C 1
ATOM 5839 O O . GLU E 1 97 ? 43.785 37.354 12.424 1.00 38.10 89 GLU E O 1
ATOM 5845 N N . ALA E 1 98 ? 46.001 36.848 12.344 1.00 36.89 90 ALA E N 1
ATOM 5846 C CA . ALA E 1 98 ? 46.350 37.545 13.592 1.00 35.58 90 ALA E CA 1
ATOM 5847 C C . ALA E 1 98 ? 46.082 39.049 13.522 1.00 33.82 90 ALA E C 1
ATOM 5848 O O . ALA E 1 98 ? 45.495 39.617 14.440 1.00 31.74 90 ALA E O 1
ATOM 5850 N N . GLU E 1 99 ? 46.481 39.673 12.414 1.00 36.90 91 GLU E N 1
ATOM 5851 C CA . GLU E 1 99 ? 46.197 41.107 12.164 1.00 38.28 91 GLU E CA 1
ATOM 5852 C C . GLU E 1 99 ? 44.692 41.399 12.119 1.00 37.29 91 GLU E C 1
ATOM 5853 O O . GLU E 1 99 ? 44.216 42.347 12.762 1.00 36.57 91 GLU E O 1
ATOM 5859 N N . ALA E 1 100 ? 43.955 40.572 11.377 1.00 37.83 92 ALA E N 1
ATOM 5860 C CA . ALA E 1 100 ? 42.477 40.642 11.348 1.00 38.19 92 ALA E CA 1
ATOM 5861 C C . ALA E 1 100 ? 41.854 40.515 12.745 1.00 35.24 92 ALA E C 1
ATOM 5862 O O . ALA E 1 100 ? 40.999 41.318 13.116 1.00 35.21 92 ALA E O 1
ATOM 5864 N N . LYS E 1 101 ? 42.290 39.531 13.529 1.00 37.46 93 LYS E N 1
ATOM 5865 C CA . LYS E 1 101 ? 41.795 39.392 14.918 1.00 40.03 93 LYS E CA 1
ATOM 5866 C C . LYS E 1 101 ? 42.061 40.652 15.763 1.00 39.84 93 LYS E C 1
ATOM 5867 O O . LYS E 1 101 ? 41.149 41.209 16.393 1.00 42.74 93 LYS E O 1
ATOM 5870 N N . ALA E 1 102 ? 43.325 41.079 15.780 1.00 38.90 94 ALA E N 1
ATOM 5871 C CA . ALA E 1 102 ? 43.742 42.286 16.482 1.00 35.49 94 ALA E CA 1
ATOM 5872 C C . ALA E 1 102 ? 42.924 43.485 16.043 1.00 35.98 94 ALA E C 1
ATOM 5873 O O . ALA E 1 102 ? 42.464 44.239 16.864 1.00 31.59 94 ALA E O 1
ATOM 5875 N N . LEU E 1 103 ? 42.764 43.686 14.743 1.00 41.11 95 LEU E N 1
ATOM 5876 C CA . LEU E 1 103 ? 42.026 44.867 14.284 1.00 45.69 95 LEU E CA 1
ATOM 5877 C C . LEU E 1 103 ? 40.556 44.821 14.694 1.00 46.04 95 LEU E C 1
ATOM 5878 O O . LEU E 1 103 ? 39.976 45.857 15.013 1.00 46.23 95 LEU E O 1
ATOM 5883 N N . LYS E 1 104 ? 39.964 43.625 14.662 1.00 47.35 96 LYS E N 1
ATOM 5884 C CA . LYS E 1 104 ? 38.568 43.430 15.071 1.00 49.44 96 LYS E CA 1
ATOM 5885 C C . LYS E 1 104 ? 38.358 43.915 16.509 1.00 51.04 96 LYS E C 1
ATOM 5886 O O . LYS E 1 104 ? 37.331 44.532 16.803 1.00 52.33 96 LYS E O 1
ATOM 5889 N N . ASP E 1 105 ? 39.352 43.662 17.375 1.00 51.57 97 ASP E N 1
ATOM 5890 C CA . ASP E 1 105 ? 39.360 44.128 18.779 1.00 51.80 97 ASP E CA 1
ATOM 5891 C C . ASP E 1 105 ? 39.416 45.638 18.961 1.00 53.22 97 ASP E C 1
ATOM 5892 O O . ASP E 1 105 ? 38.621 46.203 19.722 1.00 55.60 97 ASP E O 1
ATOM 5897 N N . VAL E 1 106 ? 40.343 46.295 18.273 1.00 50.75 98 VAL E N 1
ATOM 5898 C CA . VAL E 1 106 ? 40.590 47.727 18.496 1.00 50.87 98 VAL E CA 1
ATOM 5899 C C . VAL E 1 106 ? 39.877 48.628 17.492 1.00 50.49 98 VAL E C 1
ATOM 5900 O O . VAL E 1 106 ? 39.502 49.757 17.831 1.00 48.35 98 VAL E O 1
ATOM 5904 N N . LEU E 1 107 ? 39.726 48.154 16.257 1.00 49.50 99 LEU E N 1
ATOM 5905 C CA . LEU E 1 107 ? 39.130 48.968 15.196 1.00 52.22 99 LEU E CA 1
ATOM 5906 C C . LEU E 1 107 ? 38.128 48.143 14.388 1.00 51.46 99 LEU E C 1
ATOM 5907 O O . LEU E 1 107 ? 38.312 47.943 13.187 1.00 50.04 99 LEU E O 1
ATOM 5912 N N . PRO E 1 108 ? 37.054 47.662 15.058 1.00 51.22 100 PRO E N 1
ATOM 5913 C CA . PRO E 1 108 ? 36.062 46.813 14.396 1.00 52.90 100 PRO E CA 1
ATOM 5914 C C . PRO E 1 108 ? 35.411 47.520 13.204 1.00 53.59 100 PRO E C 1
ATOM 5915 O O . PRO E 1 108 ? 34.955 46.871 12.257 1.00 51.93 100 PRO E O 1
ATOM 5919 N N . GLU E 1 109 ? 35.375 48.850 13.280 1.00 55.97 101 GLU E N 1
ATOM 5920 C CA . GLU E 1 109 ? 34.888 49.708 12.203 1.00 57.87 101 GLU E CA 1
ATOM 5921 C C . GLU E 1 109 ? 35.702 49.597 10.904 1.00 55.78 101 GLU E C 1
ATOM 5922 O O . GLU E 1 109 ? 35.220 49.992 9.859 1.00 54.08 101 GLU E O 1
ATOM 5928 N N . TYR E 1 110 ? 36.927 49.065 10.984 1.00 57.33 102 TYR E N 1
ATOM 5929 C CA . TYR E 1 110 ? 37.795 48.883 9.811 1.00 57.17 102 TYR E CA 1
ATOM 5930 C C . TYR E 1 110 ? 38.020 47.406 9.472 1.00 55.71 102 TYR E C 1
ATOM 5931 O O . TYR E 1 110 ? 38.962 47.053 8.747 1.00 54.68 102 TYR E O 1
ATOM 5940 N N . THR E 1 111 ? 37.139 46.544 9.983 1.00 53.91 103 THR E N 1
ATOM 5941 C CA . THR E 1 111 ? 37.223 45.093 9.736 1.00 50.99 103 THR E CA 1
ATOM 5942 C C . THR E 1 111 ? 36.957 44.747 8.256 1.00 47.41 103 THR E C 1
ATOM 5943 O O . THR E 1 111 ? 37.664 43.919 7.676 1.00 45.94 103 THR E O 1
ATOM 5947 N N . GLU E 1 112 ? 35.949 45.378 7.658 1.00 44.93 104 GLU E N 1
ATOM 5948 C CA . GLU E 1 112 ? 35.625 45.154 6.248 1.00 45.19 104 GLU E CA 1
ATOM 5949 C C . GLU E 1 112 ? 36.719 45.654 5.294 1.00 43.44 104 GLU E C 1
ATOM 5950 O O . GLU E 1 112 ? 37.033 44.992 4.297 1.00 43.84 104 GLU E O 1
ATOM 5953 N N . LEU E 1 113 ? 37.288 46.824 5.586 1.00 39.97 105 LEU E N 1
ATOM 5954 C CA . LEU E 1 113 ? 38.341 47.399 4.736 1.00 38.00 105 LEU E CA 1
ATOM 5955 C C . LEU E 1 113 ? 39.565 46.505 4.705 1.00 36.46 105 LEU E C 1
ATOM 5956 O O . LEU E 1 113 ? 40.220 46.365 3.661 1.00 31.79 105 LEU E O 1
ATOM 5961 N N . PHE E 1 114 ? 39.897 45.916 5.855 1.00 34.65 106 PHE E N 1
ATOM 5962 C CA . PHE E 1 114 ? 41.025 44.993 5.900 1.00 36.50 106 PHE E CA 1
ATOM 5963 C C . PHE E 1 114 ? 40.735 43.705 5.112 1.00 34.30 106 PHE E C 1
ATOM 5964 O O . PHE E 1 114 ? 41.626 43.157 4.453 1.00 36.13 106 PHE E O 1
ATOM 5972 N N . GLU E 1 115 ? 39.483 43.253 5.153 1.00 36.53 107 GLU E N 1
ATOM 5973 C CA . GLU E 1 115 ? 39.039 42.073 4.397 1.00 36.07 107 GLU E CA 1
ATOM 5974 C C . GLU E 1 115 ? 39.137 42.330 2.881 1.00 36.02 107 GLU E C 1
ATOM 5975 O O . GLU E 1 115 ? 39.679 41.493 2.135 1.00 31.00 107 GLU E O 1
ATOM 5978 N N . GLU E 1 116 ? 38.653 43.497 2.418 1.00 36.09 108 GLU E N 1
ATOM 5979 C CA . GLU E 1 116 ? 38.897 43.908 1.000 1.00 35.42 108 GLU E CA 1
ATOM 5980 C C . GLU E 1 116 ? 40.371 43.825 0.595 1.00 31.55 108 GLU E C 1
ATOM 5981 O O . GLU E 1 116 ? 40.688 43.317 -0.470 1.00 31.78 108 GLU E O 1
ATOM 5987 N N . TYR E 1 117 ? 41.250 44.361 1.436 1.00 30.08 109 TYR E N 1
ATOM 5988 C CA . TYR E 1 117 ? 42.697 44.328 1.181 1.00 30.19 109 TYR E CA 1
ATOM 5989 C C . TYR E 1 117 ? 43.212 42.875 1.056 1.00 28.49 109 TYR E C 1
ATOM 5990 O O . TYR E 1 117 ? 43.951 42.518 0.107 1.00 29.33 109 TYR E O 1
ATOM 5999 N N . SER E 1 118 ? 42.848 42.056 2.036 1.00 31.55 110 SER E N 1
ATOM 6000 C CA . SER E 1 118 ? 43.312 40.656 2.106 1.00 35.00 110 SER E CA 1
ATOM 6001 C C . SER E 1 118 ? 42.795 39.762 0.964 1.00 36.39 110 SER E C 1
ATOM 6002 O O . SER E 1 118 ? 43.560 39.002 0.377 1.00 36.25 110 SER E O 1
ATOM 6005 N N . LYS E 1 119 ? 41.497 39.849 0.672 1.00 39.27 111 LYS E N 1
ATOM 6006 C CA . LYS E 1 119 ? 40.889 39.093 -0.446 1.00 40.08 111 LYS E CA 1
ATOM 6007 C C . LYS E 1 119 ? 41.361 39.615 -1.799 1.00 37.72 111 LYS E C 1
ATOM 6008 O O . LYS E 1 119 ? 41.542 38.839 -2.731 1.00 39.32 111 LYS E O 1
ATOM 6014 N N . ALA E 1 120 ? 41.554 40.933 -1.921 1.00 35.91 112 ALA E N 1
ATOM 6015 C CA . ALA E 1 120 ? 42.142 41.527 -3.143 1.00 31.20 112 ALA E CA 1
ATOM 6016 C C . ALA E 1 120 ? 41.333 41.135 -4.380 1.00 30.56 112 ALA E C 1
ATOM 6017 O O . ALA E 1 120 ? 41.895 40.730 -5.392 1.00 28.28 112 ALA E O 1
ATOM 6019 N N . LEU E 1 121 ? 40.003 41.265 -4.260 1.00 33.27 113 LEU E N 1
ATOM 6020 C CA . LEU E 1 121 ? 39.061 41.045 -5.356 1.00 34.57 113 LEU E CA 1
ATOM 6021 C C . LEU E 1 121 ? 38.581 42.381 -5.913 1.00 29.29 113 LEU E C 1
ATOM 6022 O O . LEU E 1 121 ? 38.640 42.575 -7.101 1.00 29.08 113 LEU E O 1
ATOM 6027 N N . THR E 1 122 ? 38.159 43.323 -5.053 1.00 30.47 114 THR E N 1
ATOM 6028 C CA . THR E 1 122 ? 37.784 44.684 -5.519 1.00 27.18 114 THR E CA 1
ATOM 6029 C C . THR E 1 122 ? 39.018 45.389 -6.105 1.00 30.36 114 THR E C 1
ATOM 6030 O O . THR E 1 122 ? 40.148 45.004 -5.819 1.00 28.08 114 THR E O 1
ATOM 6034 N N . LEU E 1 123 ? 38.770 46.383 -6.956 1.00 27.51 115 LEU E N 1
ATOM 6035 C CA . LEU E 1 123 ? 39.792 47.181 -7.599 1.00 31.80 115 LEU E CA 1
ATOM 6036 C C . LEU E 1 123 ? 40.624 47.952 -6.580 1.00 26.10 115 LEU E C 1
ATOM 6037 O O . LEU E 1 123 ? 41.817 48.125 -6.755 1.00 28.34 115 LEU E O 1
ATOM 6042 N N . GLU E 1 124 ? 39.958 48.383 -5.521 1.00 23.82 116 GLU E N 1
ATOM 6043 C CA . GLU E 1 124 ? 40.548 49.116 -4.421 1.00 26.49 116 GLU E CA 1
ATOM 6044 C C . GLU E 1 124 ? 41.473 48.249 -3.567 1.00 26.70 116 GLU E C 1
ATOM 6045 O O . GLU E 1 124 ? 42.548 48.684 -3.213 1.00 30.49 116 GLU E O 1
ATOM 6051 N N . GLY E 1 125 ? 41.011 47.058 -3.205 1.00 23.27 117 GLY E N 1
ATOM 6052 C CA . GLY E 1 125 ? 41.822 46.068 -2.527 1.00 25.58 117 GLY E CA 1
ATOM 6053 C C . GLY E 1 125 ? 43.070 45.699 -3.308 1.00 26.18 117 GLY E C 1
ATOM 6054 O O . GLY E 1 125 ? 44.171 45.648 -2.734 1.00 24.30 117 GLY E O 1
ATOM 6055 N N . GLN E 1 126 ? 42.908 45.477 -4.613 1.00 24.82 118 GLN E N 1
ATOM 6056 C CA . GLN E 1 126 ? 44.029 45.126 -5.491 1.00 26.40 118 GLN E CA 1
ATOM 6057 C C . GLN E 1 126 ? 44.996 46.291 -5.665 1.00 24.30 118 GLN E C 1
ATOM 6058 O O . GLN E 1 126 ? 46.191 46.071 -5.770 1.00 24.58 118 GLN E O 1
ATOM 6064 N N . LEU E 1 127 ? 44.460 47.505 -5.768 1.00 22.67 119 LEU E N 1
ATOM 6065 C CA . LEU E 1 127 ? 45.276 48.710 -5.898 1.00 24.20 119 LEU E CA 1
ATOM 6066 C C . LEU E 1 127 ? 46.236 48.876 -4.719 1.00 19.33 119 LEU E C 1
ATOM 6067 O O . LEU E 1 127 ? 47.421 49.152 -4.919 1.00 23.02 119 LEU E O 1
ATOM 6072 N N . VAL E 1 128 ? 45.710 48.733 -3.504 1.00 19.82 120 VAL E N 1
ATOM 6073 C CA . VAL E 1 128 ? 46.531 48.860 -2.311 1.00 22.22 120 VAL E CA 1
ATOM 6074 C C . VAL E 1 128 ? 47.581 47.731 -2.214 1.00 21.38 120 VAL E C 1
ATOM 6075 O O . VAL E 1 128 ? 48.674 47.950 -1.737 1.00 26.00 120 VAL E O 1
ATOM 6079 N N . LYS E 1 129 ? 47.237 46.558 -2.717 1.00 20.75 121 LYS E N 1
ATOM 6080 C CA . LYS E 1 129 ? 48.115 45.410 -2.763 1.00 22.90 121 LYS E CA 1
ATOM 6081 C C . LYS E 1 129 ? 49.265 45.689 -3.683 1.00 22.41 121 LYS E C 1
ATOM 6082 O O . LYS E 1 129 ? 50.412 45.388 -3.351 1.00 20.07 121 LYS E O 1
ATOM 6088 N N . ILE E 1 130 ? 48.945 46.234 -4.863 1.00 20.13 122 ILE E N 1
ATOM 6089 C CA . ILE E 1 130 ? 49.958 46.657 -5.797 1.00 23.07 122 ILE E CA 1
ATOM 6090 C C . ILE E 1 130 ? 50.841 47.776 -5.218 1.00 20.35 122 ILE E C 1
ATOM 6091 O O . ILE E 1 130 ? 52.058 47.722 -5.361 1.00 18.68 122 ILE E O 1
ATOM 6096 N N . ALA E 1 131 ? 50.217 48.787 -4.618 1.00 18.85 123 ALA E N 1
ATOM 6097 C CA . ALA E 1 131 ? 50.942 49.866 -3.984 1.00 17.59 123 ALA E CA 1
ATOM 6098 C C . ALA E 1 131 ? 51.886 49.322 -2.891 1.00 18.39 123 ALA E C 1
ATOM 6099 O O . ALA E 1 131 ? 53.025 49.694 -2.807 1.00 22.92 123 ALA E O 1
ATOM 6101 N N . ASP E 1 132 ? 51.385 48.416 -2.074 1.00 22.89 124 ASP E N 1
ATOM 6102 C CA . ASP E 1 132 ? 52.183 47.758 -1.041 1.00 23.72 124 ASP E CA 1
ATOM 6103 C C . ASP E 1 132 ? 53.500 47.128 -1.547 1.00 21.94 124 ASP E C 1
ATOM 6104 O O . ASP E 1 132 ? 54.581 47.333 -0.967 1.00 15.15 124 ASP E O 1
ATOM 6109 N N . LYS E 1 133 ? 53.371 46.385 -2.646 1.00 22.42 125 LYS E N 1
ATOM 6110 C CA . LYS E 1 133 ? 54.470 45.682 -3.303 1.00 21.37 125 LYS E CA 1
ATOM 6111 C C . LYS E 1 133 ? 55.429 46.604 -4.034 1.00 20.40 125 LYS E C 1
ATOM 6112 O O . LYS E 1 133 ? 56.637 46.402 -4.013 1.00 21.98 125 LYS E O 1
ATOM 6116 N N . LEU E 1 134 ? 54.883 47.621 -4.689 1.00 19.75 126 LEU E N 1
ATOM 6117 C CA . LEU E 1 134 ? 55.700 48.618 -5.327 1.00 19.12 126 LEU E CA 1
ATOM 6118 C C . LEU E 1 134 ? 56.552 49.395 -4.299 1.00 17.43 126 LEU E C 1
ATOM 6119 O O . LEU E 1 134 ? 57.699 49.626 -4.531 1.00 19.46 126 LEU E O 1
ATOM 6124 N N . ASP E 1 135 ? 55.980 49.765 -3.152 1.00 18.99 127 ASP E N 1
ATOM 6125 C CA . ASP E 1 135 ? 56.758 50.462 -2.134 1.00 22.10 127 ASP E CA 1
ATOM 6126 C C . ASP E 1 135 ? 57.950 49.584 -1.733 1.00 16.25 127 ASP E C 1
ATOM 6127 O O . ASP E 1 135 ? 59.070 50.027 -1.726 1.00 20.20 127 ASP E O 1
ATOM 6132 N N . MET E 1 136 ? 57.688 48.312 -1.486 1.00 20.72 128 MET E N 1
ATOM 6133 C CA . MET E 1 136 ? 58.731 47.362 -1.145 1.00 22.55 128 MET E CA 1
ATOM 6134 C C . MET E 1 136 ? 59.775 47.182 -2.219 1.00 20.09 128 MET E C 1
ATOM 6135 O O . MET E 1 136 ? 60.953 47.182 -1.940 1.00 18.59 128 MET E O 1
ATOM 6140 N N . ILE E 1 137 ? 59.336 46.989 -3.459 1.00 19.39 129 ILE E N 1
ATOM 6141 C CA . ILE E 1 137 ? 60.243 46.793 -4.549 1.00 20.27 129 ILE E CA 1
ATOM 6142 C C . ILE E 1 137 ? 61.122 48.019 -4.747 1.00 19.61 129 ILE E C 1
ATOM 6143 O O . ILE E 1 137 ? 62.345 47.925 -4.952 1.00 14.95 129 ILE E O 1
ATOM 6148 N N . ILE E 1 138 ? 60.477 49.178 -4.728 1.00 18.03 130 ILE E N 1
ATOM 6149 C CA . ILE E 1 138 ? 61.199 50.407 -4.910 1.00 18.84 130 ILE E CA 1
ATOM 6150 C C . ILE E 1 138 ? 62.158 50.630 -3.708 1.00 15.32 130 ILE E C 1
ATOM 6151 O O . ILE E 1 138 ? 63.277 51.047 -3.902 1.00 19.83 130 ILE E O 1
ATOM 6156 N N . GLN E 1 139 ? 61.710 50.331 -2.486 1.00 18.55 131 GLN E N 1
ATOM 6157 C CA . GLN E 1 139 ? 62.565 50.457 -1.309 1.00 18.25 131 GLN E CA 1
ATOM 6158 C C . GLN E 1 139 ? 63.812 49.559 -1.379 1.00 20.32 131 GLN E C 1
ATOM 6159 O O . GLN E 1 139 ? 64.894 49.954 -0.889 1.00 17.27 131 GLN E O 1
ATOM 6165 N N . ALA E 1 140 ? 63.688 48.371 -2.010 1.00 18.21 132 ALA E N 1
ATOM 6166 C CA . ALA E 1 140 ? 64.829 47.470 -2.134 1.00 15.24 132 ALA E CA 1
ATOM 6167 C C . ALA E 1 140 ? 65.899 48.091 -2.964 1.00 15.58 132 ALA E C 1
ATOM 6168 O O . ALA E 1 140 ? 67.086 48.052 -2.597 1.00 18.00 132 ALA E O 1
ATOM 6170 N N . TYR E 1 141 ? 65.482 48.682 -4.081 1.00 19.59 133 TYR E N 1
ATOM 6171 C CA . TYR E 1 141 ? 66.373 49.387 -4.997 1.00 16.03 133 TYR E CA 1
ATOM 6172 C C . TYR E 1 141 ? 67.021 50.580 -4.245 1.00 18.80 133 TYR E C 1
ATOM 6173 O O . TYR E 1 141 ? 68.200 50.805 -4.385 1.00 15.48 133 TYR E O 1
ATOM 6182 N N . GLU E 1 142 ? 66.250 51.288 -3.411 1.00 18.24 134 GLU E N 1
ATOM 6183 C CA . GLU E 1 142 ? 66.799 52.409 -2.654 1.00 22.71 134 GLU E CA 1
ATOM 6184 C C . GLU E 1 142 ? 67.833 51.978 -1.636 1.00 22.07 134 GLU E C 1
ATOM 6185 O O . GLU E 1 142 ? 68.886 52.602 -1.513 1.00 20.51 134 GLU E O 1
ATOM 6191 N N . TYR E 1 143 ? 67.557 50.901 -0.917 1.00 22.46 135 TYR E N 1
ATOM 6192 C CA . TYR E 1 143 ? 68.577 50.365 0.009 1.00 16.74 135 TYR E CA 1
ATOM 6193 C C . TYR E 1 143 ? 69.762 49.772 -0.705 1.00 16.61 135 TYR E C 1
ATOM 6194 O O . TYR E 1 143 ? 70.845 49.768 -0.161 1.00 18.42 135 TYR E O 1
ATOM 6203 N N . GLU E 1 144 ? 69.595 49.272 -1.929 1.00 20.68 136 GLU E N 1
ATOM 6204 C CA . GLU E 1 144 ? 70.760 48.810 -2.710 1.00 19.67 136 GLU E CA 1
ATOM 6205 C C . GLU E 1 144 ? 71.701 49.959 -3.101 1.00 17.43 136 GLU E C 1
ATOM 6206 O O . GLU E 1 144 ? 72.905 49.786 -3.095 1.00 17.54 136 GLU E O 1
ATOM 6212 N N . LEU E 1 145 ? 71.141 51.128 -3.432 1.00 19.99 137 LEU E N 1
ATOM 6213 C CA . LEU E 1 145 ? 71.916 52.359 -3.716 1.00 20.25 137 LEU E CA 1
ATOM 6214 C C . LEU E 1 145 ? 72.813 52.818 -2.541 1.00 24.22 137 LEU E C 1
ATOM 6215 O O . LEU E 1 145 ? 73.838 53.488 -2.757 1.00 21.99 137 LEU E O 1
ATOM 6220 N N . SER E 1 146 ? 72.388 52.479 -1.315 1.00 23.66 138 SER E N 1
ATOM 6221 C CA . SER E 1 146 ? 73.086 52.789 -0.081 1.00 22.52 138 SER E CA 1
ATOM 6222 C C . SER E 1 146 ? 73.852 51.582 0.489 1.00 21.88 138 SER E C 1
ATOM 6223 O O . SER E 1 146 ? 74.297 51.625 1.595 1.00 25.37 138 SER E O 1
ATOM 6226 N N . GLY E 1 147 ? 73.993 50.517 -0.288 1.00 25.13 139 GLY E N 1
ATOM 6227 C CA . GLY E 1 147 ? 74.938 49.468 0.008 1.00 23.01 139 GLY E CA 1
ATOM 6228 C C . GLY E 1 147 ? 74.447 48.030 0.136 1.00 22.41 139 GLY E C 1
ATOM 6229 O O . GLY E 1 147 ? 75.275 47.121 0.101 1.00 21.90 139 GLY E O 1
ATOM 6230 N N . ALA E 1 148 ? 73.139 47.790 0.269 1.00 20.61 140 ALA E N 1
ATOM 6231 C CA . ALA E 1 148 ? 72.648 46.396 0.413 1.00 22.91 140 ALA E CA 1
ATOM 6232 C C . ALA E 1 148 ? 72.842 45.565 -0.862 1.00 24.12 140 ALA E C 1
ATOM 6233 O O . ALA E 1 148 ? 72.352 45.936 -1.904 1.00 24.96 140 ALA E O 1
ATOM 6235 N N . LYS E 1 149 ? 73.532 44.432 -0.733 1.00 24.70 141 LYS E N 1
ATOM 6236 C CA . LYS E 1 149 ? 73.849 43.503 -1.821 1.00 26.10 141 LYS E CA 1
ATOM 6237 C C . LYS E 1 149 ? 72.996 42.224 -1.756 1.00 25.34 141 LYS E C 1
ATOM 6238 O O . LYS E 1 149 ? 73.179 41.355 -2.593 1.00 23.69 141 LYS E O 1
ATOM 6242 N N . ASN E 1 150 ? 72.081 42.120 -0.772 1.00 21.66 142 ASN E N 1
ATOM 6243 C CA . ASN E 1 150 ? 71.361 40.879 -0.480 1.00 21.68 142 ASN E CA 1
ATOM 6244 C C . ASN E 1 150 ? 69.844 41.032 -0.507 1.00 20.42 142 ASN E C 1
ATOM 6245 O O . ASN E 1 150 ? 69.153 40.336 0.206 1.00 20.45 142 ASN E O 1
ATOM 6250 N N . LEU E 1 151 ? 69.321 41.945 -1.340 1.00 23.90 143 LEU E N 1
ATOM 6251 C CA . LEU E 1 151 ? 67.871 42.199 -1.417 1.00 22.98 143 LEU E CA 1
ATOM 6252 C C . LEU E 1 151 ? 67.175 41.775 -2.735 1.00 28.26 143 LEU E C 1
ATOM 6253 O O . LEU E 1 151 ? 66.076 42.246 -3.033 1.00 26.15 143 LEU E O 1
ATOM 6258 N N . SER E 1 152 ? 67.803 40.889 -3.503 1.00 31.91 144 SER E N 1
ATOM 6259 C CA . SER E 1 152 ? 67.324 40.531 -4.851 1.00 38.40 144 SER E CA 1
ATOM 6260 C C . SER E 1 152 ? 65.909 39.910 -4.812 1.00 36.10 144 SER E C 1
ATOM 6261 O O . SER E 1 152 ? 65.082 40.202 -5.672 1.00 31.73 144 SER E O 1
ATOM 6264 N N . GLU E 1 153 ? 65.636 39.118 -3.782 1.00 39.99 145 GLU E N 1
ATOM 6265 C CA . GLU E 1 153 ? 64.304 38.502 -3.562 1.00 42.88 145 GLU E CA 1
ATOM 6266 C C . GLU E 1 153 ? 63.153 39.510 -3.419 1.00 41.94 145 GLU E C 1
ATOM 6267 O O . GLU E 1 153 ? 62.006 39.225 -3.834 1.00 40.66 145 GLU E O 1
ATOM 6273 N N . PHE E 1 154 ? 63.441 40.650 -2.791 1.00 38.72 146 PHE E N 1
ATOM 6274 C CA . PHE E 1 154 ? 62.478 41.751 -2.705 1.00 37.96 146 PHE E CA 1
ATOM 6275 C C . PHE E 1 154 ? 62.379 42.461 -4.047 1.00 35.61 146 PHE E C 1
ATOM 6276 O O . PHE E 1 154 ? 61.256 42.680 -4.495 1.00 37.39 146 PHE E O 1
ATOM 6284 N N . LEU E 1 161 ? 53.392 40.747 -9.698 1.00 43.39 153 LEU E N 1
ATOM 6285 C CA . LEU E 1 161 ? 52.403 41.847 -9.829 1.00 44.61 153 LEU E CA 1
ATOM 6286 C C . LEU E 1 161 ? 51.318 41.485 -10.857 1.00 43.02 153 LEU E C 1
ATOM 6287 O O . LEU E 1 161 ? 50.122 41.816 -10.670 1.00 41.50 153 LEU E O 1
ATOM 6292 N N . GLU E 1 162 ? 51.749 40.775 -11.913 1.00 42.04 154 GLU E N 1
ATOM 6293 C CA . GLU E 1 162 ? 50.872 40.293 -12.995 1.00 41.74 154 GLU E CA 1
ATOM 6294 C C . GLU E 1 162 ? 49.823 39.270 -12.565 1.00 40.53 154 GLU E C 1
ATOM 6295 O O . GLU E 1 162 ? 48.836 39.094 -13.254 1.00 38.27 154 GLU E O 1
ATOM 6297 N N . LYS E 1 163 ? 50.044 38.580 -11.450 1.00 38.97 155 LYS E N 1
ATOM 6298 C CA . LYS E 1 163 ? 49.009 37.749 -10.852 1.00 40.78 155 LYS E CA 1
ATOM 6299 C C . LYS E 1 163 ? 47.743 38.546 -10.515 1.00 40.67 155 LYS E C 1
ATOM 6300 O O . LYS E 1 163 ? 46.672 37.976 -10.453 1.00 42.27 155 LYS E O 1
ATOM 6304 N N . LEU E 1 164 ? 47.871 39.854 -10.280 1.00 41.72 156 LEU E N 1
ATOM 6305 C CA . LEU E 1 164 ? 46.697 40.730 -10.035 1.00 40.59 156 LEU E CA 1
ATOM 6306 C C . LEU E 1 164 ? 46.187 41.322 -11.343 1.00 37.36 156 LEU E C 1
ATOM 6307 O O . LEU E 1 164 ? 46.923 42.020 -12.047 1.00 33.87 156 LEU E O 1
ATOM 6312 N N . GLU E 1 165 ? 44.933 40.987 -11.656 1.00 37.34 157 GLU E N 1
ATOM 6313 C CA . GLU E 1 165 ? 44.147 41.560 -12.744 1.00 36.93 157 GLU E CA 1
ATOM 6314 C C . GLU E 1 165 ? 44.488 43.037 -13.017 1.00 33.37 157 GLU E C 1
ATOM 6315 O O . GLU E 1 165 ? 44.790 43.408 -14.142 1.00 30.81 157 GLU E O 1
ATOM 6321 N N . ILE E 1 166 ? 44.403 43.865 -11.976 1.00 32.68 158 ILE E N 1
ATOM 6322 C CA . ILE E 1 166 ? 44.582 45.333 -12.098 1.00 33.02 158 ILE E CA 1
ATOM 6323 C C . ILE E 1 166 ? 45.924 45.776 -12.747 1.00 30.56 158 ILE E C 1
ATOM 6324 O O . ILE E 1 166 ? 46.010 46.884 -13.320 1.00 29.62 158 ILE E O 1
ATOM 6329 N N . SER E 1 167 ? 46.951 44.916 -12.694 1.00 30.39 159 SER E N 1
ATOM 6330 C CA . SER E 1 167 ? 48.275 45.256 -13.276 1.00 31.50 159 SER E CA 1
ATOM 6331 C C . SER E 1 167 ? 48.230 45.634 -14.768 1.00 33.10 159 SER E C 1
ATOM 6332 O O . SER E 1 167 ? 49.102 46.391 -15.258 1.00 27.29 159 SER E O 1
ATOM 6335 N N . ARG E 1 168 ? 47.210 45.130 -15.477 1.00 34.72 160 ARG E N 1
ATOM 6336 C CA . ARG E 1 168 ? 47.019 45.445 -16.905 1.00 35.24 160 ARG E CA 1
ATOM 6337 C C . ARG E 1 168 ? 46.677 46.903 -17.117 1.00 31.20 160 ARG E C 1
ATOM 6338 O O . ARG E 1 168 ? 46.882 47.423 -18.197 1.00 31.18 160 ARG E O 1
ATOM 6346 N N . TYR E 1 169 ? 46.140 47.568 -16.105 1.00 30.01 161 TYR E N 1
ATOM 6347 C CA . TYR E 1 169 ? 45.897 49.000 -16.250 1.00 33.58 161 TYR E CA 1
ATOM 6348 C C . TYR E 1 169 ? 47.135 49.838 -15.853 1.00 31.55 161 TYR E C 1
ATOM 6349 O O . TYR E 1 169 ? 47.110 51.058 -15.976 1.00 31.35 161 TYR E O 1
ATOM 6358 N N . LEU E 1 170 ? 48.224 49.177 -15.441 1.00 29.16 162 LEU E N 1
ATOM 6359 C CA . LEU E 1 170 ? 49.340 49.849 -14.748 1.00 30.72 162 LEU E CA 1
ATOM 6360 C C . LEU E 1 170 ? 50.690 49.450 -15.315 1.00 30.89 162 LEU E C 1
ATOM 6361 O O . LEU E 1 170 ? 51.700 49.489 -14.611 1.00 29.68 162 LEU E O 1
ATOM 6366 N N . ARG E 1 171 ? 50.703 49.094 -16.598 1.00 33.00 163 ARG E N 1
ATOM 6367 C CA . ARG E 1 171 ? 51.901 48.618 -17.287 1.00 33.65 163 ARG E CA 1
ATOM 6368 C C . ARG E 1 171 ? 53.024 49.650 -17.362 1.00 32.29 163 ARG E C 1
ATOM 6369 O O . ARG E 1 171 ? 54.186 49.289 -17.308 1.00 32.42 163 ARG E O 1
ATOM 6372 N N . GLU E 1 172 ? 52.680 50.917 -17.512 1.00 32.96 164 GLU E N 1
ATOM 6373 C CA . GLU E 1 172 ? 53.686 51.961 -17.650 1.00 35.80 164 GLU E CA 1
ATOM 6374 C C . GLU E 1 172 ? 54.517 52.093 -16.345 1.00 32.06 164 GLU E C 1
ATOM 6375 O O . GLU E 1 172 ? 55.736 51.921 -16.383 1.00 34.13 164 GLU E O 1
ATOM 6381 N N . ILE E 1 173 ? 53.872 52.356 -15.201 1.00 30.08 165 ILE E N 1
ATOM 6382 C CA . ILE E 1 173 ? 54.601 52.428 -13.903 1.00 30.76 165 ILE E CA 1
ATOM 6383 C C . ILE E 1 173 ? 55.396 51.141 -13.591 1.00 29.73 165 ILE E C 1
ATOM 6384 O O . ILE E 1 173 ? 56.481 51.200 -13.025 1.00 26.46 165 ILE E O 1
ATOM 6389 N N . ILE E 1 174 ? 54.861 49.982 -13.991 1.00 30.54 166 ILE E N 1
ATOM 6390 C CA . ILE E 1 174 ? 55.519 48.710 -13.742 1.00 30.47 166 ILE E CA 1
ATOM 6391 C C . ILE E 1 174 ? 56.774 48.626 -14.588 1.00 28.84 166 ILE E C 1
ATOM 6392 O O . ILE E 1 174 ? 57.837 48.173 -14.135 1.00 30.88 166 ILE E O 1
ATOM 6397 N N . GLU E 1 175 ? 56.658 49.078 -15.819 1.00 30.07 167 GLU E N 1
ATOM 6398 C CA . GLU E 1 175 ? 57.808 49.195 -16.687 1.00 30.00 167 GLU E CA 1
ATOM 6399 C C . GLU E 1 175 ? 58.835 50.167 -16.104 1.00 26.65 167 GLU E C 1
ATOM 6400 O O . GLU E 1 175 ? 59.994 49.833 -16.075 1.00 29.10 167 GLU E O 1
ATOM 6406 N N . GLU E 1 176 ? 58.419 51.345 -15.624 1.00 28.14 168 GLU E N 1
ATOM 6407 C CA . GLU E 1 176 ? 59.385 52.311 -15.016 1.00 30.04 168 GLU E CA 1
ATOM 6408 C C . GLU E 1 176 ? 60.129 51.683 -13.795 1.00 32.55 168 GLU E C 1
ATOM 6409 O O . GLU E 1 176 ? 61.310 51.953 -13.578 1.00 34.83 168 GLU E O 1
ATOM 6415 N N . VAL E 1 177 ? 59.447 50.834 -13.019 1.00 30.42 169 VAL E N 1
ATOM 6416 C CA . VAL E 1 177 ? 60.055 50.233 -11.848 1.00 26.53 169 VAL E CA 1
ATOM 6417 C C . VAL E 1 177 ? 61.115 49.254 -12.249 1.00 29.72 169 VAL E C 1
ATOM 6418 O O . VAL E 1 177 ? 62.204 49.229 -11.673 1.00 31.84 169 VAL E O 1
ATOM 6422 N N . ARG E 1 178 ? 60.776 48.438 -13.227 1.00 33.78 170 ARG E N 1
ATOM 6423 C CA . ARG E 1 178 ? 61.626 47.400 -13.773 1.00 38.56 170 ARG E CA 1
ATOM 6424 C C . ARG E 1 178 ? 62.844 48.010 -14.440 1.00 36.93 170 ARG E C 1
ATOM 6425 O O . ARG E 1 178 ? 63.925 47.443 -14.416 1.00 37.70 170 ARG E O 1
ATOM 6433 N N . ARG E 1 179 ? 62.675 49.197 -15.008 1.00 40.46 171 ARG E N 1
ATOM 6434 C CA . ARG E 1 179 ? 63.792 49.930 -15.630 1.00 42.20 171 ARG E CA 1
ATOM 6435 C C . ARG E 1 179 ? 64.712 50.620 -14.638 1.00 47.42 171 ARG E C 1
ATOM 6436 O O . ARG E 1 179 ? 65.620 51.350 -15.063 1.00 50.86 171 ARG E O 1
ATOM 6444 N N . LEU E 1 180 ? 64.465 50.457 -13.334 1.00 48.36 172 LEU E N 1
ATOM 6445 C CA . LEU E 1 180 ? 65.396 50.950 -12.303 1.00 48.52 172 LEU E CA 1
ATOM 6446 C C . LEU E 1 180 ? 66.676 50.096 -12.264 1.00 51.51 172 LEU E C 1
ATOM 6447 O O . LEU E 1 180 ? 67.772 50.630 -12.065 1.00 52.79 172 LEU E O 1
ATOM 6452 N N . SER F 1 9 ? 78.879 83.122 27.832 1.00 44.40 1 SER F N 1
ATOM 6453 C CA . SER F 1 9 ? 77.414 82.777 27.847 1.00 41.46 1 SER F CA 1
ATOM 6454 C C . SER F 1 9 ? 77.225 81.274 27.562 1.00 38.38 1 SER F C 1
ATOM 6455 O O . SER F 1 9 ? 77.760 80.725 26.578 1.00 32.83 1 SER F O 1
ATOM 6458 N N . ILE F 1 10 ? 76.468 80.633 28.458 1.00 36.18 2 ILE F N 1
ATOM 6459 C CA . ILE F 1 10 ? 76.086 79.247 28.348 1.00 36.91 2 ILE F CA 1
ATOM 6460 C C . ILE F 1 10 ? 75.122 79.037 27.167 1.00 31.14 2 ILE F C 1
ATOM 6461 O O . ILE F 1 10 ? 75.080 77.935 26.599 1.00 29.66 2 ILE F O 1
ATOM 6465 N N . ASP F 1 11 ? 74.376 80.085 26.795 1.00 28.18 3 ASP F N 1
ATOM 6466 C CA . ASP F 1 11 ? 73.426 80.001 25.669 1.00 30.31 3 ASP F CA 1
ATOM 6467 C C . ASP F 1 11 ? 74.184 79.839 24.367 1.00 25.85 3 ASP F C 1
ATOM 6468 O O . ASP F 1 11 ? 73.759 79.120 23.497 1.00 25.71 3 ASP F O 1
ATOM 6473 N N . LEU F 1 12 ? 75.292 80.539 24.231 1.00 24.77 4 LEU F N 1
ATOM 6474 C CA . LEU F 1 12 ? 76.151 80.365 23.064 1.00 24.89 4 LEU F CA 1
ATOM 6475 C C . LEU F 1 12 ? 76.747 78.941 22.984 1.00 21.54 4 LEU F C 1
ATOM 6476 O O . LEU F 1 12 ? 76.860 78.366 21.922 1.00 23.02 4 LEU F O 1
ATOM 6481 N N . ILE F 1 13 ? 77.096 78.358 24.113 1.00 24.31 5 ILE F N 1
ATOM 6482 C CA . ILE F 1 13 ? 77.687 77.024 24.114 1.00 20.49 5 ILE F CA 1
ATOM 6483 C C . ILE F 1 13 ? 76.593 75.989 23.837 1.00 18.87 5 ILE F C 1
ATOM 6484 O O . ILE F 1 13 ? 76.862 74.991 23.195 1.00 19.70 5 ILE F O 1
ATOM 6489 N N . LEU F 1 14 ? 75.376 76.228 24.351 1.00 19.80 6 LEU F N 1
ATOM 6490 C CA . LEU F 1 14 ? 74.200 75.407 24.027 1.00 19.69 6 LEU F CA 1
ATOM 6491 C C . LEU F 1 14 ? 73.862 75.523 22.532 1.00 23.81 6 LEU F C 1
ATOM 6492 O O . LEU F 1 14 ? 73.549 74.521 21.905 1.00 21.97 6 LEU F O 1
ATOM 6497 N N . LEU F 1 15 ? 73.986 76.740 21.978 1.00 21.01 7 LEU F N 1
ATOM 6498 C CA . LEU F 1 15 ? 73.799 76.975 20.558 1.00 23.60 7 LEU F CA 1
ATOM 6499 C C . LEU F 1 15 ? 74.791 76.157 19.739 1.00 23.35 7 LEU F C 1
ATOM 6500 O O . LEU F 1 15 ? 74.395 75.452 18.788 1.00 21.09 7 LEU F O 1
ATOM 6505 N N . ALA F 1 16 ? 76.077 76.218 20.103 1.00 19.14 8 ALA F N 1
ATOM 6506 C CA . ALA F 1 16 ? 77.078 75.417 19.381 1.00 19.49 8 ALA F CA 1
ATOM 6507 C C . ALA F 1 16 ? 76.863 73.888 19.538 1.00 18.66 8 ALA F C 1
ATOM 6508 O O . ALA F 1 16 ? 77.166 73.117 18.617 1.00 21.45 8 ALA F O 1
ATOM 6510 N N . GLY F 1 17 ? 76.343 73.456 20.697 1.00 20.01 9 GLY F N 1
ATOM 6511 C CA . GLY F 1 17 ? 76.000 72.052 20.933 1.00 18.67 9 GLY F CA 1
ATOM 6512 C C . GLY F 1 17 ? 74.931 71.505 19.995 1.00 18.75 9 GLY F C 1
ATOM 6513 O O . GLY F 1 17 ? 74.898 70.329 19.744 1.00 20.22 9 GLY F O 1
ATOM 6514 N N . LYS F 1 18 ? 74.054 72.365 19.473 1.00 18.49 10 LYS F N 1
ATOM 6515 C CA . LYS F 1 18 ? 73.062 71.924 18.476 1.00 17.81 10 LYS F CA 1
ATOM 6516 C C . LYS F 1 18 ? 73.745 71.327 17.249 1.00 14.45 10 LYS F C 1
ATOM 6517 O O . LYS F 1 18 ? 73.206 70.436 16.609 1.00 13.44 10 LYS F O 1
ATOM 6523 N N . LEU F 1 19 ? 74.937 71.817 16.914 1.00 14.04 11 LEU F N 1
ATOM 6524 C CA . LEU F 1 19 ? 75.661 71.267 15.764 1.00 14.30 11 LEU F CA 1
ATOM 6525 C C . LEU F 1 19 ? 76.078 69.796 15.943 1.00 15.59 11 LEU F C 1
ATOM 6526 O O . LEU F 1 19 ? 76.314 69.123 14.939 1.00 12.39 11 LEU F O 1
ATOM 6531 N N . LYS F 1 20 ? 76.141 69.300 17.203 1.00 16.21 12 LYS F N 1
ATOM 6532 C CA . LYS F 1 20 ? 76.488 67.879 17.482 1.00 15.34 12 LYS F CA 1
ATOM 6533 C C . LYS F 1 20 ? 75.315 66.976 17.054 1.00 14.08 12 LYS F C 1
ATOM 6534 O O . LYS F 1 20 ? 75.507 65.825 16.732 1.00 12.12 12 LYS F O 1
ATOM 6540 N N . ARG F 1 21 ? 74.109 67.549 16.991 1.00 16.34 13 ARG F N 1
ATOM 6541 C CA . ARG F 1 21 ? 72.893 66.801 16.667 1.00 16.15 13 ARG F CA 1
ATOM 6542 C C . ARG F 1 21 ? 72.344 67.036 15.260 1.00 18.94 13 ARG F C 1
ATOM 6543 O O . ARG F 1 21 ? 71.678 66.175 14.746 1.00 21.09 13 ARG F O 1
ATOM 6551 N N . ILE F 1 22 ? 72.602 68.215 14.680 1.00 17.09 14 ILE F N 1
ATOM 6552 C CA . ILE F 1 22 ? 72.064 68.591 13.377 1.00 19.95 14 ILE F CA 1
ATOM 6553 C C . ILE F 1 22 ? 72.861 67.856 12.288 1.00 16.97 14 ILE F C 1
ATOM 6554 O O . ILE F 1 22 ? 74.076 67.969 12.232 1.00 18.28 14 ILE F O 1
ATOM 6559 N N . PRO F 1 23 ? 72.176 67.009 11.498 1.00 21.16 15 PRO F N 1
ATOM 6560 C CA . PRO F 1 23 ? 72.920 66.156 10.589 1.00 20.27 15 PRO F CA 1
ATOM 6561 C C . PRO F 1 23 ? 73.303 66.885 9.317 1.00 14.35 15 PRO F C 1
ATOM 6562 O O . PRO F 1 23 ? 72.717 67.886 8.957 1.00 17.87 15 PRO F O 1
ATOM 6566 N N . ARG F 1 24 ? 74.335 66.401 8.664 1.00 19.55 16 ARG F N 1
ATOM 6567 C CA . ARG F 1 24 ? 74.637 66.846 7.326 1.00 18.49 16 ARG F CA 1
ATOM 6568 C C . ARG F 1 24 ? 73.645 66.196 6.341 1.00 18.97 16 ARG F C 1
ATOM 6569 O O . ARG F 1 24 ? 73.702 65.000 6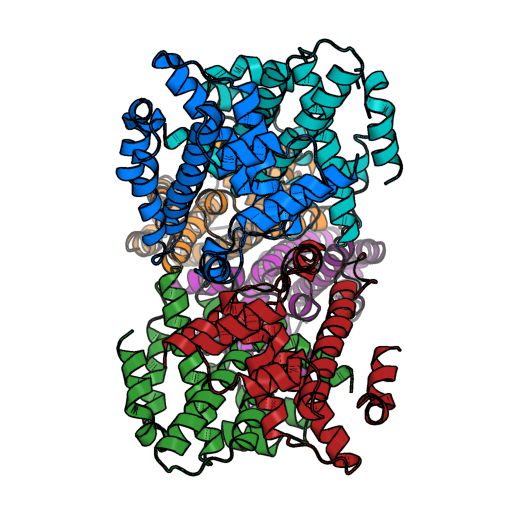.029 1.00 15.66 16 ARG F O 1
ATOM 6577 N N . MET F 1 25 ? 72.707 67.031 5.901 1.00 23.83 17 MET F N 1
ATOM 6578 C CA . MET F 1 25 ? 71.501 66.605 5.199 1.00 26.53 17 MET F CA 1
ATOM 6579 C C . MET F 1 25 ? 71.698 65.972 3.839 1.00 19.85 17 MET F C 1
ATOM 6580 O O . MET F 1 25 ? 70.937 65.100 3.466 1.00 20.36 17 MET F O 1
ATOM 6585 N N . GLY F 1 26 ? 72.666 66.433 3.078 1.00 19.37 18 GLY F N 1
ATOM 6586 C CA . GLY F 1 26 ? 72.991 65.797 1.795 1.00 23.13 18 GLY F CA 1
ATOM 6587 C C . GLY F 1 26 ? 73.198 64.280 1.902 1.00 22.60 18 GLY F C 1
ATOM 6588 O O . GLY F 1 26 ? 72.641 63.547 1.145 1.00 22.92 18 GLY F O 1
ATOM 6589 N N . TRP F 1 27 ? 73.963 63.818 2.890 1.00 19.64 19 TRP F N 1
ATOM 6590 C CA . TRP F 1 27 ? 74.212 62.383 3.049 1.00 16.45 19 TRP F CA 1
ATOM 6591 C C . TRP F 1 27 ? 72.917 61.661 3.446 1.00 16.30 19 TRP F C 1
ATOM 6592 O O . TRP F 1 27 ? 72.615 60.566 3.011 1.00 15.29 19 TRP F O 1
ATOM 6603 N N . LEU F 1 28 ? 72.171 62.298 4.309 1.00 17.09 20 LEU F N 1
ATOM 6604 C CA . LEU F 1 28 ? 70.996 61.714 4.903 1.00 23.78 20 LEU F CA 1
ATOM 6605 C C . LEU F 1 28 ? 69.928 61.419 3.861 1.00 24.89 20 LEU F C 1
ATOM 6606 O O . LEU F 1 28 ? 69.330 60.340 3.835 1.00 26.43 20 LEU F O 1
ATOM 6611 N N . ILE F 1 29 ? 69.699 62.402 3.011 1.00 27.80 21 ILE F N 1
ATOM 6612 C CA . ILE F 1 29 ? 68.749 62.284 1.948 1.00 31.69 21 ILE F CA 1
ATOM 6613 C C . ILE F 1 29 ? 69.229 61.270 0.930 1.00 28.41 21 ILE F C 1
ATOM 6614 O O . ILE F 1 29 ? 68.405 60.567 0.394 1.00 31.15 21 ILE F O 1
ATOM 6619 N N . LYS F 1 30 ? 70.539 61.187 0.681 1.00 23.69 22 LYS F N 1
ATOM 6620 C CA . LYS F 1 30 ? 71.066 60.131 -0.194 1.00 23.75 22 LYS F CA 1
ATOM 6621 C C . LYS F 1 30 ? 70.903 58.713 0.350 1.00 22.54 22 LYS F C 1
ATOM 6622 O O . LYS F 1 30 ? 70.988 57.766 -0.416 1.00 27.49 22 LYS F O 1
ATOM 6628 N N . GLY F 1 31 ? 70.670 58.567 1.649 1.00 22.18 23 GLY F N 1
ATOM 6629 C CA . GLY F 1 31 ? 70.450 57.247 2.274 1.00 18.29 23 GLY F CA 1
ATOM 6630 C C . GLY F 1 31 ? 71.651 56.764 3.102 1.00 18.41 23 GLY F C 1
ATOM 6631 O O . GLY F 1 31 ? 71.673 55.636 3.572 1.00 18.37 23 GLY F O 1
ATOM 6632 N N . VAL F 1 32 ? 72.659 57.610 3.272 1.00 18.27 24 VAL F N 1
ATOM 6633 C CA . VAL F 1 32 ? 73.765 57.252 4.114 1.00 20.74 24 VAL F CA 1
ATOM 6634 C C . VAL F 1 32 ? 73.151 57.112 5.559 1.00 20.14 24 VAL F C 1
ATOM 6635 O O . VAL F 1 32 ? 72.464 58.013 6.057 1.00 18.02 24 VAL F O 1
ATOM 6639 N N . PRO F 1 33 ? 73.327 55.949 6.162 1.00 21.92 25 PRO F N 1
ATOM 6640 C CA . PRO F 1 33 ? 72.548 55.609 7.366 1.00 29.22 25 PRO F CA 1
ATOM 6641 C C . PRO F 1 33 ? 72.822 56.350 8.708 1.00 28.62 25 PRO F C 1
ATOM 6642 O O . PRO F 1 33 ? 71.856 56.638 9.444 1.00 33.76 25 PRO F O 1
ATOM 6646 N N . ASN F 1 34 ? 74.064 56.622 9.044 1.00 24.31 26 ASN F N 1
ATOM 6647 C CA . ASN F 1 34 ? 74.348 57.390 10.275 1.00 27.48 26 ASN F CA 1
ATOM 6648 C C . ASN F 1 34 ? 75.192 58.577 9.874 1.00 23.67 26 ASN F C 1
ATOM 6649 O O . ASN F 1 34 ? 76.388 58.569 10.086 1.00 21.97 26 ASN F O 1
ATOM 6651 N N . PRO F 1 35 ? 74.575 59.569 9.221 1.00 20.38 27 PRO F N 1
ATOM 6652 C CA . PRO F 1 35 ? 75.389 60.625 8.682 1.00 22.03 27 PRO F CA 1
ATOM 6653 C C . PRO F 1 35 ? 76.029 61.480 9.771 1.00 18.88 27 PRO F C 1
ATOM 6654 O O . PRO F 1 35 ? 75.455 61.673 10.846 1.00 18.43 27 PRO F O 1
ATOM 6658 N N . GLU F 1 36 ? 77.197 62.005 9.447 1.00 16.85 28 GLU F N 1
ATOM 6659 C CA . GLU F 1 36 ? 77.880 62.984 10.253 1.00 15.12 28 GLU F CA 1
ATOM 6660 C C . GLU F 1 36 ? 77.026 64.200 10.592 1.00 17.76 28 GLU F C 1
ATOM 6661 O O . GLU F 1 36 ? 76.114 64.601 9.850 1.00 14.37 28 GLU F O 1
ATOM 6667 N N . SER F 1 37 ? 77.287 64.727 11.788 1.00 19.85 29 SER F N 1
ATOM 6668 C CA . SER F 1 37 ? 76.719 65.955 12.220 1.00 15.36 29 SER F CA 1
ATOM 6669 C C . SER F 1 37 ? 77.500 67.142 11.594 1.00 12.89 29 SER F C 1
ATOM 6670 O O . SER F 1 37 ? 78.577 66.983 11.034 1.00 9.88 29 SER F O 1
ATOM 6673 N N . VAL F 1 38 ? 76.911 68.324 11.683 1.00 16.01 30 VAL F N 1
ATOM 6674 C CA . VAL F 1 38 ? 77.551 69.562 11.267 1.00 16.04 30 VAL F CA 1
ATOM 6675 C C . VAL F 1 38 ? 78.831 69.845 12.106 1.00 17.34 30 VAL F C 1
ATOM 6676 O O . VAL F 1 38 ? 79.818 70.393 11.597 1.00 17.54 30 VAL F O 1
ATOM 6680 N N . ALA F 1 39 ? 78.797 69.470 13.390 1.00 15.35 31 ALA F N 1
ATOM 6681 C CA . ALA F 1 39 ? 79.957 69.550 14.261 1.00 13.48 31 ALA F CA 1
ATOM 6682 C C . ALA F 1 39 ? 81.067 68.612 13.847 1.00 12.91 31 ALA F C 1
ATOM 6683 O O . ALA F 1 39 ? 82.246 68.994 13.874 1.00 13.92 31 ALA F O 1
ATOM 6685 N N . ASP F 1 40 ? 80.712 67.379 13.484 1.00 15.76 32 ASP F N 1
ATOM 6686 C CA . ASP F 1 40 ? 81.699 66.400 12.934 1.00 16.53 32 ASP F CA 1
ATOM 6687 C C . ASP F 1 40 ? 82.420 67.051 11.731 1.00 15.97 32 ASP F C 1
ATOM 6688 O O . ASP F 1 40 ? 83.618 67.077 11.621 1.00 17.61 32 ASP F O 1
ATOM 6693 N N . HIS F 1 41 ? 81.613 67.569 10.823 1.00 16.66 33 HIS F N 1
ATOM 6694 C CA . HIS F 1 41 ? 82.093 68.248 9.651 1.00 16.56 33 HIS F CA 1
ATOM 6695 C C . HIS F 1 41 ? 82.979 69.456 9.985 1.00 12.46 33 HIS F C 1
ATOM 6696 O O . HIS F 1 41 ? 84.097 69.578 9.466 1.00 10.07 33 HIS F O 1
ATOM 6703 N N . SER F 1 42 ? 82.476 70.362 10.812 1.00 14.42 34 SER F N 1
ATOM 6704 C CA . SER F 1 42 ? 83.273 71.546 11.192 1.00 16.58 34 SER F CA 1
ATOM 6705 C C . SER F 1 42 ? 84.568 71.204 11.900 1.00 18.22 34 SER F C 1
ATOM 6706 O O . SER F 1 42 ? 85.570 71.919 11.732 1.00 15.49 34 SER F O 1
ATOM 6709 N N . TYR F 1 43 ? 84.563 70.123 12.700 1.00 17.08 35 TYR F N 1
ATOM 6710 C CA . TYR F 1 43 ? 85.763 69.692 13.374 1.00 14.73 35 TYR F CA 1
ATOM 6711 C C . TYR F 1 43 ? 86.871 69.448 12.314 1.00 16.79 35 TYR F C 1
ATOM 6712 O O . TYR F 1 43 ? 87.959 69.950 12.446 1.00 17.34 35 TYR F O 1
ATOM 6721 N N . ARG F 1 44 ? 86.586 68.623 11.300 1.00 15.70 36 ARG F N 1
ATOM 6722 C CA . ARG F 1 44 ? 87.601 68.280 10.335 1.00 17.52 36 ARG F CA 1
ATOM 6723 C C . ARG F 1 44 ? 87.893 69.440 9.375 1.00 18.84 36 ARG F C 1
ATOM 6724 O O . ARG F 1 44 ? 88.993 69.542 8.901 1.00 23.29 36 ARG F O 1
ATOM 6732 N N . VAL F 1 45 ? 86.922 70.306 9.100 1.00 17.91 37 VAL F N 1
ATOM 6733 C CA . VAL F 1 45 ? 87.220 71.506 8.339 1.00 21.11 37 VAL F CA 1
ATOM 6734 C C . VAL F 1 45 ? 88.304 72.345 9.067 1.00 22.00 37 VAL F C 1
ATOM 6735 O O . VAL F 1 45 ? 89.248 72.824 8.438 1.00 17.91 37 VAL F O 1
ATOM 6739 N N . ALA F 1 46 ? 88.166 72.480 10.391 1.00 20.67 38 ALA F N 1
ATOM 6740 C CA . ALA F 1 46 ? 89.156 73.165 11.217 1.00 19.47 38 ALA F CA 1
ATOM 6741 C C . ALA F 1 46 ? 90.502 72.459 11.185 1.00 22.31 38 ALA F C 1
ATOM 6742 O O . ALA F 1 46 ? 91.548 73.126 11.127 1.00 19.41 38 ALA F O 1
ATOM 6744 N N . PHE F 1 47 ? 90.484 71.119 11.205 1.00 21.14 39 PHE F N 1
ATOM 6745 C CA . PHE F 1 47 ? 91.723 70.336 11.128 1.00 20.79 39 PHE F CA 1
ATOM 6746 C C . PHE F 1 47 ? 92.436 70.489 9.768 1.00 22.65 39 PHE F C 1
ATOM 6747 O O . PHE F 1 47 ? 93.686 70.633 9.701 1.00 16.53 39 PHE F O 1
ATOM 6755 N N . ILE F 1 48 ? 91.644 70.402 8.695 1.00 19.07 40 ILE F N 1
ATOM 6756 C CA . ILE F 1 48 ? 92.161 70.581 7.356 1.00 20.15 40 ILE F CA 1
ATOM 6757 C C . ILE F 1 48 ? 92.616 72.046 7.193 1.00 20.61 40 ILE F C 1
ATOM 6758 O O . ILE F 1 48 ? 93.647 72.314 6.606 1.00 19.86 40 ILE F O 1
ATOM 6763 N N . THR F 1 49 ? 91.860 72.991 7.717 1.00 19.83 41 THR F N 1
ATOM 6764 C CA . THR F 1 49 ? 92.290 74.374 7.579 1.00 22.48 41 THR F CA 1
ATOM 6765 C C . THR F 1 49 ? 93.711 74.533 8.195 1.00 23.36 41 THR F C 1
ATOM 6766 O O . THR F 1 49 ? 94.548 75.194 7.621 1.00 18.60 41 THR F O 1
ATOM 6770 N N . LEU F 1 50 ? 93.950 73.901 9.354 1.00 24.18 42 LEU F N 1
ATOM 6771 C CA . LEU F 1 50 ? 95.251 73.973 10.035 1.00 25.48 42 LEU F CA 1
ATOM 6772 C C . LEU F 1 50 ? 96.399 73.384 9.198 1.00 26.21 42 LEU F C 1
ATOM 6773 O O . LEU F 1 50 ? 97.484 73.981 9.098 1.00 21.77 42 LEU F O 1
ATOM 6778 N N . LEU F 1 51 ? 96.154 72.198 8.624 1.00 24.34 43 LEU F N 1
ATOM 6779 C CA . LEU F 1 51 ? 97.075 71.568 7.689 1.00 26.16 43 LEU F CA 1
ATOM 6780 C C . LEU F 1 51 ? 97.384 72.443 6.468 1.00 24.72 43 LEU F C 1
ATOM 6781 O O . LEU F 1 51 ? 98.520 72.616 6.079 1.00 25.22 43 LEU F O 1
ATOM 6786 N N . LEU F 1 52 ? 96.345 72.937 5.836 1.00 23.96 44 LEU F N 1
ATOM 6787 C CA . LEU F 1 52 ? 96.505 73.757 4.662 1.00 26.90 44 LEU F CA 1
ATOM 6788 C C . LEU F 1 52 ? 97.251 75.055 5.018 1.00 25.99 44 LEU F C 1
ATOM 6789 O O . LEU F 1 52 ? 98.161 75.408 4.327 1.00 23.11 44 LEU F O 1
ATOM 6794 N N . ALA F 1 53 ? 96.880 75.717 6.115 1.00 26.27 45 ALA F N 1
ATOM 6795 C CA . ALA F 1 53 ? 97.547 76.955 6.541 1.00 25.35 45 ALA F CA 1
ATOM 6796 C C . ALA F 1 53 ? 99.028 76.752 6.797 1.00 28.20 45 ALA F C 1
ATOM 6797 O O . ALA F 1 53 ? 99.819 77.599 6.415 1.00 23.44 45 ALA F O 1
ATOM 6799 N N . GLU F 1 54 ? 99.391 75.640 7.442 1.00 30.35 46 GLU F N 1
ATOM 6800 C CA . GLU F 1 54 ? 100.794 75.323 7.725 1.00 30.24 46 GLU F CA 1
ATOM 6801 C C . GLU F 1 54 ? 101.554 74.962 6.444 1.00 29.67 46 GLU F C 1
ATOM 6802 O O . GLU F 1 54 ? 102.719 75.272 6.315 1.00 30.46 46 GLU F O 1
ATOM 6808 N N . GLU F 1 55 ? 100.893 74.326 5.509 1.00 28.34 47 GLU F N 1
ATOM 6809 C CA . GLU F 1 55 ? 101.465 74.107 4.193 1.00 32.74 47 GLU F CA 1
ATOM 6810 C C . GLU F 1 55 ? 101.778 75.465 3.465 1.00 35.27 47 GLU F C 1
ATOM 6811 O O . GLU F 1 55 ? 102.849 75.615 2.894 1.00 34.71 47 GLU F O 1
ATOM 6817 N N . LEU F 1 56 ? 100.870 76.447 3.534 1.00 30.29 48 LEU F N 1
ATOM 6818 C CA . LEU F 1 56 ? 101.108 77.753 2.893 1.00 31.66 48 LEU F CA 1
ATOM 6819 C C . LEU F 1 56 ? 102.265 78.491 3.538 1.00 30.64 48 LEU F C 1
ATOM 6820 O O . LEU F 1 56 ? 103.126 78.990 2.855 1.00 27.65 48 LEU F O 1
ATOM 6825 N N . LYS F 1 57 ? 102.263 78.522 4.855 1.00 32.51 49 LYS F N 1
ATOM 6826 C CA . LYS F 1 57 ? 103.299 79.148 5.635 1.00 36.30 49 LYS F CA 1
ATOM 6827 C C . LYS F 1 57 ? 104.680 78.595 5.302 1.00 37.49 49 LYS F C 1
ATOM 6828 O O . LYS F 1 57 ? 105.601 79.367 5.136 1.00 34.94 49 LYS F O 1
ATOM 6832 N N . LYS F 1 58 ? 104.807 77.258 5.210 1.00 41.08 50 LYS F N 1
ATOM 6833 C CA . LYS F 1 58 ? 106.067 76.574 4.837 1.00 40.28 50 LYS F CA 1
ATOM 6834 C C . LYS F 1 58 ? 106.507 76.910 3.415 1.00 38.75 50 LYS F C 1
ATOM 6835 O O . LYS F 1 58 ? 107.702 76.928 3.117 1.00 40.30 50 LYS F O 1
ATOM 6838 N N . LYS F 1 59 ? 105.551 77.119 2.528 1.00 35.97 51 LYS F N 1
ATOM 6839 C CA . LYS F 1 59 ? 105.856 77.478 1.148 1.00 35.30 51 LYS F CA 1
ATOM 6840 C C . LYS F 1 59 ? 106.094 78.992 0.933 1.00 32.66 51 LYS F C 1
ATOM 6841 O O . LYS F 1 59 ? 106.175 79.460 -0.210 1.00 38.17 51 LYS F O 1
ATOM 6846 N N . GLY F 1 60 ? 106.183 79.750 2.020 1.00 29.60 52 GLY F N 1
ATOM 6847 C CA . GLY F 1 60 ? 106.494 81.161 1.967 1.00 30.00 52 GLY F CA 1
ATOM 6848 C C . GLY F 1 60 ? 105.330 82.122 1.859 1.00 30.95 52 GLY F C 1
ATOM 6849 O O . GLY F 1 60 ? 105.547 83.334 1.690 1.00 31.56 52 GLY F O 1
ATOM 6850 N N . VAL F 1 61 ? 104.098 81.621 1.987 1.00 26.96 53 VAL F N 1
ATOM 6851 C CA . VAL F 1 61 ? 102.924 82.490 1.843 1.00 26.12 53 VAL F CA 1
ATOM 6852 C C . VAL F 1 61 ? 102.613 83.185 3.170 1.00 29.15 53 VAL F C 1
ATOM 6853 O O . VAL F 1 61 ? 102.744 82.603 4.231 1.00 31.07 53 VAL F O 1
ATOM 6857 N N . GLU F 1 62 ? 102.218 84.448 3.082 1.00 31.18 54 GLU F N 1
ATOM 6858 C CA . GLU F 1 62 ? 101.817 85.236 4.241 1.00 32.20 54 GLU F CA 1
ATOM 6859 C C . GLU F 1 62 ? 100.378 84.842 4.508 1.00 30.96 54 GLU F C 1
ATOM 6860 O O . GLU F 1 62 ? 99.515 85.021 3.653 1.00 29.05 54 GLU F O 1
ATOM 6866 N N . ILE F 1 63 ? 100.139 84.277 5.687 1.00 30.82 55 ILE F N 1
ATOM 6867 C CA . ILE F 1 63 ? 98.857 83.669 6.054 1.00 31.03 55 ILE F CA 1
ATOM 6868 C C . ILE F 1 63 ? 98.640 83.947 7.537 1.00 28.64 55 ILE F C 1
ATOM 6869 O O . ILE F 1 63 ? 99.545 83.755 8.339 1.00 28.23 55 ILE F O 1
ATOM 6874 N N . ASP F 1 64 ? 97.456 84.427 7.883 1.00 21.76 56 ASP F N 1
ATOM 6875 C CA . ASP F 1 64 ? 97.048 84.581 9.290 1.00 25.01 56 ASP F CA 1
ATOM 6876 C C . ASP F 1 64 ? 96.351 83.281 9.760 1.00 23.82 56 ASP F C 1
ATOM 6877 O O . ASP F 1 64 ? 95.154 83.078 9.488 1.00 18.12 56 ASP F O 1
ATOM 6882 N N . VAL F 1 65 ? 97.121 82.426 10.448 1.00 23.45 57 VAL F N 1
ATOM 6883 C CA . VAL F 1 65 ? 96.679 81.094 10.844 1.00 25.55 57 VAL F CA 1
ATOM 6884 C C . VAL F 1 65 ? 95.566 81.174 11.877 1.00 25.19 57 VAL F C 1
ATOM 6885 O O . VAL F 1 65 ? 94.504 80.561 11.709 1.00 28.02 57 VAL F O 1
ATOM 6889 N N . GLU F 1 66 ? 95.807 81.936 12.934 1.00 22.23 58 GLU F N 1
ATOM 6890 C CA . GLU F 1 66 ? 94.794 82.228 13.930 1.00 22.86 58 GLU F CA 1
ATOM 6891 C C . GLU F 1 66 ? 93.442 82.595 13.297 1.00 23.22 58 GLU F C 1
ATOM 6892 O O . GLU F 1 66 ? 92.427 82.056 13.700 1.00 21.01 58 GLU F O 1
ATOM 6898 N N . LYS F 1 67 ? 93.438 83.545 12.347 1.00 21.80 59 LYS F N 1
ATOM 6899 C CA . LYS F 1 67 ? 92.198 83.967 11.685 1.00 21.46 59 LYS F CA 1
ATOM 6900 C C . LYS F 1 67 ? 91.480 82.866 10.917 1.00 15.83 59 LYS F C 1
ATOM 6901 O O . LYS F 1 67 ? 90.287 82.733 11.032 1.00 16.59 59 LYS F O 1
ATOM 6907 N N . ALA F 1 68 ? 92.220 82.138 10.096 1.00 16.45 60 ALA F N 1
ATOM 6908 C CA . ALA F 1 68 ? 91.674 81.023 9.332 1.00 19.65 60 ALA F CA 1
ATOM 6909 C C . ALA F 1 68 ? 91.008 79.952 10.258 1.00 19.08 60 ALA F C 1
ATOM 6910 O O . ALA F 1 68 ? 89.946 79.407 9.933 1.00 19.33 60 ALA F O 1
ATOM 6912 N N . LEU F 1 69 ? 91.656 79.670 11.391 1.00 19.30 61 LEU F N 1
ATOM 6913 C CA . LEU F 1 69 ? 91.107 78.759 12.377 1.00 20.48 61 LEU F CA 1
ATOM 6914 C C . LEU F 1 69 ? 89.823 79.284 13.001 1.00 20.25 61 LEU F C 1
ATOM 6915 O O . LEU F 1 69 ? 88.886 78.527 13.163 1.00 22.84 61 LEU F O 1
ATOM 6920 N N . LYS F 1 70 ? 89.775 80.555 13.366 1.00 20.94 62 LYS F N 1
ATOM 6921 C CA . LYS F 1 70 ? 88.537 81.134 13.895 1.00 19.53 62 LYS F CA 1
ATOM 6922 C C . LYS F 1 70 ? 87.411 81.044 12.874 1.00 21.61 62 LYS F C 1
ATOM 6923 O O . LYS F 1 70 ? 86.279 80.704 13.215 1.00 18.29 62 LYS F O 1
ATOM 6929 N N . ILE F 1 71 ? 87.722 81.371 11.624 1.00 20.04 63 ILE F N 1
ATOM 6930 C CA . ILE F 1 71 ? 86.734 81.281 10.576 1.00 23.68 63 ILE F CA 1
ATOM 6931 C C . ILE F 1 71 ? 86.239 79.836 10.413 1.00 22.11 63 ILE F C 1
ATOM 6932 O O . ILE F 1 71 ? 85.029 79.614 10.252 1.00 18.19 63 ILE F O 1
ATOM 6937 N N . ALA F 1 72 ? 87.161 78.868 10.446 1.00 20.60 64 ALA F N 1
ATOM 6938 C CA . ALA F 1 72 ? 86.754 77.462 10.299 1.00 22.33 64 ALA F CA 1
ATOM 6939 C C . ALA F 1 72 ? 85.809 77.031 11.415 1.00 23.84 64 ALA F C 1
ATOM 6940 O O . ALA F 1 72 ? 84.845 76.299 11.157 1.00 23.52 64 ALA F O 1
ATOM 6942 N N . ILE F 1 73 ? 86.093 77.498 12.632 1.00 22.27 65 ILE F N 1
ATOM 6943 C CA . ILE F 1 73 ? 85.264 77.201 13.794 1.00 25.51 65 ILE F CA 1
ATOM 6944 C C . ILE F 1 73 ? 83.828 77.760 13.696 1.00 26.49 65 ILE F C 1
ATOM 6945 O O . ILE F 1 73 ? 82.878 77.068 14.076 1.00 27.35 65 ILE F O 1
ATOM 6950 N N . ILE F 1 74 ? 83.683 78.987 13.167 1.00 25.87 66 ILE F N 1
ATOM 6951 C CA . ILE F 1 74 ? 82.380 79.672 13.127 1.00 20.20 66 ILE F CA 1
ATOM 6952 C C . ILE F 1 74 ? 81.608 79.523 11.821 1.00 18.92 66 ILE F C 1
ATOM 6953 O O . ILE F 1 74 ? 80.436 79.891 11.768 1.00 17.76 66 ILE F O 1
ATOM 6958 N N . HIS F 1 75 ? 82.219 78.928 10.797 1.00 19.48 67 HIS F N 1
ATOM 6959 C CA . HIS F 1 75 ? 81.708 79.067 9.427 1.00 22.00 67 HIS F CA 1
ATOM 6960 C C . HIS F 1 75 ? 80.311 78.403 9.195 1.00 26.97 67 HIS F C 1
ATOM 6961 O O . HIS F 1 75 ? 79.567 78.850 8.337 1.00 24.58 67 HIS F O 1
ATOM 6968 N N . ASP F 1 76 ? 79.975 77.361 9.961 1.00 24.49 68 ASP F N 1
ATOM 6969 C CA . ASP F 1 76 ? 78.667 76.698 9.844 1.00 24.22 68 ASP F CA 1
ATOM 6970 C C . ASP F 1 76 ? 77.821 76.889 11.079 1.00 21.83 68 ASP F C 1
ATOM 6971 O O . ASP F 1 76 ? 76.798 76.261 11.235 1.00 22.86 68 ASP F O 1
ATOM 6976 N N . LEU F 1 77 ? 78.226 77.806 11.933 1.00 21.61 69 LEU F N 1
ATOM 6977 C CA . LEU F 1 77 ? 77.539 78.024 13.194 1.00 24.29 69 LEU F CA 1
ATOM 6978 C C . LEU F 1 77 ? 76.126 78.556 13.011 1.00 23.17 69 LEU F C 1
ATOM 6979 O O . LEU F 1 77 ? 75.235 78.241 13.800 1.00 21.87 69 LEU F O 1
ATOM 6984 N N . GLY F 1 78 ? 75.904 79.352 11.977 1.00 20.72 70 GLY F N 1
ATOM 6985 C CA . GLY F 1 78 ? 74.519 79.749 11.625 1.00 24.66 70 GLY F CA 1
ATOM 6986 C C . GLY F 1 78 ? 73.550 78.574 11.327 1.00 18.74 70 GLY F C 1
ATOM 6987 O O . GLY F 1 78 ? 72.311 78.703 11.432 1.00 14.91 70 GLY F O 1
ATOM 6988 N N . GLU F 1 79 ? 74.122 77.423 11.001 1.00 18.90 71 GLU F N 1
ATOM 6989 C CA . GLU F 1 79 ? 73.339 76.204 10.834 1.00 19.27 71 GLU F CA 1
ATOM 6990 C C . GLU F 1 79 ? 72.772 75.653 12.138 1.00 22.83 71 GLU F C 1
ATOM 6991 O O . GLU F 1 79 ? 71.964 74.763 12.083 1.00 21.24 71 GLU F O 1
ATOM 6997 N N . ALA F 1 80 ? 73.147 76.227 13.300 1.00 23.72 72 ALA F N 1
ATOM 6998 C CA . ALA F 1 80 ? 72.549 75.836 14.575 1.00 24.95 72 ALA F CA 1
ATOM 6999 C C . ALA F 1 80 ? 71.090 76.324 14.669 1.00 24.96 72 ALA F C 1
ATOM 7000 O O . ALA F 1 80 ? 70.271 75.764 15.418 1.00 25.83 72 ALA F O 1
ATOM 7002 N N . ILE F 1 81 ? 70.809 77.378 13.915 1.00 25.14 73 ILE F N 1
ATOM 7003 C CA . ILE F 1 81 ? 69.499 78.049 13.844 1.00 25.73 73 ILE F CA 1
ATOM 7004 C C . ILE F 1 81 ? 68.765 77.646 12.559 1.00 23.25 73 ILE F C 1
ATOM 7005 O O . ILE F 1 81 ? 67.565 77.301 12.608 1.00 21.56 73 ILE F O 1
ATOM 7010 N N . ILE F 1 82 ? 69.500 77.652 11.446 1.00 21.71 74 ILE F N 1
ATOM 7011 C CA . ILE F 1 82 ? 68.947 77.481 10.098 1.00 26.18 74 ILE F CA 1
ATOM 7012 C C . ILE F 1 82 ? 68.838 76.017 9.685 1.00 26.24 74 ILE F C 1
ATOM 7013 O O . ILE F 1 82 ? 67.988 75.682 8.823 1.00 25.18 74 ILE F O 1
ATOM 7018 N N . THR F 1 83 ? 69.681 75.179 10.310 1.00 20.49 75 THR F N 1
ATOM 7019 C CA . THR F 1 83 ? 69.988 73.762 9.908 1.00 21.13 75 THR F CA 1
ATOM 7020 C C . THR F 1 83 ? 70.828 73.728 8.677 1.00 22.56 75 THR F C 1
ATOM 7021 O O . THR F 1 83 ? 71.104 74.771 8.115 1.00 21.46 75 THR F O 1
ATOM 7025 N N . ASP F 1 84 ? 71.192 72.503 8.234 1.00 26.12 76 ASP F N 1
ATOM 7026 C CA . ASP F 1 84 ? 72.009 72.295 7.038 1.00 23.71 76 ASP F CA 1
ATOM 7027 C C . ASP F 1 84 ? 71.148 72.217 5.753 1.00 25.26 76 ASP F C 1
ATOM 7028 O O . ASP F 1 84 ? 70.762 71.149 5.312 1.00 21.96 76 ASP F O 1
ATOM 7033 N N . LEU F 1 85 ? 70.899 73.343 5.109 1.00 25.47 77 LEU F N 1
ATOM 7034 C CA . LEU F 1 85 ? 70.055 73.306 3.917 1.00 26.52 77 LEU F CA 1
ATOM 7035 C C . LEU F 1 85 ? 70.680 72.475 2.764 1.00 23.93 77 LEU F C 1
ATOM 7036 O O . LEU F 1 85 ? 71.805 72.774 2.293 1.00 25.77 77 LEU F O 1
ATOM 7041 N N . PRO F 1 86 ? 69.945 71.424 2.301 1.00 23.18 78 PRO F N 1
ATOM 7042 C CA . PRO F 1 86 ? 70.477 70.682 1.162 1.00 24.29 78 PRO F CA 1
ATOM 7043 C C . PRO F 1 86 ? 70.268 71.455 -0.148 1.00 24.25 78 PRO F C 1
ATOM 7044 O O . PRO F 1 86 ? 69.515 72.460 -0.180 1.00 16.29 78 PRO F O 1
ATOM 7048 N N . LEU F 1 87 ? 70.973 71.003 -1.186 1.00 27.77 79 LEU F N 1
ATOM 7049 C CA . LEU F 1 87 ? 70.948 71.620 -2.536 1.00 30.69 79 LEU F CA 1
ATOM 7050 C C . LEU F 1 87 ? 69.523 71.832 -3.056 1.00 29.02 79 LEU F C 1
ATOM 7051 O O . LEU F 1 87 ? 69.201 72.915 -3.513 1.00 35.89 79 LEU F O 1
ATOM 7056 N N . SER F 1 88 ? 68.673 70.816 -2.914 1.00 27.11 80 SER F N 1
ATOM 7057 C CA . SER F 1 88 ? 67.270 70.891 -3.291 1.00 27.13 80 SER F CA 1
ATOM 7058 C C . SER F 1 88 ? 66.527 72.062 -2.613 1.00 26.30 80 SER F C 1
ATOM 7059 O O . SER F 1 88 ? 65.739 72.776 -3.249 1.00 28.55 80 SER F O 1
ATOM 7062 N N . ALA F 1 89 ? 66.794 72.277 -1.337 1.00 25.28 81 ALA F N 1
ATOM 7063 C CA . ALA F 1 89 ? 66.160 73.351 -0.631 1.00 28.63 81 ALA F CA 1
ATOM 7064 C C . ALA F 1 89 ? 66.693 74.703 -1.097 1.00 28.75 81 ALA F C 1
ATOM 7065 O O . ALA F 1 89 ? 65.994 75.712 -1.028 1.00 28.55 81 ALA F O 1
ATOM 7067 N N . GLN F 1 90 ? 67.925 74.721 -1.564 1.00 32.31 82 GLN F N 1
ATOM 7068 C CA . GLN F 1 90 ? 68.589 75.981 -1.935 1.00 31.50 82 GLN F CA 1
ATOM 7069 C C . GLN F 1 90 ? 68.096 76.554 -3.272 1.00 30.14 82 GLN F C 1
ATOM 7070 O O . GLN F 1 90 ? 68.375 77.690 -3.549 1.00 34.64 82 GLN F O 1
ATOM 7076 N N . LYS F 1 91 ? 67.390 75.766 -4.092 1.00 30.85 83 LYS F N 1
ATOM 7077 C CA . LYS F 1 91 ? 66.724 76.294 -5.305 1.00 31.81 83 LYS F CA 1
ATOM 7078 C C . LYS F 1 91 ? 65.584 77.254 -4.947 1.00 31.59 83 LYS F C 1
ATOM 7079 O O . LYS F 1 91 ? 65.206 78.076 -5.745 1.00 37.16 83 LYS F O 1
ATOM 7081 N N . TYR F 1 92 ? 65.044 77.119 -3.738 1.00 30.82 84 TYR F N 1
ATOM 7082 C CA . TYR F 1 92 ? 63.920 77.937 -3.222 1.00 30.40 84 TYR F CA 1
ATOM 7083 C C . TYR F 1 92 ? 64.278 78.873 -2.064 1.00 29.55 84 TYR F C 1
ATOM 7084 O O . TYR F 1 92 ? 63.517 79.786 -1.773 1.00 30.76 84 TYR F O 1
ATOM 7093 N N . LEU F 1 93 ? 65.401 78.626 -1.370 1.00 29.07 85 LEU F N 1
ATOM 7094 C CA . LEU F 1 93 ? 65.742 79.415 -0.187 1.00 29.42 85 LEU F CA 1
ATOM 7095 C C . LEU F 1 93 ? 67.180 79.858 -0.256 1.00 30.60 85 LEU F C 1
ATOM 7096 O O . LEU F 1 93 ? 68.041 79.089 -0.687 1.00 26.64 85 LEU F O 1
ATOM 7101 N N . ASN F 1 94 ? 67.429 81.097 0.175 1.00 31.90 86 ASN F N 1
ATOM 7102 C CA . ASN F 1 94 ? 68.776 81.640 0.204 1.00 35.07 86 ASN F CA 1
ATOM 7103 C C . ASN F 1 94 ? 69.432 81.307 1.508 1.00 33.16 86 ASN F C 1
ATOM 7104 O O . ASN F 1 94 ? 69.144 81.944 2.545 1.00 28.44 86 ASN F O 1
ATOM 7109 N N . LYS F 1 95 ? 70.363 80.348 1.416 1.00 32.78 87 LYS F N 1
ATOM 7110 C CA . LYS F 1 95 ? 70.973 79.681 2.569 1.00 33.99 87 LYS F CA 1
ATOM 7111 C C . LYS F 1 95 ? 71.945 80.581 3.317 1.00 31.92 87 LYS F C 1
ATOM 7112 O O . LYS F 1 95 ? 71.799 80.776 4.540 1.00 30.13 87 LYS F O 1
ATOM 7116 N N . GLU F 1 96 ? 72.940 81.107 2.584 1.00 35.48 88 GLU F N 1
ATOM 7117 C CA . GLU F 1 96 ? 74.014 81.958 3.157 1.00 39.90 88 GLU F CA 1
ATOM 7118 C C . GLU F 1 96 ? 73.450 83.238 3.753 1.00 38.58 88 GLU F C 1
ATOM 7119 O O . GLU F 1 96 ? 73.855 83.663 4.838 1.00 38.74 88 GLU F O 1
ATOM 7121 N N . GLU F 1 97 ? 72.488 83.824 3.051 1.00 38.61 89 GLU F N 1
ATOM 7122 C CA . GLU F 1 97 ? 71.728 84.986 3.548 1.00 40.78 89 GLU F CA 1
ATOM 7123 C C . GLU F 1 97 ? 71.052 84.710 4.898 1.00 35.03 89 GLU F C 1
ATOM 7124 O O . GLU F 1 97 ? 71.156 85.500 5.843 1.00 36.22 89 GLU F O 1
ATOM 7130 N N . ALA F 1 98 ? 70.323 83.604 4.970 1.00 33.68 90 ALA F N 1
ATOM 7131 C CA . ALA F 1 98 ? 69.651 83.184 6.208 1.00 30.93 90 ALA F CA 1
ATOM 7132 C C . ALA F 1 98 ? 70.676 82.928 7.332 1.00 26.53 90 ALA F C 1
ATOM 7133 O O . ALA F 1 98 ? 70.499 83.381 8.481 1.00 24.23 90 ALA F O 1
ATOM 7135 N N . GLU F 1 99 ? 71.759 82.231 6.990 1.00 27.60 91 GLU F N 1
ATOM 7136 C CA . GLU F 1 99 ? 72.854 81.965 7.958 1.00 29.71 91 GLU F CA 1
ATOM 7137 C C . GLU F 1 99 ? 73.457 83.269 8.491 1.00 30.52 91 GLU F C 1
ATOM 7138 O O . GLU F 1 99 ? 73.632 83.426 9.712 1.00 30.65 91 GLU F O 1
ATOM 7144 N N . ALA F 1 100 ? 73.714 84.221 7.588 1.00 31.75 92 ALA F N 1
ATOM 7145 C CA . ALA F 1 100 ? 74.278 85.518 7.976 1.00 33.41 92 ALA F CA 1
ATOM 7146 C C . ALA F 1 100 ? 73.357 86.295 8.921 1.00 34.63 92 ALA F C 1
ATOM 7147 O O . ALA F 1 100 ? 73.827 86.817 9.950 1.00 32.22 92 ALA F O 1
ATOM 7149 N N . LYS F 1 101 ? 72.057 86.362 8.599 1.00 35.34 93 LYS F N 1
ATOM 7150 C CA . LYS F 1 101 ? 71.092 87.029 9.507 1.00 38.33 93 LYS F CA 1
ATOM 7151 C C . LYS F 1 101 ? 71.086 86.386 10.904 1.00 36.43 93 LYS F C 1
ATOM 7152 O O . LYS F 1 101 ? 71.024 87.079 11.929 1.00 37.32 93 LYS F O 1
ATOM 7158 N N . ALA F 1 102 ? 71.098 85.056 10.936 1.00 34.50 94 ALA F N 1
ATOM 7159 C CA . ALA F 1 102 ? 71.013 84.329 12.200 1.00 30.32 94 ALA F CA 1
ATOM 7160 C C . ALA F 1 102 ? 72.279 84.550 13.044 1.00 29.59 94 ALA F C 1
ATOM 7161 O O . ALA F 1 102 ? 72.170 84.861 14.253 1.00 24.19 94 ALA F O 1
ATOM 7163 N N . LEU F 1 103 ? 73.458 84.384 12.432 1.00 29.28 95 LEU F N 1
ATOM 7164 C CA . LEU F 1 103 ? 74.722 84.782 13.101 1.00 38.51 95 LEU F CA 1
ATOM 7165 C C . LEU F 1 103 ? 74.711 86.228 13.628 1.00 40.22 95 LEU F C 1
ATOM 7166 O O . LEU F 1 103 ? 75.076 86.476 14.774 1.00 39.93 95 LEU F O 1
ATOM 7171 N N . LYS F 1 104 ? 74.282 87.166 12.791 1.00 42.63 96 LYS F N 1
ATOM 7172 C CA . LYS F 1 104 ? 74.170 88.571 13.201 1.00 43.82 96 LYS F CA 1
ATOM 7173 C C . LYS F 1 104 ? 73.361 88.714 14.500 1.00 43.69 96 LYS F C 1
ATOM 7174 O O . LYS F 1 104 ? 73.717 89.499 15.366 1.00 44.79 96 LYS F O 1
ATOM 7177 N N . ASP F 1 105 ? 72.279 87.954 14.640 1.00 43.00 97 ASP F N 1
ATOM 7178 C CA . ASP F 1 105 ? 71.422 88.081 15.830 1.00 42.75 97 ASP F CA 1
ATOM 7179 C C . ASP F 1 105 ? 71.964 87.411 17.081 1.00 41.87 97 ASP F C 1
ATOM 7180 O O . ASP F 1 105 ? 71.513 87.738 18.163 1.00 40.54 97 ASP F O 1
ATOM 7185 N N . VAL F 1 106 ? 72.893 86.459 16.949 1.00 39.58 98 VAL F N 1
ATOM 7186 C CA . VAL F 1 106 ? 73.430 85.760 18.134 1.00 39.63 98 VAL F CA 1
ATOM 7187 C C . VAL F 1 106 ? 74.936 85.944 18.363 1.00 41.05 98 VAL F C 1
ATOM 7188 O O . VAL F 1 106 ? 75.384 85.972 19.515 1.00 39.43 98 VAL F O 1
ATOM 7192 N N . LEU F 1 107 ? 75.699 86.071 17.278 1.00 41.85 99 LEU F N 1
ATOM 7193 C CA . LEU F 1 107 ? 77.136 86.273 17.346 1.00 44.22 99 LEU F CA 1
ATOM 7194 C C . LEU F 1 107 ? 77.587 87.400 16.442 1.00 43.27 99 LEU F C 1
ATOM 7195 O O . LEU F 1 107 ? 78.396 87.170 15.549 1.00 39.63 99 LEU F O 1
ATOM 7200 N N . PRO F 1 108 ? 77.109 88.637 16.703 1.00 44.49 100 PRO F N 1
ATOM 7201 C CA . PRO F 1 108 ? 77.427 89.762 15.806 1.00 45.01 100 PRO F CA 1
ATOM 7202 C C . PRO F 1 108 ? 78.939 89.993 15.641 1.00 44.31 100 PRO F C 1
ATOM 7203 O O . PRO F 1 108 ? 79.370 90.473 14.600 1.00 39.97 100 PRO F O 1
ATOM 7207 N N . GLU F 1 109 ? 79.714 89.600 16.653 1.00 48.61 101 GLU F N 1
ATOM 7208 C CA . GLU F 1 109 ? 81.171 89.726 16.649 1.00 51.03 101 GLU F CA 1
ATOM 7209 C C . GLU F 1 109 ? 81.885 88.819 15.623 1.00 51.60 101 GLU F C 1
ATOM 7210 O O . GLU F 1 109 ? 83.063 89.037 15.319 1.00 51.63 101 GLU F O 1
ATOM 7216 N N . TYR F 1 110 ? 81.183 87.825 15.081 1.00 50.84 102 TYR F N 1
ATOM 7217 C CA . TYR F 1 110 ? 81.756 86.934 14.065 1.00 51.40 102 TYR F CA 1
ATOM 7218 C C . TYR F 1 110 ? 81.185 87.166 12.641 1.00 47.44 102 TYR F C 1
ATOM 7219 O O . TYR F 1 110 ? 81.549 86.461 11.689 1.00 43.74 102 TYR F O 1
ATOM 7228 N N . THR F 1 111 ? 80.329 88.185 12.509 1.00 44.65 103 THR F N 1
ATOM 7229 C CA . THR F 1 111 ? 79.760 88.642 11.201 1.00 42.80 103 THR F CA 1
ATOM 7230 C C . THR F 1 111 ? 80.840 88.905 10.140 1.00 40.82 103 THR F C 1
ATOM 7231 O O . THR F 1 111 ? 80.787 88.367 9.031 1.00 37.34 103 THR F O 1
ATOM 7235 N N . GLU F 1 112 ? 81.818 89.729 10.493 1.00 41.06 104 GLU F N 1
ATOM 7236 C CA . GLU F 1 112 ? 82.930 90.030 9.584 1.00 46.01 104 GLU F CA 1
ATOM 7237 C C . GLU F 1 112 ? 83.746 88.758 9.200 1.00 41.27 104 GLU F C 1
ATOM 7238 O O . GLU F 1 112 ? 84.085 88.586 8.046 1.00 42.98 104 GLU F O 1
ATOM 7244 N N . LEU F 1 113 ? 84.012 87.866 10.150 1.00 37.60 105 LEU F N 1
ATOM 7245 C CA . LEU F 1 113 ? 84.669 86.583 9.835 1.00 34.53 105 LEU F CA 1
ATOM 7246 C C . LEU F 1 113 ? 83.813 85.686 8.928 1.00 31.28 105 LEU F C 1
ATOM 7247 O O . LEU F 1 113 ? 84.334 85.091 7.983 1.00 25.42 105 LEU F O 1
ATOM 7252 N N . PHE F 1 114 ? 82.507 85.597 9.202 1.00 31.22 106 PHE F N 1
ATOM 7253 C CA . PHE F 1 114 ? 81.610 84.834 8.327 1.00 32.35 106 PHE F CA 1
ATOM 7254 C C . PHE F 1 114 ? 81.599 85.397 6.897 1.00 31.98 106 PHE F C 1
ATOM 7255 O O . PHE F 1 114 ? 81.541 84.644 5.913 1.00 27.60 106 PHE F O 1
ATOM 7263 N N . GLU F 1 115 ? 81.642 86.725 6.782 1.00 36.34 107 GLU F N 1
ATOM 7264 C CA . GLU F 1 115 ? 81.681 87.375 5.459 1.00 36.34 107 GLU F CA 1
ATOM 7265 C C . GLU F 1 115 ? 82.945 86.971 4.677 1.00 32.65 107 GLU F C 1
ATOM 7266 O O . GLU F 1 115 ? 82.891 86.699 3.476 1.00 30.98 107 GLU F O 1
ATOM 7272 N N . GLU F 1 116 ? 84.074 86.897 5.373 1.00 31.53 108 GLU F N 1
ATOM 7273 C CA . GLU F 1 116 ? 85.321 86.477 4.735 1.00 32.14 108 GLU F CA 1
ATOM 7274 C C . GLU F 1 116 ? 85.173 85.095 4.133 1.00 34.41 108 GLU F C 1
ATOM 7275 O O . GLU F 1 116 ? 85.718 84.800 3.039 1.00 30.82 108 GLU F O 1
ATOM 7281 N N . TYR F 1 117 ? 84.441 84.237 4.863 1.00 32.01 109 TYR F N 1
ATOM 7282 C CA . TYR F 1 117 ? 84.113 82.909 4.378 1.00 31.32 109 TYR F CA 1
ATOM 7283 C C . TYR F 1 117 ? 83.106 82.967 3.223 1.00 30.10 109 TYR F C 1
ATOM 7284 O O . TYR F 1 117 ? 83.386 82.519 2.130 1.00 27.62 109 TYR F O 1
ATOM 7293 N N . SER F 1 118 ? 81.922 83.487 3.508 1.00 36.27 110 SER F N 1
ATOM 7294 C CA . SER F 1 118 ? 80.807 83.470 2.565 1.00 40.19 110 SER F CA 1
ATOM 7295 C C . SER F 1 118 ? 81.142 84.150 1.232 1.00 39.81 110 SER F C 1
ATOM 7296 O O . SER F 1 118 ? 80.842 83.611 0.188 1.00 37.22 110 SER F O 1
ATOM 7299 N N . LYS F 1 119 ? 81.792 85.314 1.275 1.00 41.48 111 LYS F N 1
ATOM 7300 C CA . LYS F 1 119 ? 82.153 86.031 0.035 1.00 42.77 111 LYS F CA 1
ATOM 7301 C C . LYS F 1 119 ? 83.601 85.778 -0.433 1.00 39.99 111 LYS F C 1
ATOM 7302 O O . LYS F 1 119 ? 84.026 86.368 -1.416 1.00 42.45 111 LYS F O 1
ATOM 7306 N N . ALA F 1 120 ? 84.359 84.915 0.248 1.00 36.28 112 ALA F N 1
ATOM 7307 C CA . ALA F 1 120 ? 85.767 84.675 -0.111 1.00 36.69 112 ALA F CA 1
ATOM 7308 C C . ALA F 1 120 ? 86.555 85.992 -0.270 1.00 35.56 112 ALA F C 1
ATOM 7309 O O . ALA F 1 120 ? 87.277 86.181 -1.239 1.00 33.25 112 ALA F O 1
ATOM 7311 N N . LEU F 1 121 ? 86.378 86.881 0.704 1.00 34.43 113 LEU F N 1
ATOM 7312 C CA . LEU F 1 121 ? 86.999 88.182 0.726 1.00 36.37 113 LEU F CA 1
ATOM 7313 C C . LEU F 1 121 ? 88.456 88.175 1.154 1.00 35.95 113 LEU F C 1
ATOM 7314 O O . LEU F 1 121 ? 89.107 89.180 1.032 1.00 35.76 113 LEU F O 1
ATOM 7319 N N . THR F 1 122 ? 88.940 87.086 1.741 1.00 35.53 114 THR F N 1
ATOM 7320 C CA . THR F 1 122 ? 90.315 87.033 2.174 1.00 27.97 114 THR F CA 1
ATOM 7321 C C . THR F 1 122 ? 90.909 85.700 1.801 1.00 28.02 114 THR F C 1
ATOM 7322 O O . THR F 1 122 ? 90.197 84.758 1.470 1.00 27.05 114 THR F O 1
ATOM 7326 N N . LEU F 1 123 ? 92.221 85.623 1.871 1.00 23.21 115 LEU F N 1
ATOM 7327 C CA . LEU F 1 123 ? 92.913 84.375 1.660 1.00 28.40 115 LEU F CA 1
ATOM 7328 C C . LEU F 1 123 ? 92.526 83.330 2.722 1.00 22.51 115 LEU F C 1
ATOM 7329 O O . LEU F 1 123 ? 92.458 82.168 2.412 1.00 18.21 115 LEU F O 1
ATOM 7334 N N . GLU F 1 124 ? 92.319 83.773 3.961 1.00 23.43 116 GLU F N 1
ATOM 7335 C CA . GLU F 1 124 ? 91.950 82.896 5.062 1.00 24.23 116 GLU F CA 1
ATOM 7336 C C . GLU F 1 124 ? 90.508 82.405 4.869 1.00 24.07 116 GLU F C 1
ATOM 7337 O O . GLU F 1 124 ? 90.240 81.237 5.041 1.00 19.53 116 GLU F O 1
ATOM 7343 N N . GLY F 1 125 ? 89.615 83.307 4.470 1.00 24.94 117 GLY F N 1
ATOM 7344 C CA . GLY F 1 125 ? 88.262 82.933 4.032 1.00 24.71 117 GLY F CA 1
ATOM 7345 C C . GLY F 1 125 ? 88.221 81.883 2.933 1.00 23.49 117 GLY F C 1
ATOM 7346 O O . GLY F 1 125 ? 87.461 80.938 3.014 1.00 25.44 117 GLY F O 1
ATOM 7347 N N . GLN F 1 126 ? 89.053 82.049 1.914 1.00 26.34 118 GLN F N 1
ATOM 7348 C CA . GLN F 1 126 ? 89.153 81.118 0.799 1.00 28.88 118 GLN F CA 1
ATOM 7349 C C . GLN F 1 126 ? 89.677 79.779 1.208 1.00 26.50 118 GLN F C 1
ATOM 7350 O O . GLN F 1 126 ? 89.224 78.777 0.690 1.00 25.40 118 GLN F O 1
ATOM 7356 N N . LEU F 1 127 ? 90.712 79.790 2.044 1.00 22.88 119 LEU F N 1
ATOM 7357 C CA . LEU F 1 127 ? 91.286 78.587 2.589 1.00 25.14 119 LEU F CA 1
ATOM 7358 C C . LEU F 1 127 ? 90.256 77.730 3.341 1.00 21.06 119 LEU F C 1
ATOM 7359 O O . LEU F 1 127 ? 90.238 76.527 3.204 1.00 16.87 119 LEU F O 1
ATOM 7364 N N . VAL F 1 128 ? 89.419 78.345 4.150 1.00 20.37 120 VAL F N 1
ATOM 7365 C CA . VAL F 1 128 ? 88.381 77.584 4.826 1.00 19.83 120 VAL F CA 1
ATOM 7366 C C . VAL F 1 128 ? 87.404 76.940 3.781 1.00 22.54 120 VAL F C 1
ATOM 7367 O O . VAL F 1 128 ? 87.066 75.754 3.896 1.00 20.17 120 VAL F O 1
ATOM 7371 N N . LYS F 1 129 ? 87.018 77.705 2.743 1.00 21.91 121 LYS F N 1
ATOM 7372 C CA . LYS F 1 129 ? 86.162 77.185 1.651 1.00 26.33 121 LYS F CA 1
ATOM 7373 C C . LYS F 1 129 ? 86.784 75.972 1.009 1.00 23.49 121 LYS F C 1
ATOM 7374 O O . LYS F 1 129 ? 86.123 74.972 0.770 1.00 24.53 121 LYS F O 1
ATOM 7380 N N . ILE F 1 130 ? 88.081 76.033 0.782 1.00 20.24 122 ILE F N 1
ATOM 7381 C CA . ILE F 1 130 ? 88.789 74.890 0.289 1.00 23.05 122 ILE F CA 1
ATOM 7382 C C . ILE F 1 130 ? 88.762 73.671 1.280 1.00 22.88 122 ILE F C 1
ATOM 7383 O O . ILE F 1 130 ? 88.568 72.530 0.875 1.00 20.28 122 ILE F O 1
ATOM 7388 N N . ALA F 1 131 ? 88.958 73.936 2.564 1.00 23.51 123 ALA F N 1
ATOM 7389 C CA . ALA F 1 131 ? 88.917 72.879 3.586 1.00 24.87 123 ALA F CA 1
ATOM 7390 C C . ALA F 1 131 ? 87.513 72.271 3.648 1.00 22.63 123 ALA F C 1
ATOM 7391 O O . ALA F 1 131 ? 87.347 71.052 3.758 1.00 23.63 123 ALA F O 1
ATOM 7393 N N . ASP F 1 132 ? 86.510 73.136 3.535 1.00 23.12 124 ASP F N 1
ATOM 7394 C CA . ASP F 1 132 ? 85.123 72.721 3.513 1.00 24.05 124 ASP F CA 1
ATOM 7395 C C . ASP F 1 132 ? 84.769 71.732 2.398 1.00 26.34 124 ASP F C 1
ATOM 7396 O O . ASP F 1 132 ? 84.134 70.672 2.636 1.00 24.76 124 ASP F O 1
ATOM 7401 N N . LYS F 1 133 ? 85.200 72.059 1.187 1.00 23.93 125 LYS F N 1
ATOM 7402 C CA . LYS F 1 133 ? 85.054 71.153 0.056 1.00 26.48 125 LYS F CA 1
ATOM 7403 C C . LYS F 1 133 ? 85.874 69.882 0.185 1.00 22.44 125 LYS F C 1
ATOM 7404 O O . LYS F 1 133 ? 85.433 68.832 -0.237 1.00 24.50 125 LYS F O 1
ATOM 7410 N N . LEU F 1 134 ? 87.081 69.972 0.709 1.00 21.79 126 LEU F N 1
ATOM 7411 C CA . LEU F 1 134 ? 87.911 68.786 0.851 1.00 23.59 126 LEU F CA 1
ATOM 7412 C C . LEU F 1 134 ? 87.275 67.832 1.839 1.00 24.34 126 LEU F C 1
ATOM 7413 O O . LEU F 1 134 ? 87.238 66.627 1.587 1.00 22.94 126 LEU F O 1
ATOM 7418 N N . ASP F 1 135 ? 86.733 68.375 2.935 1.00 20.77 127 ASP F N 1
ATOM 7419 C CA . ASP F 1 135 ? 86.061 67.532 3.898 1.00 21.54 127 ASP F CA 1
ATOM 7420 C C . ASP F 1 135 ? 84.961 66.722 3.228 1.00 19.21 127 ASP F C 1
ATOM 7421 O O . ASP F 1 135 ? 84.874 65.512 3.427 1.00 20.03 127 ASP F O 1
ATOM 7426 N N . MET F 1 136 ? 84.113 67.417 2.468 1.00 20.98 128 MET F N 1
ATOM 7427 C CA . MET F 1 136 ? 83.005 66.817 1.758 1.00 22.26 128 MET F CA 1
ATOM 7428 C C . MET F 1 136 ? 83.428 65.751 0.744 1.00 20.56 128 MET F C 1
ATOM 7429 O O . MET F 1 136 ? 82.875 64.678 0.738 1.00 19.86 128 MET F O 1
ATOM 7434 N N . ILE F 1 137 ? 84.427 66.047 -0.085 1.00 20.71 129 ILE F N 1
ATOM 7435 C CA . ILE F 1 137 ? 84.917 65.119 -1.093 1.00 19.76 129 ILE F CA 1
ATOM 7436 C C . ILE F 1 137 ? 85.483 63.829 -0.473 1.00 20.93 129 ILE F C 1
ATOM 7437 O O . ILE F 1 137 ? 85.189 62.680 -0.896 1.00 18.90 129 ILE F O 1
ATOM 7442 N N . ILE F 1 138 ? 86.305 64.014 0.533 1.00 21.65 130 ILE F N 1
ATOM 7443 C CA . ILE F 1 138 ? 86.902 62.906 1.205 1.00 21.20 130 ILE F CA 1
ATOM 7444 C C . ILE F 1 138 ? 85.854 62.099 1.985 1.00 19.43 130 ILE F C 1
ATOM 7445 O O . ILE F 1 138 ? 85.961 60.885 2.046 1.00 19.57 130 ILE F O 1
ATOM 7450 N N . GLN F 1 139 ? 84.873 62.773 2.567 1.00 18.53 131 GLN F N 1
ATOM 7451 C CA . GLN F 1 139 ? 83.784 62.088 3.278 1.00 19.31 131 GLN F CA 1
ATOM 7452 C C . GLN F 1 139 ? 82.906 61.289 2.306 1.00 20.69 131 GLN F C 1
ATOM 7453 O O . GLN F 1 139 ? 82.395 60.243 2.677 1.00 20.19 131 GLN F O 1
ATOM 7459 N N . ALA F 1 140 ? 82.710 61.765 1.074 1.00 19.03 132 ALA F N 1
ATOM 7460 C CA . ALA F 1 140 ? 81.977 60.952 0.099 1.00 22.23 132 ALA F CA 1
ATOM 7461 C C . ALA F 1 140 ? 82.706 59.651 -0.183 1.00 20.56 132 ALA F C 1
ATOM 7462 O O . ALA F 1 140 ? 82.087 58.582 -0.247 1.00 16.99 132 ALA F O 1
ATOM 7464 N N . TYR F 1 141 ? 84.023 59.748 -0.319 1.00 21.54 133 TYR F N 1
ATOM 7465 C CA . TYR F 1 141 ? 84.881 58.597 -0.531 1.00 22.95 133 TYR F CA 1
ATOM 7466 C C . TYR F 1 141 ? 84.760 57.628 0.668 1.00 22.90 133 TYR F C 1
ATOM 7467 O O . TYR F 1 141 ? 84.644 56.415 0.495 1.00 25.39 133 TYR F O 1
ATOM 7476 N N . GLU F 1 142 ? 84.744 58.161 1.872 1.00 19.38 134 GLU F N 1
ATOM 7477 C CA . GLU F 1 142 ? 84.574 57.296 3.046 1.00 24.98 134 GLU F CA 1
ATOM 7478 C C . GLU F 1 142 ? 83.197 56.600 3.078 1.00 21.39 134 GLU F C 1
ATOM 7479 O O . GLU F 1 142 ? 83.124 55.391 3.337 1.00 21.01 134 GLU F O 1
ATOM 7485 N N . TYR F 1 143 ? 82.125 57.344 2.803 1.00 19.10 135 TYR F N 1
ATOM 7486 C CA . TYR F 1 143 ? 80.821 56.751 2.797 1.00 17.64 135 TYR F CA 1
ATOM 7487 C C . TYR F 1 143 ? 80.670 55.724 1.632 1.00 20.77 135 TYR F C 1
ATOM 7488 O O . TYR F 1 143 ? 79.938 54.735 1.791 1.00 18.07 135 TYR F O 1
ATOM 7497 N N . GLU F 1 144 ? 81.392 55.911 0.523 1.00 21.71 136 GLU F N 1
ATOM 7498 C CA . GLU F 1 144 ? 81.417 54.887 -0.530 1.00 24.32 136 GLU F CA 1
ATOM 7499 C C . GLU F 1 144 ? 82.109 53.581 -0.053 1.00 24.67 136 GLU F C 1
ATOM 7500 O O . GLU F 1 144 ? 81.639 52.479 -0.341 1.00 24.78 136 GLU F O 1
ATOM 7506 N N . LEU F 1 145 ? 83.200 53.706 0.695 1.00 23.44 137 LEU F N 1
ATOM 7507 C CA . LEU F 1 145 ? 83.874 52.523 1.264 1.00 25.23 137 LEU F CA 1
ATOM 7508 C C . LEU F 1 145 ? 82.942 51.654 2.131 1.00 22.80 137 LEU F C 1
ATOM 7509 O O . LEU F 1 145 ? 83.092 50.435 2.214 1.00 22.59 137 LEU F O 1
ATOM 7514 N N . SER F 1 146 ? 82.003 52.318 2.786 1.00 22.32 138 SER F N 1
ATOM 7515 C CA . SER F 1 146 ? 81.040 51.701 3.666 1.00 24.88 138 SER F CA 1
ATOM 7516 C C . SER F 1 146 ? 79.704 51.403 2.985 1.00 24.29 138 SER F C 1
ATOM 7517 O O . SER F 1 146 ? 78.764 50.998 3.669 1.00 22.45 138 SER F O 1
ATOM 7520 N N . GLY F 1 147 ? 79.623 51.625 1.666 1.00 23.70 139 GLY F N 1
ATOM 7521 C CA . GLY F 1 147 ? 78.515 51.134 0.856 1.00 24.63 139 GLY F CA 1
ATOM 7522 C C . GLY F 1 147 ? 77.746 52.096 -0.045 1.00 24.19 139 GLY F C 1
ATOM 7523 O O . GLY F 1 147 ? 76.961 51.622 -0.881 1.00 22.17 139 GLY F O 1
ATOM 7524 N N . ALA F 1 148 ? 77.949 53.420 0.083 1.00 18.31 140 ALA F N 1
ATOM 7525 C CA . ALA F 1 148 ? 77.133 54.349 -0.707 1.00 19.31 140 ALA F CA 1
ATOM 7526 C C . ALA F 1 148 ? 77.541 54.239 -2.191 1.00 21.29 140 ALA F C 1
ATOM 7527 O O . ALA F 1 148 ? 78.694 54.251 -2.486 1.00 26.58 140 ALA F O 1
ATOM 7529 N N . LYS F 1 149 ? 76.571 54.153 -3.103 1.00 24.11 141 LYS F N 1
ATOM 7530 C CA . LYS F 1 149 ? 76.834 54.017 -4.535 1.00 28.12 141 LYS F CA 1
ATOM 7531 C C . LYS F 1 149 ? 76.324 55.223 -5.309 1.00 29.33 141 LYS F C 1
ATOM 7532 O O . LYS F 1 149 ? 76.429 55.265 -6.527 1.00 29.40 141 LYS F O 1
ATOM 7536 N N . ASN F 1 150 ? 75.770 56.199 -4.599 1.00 26.12 142 ASN F N 1
ATOM 7537 C CA . ASN F 1 150 ? 75.002 57.282 -5.218 1.00 22.61 142 ASN F CA 1
ATOM 7538 C C . ASN F 1 150 ? 75.539 58.678 -4.838 1.00 16.90 142 ASN F C 1
ATOM 7539 O O . ASN F 1 150 ? 74.767 59.602 -4.705 1.00 21.31 142 ASN F O 1
ATOM 7544 N N . LEU F 1 151 ? 76.855 58.795 -4.632 1.00 19.98 143 LEU F N 1
ATOM 7545 C CA . LEU F 1 151 ? 77.479 60.036 -4.100 1.00 22.46 143 LEU F CA 1
ATOM 7546 C C . LEU F 1 151 ? 78.416 60.718 -5.107 1.00 26.26 143 LEU F C 1
ATOM 7547 O O . LEU F 1 151 ? 79.211 61.585 -4.741 1.00 24.86 143 LEU F O 1
ATOM 7552 N N . SER F 1 152 ? 78.357 60.296 -6.370 1.00 34.70 144 SER F N 1
ATOM 7553 C CA . SER F 1 152 ? 79.296 60.784 -7.412 1.00 36.46 144 SER F CA 1
ATOM 7554 C C . SER F 1 152 ? 79.297 62.310 -7.505 1.00 36.86 144 SER F C 1
ATOM 7555 O O . SER F 1 152 ? 80.354 62.910 -7.516 1.00 36.51 144 SER F O 1
ATOM 7558 N N . GLU F 1 153 ? 78.103 62.922 -7.512 1.00 43.68 145 GLU F N 1
ATOM 7559 C CA . GLU F 1 153 ? 77.944 64.405 -7.525 1.00 46.56 145 GLU F CA 1
ATOM 7560 C C . GLU F 1 153 ? 78.682 65.184 -6.419 1.00 46.49 145 GLU F C 1
ATOM 7561 O O . GLU F 1 153 ? 78.944 66.369 -6.600 1.00 48.49 145 GLU F O 1
ATOM 7567 N N . PHE F 1 154 ? 79.002 64.533 -5.294 1.00 43.46 146 PHE F N 1
ATOM 7568 C CA . PHE F 1 154 ? 79.782 65.163 -4.196 1.00 40.11 146 PHE F CA 1
ATOM 7569 C C . PHE F 1 154 ? 81.293 65.258 -4.474 1.00 41.09 146 PHE F C 1
ATOM 7570 O O . PHE F 1 154 ? 82.010 65.922 -3.719 1.00 39.54 146 PHE F O 1
ATOM 7578 N N . TRP F 1 155 ? 81.762 64.609 -5.545 1.00 44.07 147 TRP F N 1
ATOM 7579 C CA . TRP F 1 155 ? 83.141 64.780 -6.053 1.00 48.03 147 TRP F CA 1
ATOM 7580 C C . TRP F 1 155 ? 83.280 65.920 -7.072 1.00 51.59 147 TRP F C 1
ATOM 7581 O O . TRP F 1 155 ? 84.385 66.195 -7.569 1.00 52.40 147 TRP F O 1
ATOM 7592 N N . ASN F 1 156 ? 82.163 66.551 -7.428 1.00 54.23 148 ASN F N 1
ATOM 7593 C CA . ASN F 1 156 ? 82.189 67.598 -8.442 1.00 55.53 148 ASN F CA 1
ATOM 7594 C C . ASN F 1 156 ? 83.016 68.798 -7.964 1.00 54.34 148 ASN F C 1
ATOM 7595 O O . ASN F 1 156 ? 83.545 69.549 -8.783 1.00 53.92 148 ASN F O 1
ATOM 7600 N N . ALA F 1 157 ? 83.128 68.957 -6.639 1.00 52.68 149 ALA F N 1
ATOM 7601 C CA . ALA F 1 157 ? 83.849 70.079 -6.032 1.00 50.18 149 ALA F CA 1
ATOM 7602 C C . ALA F 1 157 ? 85.335 70.103 -6.390 1.00 49.18 149 ALA F C 1
ATOM 7603 O O . ALA F 1 157 ? 85.977 71.166 -6.343 1.00 49.56 149 ALA F O 1
ATOM 7605 N N . LEU F 1 158 ? 85.873 68.947 -6.755 1.00 46.25 150 LEU F N 1
ATOM 7606 C CA . LEU F 1 158 ? 87.268 68.833 -7.114 1.00 50.23 150 LEU F CA 1
ATOM 7607 C C . LEU F 1 158 ? 87.607 69.517 -8.447 1.00 52.57 150 LEU F C 1
ATOM 7608 O O . LEU F 1 158 ? 88.737 69.991 -8.622 1.00 51.18 150 LEU F O 1
ATOM 7613 N N . ILE F 1 166 ? 95.573 80.151 -5.627 1.00 48.55 158 ILE F N 1
ATOM 7614 C CA . ILE F 1 166 ? 96.239 79.728 -4.383 1.00 54.18 158 ILE F CA 1
ATOM 7615 C C . ILE F 1 166 ? 96.508 78.208 -4.355 1.00 53.92 158 ILE F C 1
ATOM 7616 O O . ILE F 1 166 ? 97.501 77.741 -3.760 1.00 50.14 158 ILE F O 1
ATOM 7620 N N . SER F 1 167 ? 95.626 77.459 -5.010 1.00 54.32 159 SER F N 1
ATOM 7621 C CA . SER F 1 167 ? 95.771 76.015 -5.134 1.00 55.19 159 SER F CA 1
ATOM 7622 C C . SER F 1 167 ? 97.101 75.604 -5.734 1.00 55.51 159 SER F C 1
ATOM 7623 O O . SER F 1 167 ? 97.546 74.464 -5.510 1.00 53.07 159 SER F O 1
ATOM 7626 N N . ARG F 1 168 ? 97.769 76.522 -6.452 1.00 54.39 160 ARG F N 1
ATOM 7627 C CA . ARG F 1 168 ? 99.134 76.255 -6.931 1.00 54.38 160 ARG F CA 1
ATOM 7628 C C . ARG F 1 168 ? 100.120 76.007 -5.780 1.00 50.22 160 ARG F C 1
ATOM 7629 O O . ARG F 1 168 ? 101.162 75.394 -5.973 1.00 47.31 160 ARG F O 1
ATOM 7637 N N . TYR F 1 169 ? 99.788 76.479 -4.578 1.00 48.36 161 TYR F N 1
ATOM 7638 C CA . TYR F 1 169 ? 100.576 76.146 -3.386 1.00 47.36 161 TYR F CA 1
ATOM 7639 C C . TYR F 1 169 ? 100.062 74.863 -2.701 1.00 46.40 161 TYR F C 1
ATOM 7640 O O . TYR F 1 169 ? 100.716 74.336 -1.793 1.00 43.58 161 TYR F O 1
ATOM 7649 N N . LEU F 1 170 ? 98.906 74.370 -3.151 1.00 47.00 162 LEU F N 1
ATOM 7650 C CA . LEU F 1 170 ? 98.244 73.182 -2.567 1.00 48.27 162 LEU F CA 1
ATOM 7651 C C . LEU F 1 170 ? 98.101 71.993 -3.556 1.00 47.61 162 LEU F C 1
ATOM 7652 O O . LEU F 1 170 ? 97.126 71.264 -3.500 1.00 48.39 162 LEU F O 1
ATOM 7657 N N . ARG F 1 171 ? 99.055 71.803 -4.462 1.00 48.62 163 ARG F N 1
ATOM 7658 C CA . ARG F 1 171 ? 98.842 70.864 -5.577 1.00 48.83 163 ARG F CA 1
ATOM 7659 C C . ARG F 1 171 ? 99.118 69.417 -5.170 1.00 50.34 163 ARG F C 1
ATOM 7660 O O . ARG F 1 171 ? 98.441 68.515 -5.663 1.00 52.76 163 ARG F O 1
ATOM 7663 N N . GLU F 1 172 ? 100.101 69.202 -4.280 1.00 49.30 164 GLU F N 1
ATOM 7664 C CA . GLU F 1 172 ? 100.344 67.888 -3.661 1.00 48.97 164 GLU F CA 1
ATOM 7665 C C . GLU F 1 172 ? 99.067 67.286 -3.050 1.00 48.59 164 GLU F C 1
ATOM 7666 O O . GLU F 1 172 ? 98.729 66.135 -3.333 1.00 46.88 164 GLU F O 1
ATOM 7668 N N . ILE F 1 173 ? 98.358 68.072 -2.232 1.00 48.71 165 ILE F N 1
ATOM 7669 C CA . ILE F 1 173 ? 97.151 67.592 -1.551 1.00 45.04 165 ILE F CA 1
ATOM 7670 C C . ILE F 1 173 ? 95.982 67.433 -2.510 1.00 42.38 165 ILE F C 1
ATOM 7671 O O . ILE F 1 173 ? 95.260 66.449 -2.434 1.00 42.87 165 ILE F O 1
ATOM 7675 N N . ILE F 1 174 ? 95.789 68.378 -3.420 1.00 41.15 166 ILE F N 1
ATOM 7676 C CA . ILE F 1 174 ? 94.673 68.271 -4.351 1.00 44.35 166 ILE F CA 1
ATOM 7677 C C . ILE F 1 174 ? 94.841 67.055 -5.300 1.00 44.35 166 ILE F C 1
ATOM 7678 O O . ILE F 1 174 ? 93.845 66.467 -5.737 1.00 46.07 166 ILE F O 1
ATOM 7683 N N . GLU F 1 175 ? 96.085 66.684 -5.601 1.00 42.73 167 GLU F N 1
ATOM 7684 C CA . GLU F 1 175 ? 96.350 65.524 -6.445 1.00 44.32 167 GLU F CA 1
ATOM 7685 C C . GLU F 1 175 ? 96.165 64.231 -5.649 1.00 45.56 167 GLU F C 1
ATOM 7686 O O . GLU F 1 175 ? 95.698 63.246 -6.204 1.00 47.16 167 GLU F O 1
ATOM 7688 N N . GLU F 1 176 ? 96.526 64.236 -4.358 1.00 47.33 168 GLU F N 1
ATOM 7689 C CA . GLU F 1 176 ? 96.261 63.089 -3.460 1.00 49.61 168 GLU F CA 1
ATOM 7690 C C . GLU F 1 176 ? 94.767 62.787 -3.347 1.00 51.59 168 GLU F C 1
ATOM 7691 O O . GLU F 1 176 ? 94.372 61.635 -3.269 1.00 53.23 168 GLU F O 1
ATOM 7697 N N . VAL F 1 177 ? 93.952 63.832 -3.314 1.00 52.90 169 VAL F N 1
ATOM 7698 C CA . VAL F 1 177 ? 92.509 63.673 -3.250 1.00 54.76 169 VAL F CA 1
ATOM 7699 C C . VAL F 1 177 ? 91.958 63.184 -4.585 1.00 58.96 169 VAL F C 1
ATOM 7700 O O . VAL F 1 177 ? 91.026 62.376 -4.614 1.00 61.10 169 VAL F O 1
ATOM 7704 N N . ARG F 1 178 ? 92.512 63.683 -5.687 1.00 61.88 170 ARG F N 1
ATOM 7705 C CA . ARG F 1 178 ? 92.103 63.215 -7.005 1.00 63.53 170 ARG F CA 1
ATOM 7706 C C . ARG F 1 178 ? 92.382 61.719 -7.128 1.00 62.72 170 ARG F C 1
ATOM 7707 O O . ARG F 1 178 ? 91.509 60.951 -7.527 1.00 64.10 170 ARG F O 1
ATOM 7715 N N . ARG F 1 179 ? 93.589 61.316 -6.739 1.00 62.20 171 ARG F N 1
ATOM 7716 C CA . ARG F 1 179 ? 93.975 59.918 -6.736 1.00 61.71 171 ARG F CA 1
ATOM 7717 C C . ARG F 1 179 ? 92.986 58.982 -5.981 1.00 61.99 171 ARG F C 1
ATOM 7718 O O . ARG F 1 179 ? 92.838 57.820 -6.374 1.00 62.70 171 ARG F O 1
ATOM 7721 N N . LEU F 1 180 ? 92.309 59.470 -4.927 1.00 59.67 172 LEU F N 1
ATOM 7722 C CA . LEU F 1 180 ? 91.098 58.782 -4.429 1.00 57.49 172 LEU F CA 1
ATOM 7723 C C . LEU F 1 180 ? 90.023 58.962 -5.511 1.00 55.70 172 LEU F C 1
ATOM 7724 O O . LEU F 1 180 ? 89.473 58.000 -6.022 1.00 52.33 172 LEU F O 1
#

Secondary structure (DSSP, 8-state):
-HHHHHHHHHTTTSB-HHHHHHT-SSPPBHHHHHHHHHHHHHHHHHHHHHTT----HHHHHHHHHHTTTTHHHH----HHHHTTS-HHHHHHHHHHHH-GGGHHHHHHHHH--SHHHHHHHHHHHHHHHHHHHHHHHTT--S-GGGGGHHHHHTTSGGGGG-HHHHHHHHH-/-HHHHHHHHHHHHSB-HHHHHHT-SSPPBHHHHHHHHHHHHHHHHHHHHHTT----HHHHHHHHHHTTTTHHHH----HHHHTTS-HHHHHHHHHHHH-THHHHHHHHHHHT-SHHHHHHHHHHHHHHHHHHHHHHHTT--S-GGGGTHHHHHTTSGGGGG-HHHHHHHHH-/-HHHHHHHHHHHHSB-HHHHHTT-SSPPBHHHHHHHHHHHHHHHHHHHHHTT----HHHHHHHHHHTTTTHHHH----HHHHTTS-HHHHHHHHHHHH-GGGHHHHHHHHHT-SHHHHHHHHHHHHHHHHHHHHHHHTT--S-GGGGTHHHHHHTSGGGGG-HHHHHHHHT-/-HHHHHHHHGGGTSB-HHHHHHT-SS--BHHHHHHHHHHHHHHHHHHHHHTT----HHHHHHHHHHTTTTHHHH----HHHHTTS-HHHHHHHHHHHH-GGGHHHHHHHHTT-SHHHHHHHHHHHHHHHHHHHHHHHTT--S-TT--GGGG-HHHHHHHH-/-HHHHHHHHGGGTSB-HHHHHHT-SSPPBHHHHHHHHHHHHHHHHHHHHHTT----HHHHHHHHHHTTTTHHHH----HHHHTTS-HHHHHHHHHHHH-GGGHHHHHHHHH--SHHHHHHHHHHHHHHHHHHHHHHHTT--S-TT--TTSGGGGG-HHHHHHHHT-/-HHHHHHHHHHHHSB-HHHHHHT-SSPPBHHHHHHHHHHHHHHHHHHHHHTT----HHHHHHHHHHTTTTHHHH----HHHHTTS-HHHHHHHHHHHH-GGGHHHHHHHHTT-SHHHHHHHHHHHHHHHHHHHHHHHTT--S-GGGGTT--GGGSHHHHHHHHH-

B-factor: mean 32.38, std 13.61, range [2.0, 94.67]

Sequence (1008 aa):
SIDLILLAGKLKRIPRMGWLIKGVPNPESVADHSYRVAFITLLLAEELKKKGVEIDVEKALKIAIIHDLGEAIITDLPLSAQKYLNKEEAEAKALKDVLPEYTELFEEYSKALTLEGQLVKIADKLDMIIQAYEYELSGAKNLSEFWNALEDLEKLEISRYLREIIEEVRRLSIDLILLAGKLKRIPRMGWLIKGVPNPESVADHSYRVAFITLLLAEELKKKGVEIDVEKALKIAIIHDLGEAIITDLPLSAQKYLNKEEAEAKALKDVLPEYTELFEEYSKALTLEGQLVKIADKLDMIIQAYEYELSGAKNLSEFWNALEDLEKLEISRYLREIIEEVRRLSIDLILLAGKLKRIPRMGWLIKGVPNPESVADHSYRVAFITLLLAEELKKKGVEIDVEKALKIAIIHDLGEAIITDLPLSAQKYLNKEEAEAKALKDVLPEYTELFEEYSKALTLEGQLVKIADKLDMIIQAYEYELSGAKNLSEFWNALEDLEKLEISRYLREIIEEVRRLSIDLILLAGKLKRIPRMGWLIKGVPNPESVADHSYRVAFITLLLAEELKKKGVEIDVEKALKIAIIHDLGEAIITDLPLSAQKYLNKEEAEAKALKDVLPEYTELFEEYSKALTLEGQLVKIADKLDMIIQAYEYELSGAKNLSEFEISRYLREIIEEVRRSIDLILLAGKLKRIPRMGWLIKGVPNPESVADHSYRVAFITLLLAEELKKKGVEIDVEKALKIAIIHDLGEAIITDLPLSAQKYLNKEEAEAKALKDVLPEYTELFEEYSKALTLEGQLVKIADKLDMIIQAYEYELSGAKNLSEFLEKLEISRYLREIIEEVRRLSIDLILLAGKLKRIPRMGWLIKGVPNPESVADHSYRVAFITLLLAEELKKKGVEIDVEKALKIAIIHDLGEAIITDLPLSAQKYLNKEEAEAKALKDVLPEYTELFEEYSKALTLEGQLVKIADKLDMIIQAYEYELSGAKNLSEFWNALISRYLREIIEEVRRL

CATH classification: 1.10.3210.10

InterPro domains:
  IPR003607 HD/PDEase domain [SM00471] (26-138)
  IPR003607 HD/PDEase domain [cd00077] (28-127)
  IPR006674 HD domain [PF13023] (8-143)
  IPR006674 HD domain [PS51831] (30-129)
  IPR039356 5'-deoxynucleotidase YfbR/HDDC2 [PTHR11845] (2-171)